Protein 2P9J (pdb70)

Solvent-accessible surface area: 45565 Å² total

Sequence (1228 aa):
ALRDRVKKLKLLIDIDGVLTDGKLYYTEHGETIKVFNVLDGIGIKLLQKGITLAVISGRDSAPLITRLKELGVEEIYTGSKLEIYEKIKEKYSLKDEEIGFIGDDVVDIEVKKVGFPVAVRNAVEEVRKVAVYITQRNGGEGALREVAELIHFLKALRDRVKKLKLLIDIDGVLTDGKLYYTEHGETIKVFNVLDGIGIKLLQKGITLAVISGRDSAPLITRLKELGVEEIYTGSYKKLEIYEKIKEKYSLKDEEIGFIGDDVVDIEVKKVGFPVAVRNAVEEVRKVAVYITQRNGGEGALREVAELIHFLKNDALRDRVKKLKLLIDIDGVLTDGKLYYTEHGETIKVFNVLDGIGIKLLQKGITLAVISGRDSAPLITRLKELGVEEIYTGSYKKLEIYEKIKEKYSLKDEEIGFIGDDVVDIEVKKVGFPVAVRNAVEEVRKVAVYITQRNGGEGALREVAELIHFLKNDALRDRVKKLKLLIDIDGVLTDGKLYYTEHGETIKVFNVLDGIGIKLLQKGITLAVISGRDSAPLITRLKELGVEEIYTGSYKKLEIYEKIKEKYSLKDEEIGFIGDDVVDIEVKKVGFPVAVRNAVEEVRKVAVYITQRNGGEGALREVAELIHFLKNALRDRVKKLKLLIDIDGVLTDGKLYYTIKVFNVLDGIGIKLLQKGITLAVISGSAPLITRLKELGVEEIYTGSKKLEIYEKIKEKYSLKDEEIGFIGDDVVDIEVKKVGFPVAVRNAVEEVRKVAVYITQRNGGEGALREVAELIHFLKNLRDRVKKLKLLIDIDGVLTDGKLYYTIKVFNVLDGIGIKLLQKGITLAVISGAPLITRLKELGVEEIYTGSYKLEIYEKIKEKYSLKDEEIGFIGDDVVDIEVKKVGFPVAVRNAVEEVRKVAVYITQRNGGEGALREVAELIHFLKNALRDRVKKLKLLIDIDGVLTDGKLYYTIKVFNVLDGIGIKLLQKGITLAVISGRDSLITRLKELGVEEIYTGKLEIYEKIKEKYSLKDEEIGFIGDDVVDIEVKKVGFPVAVRNAVEEVRKVAVYITQRNGGEGALREVAELIHFLALRDRVKKLKLLIDIDGVLTDGKLYYTEETIKVFNVLDGIGIKLLQKGITLAVISGRDSAPLITRLKELGVEEIYTGKKLEIYEKIKEKYSLKDEEIGFIGDDVVDIEVKKVGFPVAVRNAVEEVRKVAVYITQRNGGEGALREVAELIHFLK

B-factor: mean 24.98, std 7.03, range [2.91, 56.2]

Nearest PDB structures (foldseek):
  2p9j-assembly1_F  TM=1.007E+00  e=1.506E-29  Aquifex aeolicus VF5
  2p9j-assembly1_E  TM=9.944E-01  e=5.833E-27  Aquifex aeolicus VF5
  2p9j-assembly1_H  TM=9.828E-01  e=9.490E-26  Aquifex aeolicus VF5
  2p9j-assembly1_A  TM=9.684E-01  e=4.079E-25  Aquifex aeolicus VF5
  2p9j-assembly1_G  TM=9.731E-01  e=1.277E-24  Aquifex aeolicus VF5

Secondary structure (DSSP, 8-state):
-HHHHHHH--EE---TTTTS-SEEEEETTEEEEEEEEHHHHHHHHHHH---EEEEEES---HHHHHHHHHTT--EEEE---HHHHHHHHHHTT--GGGEEEEE-SGGGS----SSEEEE-TTS-HHHHHH-SEE-SS-SSSSHHHHHHHHHHHH-/-HHHHHHT--EE---TTTTS-SEEEEETTEEEEEEEEHHHHHHHHHHH---EEEEEESS--HHHHHHHHHTT--EEEES---HHHHHHHHHHHHT--STTEEEEE-SGGGTT----SEEEE-TTS-HHHHHS-SEE-SSPTTTTHHHHHHHHHHHHHH-/--HHHHHT--EE---TTTTS-SEEEEETTEEEEEEEEHHHHHHHHHHH---EEEEEES---HHHHHHHHHTT--EEEESS--HHHHHHHHHHHHT--GGGEEEEE-SGGGTT---SSEEEE-TTS-HHHHTT-SEE-SSPTTTTHHHHHHHHHHHHHT-/-HHHHHHT--EE---BTTTB-SEEEEETTEEEEEEEEHHHHHHHHHHH---EEEEEES---HHHHHHHHHTT-SEEEES---HHHHHHHHHHHTT--GGGEEEEE-SGGGTT---SSEEEE-TTS-HHHHTT-SEE-SS-TTTTHHHHHHHHHHHHH-/-HHHHHHH--EE---TTTTS-SEEEE---EEEHHHHHHHHHHH---EEEEE---HHHHHHHHHHT--EEE-----HHHHHHHHHHHT--GGGEEEEE-SGGGS----SSEEEE-TTS-HHHHTT-SEE-SS-SSSSHHHHHHHHHHHTT-/-HHHHHT--EE---TTTTS-SEEE--B-EEEHHHHHHHHHHH---EEEEEE--TTHHHHHHTT--EEEES---HHHHHHHHHHHT--GGGEEEEE-SGGGS----SSEEEE-TTS-HHHHTT-SEE-SS-SSSSHHHHHHHHHHHHH-/-HHHHHHH--EE---TTTT--SEEE------BHHHHHHHHHHH---EEEEEESS---HHHHHHHT--EEEE--HHHHHHHHHHTT--GGGEEEEE-SGGGTT---SSEEEE-TTS-HHHHTT-SEE-SS-SSSSHHHHHHHHHHH-/-HHHHHHH--EE---TTTT--SB-B-----BEEEEHHHHHHHHHHH---EEEEEESS--SHHHHHHHHTT--EEEE--TTTHHHHHHHHTT--GGGEEEEE-SGGGTT---SSEEEE-TTS-HHHHTT-SEE-SSPTTTTHHHHHHHHHHHT-

Structure (mmCIF, N/CA/C/O backbone):
data_2P9J
#
_entry.id   2P9J
#
_cell.length_a   121.325
_cell.length_b   121.325
_cell.length_c   86.897
_cell.angle_alpha   90.00
_cell.angle_beta   90.00
_cell.angle_gamma   90.00
#
_symmetry.space_group_name_H-M   'P 42'
#
loop_
_entity.id
_entity.type
_entity.pdbx_description
1 polymer 'Hypothetical protein AQ2171'
2 water water
#
loop_
_atom_site.group_PDB
_atom_site.id
_atom_site.type_symbol
_atom_site.label_atom_id
_atom_site.label_alt_id
_atom_site.label_comp_id
_atom_site.label_asym_id
_atom_site.label_entity_id
_atom_site.label_seq_id
_atom_site.pdbx_PDB_ins_code
_atom_site.Cartn_x
_atom_site.Cartn_y
_atom_site.Cartn_z
_atom_site.occupancy
_atom_site.B_iso_or_equiv
_atom_site.auth_seq_id
_atom_site.auth_comp_id
_atom_site.auth_asym_id
_atom_site.auth_atom_id
_atom_site.pdbx_PDB_model_num
ATOM 1 N N . ALA A 1 1 ? 5.884 48.013 29.664 1.00 34.49 1 ALA A N 1
ATOM 2 C CA . ALA A 1 1 ? 6.361 49.396 29.971 1.00 34.54 1 ALA A CA 1
ATOM 3 C C . ALA A 1 1 ? 7.859 49.610 29.710 1.00 34.19 1 ALA A C 1
ATOM 4 O O . ALA A 1 1 ? 8.293 50.736 29.501 1.00 34.55 1 ALA A O 1
ATOM 6 N N . LEU A 1 2 ? 8.645 48.541 29.714 1.00 33.82 2 LEU A N 1
ATOM 7 C CA . LEU A 1 2 ? 10.090 48.664 29.480 1.00 33.40 2 LEU A CA 1
ATOM 8 C C . LEU A 1 2 ? 10.387 49.010 28.023 1.00 33.11 2 LEU A C 1
ATOM 9 O O . LEU A 1 2 ? 11.304 49.795 27.737 1.00 32.89 2 LEU A O 1
ATOM 14 N N . ARG A 1 3 ? 9.603 48.417 27.119 1.00 32.63 3 ARG A N 1
ATOM 15 C CA . ARG A 1 3 ? 9.643 48.734 25.695 1.00 32.23 3 ARG A CA 1
ATOM 16 C C . ARG A 1 3 ? 9.316 50.197 25.456 1.00 31.94 3 ARG A C 1
ATOM 17 O O . ARG A 1 3 ? 9.950 50.841 24.623 1.00 32.11 3 ARG A O 1
ATOM 25 N N . ASP A 1 4 ? 8.336 50.710 26.200 1.00 31.58 4 ASP A N 1
ATOM 26 C CA . ASP A 1 4 ? 7.950 52.121 26.156 1.00 31.35 4 ASP A CA 1
ATOM 27 C C . ASP A 1 4 ? 9.038 53.059 26.684 1.00 31.37 4 ASP A C 1
ATOM 28 O O . ASP A 1 4 ? 9.271 54.119 26.098 1.00 31.53 4 ASP A O 1
ATOM 33 N N . ARG A 1 5 ? 9.683 52.676 27.790 1.00 30.99 5 ARG A N 1
ATOM 34 C CA . ARG A 1 5 ? 10.784 53.456 28.367 1.00 30.64 5 ARG A CA 1
ATOM 35 C C . ARG A 1 5 ? 11.976 53.492 27.419 1.00 30.59 5 ARG A C 1
ATOM 36 O O . ARG A 1 5 ? 12.606 54.540 27.241 1.00 30.90 5 ARG A O 1
ATOM 44 N N . VAL A 1 6 ? 12.292 52.339 26.827 1.00 30.22 6 VAL A N 1
ATOM 45 C CA . VAL A 1 6 ? 13.411 52.225 25.885 1.00 29.89 6 VAL A CA 1
ATOM 46 C C . VAL A 1 6 ? 13.189 53.105 24.656 1.00 29.69 6 VAL A C 1
ATOM 47 O O . VAL A 1 6 ? 14.121 53.770 24.188 1.00 29.82 6 VAL A O 1
ATOM 51 N N . LYS A 1 7 ? 11.950 53.119 24.159 1.00 29.48 7 LYS A N 1
ATOM 52 C CA . LYS A 1 7 ? 11.564 53.915 22.980 1.00 28.86 7 LYS A CA 1
ATOM 53 C C . LYS A 1 7 ? 11.723 55.433 23.152 1.00 28.25 7 LYS A C 1
ATOM 54 O O . LYS A 1 7 ? 11.928 56.149 22.178 1.00 28.34 7 LYS A O 1
ATOM 60 N N . LYS A 1 8 ? 11.647 55.917 24.387 1.00 27.85 8 LYS A N 1
ATOM 61 C CA . LYS A 1 8 ? 11.863 57.333 24.675 1.00 27.04 8 LYS A CA 1
ATOM 62 C C . LYS A 1 8 ? 13.346 57.724 24.721 1.00 26.71 8 LYS A C 1
ATOM 63 O O . LYS A 1 8 ? 13.688 58.904 24.585 1.00 26.43 8 LYS A O 1
ATOM 69 N N . LEU A 1 9 ? 14.221 56.734 24.902 1.00 26.35 9 LEU A N 1
ATOM 70 C CA . LEU A 1 9 ? 15.629 56.988 25.223 1.00 25.81 9 LEU A CA 1
ATOM 71 C C . LEU A 1 9 ? 16.383 57.680 24.094 1.00 25.40 9 LEU A C 1
ATOM 72 O O . LEU A 1 9 ? 16.255 57.307 22.931 1.00 25.85 9 LEU A O 1
ATOM 77 N N . LYS A 1 10 ? 17.153 58.701 24.464 1.00 24.78 10 LYS A N 1
ATOM 78 C CA . LYS A 1 10 ? 17.969 59.470 23.534 1.00 24.00 10 LYS A CA 1
ATOM 79 C C . LYS A 1 10 ? 19.361 59.704 24.107 1.00 23.32 10 LYS A C 1
ATOM 80 O O . LYS A 1 10 ? 20.291 59.990 23.363 1.00 23.00 10 LYS A O 1
ATOM 86 N N . LEU A 1 11 ? 19.500 59.577 25.425 1.00 22.77 11 LEU A N 1
ATOM 87 C CA . LEU A 1 11 ? 20.785 59.788 26.088 1.00 22.62 11 LEU A CA 1
ATOM 88 C C . LEU A 1 11 ? 21.002 58.855 27.277 1.00 22.48 11 LEU A C 1
ATOM 89 O O . LEU A 1 11 ? 20.195 58.822 28.214 1.00 22.47 11 LEU A O 1
ATOM 94 N N . LEU A 1 12 ? 22.107 58.117 27.227 1.00 21.78 12 LEU A N 1
ATOM 95 C CA . LEU A 1 12 ? 22.498 57.233 28.306 1.00 21.59 12 LEU A CA 1
ATOM 96 C C . LEU A 1 12 ? 23.716 57.751 29.078 1.00 21.35 12 LEU A C 1
ATOM 97 O O . LEU A 1 12 ? 24.771 57.982 28.500 1.00 20.96 12 LEU A O 1
ATOM 102 N N . ILE A 1 13 ? 23.538 57.928 30.387 1.00 21.38 13 ILE A N 1
ATOM 103 C CA . ILE A 1 13 ? 24.619 58.301 31.305 1.00 21.66 13 ILE A CA 1
ATOM 104 C C . ILE A 1 13 ? 25.188 57.051 31.981 1.00 22.19 13 ILE A C 1
ATOM 105 O O . ILE A 1 13 ? 24.459 56.101 32.287 1.00 21.32 13 ILE A O 1
ATOM 118 N N . ASP A 1 15 ? 28.091 55.444 34.948 1.00 23.32 15 ASP A N 1
ATOM 119 C CA . ASP A 1 15 ? 29.167 55.484 35.926 1.00 22.93 15 ASP A CA 1
ATOM 120 C C . ASP A 1 15 ? 30.302 54.608 35.373 1.00 22.12 15 ASP A C 1
ATOM 121 O O . ASP A 1 15 ? 30.106 53.885 34.401 1.00 22.34 15 ASP A O 1
ATOM 126 N N . ILE A 1 16 ? 31.486 54.680 35.967 1.00 21.39 16 ILE A N 1
ATOM 127 C CA . ILE A 1 16 ? 32.642 53.961 35.423 1.00 20.63 16 ILE A CA 1
ATOM 128 C C . ILE A 1 16 ? 33.054 52.769 36.291 1.00 20.53 16 ILE A C 1
ATOM 129 O O . ILE A 1 16 ? 32.909 51.619 35.870 1.00 20.90 16 ILE A O 1
ATOM 134 N N . ASP A 1 17 ? 33.553 53.046 37.494 1.00 20.18 17 ASP A N 1
ATOM 135 C CA . ASP A 1 17 ? 34.030 52.006 38.413 1.00 19.43 17 ASP A CA 1
ATOM 136 C C . ASP A 1 17 ? 32.885 51.151 38.948 1.00 19.13 17 ASP A C 1
ATOM 137 O O . ASP A 1 17 ? 31.979 51.653 39.619 1.00 19.03 17 ASP A O 1
ATOM 142 N N . GLY A 1 18 ? 32.943 49.860 38.630 1.00 18.75 18 GLY A N 1
ATOM 143 C CA . GLY A 1 18 ? 31.887 48.907 38.953 1.00 17.98 18 GLY A CA 1
ATOM 144 C C . GLY A 1 18 ? 30.883 48.732 37.830 1.00 17.61 18 GLY A C 1
ATOM 145 O O . GLY A 1 18 ? 29.964 47.925 37.945 1.00 17.39 18 GLY A O 1
ATOM 146 N N . VAL A 1 19 ? 31.051 49.499 36.752 1.00 17.25 19 VAL A N 1
ATOM 147 C CA . VAL A 1 19 ? 30.141 49.459 35.601 1.00 17.08 19 VAL A CA 1
ATOM 148 C C . VAL A 1 19 ? 30.884 49.064 34.313 1.00 17.55 19 VAL A C 1
ATOM 149 O O . VAL A 1 19 ? 30.514 48.092 33.670 1.00 17.23 19 VAL A O 1
ATOM 153 N N . LEU A 1 20 ? 31.912 49.842 33.950 1.00 18.25 20 LEU A N 1
ATOM 154 C CA . LEU A 1 20 ? 32.831 49.530 32.849 1.00 18.99 20 LEU A CA 1
ATOM 155 C C . LEU A 1 20 ? 34.104 48.839 33.375 1.00 19.52 20 LEU A C 1
ATOM 156 O O . LEU A 1 20 ? 34.983 48.427 32.600 1.00 19.40 20 LEU A O 1
ATOM 161 N N . THR A 1 21 ? 34.180 48.736 34.702 1.00 19.74 21 THR A N 1
ATOM 162 C CA . THR A 1 21 ? 35.290 48.111 35.423 1.00 20.20 21 THR A CA 1
ATOM 163 C C . THR A 1 21 ? 34.694 47.158 36.457 1.00 19.88 21 THR A C 1
ATOM 164 O O . THR A 1 21 ? 33.505 47.261 36.777 1.00 20.29 21 THR A O 1
ATOM 168 N N . ASP A 1 22 ? 35.511 46.238 36.969 1.00 19.43 22 ASP A N 1
ATOM 169 C CA . ASP A 1 22 ? 35.103 45.309 38.026 1.00 18.82 22 ASP A CA 1
ATOM 170 C C . ASP A 1 22 ? 35.394 45.873 39.431 1.00 18.64 22 ASP A C 1
ATOM 171 O O . ASP A 1 22 ? 35.409 45.122 40.410 1.00 18.77 22 ASP A O 1
ATOM 176 N N . GLY A 1 23 ? 35.626 47.185 39.516 1.00 18.40 23 GLY A N 1
ATOM 177 C CA . GLY A 1 23 ? 35.864 47.877 40.790 1.00 17.63 23 GLY A CA 1
ATOM 178 C C . GLY A 1 23 ? 37.319 48.101 41.174 1.00 17.16 23 GLY A C 1
ATOM 179 O O . GLY A 1 23 ? 37.625 48.924 42.045 1.00 17.08 23 GLY A O 1
ATOM 180 N N . LYS A 1 24 ? 38.215 47.368 40.524 1.00 17.05 24 LYS A N 1
ATOM 181 C CA . LYS A 1 24 ? 39.654 47.432 40.802 1.00 17.33 24 LYS A CA 1
ATOM 182 C C . LYS A 1 24 ? 40.281 48.770 40.397 1.00 17.43 24 LYS A C 1
ATOM 183 O O . LYS A 1 24 ? 39.940 49.340 39.359 1.00 16.74 24 LYS A O 1
ATOM 189 N N . LEU A 1 25 ? 41.184 49.263 41.245 1.00 17.54 25 LEU A N 1
ATOM 190 C CA . LEU A 1 25 ? 41.900 50.495 40.992 1.00 17.62 25 LEU A CA 1
ATOM 191 C C . LEU A 1 25 ? 43.391 50.228 40.975 1.00 17.85 25 LEU A C 1
ATOM 192 O O . LEU A 1 25 ? 43.970 49.880 41.998 1.00 18.14 25 LEU A O 1
ATOM 197 N N . TYR A 1 26 ? 44.001 50.381 39.802 1.00 18.12 26 TYR A N 1
ATOM 198 C CA . TYR A 1 26 ? 45.426 50.084 39.606 1.00 17.92 26 TYR A CA 1
ATOM 199 C C . TYR A 1 26 ? 46.275 51.327 39.847 1.00 17.62 26 TYR A C 1
ATOM 200 O O . TYR A 1 26 ? 46.154 52.316 39.129 1.00 17.10 26 TYR A O 1
ATOM 209 N N . TYR A 1 27 ? 47.142 51.253 40.852 1.00 17.27 27 TYR A N 1
ATOM 210 C CA . TYR A 1 27 ? 47.897 52.401 41.323 1.00 17.41 27 TYR A CA 1
ATOM 211 C C . TYR A 1 27 ? 49.403 52.260 41.138 1.00 18.06 27 TYR A C 1
ATOM 212 O O . TYR A 1 27 ? 49.962 51.195 41.385 1.00 18.22 27 TYR A O 1
ATOM 221 N N . THR A 1 28 ? 50.042 53.349 40.698 1.00 18.57 28 THR A N 1
ATOM 222 C CA . THR A 1 28 ? 51.492 53.498 40.741 1.00 19.17 28 THR A CA 1
ATOM 223 C C . THR A 1 28 ? 51.810 54.645 41.705 1.00 20.01 28 THR A C 1
ATOM 224 O O . THR A 1 28 ? 50.898 55.156 42.362 1.00 20.35 28 THR A O 1
ATOM 228 N N . GLU A 1 29 ? 53.084 55.043 41.805 1.00 20.45 29 GLU A N 1
ATOM 229 C CA . GLU A 1 29 ? 53.489 56.124 42.705 1.00 21.63 29 GLU A CA 1
ATOM 230 C C . GLU A 1 29 ? 52.705 57.413 42.488 1.00 21.57 29 GLU A C 1
ATOM 231 O O . GLU A 1 29 ? 52.440 58.146 43.442 1.00 21.58 29 GLU A O 1
ATOM 237 N N . HIS A 1 30 ? 52.339 57.680 41.238 1.00 21.64 30 HIS A N 1
ATOM 238 C CA . HIS A 1 30 ? 51.625 58.906 40.887 1.00 22.08 30 HIS A CA 1
ATOM 239 C C . HIS A 1 30 ? 50.107 58.748 40.747 1.00 21.68 30 HIS A C 1
ATOM 240 O O . HIS A 1 30 ? 49.432 59.620 40.192 1.00 21.96 30 HIS A O 1
ATOM 247 N N . GLY A 1 31 ? 49.581 57.645 41.283 1.00 21.15 31 GLY A N 1
ATOM 248 C CA . GLY A 1 31 ? 48.134 57.431 41.376 1.00 20.24 31 GLY A CA 1
ATOM 249 C C . GLY A 1 31 ? 47.598 56.383 40.427 1.00 19.49 31 GLY A C 1
ATOM 250 O O . GLY A 1 31 ? 48.320 55.493 40.016 1.00 19.54 31 GLY A O 1
ATOM 251 N N . GLU A 1 32 ? 46.321 56.494 40.081 1.00 19.30 32 GLU A N 1
ATOM 252 C CA . GLU A 1 32 ? 45.667 55.551 39.166 1.00 19.00 32 GLU A CA 1
ATOM 253 C C . GLU A 1 32 ? 46.067 55.802 37.708 1.00 18.48 32 GLU A C 1
ATOM 254 O O . GLU A 1 32 ? 45.429 56.589 37.002 1.00 18.96 32 GLU A O 1
ATOM 260 N N . THR A 1 33 ? 47.135 55.140 37.271 1.00 18.33 33 THR A N 1
ATOM 261 C CA . THR A 1 33 ? 47.740 55.401 35.952 1.00 17.87 33 THR A CA 1
ATOM 262 C C . THR A 1 33 ? 47.442 54.288 34.964 1.00 17.76 33 THR A C 1
ATOM 263 O O . THR A 1 33 ? 47.678 54.419 33.760 1.00 17.99 33 THR A O 1
ATOM 267 N N . ILE A 1 34 ? 46.911 53.190 35.489 1.00 17.40 34 ILE A N 1
ATOM 268 C CA . ILE A 1 34 ? 46.510 52.055 34.683 1.00 17.12 34 ILE A CA 1
ATOM 269 C C . ILE A 1 34 ? 45.029 51.814 34.945 1.00 16.98 34 ILE A C 1
ATOM 270 O O . ILE A 1 34 ? 44.597 51.789 36.091 1.00 16.71 34 ILE A O 1
ATOM 275 N N . LYS A 1 35 ? 44.259 51.649 33.875 1.00 16.83 35 LYS A N 1
ATOM 276 C CA . LYS A 1 35 ? 42.838 51.360 33.985 1.00 16.47 35 LYS A CA 1
ATOM 277 C C . LYS A 1 35 ? 42.440 50.270 33.005 1.00 16.04 35 LYS A C 1
ATOM 278 O O . LYS A 1 35 ? 42.794 50.321 31.842 1.00 16.41 35 LYS A O 1
ATOM 284 N N . VAL A 1 36 ? 41.707 49.282 33.493 1.00 15.53 36 VAL A N 1
ATOM 285 C CA . VAL A 1 36 ? 41.415 48.101 32.710 1.00 15.44 36 VAL A CA 1
ATOM 286 C C . VAL A 1 36 ? 39.950 48.104 32.260 1.00 15.39 36 VAL A C 1
ATOM 287 O O . VAL A 1 36 ? 39.036 48.274 33.084 1.00 15.60 36 VAL A O 1
ATOM 291 N N . PHE A 1 37 ? 39.740 47.926 30.959 1.00 14.67 37 PHE A N 1
ATOM 292 C CA . PHE A 1 37 ? 38.388 47.900 30.378 1.00 14.73 37 PHE A CA 1
ATOM 293 C C . PHE A 1 37 ? 38.054 46.556 29.694 1.00 14.82 37 PHE A C 1
ATOM 294 O O . PHE A 1 37 ? 38.864 45.629 29.712 1.00 15.18 37 PHE A O 1
ATOM 302 N N . ASN A 1 38 ? 36.859 46.460 29.117 1.00 15.03 38 ASN A N 1
ATOM 303 C CA . ASN A 1 38 ? 36.400 45.251 28.429 1.00 15.65 38 ASN A CA 1
ATOM 304 C C . ASN A 1 38 ? 36.084 45.569 26.966 1.00 15.49 38 ASN A C 1
ATOM 305 O O . ASN A 1 38 ? 35.419 46.560 26.688 1.00 15.14 38 ASN A O 1
ATOM 310 N N . VAL A 1 39 ? 36.583 44.738 26.049 1.00 15.55 39 VAL A N 1
ATOM 311 C CA . VAL A 1 39 ? 36.358 44.917 24.607 1.00 16.14 39 VAL A CA 1
ATOM 312 C C . VAL A 1 39 ? 34.867 44.885 24.234 1.00 16.51 39 VAL A C 1
ATOM 313 O O . VAL A 1 39 ? 34.451 45.541 23.283 1.00 16.93 39 VAL A O 1
ATOM 317 N N . LEU A 1 40 ? 34.076 44.145 25.012 1.00 16.80 40 LEU A N 1
ATOM 318 C CA . LEU A 1 40 ? 32.653 43.977 24.751 1.00 16.92 40 LEU A CA 1
ATOM 319 C C . LEU A 1 40 ? 31.911 45.297 24.921 1.00 17.06 40 LEU A C 1
ATOM 320 O O . LEU A 1 40 ? 31.062 45.648 24.105 1.00 16.86 40 LEU A O 1
ATOM 325 N N . ASP A 1 41 ? 32.256 46.016 25.987 1.00 17.25 41 ASP A N 1
ATOM 326 C CA . ASP A 1 41 ? 31.729 47.342 26.266 1.00 17.50 41 ASP A CA 1
ATOM 327 C C . ASP A 1 41 ? 32.034 48.357 25.161 1.00 18.05 41 ASP A C 1
ATOM 328 O O . ASP A 1 41 ? 31.219 49.238 24.897 1.00 17.84 41 ASP A O 1
ATOM 333 N N . GLY A 1 42 ? 33.196 48.222 24.514 1.00 18.60 42 GLY A N 1
ATOM 334 C CA . GLY A 1 42 ? 33.573 49.095 23.402 1.00 18.63 42 GLY A CA 1
ATOM 335 C C . GLY A 1 42 ? 32.606 48.920 22.246 1.00 18.93 42 GLY A C 1
ATOM 336 O O . GLY A 1 42 ? 32.167 49.902 21.645 1.00 18.32 42 GLY A O 1
ATOM 337 N N . ILE A 1 43 ? 32.269 47.654 21.968 1.00 19.23 43 ILE A N 1
ATOM 338 C CA . ILE A 1 43 ? 31.276 47.279 20.958 1.00 19.33 43 ILE A CA 1
ATOM 339 C C . ILE A 1 43 ? 29.922 47.819 21.351 1.00 19.19 43 ILE A C 1
ATOM 340 O O . ILE A 1 43 ? 29.202 48.335 20.506 1.00 19.67 43 ILE A O 1
ATOM 345 N N . GLY A 1 44 ? 29.587 47.699 22.634 1.00 19.11 44 GLY A N 1
ATOM 346 C CA . GLY A 1 44 ? 28.323 48.205 23.178 1.00 18.74 44 GLY A CA 1
ATOM 347 C C . GLY A 1 44 ? 28.168 49.709 23.045 1.00 18.70 44 GLY A C 1
ATOM 348 O O . GLY A 1 44 ? 27.107 50.194 22.637 1.00 18.69 44 GLY A O 1
ATOM 349 N N . ILE A 1 45 ? 29.226 50.437 23.402 1.00 18.65 45 ILE A N 1
ATOM 350 C CA . ILE A 1 45 ? 29.315 51.891 23.210 1.00 18.89 45 ILE A CA 1
ATOM 351 C C . ILE A 1 45 ? 28.982 52.293 21.756 1.00 19.28 45 ILE A C 1
ATOM 352 O O . ILE A 1 45 ? 28.131 53.152 21.534 1.00 18.92 45 ILE A O 1
ATOM 357 N N . LYS A 1 46 ? 29.645 51.656 20.787 1.00 20.09 46 LYS A N 1
ATOM 358 C CA . LYS A 1 46 ? 29.465 51.970 19.360 1.00 20.87 46 LYS A CA 1
ATOM 359 C C . LYS A 1 46 ? 28.055 51.630 18.890 1.00 20.96 46 LYS A C 1
ATOM 360 O O . LYS A 1 46 ? 27.434 52.406 18.157 1.00 20.79 46 LYS A O 1
ATOM 366 N N . LEU A 1 47 ? 27.568 50.476 19.345 1.00 21.06 47 LEU A N 1
ATOM 367 C CA . LEU A 1 47 ? 26.243 49.947 19.012 1.00 21.59 47 LEU A CA 1
ATOM 368 C C . LEU A 1 47 ? 25.115 50.859 19.505 1.00 21.39 47 LEU A C 1
ATOM 369 O O . LEU A 1 47 ? 24.087 51.008 18.847 1.00 21.26 47 LEU A O 1
ATOM 374 N N . LEU A 1 48 ? 25.321 51.463 20.668 1.00 21.20 48 LEU A N 1
ATOM 375 C CA . LEU A 1 48 ? 24.354 52.377 21.230 1.00 21.36 48 LEU A CA 1
ATOM 376 C C . LEU A 1 48 ? 24.323 53.692 20.462 1.00 21.20 48 LEU A C 1
ATOM 377 O O . LEU A 1 48 ? 23.255 54.255 20.228 1.00 21.06 48 LEU A O 1
ATOM 382 N N . GLN A 1 49 ? 25.498 54.145 20.042 1.00 21.40 49 GLN A N 1
ATOM 383 C CA . GLN A 1 49 ? 25.638 55.363 19.252 1.00 21.46 49 GLN A CA 1
ATOM 384 C C . GLN A 1 49 ? 25.008 55.222 17.870 1.00 21.61 49 GLN A C 1
ATOM 385 O O . GLN A 1 49 ? 24.417 56.168 17.367 1.00 21.54 49 GLN A O 1
ATOM 391 N N . LYS A 1 50 ? 25.129 54.032 17.282 1.00 22.22 50 LYS A N 1
ATOM 392 C CA . LYS A 1 50 ? 24.509 53.693 15.988 1.00 22.64 50 LYS A CA 1
ATOM 393 C C . LYS A 1 50 ? 22.984 53.640 16.057 1.00 22.83 50 LYS A C 1
ATOM 394 O O . LYS A 1 50 ? 22.314 53.533 15.030 1.00 23.01 50 LYS A O 1
ATOM 408 N N . GLY A 1 52 ? 21.493 55.975 17.866 1.00 22.86 52 GLY A N 1
ATOM 409 C CA . GLY A 1 52 ? 21.188 57.385 18.083 1.00 22.61 52 GLY A CA 1
ATOM 410 C C . GLY A 1 52 ? 21.078 57.773 19.547 1.00 22.27 52 GLY A C 1
ATOM 411 O O . GLY A 1 52 ? 20.372 58.729 19.881 1.00 22.46 52 GLY A O 1
ATOM 412 N N . ILE A 1 53 ? 21.768 57.027 20.410 1.00 21.06 53 ILE A N 1
ATOM 413 C CA . ILE A 1 53 ? 21.827 57.339 21.833 1.00 20.30 53 ILE A CA 1
ATOM 414 C C . ILE A 1 53 ? 23.127 58.087 22.128 1.00 19.57 53 ILE A C 1
ATOM 415 O O . ILE A 1 53 ? 24.215 57.543 21.953 1.00 18.84 53 ILE A O 1
ATOM 420 N N . THR A 1 54 ? 23.001 59.350 22.534 1.00 18.91 54 THR A N 1
ATOM 421 C CA . THR A 1 54 ? 24.121 60.114 23.072 1.00 18.23 54 THR A CA 1
ATOM 422 C C . THR A 1 54 ? 24.568 59.423 24.367 1.00 17.83 54 THR A C 1
ATOM 423 O O . THR A 1 54 ? 23.743 59.048 25.191 1.00 17.30 54 THR A O 1
ATOM 427 N N . LEU A 1 55 ? 25.874 59.263 24.532 1.00 17.62 55 LEU A N 1
ATOM 428 C CA . LEU A 1 55 ? 26.416 58.701 25.752 1.00 17.77 55 LEU A CA 1
ATOM 429 C C . LEU A 1 55 ? 27.055 59.774 26.608 1.00 17.66 55 LEU A C 1
ATOM 430 O O . LEU A 1 55 ? 27.682 60.709 26.104 1.00 18.07 55 LEU A O 1
ATOM 435 N N . ALA A 1 56 ? 26.853 59.657 27.911 1.00 17.19 56 ALA A N 1
ATOM 436 C CA . ALA A 1 56 ? 27.435 60.603 28.855 1.00 16.58 56 ALA A CA 1
ATOM 437 C C . ALA A 1 56 ? 28.089 59.849 30.010 1.00 16.16 56 ALA A C 1
ATOM 438 O O . ALA A 1 56 ? 27.738 58.707 30.310 1.00 15.87 56 ALA A O 1
ATOM 440 N N . VAL A 1 57 ? 29.064 60.482 30.639 1.00 16.49 57 VAL A N 1
ATOM 441 C CA . VAL A 1 57 ? 29.788 59.860 31.749 1.00 16.80 57 VAL A CA 1
ATOM 442 C C . VAL A 1 57 ? 29.753 60.794 32.952 1.00 16.84 57 VAL A C 1
ATOM 443 O O . VAL A 1 57 ? 30.155 61.942 32.846 1.00 16.49 57 VAL A O 1
ATOM 447 N N . ILE A 1 58 ? 29.238 60.298 34.075 1.00 17.64 58 ILE A N 1
ATOM 448 C CA . ILE A 1 58 ? 29.374 60.988 35.358 1.00 18.45 58 ILE A CA 1
ATOM 449 C C . ILE A 1 58 ? 30.056 60.070 36.364 1.00 18.90 58 ILE A C 1
ATOM 450 O O . ILE A 1 58 ? 29.424 59.195 36.954 1.00 20.09 58 ILE A O 1
ATOM 455 N N . SER A 1 59 ? 31.354 60.279 36.539 1.00 19.09 59 SER A N 1
ATOM 456 C CA . SER A 1 59 ? 32.167 59.500 37.453 1.00 19.29 59 SER A CA 1
ATOM 457 C C . SER A 1 59 ? 32.718 60.373 38.578 1.00 19.50 59 SER A C 1
ATOM 458 O O . SER A 1 59 ? 33.033 61.544 38.376 1.00 19.52 59 SER A O 1
ATOM 461 N N . GLY A 1 60 ? 32.836 59.796 39.766 1.00 20.00 60 GLY A N 1
ATOM 462 C CA . GLY A 1 60 ? 33.437 60.486 40.904 1.00 20.44 60 GLY A CA 1
ATOM 463 C C . GLY A 1 60 ? 34.940 60.573 40.767 1.00 20.85 60 GLY A C 1
ATOM 464 O O . GLY A 1 60 ? 35.562 61.464 41.329 1.00 20.96 60 GLY A O 1
ATOM 465 N N . ARG A 1 61 ? 35.515 59.645 40.004 1.00 21.37 61 ARG A N 1
ATOM 466 C CA . ARG A 1 61 ? 36.964 59.540 39.837 1.00 21.81 61 ARG A CA 1
ATOM 467 C C . ARG A 1 61 ? 37.451 60.075 38.512 1.00 22.04 61 ARG A C 1
ATOM 468 O O . ARG A 1 61 ? 36.767 59.973 37.500 1.00 22.21 61 ARG A O 1
ATOM 476 N N . ASP A 1 62 ? 38.662 60.612 38.536 1.00 22.12 62 ASP A N 1
ATOM 477 C CA . ASP A 1 62 ? 39.307 61.135 37.352 1.00 22.56 62 ASP A CA 1
ATOM 478 C C . ASP A 1 62 ? 40.558 60.323 37.057 1.00 22.30 62 ASP A C 1
ATOM 479 O O . ASP A 1 62 ? 41.252 59.867 37.982 1.00 22.75 62 ASP A O 1
ATOM 484 N N . SER A 1 63 ? 40.841 60.143 35.771 1.00 21.51 63 SER A N 1
ATOM 485 C CA . SER A 1 63 ? 41.967 59.326 35.336 1.00 21.03 63 SER A CA 1
ATOM 486 C C . SER A 1 63 ? 42.335 59.651 33.897 1.00 20.65 63 SER A C 1
ATOM 487 O O . SER A 1 63 ? 41.460 59.818 33.047 1.00 20.46 63 SER A O 1
ATOM 490 N N . ALA A 1 64 ? 43.635 59.728 33.640 1.00 19.90 64 ALA A N 1
ATOM 491 C CA . ALA A 1 64 ? 44.138 59.867 32.283 1.00 19.58 64 ALA A CA 1
ATOM 492 C C . ALA A 1 64 ? 43.722 58.702 31.361 1.00 19.32 64 ALA A C 1
ATOM 493 O O . ALA A 1 64 ? 43.195 58.955 30.274 1.00 18.93 64 ALA A O 1
ATOM 495 N N . PRO A 1 65 ? 43.965 57.434 31.781 1.00 19.02 65 PRO A N 1
ATOM 496 C CA . PRO A 1 65 ? 43.580 56.273 30.965 1.00 19.02 65 PRO A CA 1
ATOM 497 C C . PRO A 1 65 ? 42.099 56.213 30.680 1.00 19.16 65 PRO A C 1
ATOM 498 O O . PRO A 1 65 ? 41.708 55.670 29.652 1.00 19.88 65 PRO A O 1
ATOM 502 N N . LEU A 1 66 ? 41.289 56.755 31.591 1.00 19.15 66 LEU A N 1
ATOM 503 C CA . LEU A 1 66 ? 39.838 56.767 31.438 1.00 19.13 66 LEU A CA 1
ATOM 504 C C . LEU A 1 66 ? 39.403 57.690 30.312 1.00 19.23 66 LEU A C 1
ATOM 505 O O . LEU A 1 66 ? 38.583 57.310 29.468 1.00 19.13 66 LEU A O 1
ATOM 510 N N . ILE A 1 67 ? 39.945 58.903 30.316 1.00 19.20 67 ILE A N 1
ATOM 511 C CA . ILE A 1 67 ? 39.618 59.886 29.290 1.00 19.40 67 ILE A CA 1
ATOM 512 C C . ILE A 1 67 ? 40.153 59.446 27.928 1.00 19.42 67 ILE A C 1
ATOM 513 O O . ILE A 1 67 ? 39.442 59.576 26.942 1.00 19.45 67 ILE A O 1
ATOM 518 N N . THR A 1 68 ? 41.369 58.889 27.887 1.00 19.34 68 THR A N 1
ATOM 519 C CA . THR A 1 68 ? 41.900 58.266 26.664 1.00 19.59 68 THR A CA 1
ATOM 520 C C . THR A 1 68 ? 40.910 57.242 26.092 1.00 19.93 68 THR A C 1
ATOM 521 O O . THR A 1 68 ? 40.541 57.324 24.914 1.00 20.31 68 THR A O 1
ATOM 525 N N . ARG A 1 69 ? 40.478 56.298 26.929 1.00 19.78 69 ARG A N 1
ATOM 526 C CA . ARG A 1 69 ? 39.521 55.278 26.512 1.00 19.68 69 ARG A CA 1
ATOM 527 C C . ARG A 1 69 ? 38.181 55.879 26.079 1.00 19.68 69 ARG A C 1
ATOM 528 O O . ARG A 1 69 ? 37.659 55.521 25.028 1.00 19.76 69 ARG A O 1
ATOM 536 N N . LEU A 1 70 ? 37.645 56.795 26.889 1.00 19.62 70 LEU A N 1
ATOM 537 C CA . LEU A 1 70 ? 36.381 57.472 26.600 1.00 19.32 70 LEU A CA 1
ATOM 538 C C . LEU A 1 70 ? 36.417 58.301 25.310 1.00 19.40 70 LEU A C 1
ATOM 539 O O . LEU A 1 70 ? 35.496 58.202 24.505 1.00 19.63 70 LEU A O 1
ATOM 544 N N . LYS A 1 71 ? 37.464 59.112 25.124 1.00 19.59 71 LYS A N 1
ATOM 545 C CA . LYS A 1 71 ? 37.654 59.896 23.887 1.00 19.65 71 LYS A CA 1
ATOM 546 C C . LYS A 1 71 ? 37.766 58.990 22.664 1.00 19.51 71 LYS A C 1
ATOM 547 O O . LYS A 1 71 ? 37.157 59.274 21.630 1.00 19.29 71 LYS A O 1
ATOM 553 N N . GLU A 1 72 ? 38.526 57.897 22.808 1.00 19.50 72 GLU A N 1
ATOM 554 C CA . GLU A 1 72 ? 38.735 56.902 21.741 1.00 19.51 72 GLU A CA 1
ATOM 555 C C . GLU A 1 72 ? 37.428 56.298 21.217 1.00 19.60 72 GLU A C 1
ATOM 556 O O . GLU A 1 72 ? 37.291 56.044 20.012 1.00 19.25 72 GLU A O 1
ATOM 562 N N . LEU A 1 73 ? 36.486 56.068 22.137 1.00 19.84 73 LEU A N 1
ATOM 563 C CA . LEU A 1 73 ? 35.158 55.519 21.819 1.00 20.04 73 LEU A CA 1
ATOM 564 C C . LEU A 1 73 ? 34.162 56.590 21.364 1.00 20.27 73 LEU A C 1
ATOM 565 O O . LEU A 1 73 ? 33.034 56.274 20.985 1.00 20.37 73 LEU A O 1
ATOM 570 N N . GLY A 1 74 ? 34.587 57.849 21.395 1.00 20.39 74 GLY A N 1
ATOM 571 C CA . GLY A 1 74 ? 33.746 58.954 20.958 1.00 21.02 74 GLY A CA 1
ATOM 572 C C . GLY A 1 74 ? 32.742 59.432 21.990 1.00 21.45 74 GLY A C 1
ATOM 573 O O . GLY A 1 74 ? 31.729 60.042 21.637 1.00 21.10 74 GLY A O 1
ATOM 574 N N . VAL A 1 75 ? 33.014 59.146 23.262 1.00 21.97 75 VAL A N 1
ATOM 575 C CA . VAL A 1 75 ? 32.197 59.673 24.357 1.00 22.71 75 VAL A CA 1
ATOM 576 C C . VAL A 1 75 ? 32.552 61.150 24.594 1.00 23.47 75 VAL A C 1
ATOM 577 O O . VAL A 1 75 ? 33.698 61.481 24.918 1.00 23.10 75 VAL A O 1
ATOM 581 N N . GLU A 1 76 ? 31.556 62.026 24.422 1.00 24.02 76 GLU A N 1
ATOM 582 C CA . GLU A 1 76 ? 31.789 63.469 24.465 1.00 24.03 76 GLU A CA 1
ATOM 583 C C . GLU A 1 76 ? 31.521 64.055 25.844 1.00 23.66 76 GLU A C 1
ATOM 584 O O . GLU A 1 76 ? 32.421 64.652 26.448 1.00 24.00 76 GLU A O 1
ATOM 586 N N . GLU A 1 77 ? 30.292 63.891 26.334 1.00 23.09 77 GLU A N 1
ATOM 587 C CA . GLU A 1 77 ? 29.929 64.338 27.684 1.00 22.42 77 GLU A CA 1
ATOM 588 C C . GLU A 1 77 ? 30.692 63.551 28.736 1.00 21.87 77 GLU A C 1
ATOM 589 O O . GLU A 1 77 ? 30.286 62.465 29.118 1.00 21.58 77 GLU A O 1
ATOM 595 N N . ILE A 1 78 ? 31.811 64.103 29.183 1.00 21.90 78 ILE A N 1
ATOM 596 C CA . ILE A 1 78 ? 32.602 63.488 30.244 1.00 21.78 78 ILE A CA 1
ATOM 597 C C . ILE A 1 78 ? 32.640 64.387 31.487 1.00 22.13 78 ILE A C 1
ATOM 598 O O . ILE A 1 78 ? 33.076 65.535 31.419 1.00 21.81 78 ILE A O 1
ATOM 603 N N . TYR A 1 79 ? 32.161 63.851 32.608 1.00 22.77 79 TYR A N 1
ATOM 604 C CA . TYR A 1 79 ? 32.195 64.537 33.898 1.00 23.54 79 TYR A CA 1
ATOM 605 C C . TYR A 1 79 ? 32.861 63.702 34.993 1.00 23.57 79 TYR A C 1
ATOM 606 O O . TYR A 1 79 ? 32.297 62.730 35.482 1.00 23.17 79 TYR A O 1
ATOM 615 N N . THR A 1 80 ? 34.067 64.108 35.368 1.00 24.36 80 THR A N 1
ATOM 616 C CA . THR A 1 80 ? 34.867 63.436 36.397 1.00 24.79 80 THR A CA 1
ATOM 617 C C . THR A 1 80 ? 35.066 64.373 37.594 1.00 25.54 80 THR A C 1
ATOM 618 O O . THR A 1 80 ? 35.054 65.600 37.452 1.00 25.59 80 THR A O 1
ATOM 622 N N . GLY A 1 81 ? 35.261 63.792 38.771 1.00 26.40 81 GLY A N 1
ATOM 623 C CA . GLY A 1 81 ? 35.439 64.576 39.989 1.00 27.46 81 GLY A CA 1
ATOM 624 C C . GLY A 1 81 ? 34.121 64.816 40.702 1.00 28.21 81 GLY A C 1
ATOM 625 O O . GLY A 1 81 ? 34.078 65.465 41.751 1.00 28.51 81 GLY A O 1
ATOM 626 N N . SER A 1 82 ? 33.048 64.276 40.132 1.00 28.73 82 SER A N 1
ATOM 627 C CA . SER A 1 82 ? 31.702 64.438 40.672 1.00 29.22 82 SER A CA 1
ATOM 628 C C . SER A 1 82 ? 31.151 63.128 41.222 1.00 28.86 82 SER A C 1
ATOM 629 O O . SER A 1 82 ? 31.074 62.938 42.437 1.00 28.70 82 SER A O 1
ATOM 632 N N . LYS A 1 85 ? 25.963 64.707 42.025 1.00 27.65 85 LYS A N 1
ATOM 633 C CA . LYS A 1 85 ? 25.594 64.153 40.716 1.00 28.20 85 LYS A CA 1
ATOM 634 C C . LYS A 1 85 ? 24.309 64.725 40.089 1.00 28.34 85 LYS A C 1
ATOM 635 O O . LYS A 1 85 ? 24.171 64.729 38.865 1.00 28.14 85 LYS A O 1
ATOM 641 N N . LEU A 1 86 ? 23.379 65.182 40.930 1.00 28.67 86 LEU A N 1
ATOM 642 C CA . LEU A 1 86 ? 22.120 65.757 40.473 1.00 29.05 86 LEU A CA 1
ATOM 643 C C . LEU A 1 86 ? 22.370 67.092 39.784 1.00 28.91 86 LEU A C 1
ATOM 644 O O . LEU A 1 86 ? 21.686 67.440 38.824 1.00 28.68 86 LEU A O 1
ATOM 649 N N . GLU A 1 87 ? 23.360 67.822 40.295 1.00 28.99 87 GLU A N 1
ATOM 650 C CA . GLU A 1 87 ? 23.826 69.076 39.711 1.00 29.07 87 GLU A CA 1
ATOM 651 C C . GLU A 1 87 ? 24.233 68.894 38.247 1.00 28.85 87 GLU A C 1
ATOM 652 O O . GLU A 1 87 ? 23.764 69.626 37.378 1.00 28.83 87 GLU A O 1
ATOM 658 N N . ILE A 1 88 ? 25.098 67.911 37.995 1.00 28.44 88 ILE A N 1
ATOM 659 C CA . ILE A 1 88 ? 25.590 67.596 36.652 1.00 28.20 88 ILE A CA 1
ATOM 660 C C . ILE A 1 88 ? 24.473 67.036 35.774 1.00 27.52 88 ILE A C 1
ATOM 661 O O . ILE A 1 88 ? 24.373 67.372 34.604 1.00 27.14 88 ILE A O 1
ATOM 666 N N . TYR A 1 89 ? 23.627 66.200 36.357 1.00 27.27 89 TYR A N 1
ATOM 667 C CA . TYR A 1 89 ? 22.452 65.683 35.656 1.00 27.38 89 TYR A CA 1
ATOM 668 C C . TYR A 1 89 ? 21.548 66.775 35.033 1.00 27.81 89 TYR A C 1
ATOM 669 O O . TYR A 1 89 ? 21.088 66.614 33.901 1.00 27.66 89 TYR A O 1
ATOM 678 N N . GLU A 1 90 ? 21.296 67.863 35.762 1.00 28.36 90 GLU A N 1
ATOM 679 C CA . GLU A 1 90 ? 20.459 68.952 35.230 1.00 29.41 90 GLU A CA 1
ATOM 680 C C . GLU A 1 90 ? 21.145 69.739 34.124 1.00 29.79 90 GLU A C 1
ATOM 681 O O . GLU A 1 90 ? 20.487 70.182 33.175 1.00 29.91 90 GLU A O 1
ATOM 687 N N . LYS A 1 91 ? 22.457 69.914 34.264 1.00 29.89 91 LYS A N 1
ATOM 688 C CA . LYS A 1 91 ? 23.265 70.587 33.255 1.00 30.42 91 LYS A CA 1
ATOM 689 C C . LYS A 1 91 ? 23.230 69.853 31.904 1.00 30.50 91 LYS A C 1
ATOM 690 O O . LYS A 1 91 ? 23.287 70.491 30.853 1.00 30.75 91 LYS A O 1
ATOM 696 N N . ILE A 1 92 ? 23.136 68.521 31.948 1.00 30.30 92 ILE A N 1
ATOM 697 C CA . ILE A 1 92 ? 23.062 67.691 30.742 1.00 29.99 92 ILE A CA 1
ATOM 698 C C . ILE A 1 92 ? 21.660 67.729 30.144 1.00 30.19 92 ILE A C 1
ATOM 699 O O . ILE A 1 92 ? 21.497 67.849 28.931 1.00 29.67 92 ILE A O 1
ATOM 704 N N . LYS A 1 93 ? 20.660 67.606 31.018 1.00 30.50 93 LYS A N 1
ATOM 705 C CA . LYS A 1 93 ? 19.253 67.706 30.656 1.00 30.82 93 LYS A CA 1
ATOM 706 C C . LYS A 1 93 ? 18.967 69.046 29.970 1.00 31.05 93 LYS A C 1
ATOM 707 O O . LYS A 1 93 ? 18.204 69.107 29.004 1.00 31.33 93 LYS A O 1
ATOM 713 N N . GLU A 1 94 ? 19.599 70.104 30.473 1.00 31.00 94 GLU A N 1
ATOM 714 C CA . GLU A 1 94 ? 19.402 71.452 29.969 1.00 31.09 94 GLU A CA 1
ATOM 715 C C . GLU A 1 94 ? 20.100 71.640 28.628 1.00 30.60 94 GLU A C 1
ATOM 716 O O . GLU A 1 94 ? 19.520 72.197 27.687 1.00 30.68 94 GLU A O 1
ATOM 722 N N . LYS A 1 95 ? 21.338 71.152 28.548 1.00 30.01 95 LYS A N 1
ATOM 723 C CA . LYS A 1 95 ? 22.162 71.265 27.341 1.00 29.09 95 LYS A CA 1
ATOM 724 C C . LYS A 1 95 ? 21.510 70.584 26.143 1.00 28.98 95 LYS A C 1
ATOM 725 O O . LYS A 1 95 ? 21.559 71.102 25.029 1.00 28.96 95 LYS A O 1
ATOM 731 N N . TYR A 1 96 ? 20.891 69.431 26.380 1.00 28.77 96 TYR A N 1
ATOM 732 C CA . TYR A 1 96 ? 20.311 68.634 25.297 1.00 28.61 96 TYR A CA 1
ATOM 733 C C . TYR A 1 96 ? 18.799 68.777 25.222 1.00 28.57 96 TYR A C 1
ATOM 734 O O . TYR A 1 96 ? 18.147 68.043 24.470 1.00 28.81 96 TYR A O 1
ATOM 743 N N . SER A 1 97 ? 18.262 69.727 25.998 1.00 28.31 97 SER A N 1
ATOM 744 C CA . SER A 1 97 ? 16.817 70.043 26.067 1.00 27.98 97 SER A CA 1
ATOM 745 C C . SER A 1 97 ? 15.916 68.815 26.228 1.00 27.67 97 SER A C 1
ATOM 746 O O . SER A 1 97 ? 14.897 68.681 25.550 1.00 27.90 97 SER A O 1
ATOM 749 N N . LEU A 1 98 ? 16.301 67.928 27.140 1.00 27.55 98 LEU A N 1
ATOM 750 C CA . LEU A 1 98 ? 15.615 66.648 27.330 1.00 27.08 98 LEU A CA 1
ATOM 751 C C . LEU A 1 98 ? 14.735 66.624 28.574 1.00 27.17 98 LEU A C 1
ATOM 752 O O . LEU A 1 98 ? 14.837 67.487 29.440 1.00 27.24 98 LEU A O 1
ATOM 757 N N . LYS A 1 99 ? 13.842 65.642 28.633 1.00 27.25 99 LYS A N 1
ATOM 758 C CA . LYS A 1 99 ? 13.056 65.383 29.824 1.00 27.16 99 LYS A CA 1
ATOM 759 C C . LYS A 1 99 ? 13.710 64.239 30.594 1.00 26.81 99 LYS A C 1
ATOM 760 O O . LYS A 1 99 ? 14.626 63.577 30.080 1.00 26.65 99 LYS A O 1
ATOM 766 N N . ASP A 1 100 ? 13.257 64.023 31.826 1.00 26.22 100 ASP A N 1
ATOM 767 C CA . ASP A 1 100 ? 13.731 62.913 32.642 1.00 26.03 100 ASP A CA 1
ATOM 768 C C . ASP A 1 100 ? 13.505 61.569 31.937 1.00 25.75 100 ASP A C 1
ATOM 769 O O . ASP A 1 100 ? 14.378 60.706 31.930 1.00 25.24 100 ASP A O 1
ATOM 774 N N . GLU A 1 101 ? 12.340 61.428 31.314 1.00 26.05 101 GLU A N 1
ATOM 775 C CA . GLU A 1 101 ? 11.909 60.179 30.669 1.00 26.28 101 GLU A CA 1
ATOM 776 C C . GLU A 1 101 ? 12.735 59.810 29.444 1.00 26.18 101 GLU A C 1
ATOM 777 O O . GLU A 1 101 ? 12.697 58.664 28.986 1.00 26.90 101 GLU A O 1
ATOM 783 N N . GLU A 1 102 ? 13.469 60.780 28.914 1.00 25.61 102 GLU A N 1
ATOM 784 C CA . GLU A 1 102 ? 14.261 60.574 27.699 1.00 25.34 102 GLU A CA 1
ATOM 785 C C . GLU A 1 102 ? 15.718 60.221 28.007 1.00 24.36 102 GLU A C 1
ATOM 786 O O . GLU A 1 102 ? 16.503 59.998 27.099 1.00 24.16 102 GLU A O 1
ATOM 792 N N . ILE A 1 103 ? 16.064 60.179 29.288 1.00 23.67 103 ILE A N 1
ATOM 793 C CA . ILE A 1 103 ? 17.426 59.890 29.728 1.00 23.33 103 ILE A CA 1
ATOM 794 C C . ILE A 1 103 ? 17.516 58.526 30.439 1.00 23.49 103 ILE A C 1
ATOM 795 O O . ILE A 1 103 ? 16.546 58.054 31.028 1.00 23.36 103 ILE A O 1
ATOM 800 N N . GLY A 1 104 ? 18.689 57.900 30.346 1.00 23.42 104 GLY A N 1
ATOM 801 C CA . GLY A 1 104 ? 18.973 56.636 31.002 1.00 22.99 104 GLY A CA 1
ATOM 802 C C . GLY A 1 104 ? 20.173 56.807 31.903 1.00 23.08 104 GLY A C 1
ATOM 803 O O . GLY A 1 104 ? 20.939 57.753 31.729 1.00 23.01 104 GLY A O 1
ATOM 804 N N . PHE A 1 105 ? 20.323 55.900 32.871 1.00 22.85 105 PHE A N 1
ATOM 805 C CA . PHE A 1 105 ? 21.476 55.891 33.779 1.00 23.14 105 PHE A CA 1
ATOM 806 C C . PHE A 1 105 ? 21.861 54.472 34.213 1.00 22.77 105 PHE A C 1
ATOM 807 O O . PHE A 1 105 ? 21.054 53.763 34.798 1.00 22.61 105 PHE A O 1
ATOM 815 N N . ILE A 1 106 ? 23.097 54.073 33.931 1.00 22.75 106 ILE A N 1
ATOM 816 C CA . ILE A 1 106 ? 23.635 52.803 34.451 1.00 22.45 106 ILE A CA 1
ATOM 817 C C . ILE A 1 106 ? 24.610 53.015 35.623 1.00 22.34 106 ILE A C 1
ATOM 818 O O . ILE A 1 106 ? 25.696 53.587 35.466 1.00 21.73 106 ILE A O 1
ATOM 823 N N . GLY A 1 107 ? 24.189 52.565 36.805 1.00 22.52 107 GLY A N 1
ATOM 824 C CA . GLY A 1 107 ? 24.928 52.813 38.038 1.00 22.67 107 GLY A CA 1
ATOM 825 C C . GLY A 1 107 ? 25.298 51.576 38.828 1.00 23.17 107 GLY A C 1
ATOM 826 O O . GLY A 1 107 ? 24.935 50.466 38.468 1.00 22.85 107 GLY A O 1
ATOM 827 N N . ASP A 1 108 ? 26.019 51.793 39.923 1.00 24.13 108 ASP A N 1
ATOM 828 C CA . ASP A 1 108 ? 26.533 50.731 40.787 1.00 25.14 108 ASP A CA 1
ATOM 829 C C . ASP A 1 108 ? 26.473 51.161 42.258 1.00 25.80 108 ASP A C 1
ATOM 830 O O . ASP A 1 108 ? 26.119 50.382 43.135 1.00 25.92 108 ASP A O 1
ATOM 835 N N . ASP A 1 109 ? 26.813 52.419 42.505 1.00 26.83 109 ASP A N 1
ATOM 836 C CA . ASP A 1 109 ? 26.982 52.947 43.850 1.00 27.71 109 ASP A CA 1
ATOM 837 C C . ASP A 1 109 ? 25.746 53.718 44.333 1.00 27.80 109 ASP A C 1
ATOM 838 O O . ASP A 1 109 ? 24.917 54.151 43.525 1.00 27.72 109 ASP A O 1
ATOM 843 N N . VAL A 1 110 ? 25.662 53.885 45.659 1.00 28.03 110 VAL A N 1
ATOM 844 C CA . VAL A 1 110 ? 24.566 54.560 46.365 1.00 27.97 110 VAL A CA 1
ATOM 845 C C . VAL A 1 110 ? 24.381 56.024 45.918 1.00 28.25 110 VAL A C 1
ATOM 846 O O . VAL A 1 110 ? 23.260 56.532 45.875 1.00 28.06 110 VAL A O 1
ATOM 850 N N . VAL A 1 111 ? 25.483 56.686 45.576 1.00 28.75 111 VAL A N 1
ATOM 851 C CA . VAL A 1 111 ? 25.446 58.084 45.145 1.00 29.29 111 VAL A CA 1
ATOM 852 C C . VAL A 1 111 ? 24.894 58.243 43.716 1.00 29.37 111 VAL A C 1
ATOM 853 O O . VAL A 1 111 ? 24.895 59.353 43.164 1.00 29.84 111 VAL A O 1
ATOM 857 N N . ASP A 1 112 ? 24.408 57.139 43.137 1.00 29.06 112 ASP A N 1
ATOM 858 C CA . ASP A 1 112 ? 23.722 57.146 41.836 1.00 28.43 112 ASP A CA 1
ATOM 859 C C . ASP A 1 112 ? 22.208 57.146 41.975 1.00 28.29 112 ASP A C 1
ATOM 860 O O . ASP A 1 112 ? 21.504 57.539 41.037 1.00 28.73 112 ASP A O 1
ATOM 865 N N . ILE A 1 113 ? 21.721 56.705 43.142 1.00 27.79 113 ILE A N 1
ATOM 866 C CA . ILE A 1 113 ? 20.286 56.538 43.425 1.00 26.97 113 ILE A CA 1
ATOM 867 C C . ILE A 1 113 ? 19.449 57.774 43.084 1.00 26.48 113 ILE A C 1
ATOM 868 O O . ILE A 1 113 ? 18.415 57.657 42.422 1.00 25.87 113 ILE A O 1
ATOM 873 N N . GLU A 1 114 ? 19.912 58.910 43.529 1.00 25.97 114 GLU A N 1
ATOM 874 C CA . GLU A 1 114 ? 19.241 60.172 43.368 1.00 25.68 114 GLU A CA 1
ATOM 875 C C . GLU A 1 114 ? 18.850 60.473 41.918 1.00 25.31 114 GLU A C 1
ATOM 876 O O . GLU A 1 114 ? 17.721 60.683 41.623 1.00 25.20 114 GLU A O 1
ATOM 882 N N . VAL A 1 115 ? 19.795 60.344 41.017 1.00 24.98 115 VAL A N 1
ATOM 883 C CA . VAL A 1 115 ? 19.582 60.447 39.576 1.00 24.70 115 VAL A CA 1
ATOM 884 C C . VAL A 1 115 ? 18.725 59.316 39.011 1.00 24.16 115 VAL A C 1
ATOM 885 O O . VAL A 1 115 ? 17.835 59.556 38.196 1.00 24.45 115 VAL A O 1
ATOM 897 N N . LYS A 1 117 ? 16.367 57.670 40.279 1.00 24.48 117 LYS A N 1
ATOM 898 C CA . LYS A 1 117 ? 14.945 57.822 40.646 1.00 25.05 117 LYS A CA 1
ATOM 899 C C . LYS A 1 117 ? 14.230 58.847 39.770 1.00 25.21 117 LYS A C 1
ATOM 900 O O . LYS A 1 117 ? 13.013 58.798 39.614 1.00 25.25 117 LYS A O 1
ATOM 906 N N . LYS A 1 118 ? 15.000 59.780 39.212 1.00 25.41 118 LYS A N 1
ATOM 907 C CA . LYS A 1 118 ? 14.471 60.808 38.328 1.00 25.32 118 LYS A CA 1
ATOM 908 C C . LYS A 1 118 ? 14.350 60.242 36.925 1.00 25.14 118 LYS A C 1
ATOM 909 O O . LYS A 1 118 ? 13.340 60.440 36.238 1.00 25.11 118 LYS A O 1
ATOM 915 N N . VAL A 1 119 ? 15.394 59.516 36.531 1.00 24.75 119 VAL A N 1
ATOM 916 C CA . VAL A 1 119 ? 15.620 59.055 35.161 1.00 24.35 119 VAL A CA 1
ATOM 917 C C . VAL A 1 119 ? 14.568 58.049 34.664 1.00 24.19 119 VAL A C 1
ATOM 918 O O . VAL A 1 119 ? 13.955 57.322 35.460 1.00 24.33 119 VAL A O 1
ATOM 922 N N . GLY A 1 120 ? 14.367 58.014 33.349 1.00 23.58 120 GLY A N 1
ATOM 923 C CA . GLY A 1 120 ? 13.381 57.121 32.723 1.00 23.12 120 GLY A CA 1
ATOM 924 C C . GLY A 1 120 ? 13.823 55.695 32.442 1.00 22.78 120 GLY A C 1
ATOM 925 O O . GLY A 1 120 ? 13.004 54.778 32.405 1.00 23.06 120 GLY A O 1
ATOM 926 N N . PHE A 1 121 ? 15.118 55.499 32.238 1.00 22.25 121 PHE A N 1
ATOM 927 C CA . PHE A 1 121 ? 15.677 54.171 32.029 1.00 21.36 121 PHE A CA 1
ATOM 928 C C . PHE A 1 121 ? 16.844 53.959 33.005 1.00 21.16 121 PHE A C 1
ATOM 929 O O . PHE A 1 121 ? 18.013 54.045 32.610 1.00 20.85 121 PHE A O 1
ATOM 937 N N . PRO A 1 122 ? 16.528 53.723 34.302 1.00 20.88 122 PRO A N 1
ATOM 938 C CA . PRO A 1 122 ? 17.583 53.396 35.262 1.00 21.02 122 PRO A CA 1
ATOM 939 C C . PRO A 1 122 ? 18.028 51.928 35.170 1.00 21.02 122 PRO A C 1
ATOM 940 O O . PRO A 1 122 ? 17.206 51.011 35.248 1.00 21.22 122 PRO A O 1
ATOM 944 N N . VAL A 1 123 ? 19.328 51.729 34.977 1.00 20.98 123 VAL A N 1
ATOM 945 C CA . VAL A 1 123 ? 19.916 50.395 34.875 1.00 20.81 123 VAL A CA 1
ATOM 946 C C . VAL A 1 123 ? 20.920 50.170 36.015 1.00 20.91 123 VAL A C 1
ATOM 947 O O . VAL A 1 123 ? 21.736 51.036 36.331 1.00 20.70 123 VAL A O 1
ATOM 951 N N . ALA A 1 124 ? 20.814 49.007 36.650 1.00 21.16 124 ALA A N 1
ATOM 952 C CA . ALA A 1 124 ? 21.803 48.561 37.620 1.00 20.97 124 ALA A CA 1
ATOM 953 C C . ALA A 1 124 ? 22.596 47.430 37.000 1.00 21.13 124 ALA A C 1
ATOM 954 O O . ALA A 1 124 ? 22.066 46.611 36.260 1.00 21.26 124 ALA A O 1
ATOM 956 N N . VAL A 1 125 ? 23.882 47.418 37.285 1.00 21.37 125 VAL A N 1
ATOM 957 C CA . VAL A 1 125 ? 24.741 46.340 36.878 1.00 21.86 125 VAL A CA 1
ATOM 958 C C . VAL A 1 125 ? 24.574 45.205 37.920 1.00 21.91 125 VAL A C 1
ATOM 959 O O . VAL A 1 125 ? 24.091 45.455 39.025 1.00 21.86 125 VAL A O 1
ATOM 963 N N . ARG A 1 126 ? 24.931 43.969 37.565 1.00 21.93 126 ARG A N 1
ATOM 964 C CA . ARG A 1 126 ? 24.629 42.804 38.411 1.00 22.09 126 ARG A CA 1
ATOM 965 C C . ARG A 1 126 ? 25.101 42.915 39.861 1.00 21.98 126 ARG A C 1
ATOM 966 O O . ARG A 1 126 ? 24.347 42.627 40.779 1.00 21.77 126 ARG A O 1
ATOM 974 N N . ASN A 1 127 ? 26.344 43.352 40.033 1.00 22.46 127 ASN A N 1
ATOM 975 C CA . ASN A 1 127 ? 27.000 43.517 41.331 1.00 22.98 127 ASN A CA 1
ATOM 976 C C . ASN A 1 127 ? 26.503 44.716 42.129 1.00 23.00 127 ASN A C 1
ATOM 977 O O . ASN A 1 127 ? 26.830 44.841 43.305 1.00 23.43 127 ASN A O 1
ATOM 982 N N . ALA A 1 128 ? 25.728 45.597 41.499 1.00 22.85 128 ALA A N 1
ATOM 983 C CA . ALA A 1 128 ? 25.239 46.804 42.161 1.00 23.09 128 ALA A CA 1
ATOM 984 C C . ALA A 1 128 ? 24.597 46.539 43.523 1.00 23.35 128 ALA A C 1
ATOM 985 O O . ALA A 1 128 ? 23.957 45.503 43.734 1.00 23.11 128 ALA A O 1
ATOM 987 N N . VAL A 1 129 ? 24.793 47.490 44.433 1.00 23.68 129 VAL A N 1
ATOM 988 C CA . VAL A 1 129 ? 24.210 47.485 45.775 1.00 24.33 129 VAL A CA 1
ATOM 989 C C . VAL A 1 129 ? 22.688 47.337 45.648 1.00 24.23 129 VAL A C 1
ATOM 990 O O . VAL A 1 129 ? 22.099 47.830 44.680 1.00 24.33 129 VAL A O 1
ATOM 994 N N . GLU A 1 130 ? 22.058 46.673 46.619 1.00 23.73 130 GLU A N 1
ATOM 995 C CA . GLU A 1 130 ? 20.618 46.383 46.574 1.00 23.05 130 GLU A CA 1
ATOM 996 C C . GLU A 1 130 ? 19.727 47.612 46.413 1.00 22.54 130 GLU A C 1
ATOM 997 O O . GLU A 1 130 ? 18.728 47.569 45.695 1.00 21.67 130 GLU A O 1
ATOM 1003 N N . GLU A 1 131 ? 20.084 48.693 47.104 1.00 22.61 131 GLU A N 1
ATOM 1004 C CA . GLU A 1 131 ? 19.307 49.934 47.066 1.00 22.83 131 GLU A CA 1
ATOM 1005 C C . GLU A 1 131 ? 19.249 50.489 45.652 1.00 22.22 131 GLU A C 1
ATOM 1006 O O . GLU A 1 131 ? 18.218 51.006 45.228 1.00 22.03 131 GLU A O 1
ATOM 1012 N N . VAL A 1 132 ? 20.362 50.340 44.937 1.00 21.80 132 VAL A N 1
ATOM 1013 C CA . VAL A 1 132 ? 20.499 50.730 43.534 1.00 21.80 132 VAL A CA 1
ATOM 1014 C C . VAL A 1 132 ? 19.716 49.767 42.637 1.00 21.95 132 VAL A C 1
ATOM 1015 O O . VAL A 1 132 ? 18.928 50.197 41.782 1.00 21.64 132 VAL A O 1
ATOM 1019 N N . ARG A 1 133 ? 19.935 48.471 42.846 1.00 21.95 133 ARG A N 1
ATOM 1020 C CA . ARG A 1 133 ? 19.223 47.429 42.123 1.00 22.38 133 ARG A CA 1
ATOM 1021 C C . ARG A 1 133 ? 17.700 47.535 42.259 1.00 23.06 133 ARG A C 1
ATOM 1022 O O . ARG A 1 133 ? 16.973 47.203 41.313 1.00 23.01 133 ARG A O 1
ATOM 1030 N N . LYS A 1 134 ? 17.215 48.012 43.410 1.00 23.61 134 LYS A N 1
ATOM 1031 C CA . LYS A 1 134 ? 15.759 48.132 43.625 1.00 24.37 134 LYS A CA 1
ATOM 1032 C C . LYS A 1 134 ? 15.111 49.279 42.835 1.00 24.56 134 LYS A C 1
ATOM 1033 O O . LYS A 1 134 ? 13.976 49.145 42.368 1.00 24.67 134 LYS A O 1
ATOM 1039 N N . VAL A 1 135 ? 15.843 50.382 42.679 1.00 24.53 135 VAL A N 1
ATOM 1040 C CA . VAL A 1 135 ? 15.379 51.535 41.888 1.00 24.50 135 VAL A CA 1
ATOM 1041 C C . VAL A 1 135 ? 15.390 51.246 40.380 1.00 24.17 135 VAL A C 1
ATOM 1042 O O . VAL A 1 135 ? 14.580 51.802 39.618 1.00 24.25 135 VAL A O 1
ATOM 1046 N N . ALA A 1 136 ? 16.300 50.363 39.965 1.00 23.73 136 ALA A N 1
ATOM 1047 C CA . ALA A 1 136 ? 16.474 49.990 38.549 1.00 23.02 136 ALA A CA 1
ATOM 1048 C C . ALA A 1 136 ? 15.272 49.264 37.938 1.00 22.68 136 ALA A C 1
ATOM 1049 O O . ALA A 1 136 ? 14.650 48.412 38.577 1.00 22.49 136 ALA A O 1
ATOM 1051 N N . VAL A 1 137 ? 14.963 49.607 36.693 1.00 22.22 137 VAL A N 1
ATOM 1052 C CA . VAL A 1 137 ? 13.942 48.908 35.918 1.00 21.92 137 VAL A CA 1
ATOM 1053 C C . VAL A 1 137 ? 14.560 47.759 35.090 1.00 21.58 137 VAL A C 1
ATOM 1054 O O . VAL A 1 137 ? 13.840 46.893 34.558 1.00 21.81 137 VAL A O 1
ATOM 1058 N N . TYR A 1 138 ? 15.889 47.763 34.974 1.00 21.00 138 TYR A N 1
ATOM 1059 C CA . TYR A 1 138 ? 16.616 46.653 34.355 1.00 20.37 138 TYR A CA 1
ATOM 1060 C C . TYR A 1 138 ? 17.948 46.379 35.027 1.00 20.04 138 TYR A C 1
ATOM 1061 O O . TYR A 1 138 ? 18.722 47.293 35.295 1.00 20.55 138 TYR A O 1
ATOM 1070 N N . ILE A 1 139 ? 18.211 45.104 35.287 1.00 19.75 139 ILE A N 1
ATOM 1071 C CA . ILE A 1 139 ? 19.466 44.688 35.906 1.00 19.24 139 ILE A CA 1
ATOM 1072 C C . ILE A 1 139 ? 20.176 43.761 34.946 1.00 19.21 139 ILE A C 1
ATOM 1073 O O . ILE A 1 139 ? 19.592 42.794 34.470 1.00 19.71 139 ILE A O 1
ATOM 1078 N N . THR A 1 140 ? 21.422 44.077 34.629 1.00 19.29 140 THR A N 1
ATOM 1079 C CA . THR A 1 140 ? 22.212 43.239 33.727 1.00 19.71 140 THR A CA 1
ATOM 1080 C C . THR A 1 140 ? 22.630 41.933 34.392 1.00 20.13 140 THR A C 1
ATOM 1081 O O . THR A 1 140 ? 22.781 41.876 35.618 1.00 20.20 140 THR A O 1
ATOM 1085 N N . GLN A 1 141 ? 22.814 40.899 33.573 1.00 20.61 141 GLN A N 1
ATOM 1086 C CA . GLN A 1 141 ? 23.432 39.644 34.006 1.00 21.83 141 GLN A CA 1
ATOM 1087 C C . GLN A 1 141 ? 24.910 39.834 34.304 1.00 21.48 141 GLN A C 1
ATOM 1088 O O . GLN A 1 141 ? 25.436 39.250 35.244 1.00 21.91 141 GLN A O 1
ATOM 1094 N N . ARG A 1 142 ? 25.567 40.631 33.470 1.00 21.72 142 ARG A N 1
ATOM 1095 C CA . ARG A 1 142 ? 26.983 40.916 33.584 1.00 22.01 142 ARG A CA 1
ATOM 1096 C C . ARG A 1 142 ? 27.252 41.839 34.751 1.00 21.97 142 ARG A C 1
ATOM 1097 O O . ARG A 1 142 ? 26.540 42.825 34.949 1.00 21.78 142 ARG A O 1
ATOM 1105 N N . ASN A 1 143 ? 28.308 41.521 35.491 1.00 22.32 143 ASN A N 1
ATOM 1106 C CA . ASN A 1 143 ? 28.730 42.285 36.672 1.00 22.79 143 ASN A CA 1
ATOM 1107 C C . ASN A 1 143 ? 29.445 43.614 36.412 1.00 22.76 143 ASN A C 1
ATOM 1108 O O . ASN A 1 143 ? 29.737 44.358 37.348 1.00 23.51 143 ASN A O 1
ATOM 1113 N N . GLY A 1 144 ? 29.734 43.958 35.175 1.00 22.32 144 GLY A N 1
ATOM 1114 C CA . GLY A 1 144 ? 30.428 45.231 34.995 1.00 22.47 144 GLY A CA 1
ATOM 1115 C C . GLY A 1 144 ? 31.915 44.990 35.008 1.00 21.99 144 GLY A C 1
ATOM 1116 O O . GLY A 1 144 ? 32.458 44.441 35.968 1.00 21.81 144 GLY A O 1
ATOM 1117 N N . GLY A 1 145 ? 32.558 45.383 33.914 1.00 21.91 145 GLY A N 1
ATOM 1118 C CA . GLY A 1 145 ? 33.844 44.821 33.538 1.00 22.13 145 GLY A CA 1
ATOM 1119 C C . GLY A 1 145 ? 33.656 43.488 32.826 1.00 22.16 145 GLY A C 1
ATOM 1120 O O . GLY A 1 145 ? 34.601 42.952 32.251 1.00 22.37 145 GLY A O 1
ATOM 1121 N N . GLU A 1 146 ? 32.439 42.945 32.876 1.00 22.13 146 GLU A N 1
ATOM 1122 C CA . G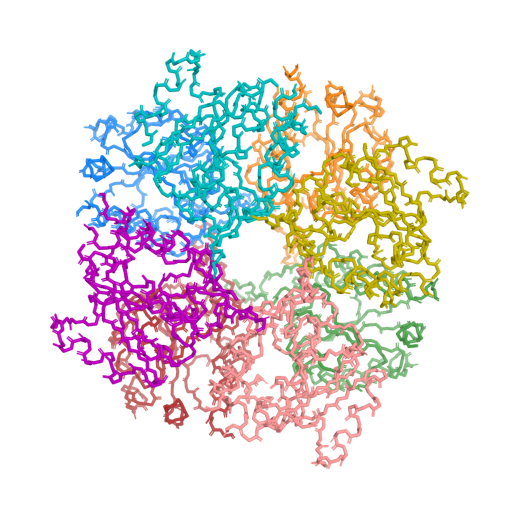LU A 1 146 ? 32.104 41.694 32.181 1.00 22.42 146 GLU A CA 1
ATOM 1123 C C . GLU A 1 146 ? 31.380 41.930 30.842 1.00 21.78 146 GLU A C 1
ATOM 1124 O O . GLU A 1 146 ? 30.941 40.983 30.189 1.00 22.34 146 GLU A O 1
ATOM 1130 N N . GLY A 1 147 ? 31.271 43.187 30.438 1.00 20.98 147 GLY A N 1
ATOM 1131 C CA . GLY A 1 147 ? 30.602 43.542 29.200 1.00 20.56 147 GLY A CA 1
ATOM 1132 C C . GLY A 1 147 ? 29.144 43.904 29.409 1.00 20.63 147 GLY A C 1
ATOM 1133 O O . GLY A 1 147 ? 28.299 43.537 28.603 1.00 20.99 147 GLY A O 1
ATOM 1134 N N . ALA A 1 148 ? 28.859 44.626 30.490 1.00 20.38 148 ALA A N 1
ATOM 1135 C CA . ALA A 1 148 ? 27.518 45.085 30.815 1.00 20.46 148 ALA A CA 1
ATOM 1136 C C . ALA A 1 148 ? 26.893 46.003 29.765 1.00 20.83 148 ALA A C 1
ATOM 1137 O O . ALA A 1 148 ? 25.683 45.935 29.530 1.00 20.86 148 ALA A O 1
ATOM 1139 N N . LEU A 1 149 ? 27.715 46.841 29.143 1.00 20.00 149 LEU A N 1
ATOM 1140 C CA . LEU A 1 149 ? 27.231 47.823 28.180 1.00 20.00 149 LEU A CA 1
ATOM 1141 C C . LEU A 1 149 ? 26.791 47.158 26.880 1.00 20.00 149 LEU A C 1
ATOM 1142 O O . LEU A 1 149 ? 25.819 47.584 26.255 1.00 21.78 149 LEU A O 1
ATOM 1147 N N . ARG A 1 150 ? 27.508 46.114 26.477 1.00 22.00 150 ARG A N 1
ATOM 1148 C CA . ARG A 1 150 ? 27.107 45.319 25.315 1.00 22.53 150 ARG A CA 1
ATOM 1149 C C . ARG A 1 150 ? 25.702 44.744 25.548 1.00 22.53 150 ARG A C 1
ATOM 1150 O O . ARG A 1 150 ? 24.844 44.796 24.666 1.00 22.46 150 ARG A O 1
ATOM 1158 N N . GLU A 1 151 ? 25.477 44.227 26.756 1.00 22.34 151 GLU A N 1
ATOM 1159 C CA . GLU A 1 151 ? 24.185 43.671 27.153 1.00 22.24 151 GLU A CA 1
ATOM 1160 C C . GLU A 1 151 ? 23.057 44.721 27.186 1.00 21.58 151 GLU A C 1
ATOM 1161 O O . GLU A 1 151 ? 21.911 44.405 26.894 1.00 21.35 151 GLU A O 1
ATOM 1167 N N . VAL A 1 152 ? 23.385 45.959 27.543 1.00 21.50 152 VAL A N 1
ATOM 1168 C CA . VAL A 1 152 ? 22.395 47.057 27.519 1.00 21.15 152 VAL A CA 1
ATOM 1169 C C . VAL A 1 152 ? 22.045 47.429 26.067 1.00 21.07 152 VAL A C 1
ATOM 1170 O O . VAL A 1 152 ? 20.895 47.716 25.754 1.00 20.67 152 VAL A O 1
ATOM 1174 N N . ALA A 1 153 ? 23.049 47.398 25.195 1.00 21.28 153 ALA A N 1
ATOM 1175 C CA . ALA A 1 153 ? 22.876 47.639 23.771 1.00 21.51 153 ALA A CA 1
ATOM 1176 C C . ALA A 1 153 ? 21.977 46.595 23.113 1.00 22.07 153 ALA A C 1
ATOM 1177 O O . ALA A 1 153 ? 21.062 46.960 22.371 1.00 21.72 153 ALA A O 1
ATOM 1179 N N . GLU A 1 154 ? 22.225 45.309 23.401 1.00 22.53 154 GLU A N 1
ATOM 1180 C CA . GLU A 1 154 ? 21.386 44.216 22.880 1.00 23.06 154 GLU A CA 1
ATOM 1181 C C . GLU A 1 154 ? 19.919 44.398 23.292 1.00 22.78 154 GLU A C 1
ATOM 1182 O O . GLU A 1 154 ? 19.021 44.220 22.478 1.00 22.72 154 GLU A O 1
ATOM 1188 N N . LEU A 1 155 ? 19.693 44.747 24.558 1.00 22.74 155 LEU A N 1
ATOM 1189 C CA . LEU A 1 155 ? 18.345 44.931 25.102 1.00 23.06 155 LEU A CA 1
ATOM 1190 C C . LEU A 1 155 ? 17.589 46.054 24.399 1.00 23.24 155 LEU A C 1
ATOM 1191 O O . LEU A 1 155 ? 16.441 45.878 23.987 1.00 23.34 155 LEU A O 1
ATOM 1196 N N . ILE A 1 156 ? 18.249 47.200 24.267 1.00 23.74 156 ILE A N 1
ATOM 1197 C CA . ILE A 1 156 ? 17.679 48.379 23.618 1.00 24.34 156 ILE A CA 1
ATOM 1198 C C . ILE A 1 156 ? 17.389 48.091 22.134 1.00 25.10 156 ILE A C 1
ATOM 1199 O O . ILE A 1 156 ? 16.337 48.468 21.625 1.00 25.32 156 ILE A O 1
ATOM 1204 N N . HIS A 1 157 ? 18.310 47.387 21.474 1.00 25.92 157 HIS A N 1
ATOM 1205 C CA . HIS A 1 157 ? 18.185 47.004 20.068 1.00 26.90 157 HIS A CA 1
ATOM 1206 C C . HIS A 1 157 ? 16.933 46.163 19.838 1.00 27.20 157 HIS A C 1
ATOM 1207 O O . HIS A 1 157 ? 16.193 46.403 18.876 1.00 27.30 157 HIS A O 1
ATOM 1214 N N . PHE A 1 158 ? 16.693 45.198 20.731 1.00 27.31 158 PHE A N 1
ATOM 1215 C CA . PHE A 1 158 ? 15.536 44.305 20.628 1.00 27.50 158 PHE A CA 1
ATOM 1216 C C . PHE A 1 158 ? 14.207 45.034 20.861 1.00 27.72 158 PHE A C 1
ATOM 1217 O O . PHE A 1 158 ? 13.241 44.844 20.117 1.00 27.77 158 PHE A O 1
ATOM 1225 N N . LEU A 1 159 ? 14.163 45.864 21.896 1.00 28.22 159 LEU A N 1
ATOM 1226 C CA . LEU A 1 159 ? 12.930 46.553 22.273 1.00 28.78 159 LEU A CA 1
ATOM 1227 C C . LEU A 1 159 ? 12.544 47.695 21.302 1.00 29.38 159 LEU A C 1
ATOM 1228 O O . LEU A 1 159 ? 11.381 48.108 21.266 1.00 29.17 159 LEU A O 1
ATOM 1233 N N . LYS A 1 160 ? 13.514 48.170 20.510 1.00 29.79 160 LYS A N 1
ATOM 1234 C CA . LYS A 1 160 ? 13.272 49.175 19.471 1.00 30.31 160 LYS A CA 1
ATOM 1235 C C . LYS A 1 160 ? 12.953 48.556 18.108 1.00 30.69 160 LYS A C 1
ATOM 1236 O O . LYS A 1 160 ? 12.558 47.392 18.006 1.00 31.11 160 LYS A O 1
ATOM 1242 N N . ALA B 1 1 ? 26.829 40.425 71.741 1.00 25.69 1 ALA B N 1
ATOM 1243 C CA . ALA B 1 1 ? 28.225 40.800 72.110 1.00 25.70 1 ALA B CA 1
ATOM 1244 C C . ALA B 1 1 ? 28.972 41.431 70.937 1.00 25.53 1 ALA B C 1
ATOM 1245 O O . ALA B 1 1 ? 29.940 42.162 71.154 1.00 25.63 1 ALA B O 1
ATOM 1247 N N . LEU B 1 2 ? 28.533 41.137 69.707 1.00 24.87 2 LEU B N 1
ATOM 1248 C CA . LEU B 1 2 ? 29.108 41.756 68.507 1.00 24.40 2 LEU B CA 1
ATOM 1249 C C . LEU B 1 2 ? 28.811 43.246 68.467 1.00 23.99 2 LEU B C 1
ATOM 1250 O O . LEU B 1 2 ? 29.713 44.045 68.244 1.00 23.82 2 LEU B O 1
ATOM 1255 N N . ARG B 1 3 ? 27.545 43.606 68.689 1.00 23.77 3 ARG B N 1
ATOM 1256 C CA . ARG B 1 3 ? 27.126 45.010 68.705 1.00 23.51 3 ARG B CA 1
ATOM 1257 C C . ARG B 1 3 ? 27.902 45.844 69.727 1.00 23.25 3 ARG B C 1
ATOM 1258 O O . ARG B 1 3 ? 28.265 46.978 69.440 1.00 23.32 3 ARG B O 1
ATOM 1266 N N . ASP B 1 4 ? 28.180 45.260 70.894 1.00 23.14 4 ASP B N 1
ATOM 1267 C CA . ASP B 1 4 ? 28.917 45.927 71.975 1.00 22.78 4 ASP B CA 1
ATOM 1268 C C . ASP B 1 4 ? 30.364 46.202 71.580 1.00 22.01 4 ASP B C 1
ATOM 1269 O O . ASP B 1 4 ? 30.843 47.322 71.723 1.00 22.19 4 ASP B O 1
ATOM 1274 N N . ARG B 1 5 ? 31.029 45.182 71.046 1.00 21.46 5 ARG B N 1
ATOM 1275 C CA . ARG B 1 5 ? 32.373 45.286 70.474 1.00 21.09 5 ARG B CA 1
ATOM 1276 C C . ARG B 1 5 ? 32.472 46.360 69.398 1.00 20.96 5 ARG B C 1
ATOM 1277 O O . ARG B 1 5 ? 33.491 47.046 69.288 1.00 20.53 5 ARG B O 1
ATOM 1285 N N . VAL B 1 6 ? 31.407 46.488 68.607 1.00 20.75 6 VAL B N 1
ATOM 1286 C CA . VAL B 1 6 ? 31.361 47.444 67.510 1.00 20.26 6 VAL B CA 1
ATOM 1287 C C . VAL B 1 6 ? 31.061 48.836 68.037 1.00 19.92 6 VAL B C 1
ATOM 1288 O O . VAL B 1 6 ? 31.700 49.795 67.633 1.00 20.01 6 VAL B O 1
ATOM 1292 N N . LYS B 1 7 ? 30.099 48.951 68.948 1.00 19.88 7 LYS B N 1
ATOM 1293 C CA . LYS B 1 7 ? 29.725 50.271 69.493 1.00 19.34 7 LYS B CA 1
ATOM 1294 C C . LYS B 1 7 ? 30.879 50.956 70.217 1.00 19.01 7 LYS B C 1
ATOM 1295 O O . LYS B 1 7 ? 30.920 52.172 70.297 1.00 19.30 7 LYS B O 1
ATOM 1301 N N . LYS B 1 8 ? 31.827 50.168 70.709 1.00 19.02 8 LYS B N 1
ATOM 1302 C CA . LYS B 1 8 ? 32.971 50.691 71.450 1.00 18.95 8 LYS B CA 1
ATOM 1303 C C . LYS B 1 8 ? 34.176 51.001 70.564 1.00 18.42 8 LYS B C 1
ATOM 1304 O O . LYS B 1 8 ? 35.153 51.564 71.041 1.00 18.37 8 LYS B O 1
ATOM 1310 N N . LEU B 1 9 ? 34.093 50.645 69.279 1.00 18.14 9 LEU B N 1
ATOM 1311 C CA . LEU B 1 9 ? 35.191 50.817 68.318 1.00 17.44 9 LEU B CA 1
ATOM 1312 C C . LEU B 1 9 ? 35.540 52.278 68.044 1.00 17.05 9 LEU B C 1
ATOM 1313 O O . LEU B 1 9 ? 34.686 53.063 67.625 1.00 16.77 9 LEU B O 1
ATOM 1318 N N . LYS B 1 10 ? 36.808 52.618 68.264 1.00 16.64 10 LYS B N 1
ATOM 1319 C CA . LYS B 1 10 ? 37.313 53.980 68.042 1.00 16.75 10 LYS B CA 1
ATOM 1320 C C . LYS B 1 10 ? 38.407 54.029 66.988 1.00 16.24 10 LYS B C 1
ATOM 1321 O O . LYS B 1 10 ? 38.558 55.025 66.293 1.00 16.36 10 LYS B O 1
ATOM 1327 N N . LEU B 1 11 ? 39.165 52.943 66.889 1.00 16.36 11 LEU B N 1
ATOM 1328 C CA . LEU B 1 11 ? 40.265 52.818 65.943 1.00 16.40 11 LEU B CA 1
ATOM 1329 C C . LEU B 1 11 ? 40.285 51.455 65.204 1.00 16.38 11 LEU B C 1
ATOM 1330 O O . LEU B 1 11 ? 40.376 50.380 65.823 1.00 16.06 11 LEU B O 1
ATOM 1335 N N . LEU B 1 12 ? 40.211 51.510 63.880 1.00 16.33 12 LEU B N 1
ATOM 1336 C CA . LEU B 1 12 ? 40.308 50.296 63.064 1.00 16.92 12 LEU B CA 1
ATOM 1337 C C . LEU B 1 12 ? 41.655 50.173 62.355 1.00 17.13 12 LEU B C 1
ATOM 1338 O O . LEU B 1 12 ? 41.992 50.995 61.505 1.00 17.24 12 LEU B O 1
ATOM 1343 N N . ILE B 1 13 ? 42.408 49.138 62.711 1.00 17.70 13 ILE B N 1
ATOM 1344 C CA . ILE B 1 13 ? 43.692 48.858 62.086 1.00 18.63 13 ILE B CA 1
ATOM 1345 C C . ILE B 1 13 ? 43.466 47.881 60.952 1.00 19.60 13 ILE B C 1
ATOM 1346 O O . ILE B 1 13 ? 42.651 46.972 61.059 1.00 19.83 13 ILE B O 1
ATOM 1359 N N . ASP B 1 15 ? 45.297 45.427 57.832 1.00 21.66 15 ASP B N 1
ATOM 1360 C CA . ASP B 1 15 ? 46.332 44.852 57.029 1.00 21.20 15 ASP B CA 1
ATOM 1361 C C . ASP B 1 15 ? 46.055 45.301 55.598 1.00 20.56 15 ASP B C 1
ATOM 1362 O O . ASP B 1 15 ? 44.965 45.799 55.287 1.00 20.09 15 ASP B O 1
ATOM 1367 N N . ILE B 1 16 ? 47.049 45.141 54.736 1.00 20.06 16 ILE B N 1
ATOM 1368 C CA . ILE B 1 16 ? 46.922 45.520 53.337 1.00 19.18 16 ILE B CA 1
ATOM 1369 C C . ILE B 1 16 ? 46.806 44.315 52.404 1.00 19.07 16 ILE B C 1
ATOM 1370 O O . ILE B 1 16 ? 45.793 44.157 51.726 1.00 18.89 16 ILE B O 1
ATOM 1375 N N . ASP B 1 17 ? 47.845 43.482 52.368 1.00 19.09 17 ASP B N 1
ATOM 1376 C CA . ASP B 1 17 ? 47.925 42.373 51.411 1.00 19.15 17 ASP B CA 1
ATOM 1377 C C . ASP B 1 17 ? 47.027 41.216 51.826 1.00 18.88 17 ASP B C 1
ATOM 1378 O O . ASP B 1 17 ? 47.238 40.593 52.857 1.00 18.76 17 ASP B O 1
ATOM 1383 N N . GLY B 1 18 ? 46.005 40.970 51.014 1.00 18.89 18 GLY B N 1
ATOM 1384 C CA . GLY B 1 18 ? 44.972 39.985 51.303 1.00 18.64 18 GLY B CA 1
ATOM 1385 C C . GLY B 1 18 ? 43.742 40.581 51.967 1.00 18.70 18 GLY B C 1
ATOM 1386 O O . GLY B 1 18 ? 42.753 39.882 52.165 1.00 18.99 18 GLY B O 1
ATOM 1387 N N . VAL B 1 19 ? 43.800 41.868 52.312 1.00 18.43 19 VAL B N 1
ATOM 1388 C CA . VAL B 1 19 ? 42.693 42.559 52.986 1.00 18.17 19 VAL B CA 1
ATOM 1389 C C . VAL B 1 19 ? 42.100 43.667 52.107 1.00 18.14 19 VAL B C 1
ATOM 1390 O O . VAL B 1 19 ? 40.907 43.647 51.792 1.00 18.48 19 VAL B O 1
ATOM 1394 N N . LEU B 1 20 ? 42.939 44.631 51.730 1.00 17.69 20 LEU B N 1
ATOM 1395 C CA . LEU B 1 20 ? 42.589 45.641 50.745 1.00 17.34 20 LEU B CA 1
ATOM 1396 C C . LEU B 1 20 ? 43.018 45.209 49.328 1.00 17.29 20 LEU B C 1
ATOM 1397 O O . LEU B 1 20 ? 42.734 45.895 48.329 1.00 17.12 20 LEU B O 1
ATOM 1402 N N . THR B 1 21 ? 43.687 44.058 49.267 1.00 17.04 21 THR B N 1
ATOM 1403 C CA . THR B 1 21 ? 44.214 43.469 48.040 1.00 17.25 21 THR B CA 1
ATOM 1404 C C . THR B 1 21 ? 43.806 41.988 47.959 1.00 17.33 21 THR B C 1
ATOM 1405 O O . THR B 1 21 ? 43.484 41.380 48.975 1.00 17.87 21 THR B O 1
ATOM 1409 N N . ASP B 1 22 ? 43.819 41.416 46.755 1.00 17.11 22 ASP B N 1
ATOM 1410 C CA . ASP B 1 22 ? 43.560 39.992 46.571 1.00 16.79 22 ASP B CA 1
ATOM 1411 C C . ASP B 1 22 ? 44.806 39.106 46.751 1.00 16.69 22 ASP B C 1
ATOM 1412 O O . ASP B 1 22 ? 44.782 37.921 46.407 1.00 16.40 22 ASP B O 1
ATOM 1417 N N . GLY B 1 23 ? 45.876 39.686 47.296 1.00 16.45 23 GLY B N 1
ATOM 1418 C CA . GLY B 1 23 ? 47.110 38.951 47.575 1.00 16.01 23 GLY B CA 1
ATOM 1419 C C . GLY B 1 23 ? 48.141 38.943 46.460 1.00 16.05 23 GLY B C 1
ATOM 1420 O O . GLY B 1 23 ? 49.280 38.500 46.666 1.00 16.34 23 GLY B O 1
ATOM 1421 N N . LYS B 1 24 ? 47.756 39.437 45.282 1.00 15.77 24 LYS B N 1
ATOM 1422 C CA . LYS B 1 24 ? 48.672 39.538 44.136 1.00 15.77 24 LYS B CA 1
ATOM 1423 C C . LYS B 1 24 ? 49.689 40.667 44.289 1.00 15.59 24 LYS B C 1
ATOM 1424 O O . LYS B 1 24 ? 49.348 41.749 44.754 1.00 15.94 24 LYS B O 1
ATOM 1430 N N . LEU B 1 25 ? 50.933 40.415 43.888 1.00 15.47 25 LEU B N 1
ATOM 1431 C CA . LEU B 1 25 ? 51.974 41.442 43.929 1.00 14.88 25 LEU B CA 1
ATOM 1432 C C . LEU B 1 25 ? 52.450 41.750 42.519 1.00 14.87 25 LEU B C 1
ATOM 1433 O O . LEU B 1 25 ? 52.887 40.853 41.785 1.00 15.57 25 LEU B O 1
ATOM 1438 N N . TYR B 1 26 ? 52.337 43.014 42.133 1.00 14.47 26 TYR B N 1
ATOM 1439 C CA . TYR B 1 26 ? 52.689 43.432 40.786 1.00 14.79 26 TYR B CA 1
ATOM 1440 C C . TYR B 1 26 ? 54.097 44.008 40.767 1.00 15.11 26 TYR B C 1
ATOM 1441 O O . TYR B 1 26 ? 54.382 45.021 41.413 1.00 14.88 26 TYR B O 1
ATOM 1450 N N . TYR B 1 27 ? 54.972 43.330 40.032 1.00 15.41 27 TYR B N 1
ATOM 1451 C CA . TYR B 1 27 ? 56.388 43.650 40.008 1.00 15.82 27 TYR B CA 1
ATOM 1452 C C . TYR B 1 27 ? 56.836 44.138 38.639 1.00 16.52 27 TYR B C 1
ATOM 1453 O O . TYR B 1 27 ? 56.389 43.634 37.609 1.00 16.40 27 TYR B O 1
ATOM 1462 N N . THR B 1 28 ? 57.710 45.141 38.645 1.00 17.01 28 THR B N 1
ATOM 1463 C CA . THR B 1 28 ? 58.536 45.444 37.481 1.00 16.97 28 THR B CA 1
ATOM 1464 C C . THR B 1 28 ? 59.990 45.316 37.944 1.00 17.26 28 THR B C 1
ATOM 1465 O O . THR B 1 28 ? 60.249 44.742 39.000 1.00 16.76 28 THR B O 1
ATOM 1469 N N . GLU B 1 29 ? 60.924 45.832 37.145 1.00 18.28 29 GLU B N 1
ATOM 1470 C CA . GLU B 1 29 ? 62.362 45.785 37.424 1.00 18.62 29 GLU B CA 1
ATOM 1471 C C . GLU B 1 29 ? 62.726 46.291 38.824 1.00 18.60 29 GLU B C 1
ATOM 1472 O O . GLU B 1 29 ? 63.561 45.690 39.512 1.00 18.01 29 GLU B O 1
ATOM 1478 N N . HIS B 1 30 ? 62.094 47.390 39.241 1.00 18.53 30 HIS B N 1
ATOM 1479 C CA . HIS B 1 30 ? 62.431 48.024 40.521 1.00 18.91 30 HIS B CA 1
ATOM 1480 C C . HIS B 1 30 ? 61.487 47.707 41.688 1.00 18.57 30 HIS B C 1
ATOM 1481 O O . HIS B 1 30 ? 61.271 48.551 42.559 1.00 19.13 30 HIS B O 1
ATOM 1488 N N . GLY B 1 31 ? 60.935 46.496 41.696 1.00 17.92 31 GLY B N 1
ATOM 1489 C CA . GLY B 1 31 ? 60.105 46.030 42.795 1.00 17.44 31 GLY B CA 1
ATOM 1490 C C . GLY B 1 31 ? 58.616 46.149 42.587 1.00 17.32 31 GLY B C 1
ATOM 1491 O O . GLY B 1 31 ? 58.137 46.277 41.451 1.00 17.23 31 GLY B O 1
ATOM 1492 N N . GLU B 1 32 ? 57.876 46.088 43.695 1.00 17.29 32 GLU B N 1
ATOM 1493 C CA . GLU B 1 32 ? 56.421 46.235 43.658 1.00 17.02 32 GLU B CA 1
ATOM 1494 C C . GLU B 1 32 ? 56.051 47.667 43.274 1.00 17.02 32 GLU B C 1
ATOM 1495 O O . GLU B 1 32 ? 56.038 48.565 44.110 1.00 17.32 32 GLU B O 1
ATOM 1501 N N . THR B 1 33 ? 55.734 47.848 41.999 1.00 16.74 33 THR B N 1
ATOM 1502 C CA . THR B 1 33 ? 55.616 49.165 41.382 1.00 16.64 33 THR B CA 1
ATOM 1503 C C . THR B 1 33 ? 54.144 49.522 41.139 1.00 16.39 33 THR B C 1
ATOM 1504 O O . THR B 1 33 ? 53.779 50.690 40.945 1.00 16.56 33 THR B O 1
ATOM 1508 N N . ILE B 1 34 ? 53.311 48.489 41.158 1.00 16.17 34 ILE B N 1
ATOM 1509 C CA . ILE B 1 34 ? 51.876 48.602 40.971 1.00 15.96 34 ILE B CA 1
ATOM 1510 C C . ILE B 1 34 ? 51.188 47.891 42.149 1.00 16.07 34 ILE B C 1
ATOM 1511 O O . ILE B 1 34 ? 51.638 46.832 42.601 1.00 15.93 34 ILE B O 1
ATOM 1516 N N . LYS B 1 35 ? 50.115 48.494 42.649 1.00 15.85 35 LYS B N 1
ATOM 1517 C CA . LYS B 1 35 ? 49.236 47.854 43.633 1.00 15.78 35 LYS B CA 1
ATOM 1518 C C . LYS B 1 35 ? 47.791 48.072 43.229 1.00 15.74 35 LYS B C 1
ATOM 1519 O O . LYS B 1 35 ? 47.395 49.180 42.903 1.00 15.15 35 LYS B O 1
ATOM 1525 N N . VAL B 1 36 ? 47.009 47.003 43.263 1.00 16.10 36 VAL B N 1
ATOM 1526 C CA . VAL B 1 36 ? 45.622 47.069 42.866 1.00 16.13 36 VAL B CA 1
ATOM 1527 C C . VAL B 1 36 ? 44.715 47.054 44.088 1.00 16.00 36 VAL B C 1
ATOM 1528 O O . VAL B 1 36 ? 44.818 46.176 44.948 1.00 16.61 36 VAL B O 1
ATOM 1532 N N . PHE B 1 37 ? 43.843 48.056 44.151 1.00 15.49 37 PHE B N 1
ATOM 1533 C CA . PHE B 1 37 ? 42.913 48.258 45.248 1.00 14.82 37 PHE B CA 1
ATOM 1534 C C . PHE B 1 37 ? 41.468 48.095 44.749 1.00 15.05 37 PHE B C 1
ATOM 1535 O O . PHE B 1 37 ? 41.244 47.855 43.561 1.00 16.14 37 PHE B O 1
ATOM 1543 N N . ASN B 1 38 ? 40.494 48.200 45.650 1.00 14.50 38 ASN B N 1
ATOM 1544 C CA . ASN B 1 38 ? 39.087 48.117 45.291 1.00 13.97 38 ASN B CA 1
ATOM 1545 C C . ASN B 1 38 ? 38.383 49.432 45.603 1.00 13.58 38 ASN B C 1
ATOM 1546 O O . ASN B 1 38 ? 38.574 49.997 46.678 1.00 13.13 38 ASN B O 1
ATOM 1551 N N . VAL B 1 39 ? 37.572 49.904 44.652 1.00 13.44 39 VAL B N 1
ATOM 1552 C CA . VAL B 1 39 ? 36.846 51.188 44.760 1.00 13.27 39 VAL B CA 1
ATOM 1553 C C . VAL B 1 39 ? 35.883 51.272 45.965 1.00 13.53 39 VAL B C 1
ATOM 1554 O O . VAL B 1 39 ? 35.799 52.316 46.624 1.00 14.05 39 VAL B O 1
ATOM 1558 N N . LEU B 1 40 ? 35.201 50.166 46.265 1.00 13.13 40 LEU B N 1
ATOM 1559 C CA . LEU B 1 40 ? 34.240 50.100 47.371 1.00 12.97 40 LEU B CA 1
ATOM 1560 C C . LEU B 1 40 ? 34.908 50.236 48.736 1.00 12.89 40 LEU B C 1
ATOM 1561 O O . LEU B 1 40 ? 34.323 50.785 49.666 1.00 13.07 40 LEU B O 1
ATOM 1566 N N . ASP B 1 41 ? 36.137 49.749 48.840 1.00 13.11 41 ASP B N 1
ATOM 1567 C CA . ASP B 1 41 ? 36.939 49.885 50.056 1.00 13.15 41 ASP B CA 1
ATOM 1568 C C . ASP B 1 41 ? 37.289 51.346 50.339 1.00 13.60 41 ASP B C 1
ATOM 1569 O O . ASP B 1 41 ? 37.361 51.750 51.496 1.00 14.04 41 ASP B O 1
ATOM 1574 N N . GLY B 1 42 ? 37.483 52.123 49.273 1.00 14.15 42 GLY B N 1
ATOM 1575 C CA . GLY B 1 42 ? 37.736 53.562 49.361 1.00 14.71 42 GLY B CA 1
ATOM 1576 C C . GLY B 1 42 ? 36.538 54.344 49.878 1.00 14.91 42 GLY B C 1
ATOM 1577 O O . GLY B 1 42 ? 36.695 55.298 50.629 1.00 14.77 42 GLY B O 1
ATOM 1578 N N . ILE B 1 43 ? 35.336 53.950 49.468 1.00 15.37 43 ILE B N 1
ATOM 1579 C CA . ILE B 1 43 ? 34.122 54.565 50.013 1.00 16.05 43 ILE B CA 1
ATOM 1580 C C . ILE B 1 43 ? 33.921 54.146 51.486 1.00 15.65 43 ILE B C 1
ATOM 1581 O O . ILE B 1 43 ? 33.526 54.962 52.314 1.00 15.24 43 ILE B O 1
ATOM 1586 N N . GLY B 1 44 ? 34.235 52.887 51.797 1.00 15.84 44 GLY B N 1
ATOM 1587 C CA . GLY B 1 44 ? 34.190 52.363 53.164 1.00 16.26 44 GLY B CA 1
ATOM 1588 C C . GLY B 1 44 ? 35.125 53.096 54.118 1.00 16.90 44 GLY B C 1
ATOM 1589 O O . GLY B 1 44 ? 34.729 53.446 55.222 1.00 16.97 44 GLY B O 1
ATOM 1590 N N . ILE B 1 45 ? 36.358 53.343 53.670 1.00 17.44 45 ILE B N 1
ATOM 1591 C CA . ILE B 1 45 ? 37.361 54.121 54.409 1.00 17.93 45 ILE B CA 1
ATOM 1592 C C . ILE B 1 45 ? 36.850 55.533 54.771 1.00 18.19 45 ILE B C 1
ATOM 1593 O O . ILE B 1 45 ? 36.899 55.938 55.934 1.00 17.95 45 ILE B O 1
ATOM 1598 N N . LYS B 1 46 ? 36.340 56.257 53.776 1.00 18.89 46 LYS B N 1
ATOM 1599 C CA . LYS B 1 46 ? 35.748 57.579 53.993 1.00 19.59 46 LYS B CA 1
ATOM 1600 C C . LYS B 1 46 ? 34.498 57.535 54.887 1.00 19.58 46 LYS B C 1
ATOM 1601 O O . LYS B 1 46 ? 34.260 58.445 55.670 1.00 19.52 46 LYS B O 1
ATOM 1607 N N . LEU B 1 47 ? 33.705 56.475 54.768 1.00 19.81 47 LEU B N 1
ATOM 1608 C CA . LEU B 1 47 ? 32.543 56.296 55.639 1.00 20.12 47 LEU B CA 1
ATOM 1609 C C . LEU B 1 47 ? 32.961 56.092 57.104 1.00 19.59 47 LEU B C 1
ATOM 1610 O O . LEU B 1 47 ? 32.301 56.578 58.024 1.00 19.35 47 LEU B O 1
ATOM 1615 N N . LEU B 1 48 ? 34.065 55.381 57.302 1.00 19.78 48 LEU B N 1
ATOM 1616 C CA . LEU B 1 48 ? 34.582 55.087 58.646 1.00 19.77 48 LEU B CA 1
ATOM 1617 C C . LEU B 1 48 ? 35.173 56.329 59.326 1.00 20.03 48 LEU B C 1
ATOM 1618 O O . LEU B 1 48 ? 34.924 56.568 60.514 1.00 19.98 48 LEU B O 1
ATOM 1623 N N . GLN B 1 49 ? 35.944 57.104 58.559 1.00 20.18 49 GLN B N 1
ATOM 1624 C CA . GLN B 1 49 ? 36.444 58.410 58.985 1.00 20.99 49 GLN B CA 1
ATOM 1625 C C . GLN B 1 49 ? 35.325 59.429 59.280 1.00 21.43 49 GLN B C 1
ATOM 1626 O O . GLN B 1 49 ? 35.407 60.184 60.246 1.00 21.26 49 GLN B O 1
ATOM 1632 N N . LYS B 1 50 ? 34.275 59.432 58.464 1.00 22.08 50 LYS B N 1
ATOM 1633 C CA . LYS B 1 50 ? 33.110 60.297 58.714 1.00 22.89 50 LYS B CA 1
ATOM 1634 C C . LYS B 1 50 ? 32.407 59.990 60.049 1.00 22.78 50 LYS B C 1
ATOM 1635 O O . LYS B 1 50 ? 31.870 60.890 60.693 1.00 22.64 50 LYS B O 1
ATOM 1649 N N . GLY B 1 52 ? 33.836 58.965 62.756 1.00 21.98 52 GLY B N 1
ATOM 1650 C CA . GLY B 1 52 ? 34.718 59.249 63.885 1.00 21.44 52 GLY B CA 1
ATOM 1651 C C . GLY B 1 52 ? 35.710 58.164 64.258 1.00 21.07 52 GLY B C 1
ATOM 1652 O O . GLY B 1 52 ? 36.322 58.222 65.315 1.00 20.53 52 GLY B O 1
ATOM 1653 N N . ILE B 1 53 ? 35.874 57.179 63.384 1.00 20.98 53 ILE B N 1
ATOM 1654 C CA . ILE B 1 53 ? 36.856 56.125 63.604 1.00 20.84 53 ILE B CA 1
ATOM 1655 C C . ILE B 1 53 ? 38.181 56.439 62.897 1.00 20.74 53 ILE B C 1
ATOM 1656 O O . ILE B 1 53 ? 38.231 56.637 61.688 1.00 20.67 53 ILE B O 1
ATOM 1661 N N . THR B 1 54 ? 39.247 56.498 63.683 1.00 20.87 54 THR B N 1
ATOM 1662 C CA . THR B 1 54 ? 40.605 56.573 63.163 1.00 20.98 54 THR B CA 1
ATOM 1663 C C . THR B 1 54 ? 41.025 55.258 62.517 1.00 20.77 54 THR B C 1
ATOM 1664 O O . THR B 1 54 ? 40.832 54.182 63.080 1.00 20.91 54 THR B O 1
ATOM 1668 N N . LEU B 1 55 ? 41.594 55.370 61.323 1.00 20.62 55 LEU B N 1
ATOM 1669 C CA . LEU B 1 55 ? 42.082 54.233 60.556 1.00 20.36 55 LEU B CA 1
ATOM 1670 C C . LEU B 1 55 ? 43.606 54.144 60.605 1.00 19.74 55 LEU B C 1
ATOM 1671 O O . LEU B 1 55 ? 44.314 55.114 60.339 1.00 19.67 55 LEU B O 1
ATOM 1676 N N . ALA B 1 56 ? 44.104 52.970 60.962 1.00 19.29 56 ALA B N 1
ATOM 1677 C CA . ALA B 1 56 ? 45.532 52.725 60.953 1.00 18.49 56 ALA B CA 1
ATOM 1678 C C . ALA B 1 56 ? 45.891 51.586 60.011 1.00 18.29 56 ALA B C 1
ATOM 1679 O O . ALA B 1 56 ? 45.068 50.729 59.694 1.00 18.04 56 ALA B O 1
ATOM 1681 N N . VAL B 1 57 ? 47.134 51.598 59.550 1.00 18.53 57 VAL B N 1
ATOM 1682 C CA . VAL B 1 57 ? 47.649 50.552 58.685 1.00 18.23 57 VAL B CA 1
ATOM 1683 C C . VAL B 1 57 ? 48.934 49.957 59.270 1.00 18.62 57 VAL B C 1
ATOM 1684 O O . VAL B 1 57 ? 49.871 50.684 59.614 1.00 18.31 57 VAL B O 1
ATOM 1688 N N . ILE B 1 58 ? 48.951 48.633 59.413 1.00 19.03 58 ILE B N 1
ATOM 1689 C CA . ILE B 1 58 ? 50.186 47.895 59.683 1.00 19.40 58 ILE B CA 1
ATOM 1690 C C . ILE B 1 58 ? 50.396 46.864 58.569 1.00 19.43 58 ILE B C 1
ATOM 1691 O O . ILE B 1 58 ? 49.696 45.850 58.490 1.00 19.14 58 ILE B O 1
ATOM 1696 N N . SER B 1 59 ? 51.374 47.144 57.719 1.00 19.86 59 SER B N 1
ATOM 1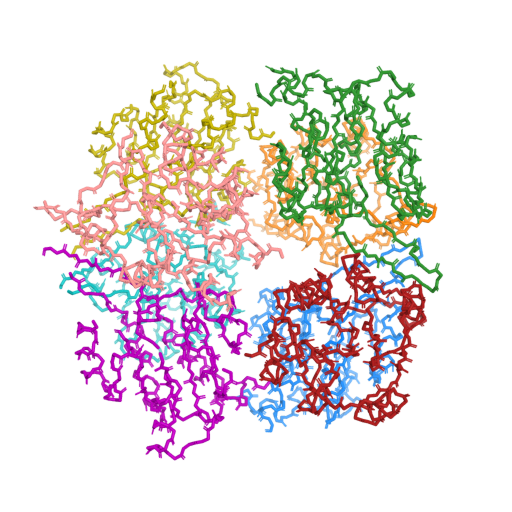697 C CA . SER B 1 59 ? 51.717 46.292 56.600 1.00 20.26 59 SER B CA 1
ATOM 1698 C C . SER B 1 59 ? 53.199 45.962 56.659 1.00 20.71 59 SER B C 1
ATOM 1699 O O . SER B 1 59 ? 54.034 46.863 56.772 1.00 20.83 59 SER B O 1
ATOM 1702 N N . GLY B 1 60 ? 53.512 44.667 56.571 1.00 21.41 60 GLY B N 1
ATOM 1703 C CA . GLY B 1 60 ? 54.889 44.175 56.489 1.00 21.85 60 GLY B CA 1
ATOM 1704 C C . GLY B 1 60 ? 55.635 44.670 55.262 1.00 22.54 60 GLY B C 1
ATOM 1705 O O . GLY B 1 60 ? 56.864 44.814 55.284 1.00 22.97 60 GLY B O 1
ATOM 1706 N N . ARG B 1 61 ? 54.896 44.945 54.194 1.00 22.76 61 ARG B N 1
ATOM 1707 C CA . ARG B 1 61 ? 55.479 45.455 52.952 1.00 23.24 61 ARG B CA 1
ATOM 1708 C C . ARG B 1 61 ? 55.417 46.970 52.871 1.00 23.33 61 ARG B C 1
ATOM 1709 O O . ARG B 1 61 ? 54.483 47.588 53.381 1.00 24.00 61 ARG B O 1
ATOM 1717 N N . ASP B 1 62 ? 56.395 47.568 52.201 1.00 23.74 62 ASP B N 1
ATOM 1718 C CA . ASP B 1 62 ? 56.295 48.983 51.817 1.00 24.10 62 ASP B CA 1
ATOM 1719 C C . ASP B 1 62 ? 56.167 49.143 50.299 1.00 23.85 62 ASP B C 1
ATOM 1720 O O . ASP B 1 62 ? 56.687 48.317 49.531 1.00 23.82 62 ASP B O 1
ATOM 1725 N N . SER B 1 63 ? 55.480 50.211 49.881 1.00 23.74 63 SER B N 1
ATOM 1726 C CA . SER B 1 63 ? 55.192 50.472 48.464 1.00 23.26 63 SER B CA 1
ATOM 1727 C C . SER B 1 63 ? 54.832 51.931 48.238 1.00 23.16 63 SER B C 1
ATOM 1728 O O . SER B 1 63 ? 54.039 52.513 49.005 1.00 23.29 63 SER B O 1
ATOM 1731 N N . ALA B 1 64 ? 55.391 52.517 47.179 1.00 22.58 64 ALA B N 1
ATOM 1732 C CA . ALA B 1 64 ? 55.061 53.896 46.812 1.00 22.07 64 ALA B CA 1
ATOM 1733 C C . ALA B 1 64 ? 53.574 54.082 46.416 1.00 21.64 64 ALA B C 1
ATOM 1734 O O . ALA B 1 64 ? 52.933 55.039 46.873 1.00 21.75 64 ALA B O 1
ATOM 1736 N N . PRO B 1 65 ? 53.016 53.166 45.585 1.00 21.09 65 PRO B N 1
ATOM 1737 C CA . PRO B 1 65 ? 51.571 53.191 45.270 1.00 20.65 65 PRO B CA 1
ATOM 1738 C C . PRO B 1 65 ? 50.652 53.058 46.506 1.00 20.18 65 PRO B C 1
ATOM 1739 O O . PRO B 1 65 ? 49.600 53.701 46.567 1.00 19.75 65 PRO B O 1
ATOM 1743 N N . LEU B 1 66 ? 51.047 52.221 47.464 1.00 20.22 66 LEU B N 1
ATOM 1744 C CA . LEU B 1 66 ? 50.339 52.104 48.745 1.00 20.21 66 LEU B CA 1
ATOM 1745 C C . LEU B 1 66 ? 50.308 53.424 49.507 1.00 20.08 66 LEU B C 1
ATOM 1746 O O . LEU B 1 66 ? 49.247 53.872 49.914 1.00 19.97 66 LEU B O 1
ATOM 1751 N N . ILE B 1 67 ? 51.480 54.029 49.706 1.00 20.45 67 ILE B N 1
ATOM 1752 C CA . ILE B 1 67 ? 51.584 55.300 50.421 1.00 20.50 67 ILE B CA 1
ATOM 1753 C C . ILE B 1 67 ? 50.736 56.361 49.738 1.00 20.33 67 ILE B C 1
ATOM 1754 O O . ILE B 1 67 ? 49.939 57.023 50.393 1.00 20.61 67 ILE B O 1
ATOM 1759 N N . THR B 1 68 ? 50.887 56.481 48.421 1.00 20.09 68 THR B N 1
ATOM 1760 C CA . THR B 1 68 ? 50.063 57.364 47.588 1.00 20.06 68 THR B CA 1
ATOM 1761 C C . THR B 1 68 ? 48.559 57.131 47.782 1.00 20.41 68 THR B C 1
ATOM 1762 O O . THR B 1 68 ? 47.794 58.088 47.942 1.00 20.54 68 THR B O 1
ATOM 1766 N N . ARG B 1 69 ? 48.150 55.860 47.754 1.00 20.55 69 ARG B N 1
ATOM 1767 C CA . ARG B 1 69 ? 46.752 55.480 47.923 1.00 20.78 69 ARG B CA 1
ATOM 1768 C C . ARG B 1 69 ? 46.242 55.840 49.323 1.00 20.85 69 ARG B C 1
ATOM 1769 O O . ARG B 1 69 ? 45.167 56.412 49.476 1.00 20.91 69 ARG B O 1
ATOM 1777 N N . LEU B 1 70 ? 47.029 55.499 50.334 1.00 21.18 70 LEU B N 1
ATOM 1778 C CA . LEU B 1 70 ? 46.720 55.817 51.725 1.00 21.81 70 LEU B CA 1
ATOM 1779 C C . LEU B 1 70 ? 46.605 57.321 51.996 1.00 22.03 70 LEU B C 1
ATOM 1780 O O . LEU B 1 70 ? 45.670 57.755 52.649 1.00 22.13 70 LEU B O 1
ATOM 1785 N N . LYS B 1 71 ? 47.557 58.101 51.492 1.00 22.96 71 LYS B N 1
ATOM 1786 C CA . LYS B 1 71 ? 47.544 59.564 51.618 1.00 23.91 71 LYS B CA 1
ATOM 1787 C C . LYS B 1 71 ? 46.333 60.202 50.928 1.00 23.80 71 LYS B C 1
ATOM 1788 O O . LYS B 1 71 ? 45.741 61.157 51.446 1.00 23.74 71 LYS B O 1
ATOM 1794 N N . GLU B 1 72 ? 45.975 59.668 49.763 1.00 23.77 72 GLU B N 1
ATOM 1795 C CA . GLU B 1 72 ? 44.809 60.141 49.011 1.00 23.92 72 GLU B CA 1
ATOM 1796 C C . GLU B 1 72 ? 43.508 59.963 49.790 1.00 23.86 72 GLU B C 1
ATOM 1797 O O . GLU B 1 72 ? 42.603 60.795 49.701 1.00 23.82 72 GLU B O 1
ATOM 1803 N N . LEU B 1 73 ? 43.429 58.862 50.535 1.00 23.88 73 LEU B N 1
ATOM 1804 C CA . LEU B 1 73 ? 42.272 58.525 51.351 1.00 23.86 73 LEU B CA 1
ATOM 1805 C C . LEU B 1 73 ? 42.324 59.210 52.724 1.00 24.20 73 LEU B C 1
ATOM 1806 O O . LEU B 1 73 ? 41.420 59.054 53.550 1.00 24.02 73 LEU B O 1
ATOM 1811 N N . GLY B 1 74 ? 43.389 59.973 52.948 1.00 24.66 74 GLY B N 1
ATOM 1812 C CA . GLY B 1 74 ? 43.596 60.676 54.199 1.00 25.56 74 GLY B CA 1
ATOM 1813 C C . GLY B 1 74 ? 43.875 59.705 55.311 1.00 26.49 74 GLY B C 1
ATOM 1814 O O . GLY B 1 74 ? 43.400 59.876 56.426 1.00 26.67 74 GLY B O 1
ATOM 1815 N N . VAL B 1 75 ? 44.628 58.682 55.051 1.00 27.59 75 VAL B N 1
ATOM 1816 C CA . VAL B 1 75 ? 44.974 57.751 56.097 1.00 28.19 75 VAL B CA 1
ATOM 1817 C C . VAL B 1 75 ? 46.347 58.087 56.633 1.00 28.67 75 VAL B C 1
ATOM 1818 O O . VAL B 1 75 ? 47.307 57.590 56.181 1.00 28.85 75 VAL B O 1
ATOM 1822 N N . GLU B 1 76 ? 46.497 58.972 57.485 1.00 20.00 76 GLU B N 1
ATOM 1823 C CA . GLU B 1 76 ? 46.811 58.840 58.902 1.00 20.00 76 GLU B CA 1
ATOM 1824 C C . GLU B 1 76 ? 48.054 57.984 59.115 1.00 20.00 76 GLU B C 1
ATOM 1825 O O . GLU B 1 76 ? 49.155 58.313 58.883 1.00 28.02 76 GLU B O 1
ATOM 1831 N N . GLU B 1 77 ? 47.732 56.921 59.899 1.00 27.93 77 GLU B N 1
ATOM 1832 C CA . GLU B 1 77 ? 48.611 56.234 60.761 1.00 27.12 77 GLU B CA 1
ATOM 1833 C C . GLU B 1 77 ? 49.157 54.973 60.088 1.00 26.89 77 GLU B C 1
ATOM 1834 O O . GLU B 1 77 ? 48.577 53.949 60.072 1.00 26.81 77 GLU B O 1
ATOM 1840 N N . ILE B 1 78 ? 50.287 55.141 59.454 1.00 26.57 78 ILE B N 1
ATOM 1841 C CA . ILE B 1 78 ? 50.840 54.147 58.526 1.00 26.11 78 ILE B CA 1
ATOM 1842 C C . ILE B 1 78 ? 52.151 53.534 59.004 1.00 26.27 78 ILE B C 1
ATOM 1843 O O . ILE B 1 78 ? 53.165 54.229 59.197 1.00 26.07 78 ILE B O 1
ATOM 1848 N N . TYR B 1 79 ? 52.118 52.220 59.182 1.00 26.05 79 TYR B N 1
ATOM 1849 C CA . TYR B 1 79 ? 53.313 51.465 59.478 1.00 26.01 79 TYR B CA 1
ATOM 1850 C C . TYR B 1 79 ? 53.545 50.455 58.368 1.00 25.97 79 TYR B C 1
ATOM 1851 O O . TYR B 1 79 ? 52.769 49.517 58.199 1.00 25.98 79 TYR B O 1
ATOM 1860 N N . THR B 1 80 ? 54.618 50.670 57.614 1.00 26.03 80 THR B N 1
ATOM 1861 C CA . THR B 1 80 ? 55.042 49.761 56.560 1.00 26.21 80 THR B CA 1
ATOM 1862 C C . THR B 1 80 ? 56.472 49.296 56.809 1.00 26.49 80 THR B C 1
ATOM 1863 O O . THR B 1 80 ? 57.243 49.996 57.446 1.00 26.53 80 THR B O 1
ATOM 1867 N N . GLY B 1 81 ? 56.820 48.110 56.315 1.00 27.02 81 GLY B N 1
ATOM 1868 C CA . GLY B 1 81 ? 58.200 47.622 56.390 1.00 27.31 81 GLY B CA 1
ATOM 1869 C C . GLY B 1 81 ? 58.428 46.527 57.414 1.00 27.67 81 GLY B C 1
ATOM 1870 O O . GLY B 1 81 ? 59.171 45.579 57.161 1.00 27.80 81 GLY B O 1
ATOM 1871 N N . SER B 1 82 ? 57.776 46.653 58.568 1.00 27.74 82 SER B N 1
ATOM 1872 C CA . SER B 1 82 ? 57.978 45.742 59.690 1.00 27.67 82 SER B CA 1
ATOM 1873 C C . SER B 1 82 ? 56.822 44.748 59.874 1.00 27.77 82 SER B C 1
ATOM 1874 O O . SER B 1 82 ? 55.661 45.124 59.762 1.00 27.65 82 SER B O 1
ATOM 1877 N N . TYR B 1 83 ? 57.166 43.484 60.140 1.00 27.93 83 TYR B N 1
ATOM 1878 C CA . TYR B 1 83 ? 56.194 42.430 60.446 1.00 28.12 83 TYR B CA 1
ATOM 1879 C C . TYR B 1 83 ? 55.981 42.283 61.958 1.00 28.11 83 TYR B C 1
ATOM 1880 O O . TYR B 1 83 ? 55.264 41.387 62.412 1.00 27.92 83 TYR B O 1
ATOM 1889 N N . LYS B 1 84 ? 56.610 43.173 62.725 1.00 28.12 84 LYS B N 1
ATOM 1890 C CA . LYS B 1 84 ? 56.451 43.231 64.178 1.00 28.13 84 LYS B CA 1
ATOM 1891 C C . LYS B 1 84 ? 55.140 43.926 64.556 1.00 28.04 84 LYS B C 1
ATOM 1892 O O . LYS B 1 84 ? 55.133 45.061 65.039 1.00 28.13 84 LYS B O 1
ATOM 1898 N N . LYS B 1 85 ? 54.032 43.220 64.351 1.00 27.75 85 LYS B N 1
ATOM 1899 C CA . LYS B 1 85 ? 52.714 43.834 64.422 1.00 27.40 85 LYS B CA 1
ATOM 1900 C C . LYS B 1 85 ? 52.273 44.176 65.838 1.00 27.41 85 LYS B C 1
ATOM 1901 O O . LYS B 1 85 ? 51.703 45.257 66.068 1.00 26.82 85 LYS B O 1
ATOM 1907 N N . LEU B 1 86 ? 52.547 43.258 66.772 1.00 27.23 86 LEU B N 1
ATOM 1908 C CA . LEU B 1 86 ? 52.199 43.436 68.185 1.00 26.76 86 LEU B CA 1
ATOM 1909 C C . LEU B 1 86 ? 52.921 44.621 68.819 1.00 26.19 86 LEU B C 1
ATOM 1910 O O . LEU B 1 86 ? 52.326 45.363 69.595 1.00 26.02 86 LEU B O 1
ATOM 1915 N N . GLU B 1 87 ? 54.196 44.800 68.477 1.00 25.56 87 GLU B N 1
ATOM 1916 C CA . GLU B 1 87 ? 54.982 45.915 69.018 1.00 24.93 87 GLU B CA 1
ATOM 1917 C C . GLU B 1 87 ? 54.533 47.255 68.431 1.00 24.60 87 GLU B C 1
ATOM 1918 O O . GLU B 1 87 ? 54.544 48.280 69.119 1.00 24.70 87 GLU B O 1
ATOM 1924 N N . ILE B 1 88 ? 54.124 47.232 67.165 1.00 23.88 88 ILE B N 1
ATOM 1925 C CA . ILE B 1 88 ? 53.567 48.401 66.509 1.00 23.58 88 ILE B CA 1
ATOM 1926 C C . ILE B 1 88 ? 52.175 48.757 67.080 1.00 23.99 88 ILE B C 1
ATOM 1927 O O . ILE B 1 88 ? 51.892 49.925 67.404 1.00 23.63 88 ILE B O 1
ATOM 1932 N N . TYR B 1 89 ? 51.325 47.739 67.202 1.00 24.22 89 TYR B N 1
ATOM 1933 C CA . TYR B 1 89 ? 50.016 47.858 67.843 1.00 24.68 89 TYR B CA 1
ATOM 1934 C C . TYR B 1 89 ? 50.093 48.601 69.192 1.00 24.88 89 TYR B C 1
ATOM 1935 O O . TYR B 1 89 ? 49.321 49.521 69.442 1.00 25.02 89 TYR B O 1
ATOM 1944 N N . GLU B 1 90 ? 51.043 48.201 70.034 1.00 25.28 90 GLU B N 1
ATOM 1945 C CA . GLU B 1 90 ? 51.259 48.809 71.344 1.00 25.56 90 GLU B CA 1
ATOM 1946 C C . GLU B 1 90 ? 51.729 50.258 71.267 1.00 25.87 90 GLU B C 1
ATOM 1947 O O . GLU B 1 90 ? 51.439 51.032 72.177 1.00 26.03 90 GLU B O 1
ATOM 1953 N N . LYS B 1 91 ? 52.453 50.621 70.200 1.00 26.20 91 LYS B N 1
ATOM 1954 C CA . LYS B 1 91 ? 52.775 52.032 69.922 1.00 26.60 91 LYS B CA 1
ATOM 1955 C C . LYS B 1 91 ? 51.514 52.839 69.592 1.00 26.23 91 LYS B C 1
ATOM 1956 O O . LYS B 1 91 ? 51.380 53.986 70.016 1.00 25.84 91 LYS B O 1
ATOM 1962 N N . ILE B 1 92 ? 50.604 52.231 68.825 1.00 26.29 92 ILE B N 1
ATOM 1963 C CA . ILE B 1 92 ? 49.339 52.870 68.450 1.00 26.16 92 ILE B CA 1
ATOM 1964 C C . ILE B 1 92 ? 48.475 53.107 69.698 1.00 26.25 92 ILE B C 1
ATOM 1965 O O . ILE B 1 92 ? 48.011 54.227 69.927 1.00 26.51 92 ILE B O 1
ATOM 1970 N N . LYS B 1 93 ? 48.301 52.063 70.508 1.00 26.31 93 LYS B N 1
ATOM 1971 C CA . LYS B 1 93 ? 47.607 52.150 71.803 1.00 26.71 93 LYS B CA 1
ATOM 1972 C C . LYS B 1 93 ? 48.118 53.297 72.685 1.00 27.04 93 LYS B C 1
ATOM 1973 O O . LYS B 1 93 ? 47.326 54.065 73.241 1.00 26.93 93 LYS B O 1
ATOM 1979 N N . GLU B 1 94 ? 49.445 53.389 72.790 1.00 27.08 94 GLU B N 1
ATOM 1980 C CA . GLU B 1 94 ? 50.132 54.326 73.673 1.00 27.49 94 GLU B CA 1
ATOM 1981 C C . GLU B 1 94 ? 49.931 55.772 73.250 1.00 26.98 94 GLU B C 1
ATOM 1982 O O . GLU B 1 94 ? 49.697 56.635 74.088 1.00 26.98 94 GLU B O 1
ATOM 1988 N N . LYS B 1 95 ? 50.004 56.031 71.948 1.00 26.74 95 LYS B N 1
ATOM 1989 C CA . LYS B 1 95 ? 49.935 57.399 71.437 1.00 26.19 95 LYS B CA 1
ATOM 1990 C C . LYS B 1 95 ? 48.492 57.912 71.294 1.00 25.74 95 LYS B C 1
ATOM 1991 O O . LYS B 1 95 ? 48.247 59.118 71.372 1.00 25.50 95 LYS B O 1
ATOM 1997 N N . TYR B 1 96 ? 47.549 56.994 71.091 1.00 25.18 96 TYR B N 1
ATOM 1998 C CA . TYR B 1 96 ? 46.127 57.347 71.047 1.00 24.77 96 TYR B CA 1
ATOM 1999 C C . TYR B 1 96 ? 45.444 57.164 72.418 1.00 24.82 96 TYR B C 1
ATOM 2000 O O . TYR B 1 96 ? 44.247 57.450 72.577 1.00 24.68 96 TYR B O 1
ATOM 2009 N N . SER B 1 97 ? 46.220 56.693 73.396 1.00 24.83 97 SER B N 1
ATOM 2010 C CA . SER B 1 97 ? 45.740 56.466 74.760 1.00 24.71 97 SER B CA 1
ATOM 2011 C C . SER B 1 97 ? 44.501 55.578 74.760 1.00 24.57 97 SER B C 1
ATOM 2012 O O . SER B 1 97 ? 43.513 55.888 75.416 1.00 24.92 97 SER B O 1
ATOM 2015 N N . LEU B 1 98 ? 44.559 54.473 74.014 1.00 24.23 98 LEU B N 1
ATOM 2016 C CA . LEU B 1 98 ? 43.397 53.590 73.840 1.00 24.12 98 LEU B CA 1
ATOM 2017 C C . LEU B 1 98 ? 43.531 52.223 74.521 1.00 24.30 98 LEU B C 1
ATOM 2018 O O . LEU B 1 98 ? 44.628 51.674 74.633 1.00 24.13 98 LEU B O 1
ATOM 2023 N N . LYS B 1 99 ? 42.396 51.691 74.970 1.00 24.68 99 LYS B N 1
ATOM 2024 C CA . LYS B 1 99 ? 42.307 50.305 75.443 1.00 25.12 99 LYS B CA 1
ATOM 2025 C C . LYS B 1 99 ? 42.239 49.334 74.270 1.00 24.83 99 LYS B C 1
ATOM 2026 O O . LYS B 1 99 ? 41.963 49.727 73.142 1.00 24.76 99 LYS B O 1
ATOM 2032 N N . ASP B 1 100 ? 42.488 48.063 74.564 1.00 25.14 100 ASP B N 1
ATOM 2033 C CA . ASP B 1 100 ? 42.340 46.969 73.605 1.00 25.17 100 ASP B CA 1
ATOM 2034 C C . ASP B 1 100 ? 40.914 46.873 73.048 1.00 25.05 100 ASP B C 1
ATOM 2035 O O . ASP B 1 100 ? 40.732 46.743 71.834 1.00 24.87 100 ASP B O 1
ATOM 2040 N N . GLU B 1 101 ? 39.921 46.948 73.941 1.00 24.59 101 GLU B N 1
ATOM 2041 C CA . GLU B 1 101 ? 38.504 46.798 73.584 1.00 24.62 101 GLU B CA 1
ATOM 2042 C C . GLU B 1 101 ? 37.955 47.868 72.614 1.00 24.11 101 GLU B C 1
ATOM 2043 O O . GLU B 1 101 ? 36.982 47.625 71.909 1.00 24.20 101 GLU B O 1
ATOM 2049 N N . GLU B 1 102 ? 38.571 49.045 72.580 1.00 23.87 102 GLU B N 1
ATOM 2050 C CA . GLU B 1 102 ? 38.138 50.107 71.649 1.00 23.49 102 GLU B CA 1
ATOM 2051 C C . GLU B 1 102 ? 38.924 50.118 70.339 1.00 22.54 102 GLU B C 1
ATOM 2052 O O . GLU B 1 102 ? 38.874 51.085 69.581 1.00 22.42 102 GLU B O 1
ATOM 2058 N N . ILE B 1 103 ? 39.657 49.042 70.088 1.00 21.77 103 ILE B N 1
ATOM 2059 C CA . ILE B 1 103 ? 40.451 48.922 68.866 1.00 21.44 103 ILE B CA 1
ATOM 2060 C C . ILE B 1 103 ? 39.976 47.727 68.050 1.00 20.86 103 ILE B C 1
ATOM 2061 O O . ILE B 1 103 ? 39.564 46.714 68.601 1.00 20.31 103 ILE B O 1
ATOM 2066 N N . GLY B 1 104 ? 39.998 47.886 66.730 1.00 21.14 104 GLY B N 1
ATOM 2067 C CA . GLY B 1 104 ? 39.712 46.800 65.793 1.00 20.66 104 GLY B CA 1
ATOM 2068 C C . GLY B 1 104 ? 40.929 46.434 64.974 1.00 20.33 104 GLY B C 1
ATOM 2069 O O . GLY B 1 104 ? 41.876 47.197 64.895 1.00 20.29 104 GLY B O 1
ATOM 2070 N N . PHE B 1 105 ? 40.903 45.255 64.370 1.00 20.46 105 PHE B N 1
ATOM 2071 C CA . PHE B 1 105 ? 41.950 44.836 63.454 1.00 20.70 105 PHE B CA 1
ATOM 2072 C C . PHE B 1 105 ? 41.367 43.927 62.382 1.00 20.86 105 PHE B C 1
ATOM 2073 O O . PHE B 1 105 ? 40.701 42.948 62.701 1.00 20.48 105 PHE B O 1
ATOM 2081 N N . ILE B 1 106 ? 41.630 44.253 61.118 1.00 21.33 106 ILE B N 1
ATOM 2082 C CA . ILE B 1 106 ? 41.255 43.372 60.011 1.00 21.85 106 ILE B CA 1
ATOM 2083 C C . ILE B 1 106 ? 42.476 42.676 59.368 1.00 22.43 106 ILE B C 1
ATOM 2084 O O . ILE B 1 106 ? 43.335 43.311 58.742 1.00 22.47 106 ILE B O 1
ATOM 2089 N N . GLY B 1 107 ? 42.542 41.362 59.551 1.00 22.88 107 GLY B N 1
ATOM 2090 C CA . GLY B 1 107 ? 43.729 40.608 59.193 1.00 23.67 107 GLY B CA 1
ATOM 2091 C C . GLY B 1 107 ? 43.502 39.567 58.128 1.00 24.09 107 GLY B C 1
ATOM 2092 O O . GLY B 1 107 ? 42.369 39.319 57.726 1.00 24.07 107 GLY B O 1
ATOM 2093 N N . ASP B 1 108 ? 44.601 38.967 57.682 1.00 24.81 108 ASP B N 1
ATOM 2094 C CA . ASP B 1 108 ? 44.581 37.945 56.645 1.00 25.82 108 ASP B CA 1
ATOM 2095 C C . ASP B 1 108 ? 45.465 36.747 56.985 1.00 26.58 108 ASP B C 1
ATOM 2096 O O . ASP B 1 108 ? 45.042 35.599 56.848 1.00 26.93 108 ASP B O 1
ATOM 2101 N N . ASP B 1 109 ? 46.684 37.014 57.442 1.00 27.23 109 ASP B N 1
ATOM 2102 C CA . ASP B 1 109 ? 47.673 35.954 57.623 1.00 27.83 109 ASP B CA 1
ATOM 2103 C C . ASP B 1 109 ? 48.081 35.735 59.076 1.00 28.06 109 ASP B C 1
ATOM 2104 O O . ASP B 1 109 ? 47.752 36.536 59.950 1.00 28.39 109 ASP B O 1
ATOM 2109 N N . VAL B 1 110 ? 48.784 34.625 59.312 1.00 28.82 110 VAL B N 1
ATOM 2110 C CA . VAL B 1 110 ? 49.290 34.209 60.638 1.00 29.15 110 VAL B CA 1
ATOM 2111 C C . VAL B 1 110 ? 49.952 35.351 61.429 1.00 29.69 110 VAL B C 1
ATOM 2112 O O . VAL B 1 110 ? 49.861 35.400 62.663 1.00 29.67 110 VAL B O 1
ATOM 2116 N N . VAL B 1 111 ? 50.596 36.266 60.706 1.00 30.18 111 VAL B N 1
ATOM 2117 C CA . VAL B 1 111 ? 51.285 37.422 61.290 1.00 31.25 111 VAL B CA 1
ATOM 2118 C C . VAL B 1 111 ? 50.411 38.233 62.271 1.00 31.79 111 VAL B C 1
ATOM 2119 O O . VAL B 1 111 ? 50.921 38.777 63.264 1.00 31.86 111 VAL B O 1
ATOM 2123 N N . ASP B 1 112 ? 49.102 38.280 61.998 1.00 32.43 112 ASP B N 1
ATOM 2124 C CA . ASP B 1 112 ? 48.160 39.143 62.722 1.00 32.97 112 ASP B CA 1
ATOM 2125 C C . ASP B 1 112 ? 47.498 38.489 63.946 1.00 33.26 112 ASP B C 1
ATOM 2126 O O . ASP B 1 112 ? 46.825 39.178 64.718 1.00 33.58 112 ASP B O 1
ATOM 2131 N N . ILE B 1 113 ? 47.677 37.175 64.125 1.00 33.49 113 ILE B N 1
ATOM 2132 C CA . ILE B 1 113 ? 46.973 36.408 65.181 1.00 33.52 113 ILE B CA 1
ATOM 2133 C C . ILE B 1 113 ? 47.096 36.991 66.597 1.00 33.59 113 ILE B C 1
ATOM 2134 O O . ILE B 1 113 ? 46.129 36.979 67.357 1.00 33.70 113 ILE B O 1
ATOM 2139 N N . GLU B 1 114 ? 48.273 37.497 66.952 1.00 33.69 114 GLU B N 1
ATOM 2140 C CA . GLU B 1 114 ? 48.505 37.945 68.329 1.00 33.94 114 GLU B CA 1
ATOM 2141 C C . GLU B 1 114 ? 47.947 39.341 68.611 1.00 33.50 114 GLU B C 1
ATOM 2142 O O . GLU B 1 114 ? 47.623 39.666 69.761 1.00 33.37 114 GLU B O 1
ATOM 2148 N N . VAL B 1 115 ? 47.841 40.160 67.567 1.00 33.22 115 VAL B N 1
ATOM 2149 C CA . VAL B 1 115 ? 47.166 41.461 67.670 1.00 33.07 115 VAL B CA 1
ATOM 2150 C C . VAL B 1 115 ? 45.654 41.259 67.817 1.00 32.94 115 VAL B C 1
ATOM 2151 O O . VAL B 1 115 ? 44.994 41.943 68.609 1.00 32.70 115 VAL B O 1
ATOM 2163 N N . LYS B 1 117 ? 44.144 38.751 69.079 1.00 30.73 117 LYS B N 1
ATOM 2164 C CA . LYS B 1 117 ? 43.884 38.094 70.362 1.00 29.11 117 LYS B CA 1
ATOM 2165 C C . LYS B 1 117 ? 43.701 39.074 71.510 1.00 27.72 117 LYS B C 1
ATOM 2166 O O . LYS B 1 117 ? 43.126 38.737 72.533 1.00 27.09 117 LYS B O 1
ATOM 2172 N N . LYS B 1 118 ? 44.199 40.289 71.337 1.00 26.81 118 LYS B N 1
ATOM 2173 C CA . LYS B 1 118 ? 44.032 41.340 72.352 1.00 26.05 118 LYS B CA 1
ATOM 2174 C C . LYS B 1 118 ? 42.890 42.294 71.998 1.00 25.10 118 LYS B C 1
ATOM 2175 O O . LYS B 1 118 ? 42.133 42.730 72.863 1.00 24.90 118 LYS B O 1
ATOM 2181 N N . VAL B 1 119 ? 42.779 42.572 70.704 1.00 24.20 119 VAL B N 1
ATOM 2182 C CA . VAL B 1 119 ? 41.849 43.537 70.135 1.00 23.34 119 VAL B CA 1
ATOM 2183 C C . VAL B 1 119 ? 40.372 43.216 70.380 1.00 22.92 119 VAL B C 1
ATOM 2184 O O . VAL B 1 119 ? 39.953 42.046 70.341 1.00 22.60 119 VAL B O 1
ATOM 2188 N N . GLY B 1 120 ? 39.601 44.274 70.654 1.00 22.08 120 GLY B N 1
ATOM 2189 C CA . GLY B 1 120 ? 38.158 44.168 70.895 1.00 21.12 120 GLY B CA 1
ATOM 2190 C C . GLY B 1 120 ? 37.339 43.825 69.658 1.00 20.32 120 GLY B C 1
ATOM 2191 O O . GLY B 1 120 ? 36.344 43.105 69.749 1.00 20.12 120 GLY B O 1
ATOM 2192 N N . PHE B 1 121 ? 37.765 44.334 68.502 1.00 19.58 121 PHE B N 1
ATOM 2193 C CA . PHE B 1 121 ? 37.107 44.039 67.230 1.00 18.78 121 PHE B CA 1
ATOM 2194 C C . PHE B 1 121 ? 38.034 43.349 66.214 1.00 18.66 121 PHE B C 1
ATOM 2195 O O . PHE B 1 121 ? 38.500 43.980 65.262 1.00 18.32 121 PHE B O 1
ATOM 2203 N N . PRO B 1 122 ? 38.298 42.040 66.408 1.00 18.52 122 PRO B N 1
ATOM 2204 C CA . PRO B 1 122 ? 39.151 41.340 65.460 1.00 18.50 122 PRO B CA 1
ATOM 2205 C C . PRO B 1 122 ? 38.347 40.826 64.262 1.00 18.55 122 PRO B C 1
ATOM 2206 O O . PRO B 1 122 ? 37.360 40.116 64.436 1.00 19.00 122 PRO B O 1
ATOM 2210 N N . VAL B 1 123 ? 38.766 41.198 63.059 1.00 18.42 123 VAL B N 1
ATOM 2211 C CA . VAL B 1 123 ? 38.058 40.829 61.849 1.00 18.34 123 VAL B CA 1
ATOM 2212 C C . VAL B 1 123 ? 38.957 40.050 60.900 1.00 19.32 123 VAL B C 1
ATOM 2213 O O . VAL B 1 123 ? 40.078 40.475 60.580 1.00 19.67 123 VAL B O 1
ATOM 2217 N N . ALA B 1 124 ? 38.453 38.902 60.461 1.00 19.53 124 ALA B N 1
ATOM 2218 C CA . ALA B 1 124 ? 39.124 38.093 59.467 1.00 20.18 124 ALA B CA 1
ATOM 2219 C C . ALA B 1 124 ? 38.416 38.258 58.135 1.00 20.57 124 ALA B C 1
ATOM 2220 O O . ALA B 1 124 ? 37.193 38.290 58.062 1.00 20.68 124 ALA B O 1
ATOM 2222 N N . VAL B 1 125 ? 39.206 38.383 57.080 1.00 21.19 125 VAL B N 1
ATOM 2223 C CA . VAL B 1 125 ? 38.696 38.404 55.728 1.00 21.48 125 VAL B CA 1
ATOM 2224 C C . VAL B 1 125 ? 38.289 36.943 55.355 1.00 21.91 125 VAL B C 1
ATOM 2225 O O . VAL B 1 125 ? 38.693 36.002 56.043 1.00 21.75 125 VAL B O 1
ATOM 2229 N N . ARG B 1 126 ? 37.452 36.761 54.324 1.00 22.51 126 ARG B N 1
ATOM 2230 C CA . ARG B 1 126 ? 36.927 35.429 53.959 1.00 22.68 126 ARG B CA 1
ATOM 2231 C C . ARG B 1 126 ? 38.025 34.420 53.607 1.00 23.53 126 ARG B C 1
ATOM 2232 O O . ARG B 1 126 ? 37.945 33.242 53.988 1.00 23.05 126 ARG B O 1
ATOM 2240 N N . ASN B 1 127 ? 39.045 34.908 52.895 1.00 24.33 127 ASN B N 1
ATOM 2241 C CA . ASN B 1 127 ? 40.142 34.092 52.368 1.00 25.19 127 ASN B CA 1
ATOM 2242 C C . ASN B 1 127 ? 41.285 33.939 53.366 1.00 25.71 127 ASN B C 1
ATOM 2243 O O . ASN B 1 127 ? 42.376 33.446 53.025 1.00 25.53 127 ASN B O 1
ATOM 2248 N N . ALA B 1 128 ? 41.042 34.396 54.591 1.00 26.13 128 ALA B N 1
ATOM 2249 C CA . ALA B 1 128 ? 42.022 34.289 55.651 1.00 26.48 128 ALA B CA 1
ATOM 2250 C C . ALA B 1 128 ? 42.141 32.836 56.097 1.00 26.92 128 ALA B C 1
ATOM 2251 O O . ALA B 1 128 ? 41.193 32.053 55.951 1.00 26.68 128 ALA B O 1
ATOM 2253 N N . VAL B 1 129 ? 43.316 32.486 56.626 1.00 27.55 129 VAL B N 1
ATOM 2254 C CA . VAL B 1 129 ? 43.576 31.143 57.160 1.00 28.14 129 VAL B CA 1
ATOM 2255 C C . VAL B 1 129 ? 42.661 30.819 58.337 1.00 28.65 129 VAL B C 1
ATOM 2256 O O . VAL B 1 129 ? 42.171 31.725 59.021 1.00 28.95 129 VAL B O 1
ATOM 2260 N N . GLU B 1 130 ? 42.435 29.522 58.553 1.00 29.06 130 GLU B N 1
ATOM 2261 C CA . GLU B 1 130 ? 41.613 29.015 59.657 1.00 29.47 130 GLU B CA 1
ATOM 2262 C C . GLU B 1 130 ? 42.038 29.604 61.008 1.00 28.96 130 GLU B C 1
ATOM 2263 O O . GLU B 1 130 ? 41.211 29.821 61.891 1.00 28.48 130 GLU B O 1
ATOM 2269 N N . GLU B 1 131 ? 43.337 29.880 61.123 1.00 29.02 131 GLU B N 1
ATOM 2270 C CA . GLU B 1 131 ? 43.970 30.342 62.356 1.00 28.85 131 GLU B CA 1
ATOM 2271 C C . GLU B 1 131 ? 43.569 31.746 62.759 1.00 28.36 131 GLU B C 1
ATOM 2272 O O . GLU B 1 131 ? 43.460 32.029 63.950 1.00 28.48 131 GLU B O 1
ATOM 2278 N N . VAL B 1 132 ? 43.373 32.633 61.782 1.00 27.89 132 VAL B N 1
ATOM 2279 C CA . VAL B 1 132 ? 42.877 33.981 62.092 1.00 27.29 132 VAL B CA 1
ATOM 2280 C C . VAL B 1 132 ? 41.341 34.063 62.088 1.00 26.84 132 VAL B C 1
ATOM 2281 O O . VAL B 1 132 ? 40.769 34.918 62.762 1.00 26.77 132 VAL B O 1
ATOM 2285 N N . ARG B 1 133 ? 40.678 33.177 61.343 1.00 26.45 133 ARG B N 1
ATOM 2286 C CA . ARG B 1 133 ? 39.211 33.137 61.346 1.00 26.06 133 ARG B CA 1
ATOM 2287 C C . ARG B 1 133 ? 38.666 32.642 62.687 1.00 26.65 133 ARG B C 1
ATOM 2288 O O . ARG B 1 133 ? 37.590 33.077 63.109 1.00 27.02 133 ARG B O 1
ATOM 2296 N N . LYS B 1 134 ? 39.399 31.747 63.359 1.00 26.49 134 LYS B N 1
ATOM 2297 C CA . LYS B 1 134 ? 38.974 31.276 64.682 1.00 26.79 134 LYS B CA 1
ATOM 2298 C C . LYS B 1 134 ? 39.103 32.374 65.730 1.00 25.97 134 LYS B C 1
ATOM 2299 O O . LYS B 1 134 ? 38.283 32.484 66.641 1.00 25.98 134 LYS B O 1
ATOM 2305 N N . VAL B 1 135 ? 40.108 33.215 65.545 1.00 25.58 135 VAL B N 1
ATOM 2306 C CA . VAL B 1 135 ? 40.386 34.338 66.442 1.00 25.24 135 VAL B CA 1
ATOM 2307 C C . VAL B 1 135 ? 39.510 35.574 66.149 1.00 25.04 135 VAL B C 1
ATOM 2308 O O . VAL B 1 135 ? 39.505 36.544 66.919 1.00 25.55 135 VAL B O 1
ATOM 2312 N N . ALA B 1 136 ? 38.746 35.515 65.062 1.00 24.34 136 ALA B N 1
ATOM 2313 C CA . ALA B 1 136 ? 37.924 36.632 64.637 1.00 23.83 136 ALA B CA 1
ATOM 2314 C C . ALA B 1 136 ? 36.535 36.596 65.250 1.00 23.35 136 ALA B C 1
ATOM 2315 O O . ALA B 1 136 ? 35.967 35.533 65.475 1.00 23.48 136 ALA B O 1
ATOM 2317 N N . VAL B 1 137 ? 35.997 37.783 65.500 1.00 22.40 137 VAL B N 1
ATOM 2318 C CA . VAL B 1 137 ? 34.652 37.935 66.022 1.00 21.50 137 VAL B CA 1
ATOM 2319 C C . VAL B 1 137 ? 33.676 38.157 64.852 1.00 20.63 137 VAL B C 1
ATOM 2320 O O . VAL B 1 137 ? 32.491 37.849 64.947 1.00 20.26 137 VAL B O 1
ATOM 2324 N N . TYR B 1 138 ? 34.205 38.672 63.745 1.00 19.59 138 TYR B N 1
ATOM 2325 C CA . TYR B 1 138 ? 33.463 38.789 62.500 1.00 18.40 138 TYR B CA 1
ATOM 2326 C C . TYR B 1 138 ? 34.338 38.356 61.333 1.00 18.32 138 TYR B C 1
ATOM 2327 O O . TYR B 1 138 ? 35.514 38.691 61.260 1.00 17.68 138 TYR B O 1
ATOM 2336 N N . ILE B 1 139 ? 33.743 37.585 60.435 1.00 18.14 139 ILE B N 1
ATOM 2337 C CA . ILE B 1 139 ? 34.405 37.165 59.233 1.00 18.23 139 ILE B CA 1
ATOM 2338 C C . ILE B 1 139 ? 33.614 37.715 58.058 1.00 18.37 139 ILE B C 1
ATOM 2339 O O . ILE B 1 139 ? 32.406 37.530 57.975 1.00 18.54 139 ILE B O 1
ATOM 2344 N N . THR B 1 140 ? 34.298 38.400 57.152 1.00 18.50 140 THR B N 1
ATOM 2345 C CA . THR B 1 140 ? 33.625 38.980 56.009 1.00 18.68 140 THR B CA 1
ATOM 2346 C C . THR B 1 140 ? 33.266 37.896 55.016 1.00 18.70 140 THR B C 1
ATOM 2347 O O . THR B 1 140 ? 33.968 36.891 54.923 1.00 18.92 140 THR B O 1
ATOM 2351 N N . GLN B 1 141 ? 32.181 38.096 54.272 1.00 18.36 141 GLN B N 1
ATOM 2352 C CA . GLN B 1 141 ? 31.848 37.158 53.219 1.00 18.67 141 GLN B CA 1
ATOM 2353 C C . GLN B 1 141 ? 32.619 37.441 51.930 1.00 18.40 141 GLN B C 1
ATOM 2354 O O . GLN B 1 141 ? 32.821 36.551 51.114 1.00 18.58 141 GLN B O 1
ATOM 2360 N N . ARG B 1 142 ? 33.070 38.681 51.778 1.00 18.40 142 ARG B N 1
ATOM 2361 C CA . ARG B 1 142 ? 33.886 39.077 50.634 1.00 18.36 142 ARG B CA 1
ATOM 2362 C C . ARG B 1 142 ? 35.374 38.871 50.903 1.00 18.11 142 ARG B C 1
ATOM 2363 O O . ARG B 1 142 ? 35.856 39.073 52.024 1.00 18.24 142 ARG B O 1
ATOM 2371 N N . ASN B 1 143 ? 36.092 38.411 49.884 1.00 17.84 143 ASN B N 1
ATOM 2372 C CA . ASN B 1 143 ? 37.530 38.197 50.008 1.00 17.46 143 ASN B CA 1
ATOM 2373 C C . ASN B 1 143 ? 38.251 39.545 49.969 1.00 17.26 143 ASN B C 1
ATOM 2374 O O . ASN B 1 143 ? 37.681 40.552 49.553 1.00 16.67 143 ASN B O 1
ATOM 2379 N N . GLY B 1 144 ? 39.513 39.553 50.383 1.00 17.22 144 GLY B N 1
ATOM 2380 C CA . GLY B 1 144 ? 40.358 40.736 50.251 1.00 17.16 144 GLY B CA 1
ATOM 2381 C C . GLY B 1 144 ? 40.482 41.188 48.813 1.00 16.98 144 GLY B C 1
ATOM 2382 O O . GLY B 1 144 ? 40.691 40.372 47.914 1.00 16.73 144 GLY B O 1
ATOM 2383 N N . GLY B 1 145 ? 40.342 42.495 48.606 1.00 17.10 145 GLY B N 1
ATOM 2384 C CA . GLY B 1 145 ? 40.325 43.080 47.267 1.00 17.40 145 GLY B CA 1
ATOM 2385 C C . GLY B 1 145 ? 38.977 43.048 46.551 1.00 18.00 145 GLY B C 1
ATOM 2386 O O . GLY B 1 145 ? 38.873 43.481 45.389 1.00 17.48 145 GLY B O 1
ATOM 2387 N N . GLU B 1 146 ? 37.947 42.534 47.224 1.00 18.25 146 GLU B N 1
ATOM 2388 C CA . GLU B 1 146 ? 36.602 42.476 46.640 1.00 19.47 146 GLU B CA 1
ATOM 2389 C C . GLU B 1 146 ? 35.614 43.451 47.293 1.00 19.03 146 GLU B C 1
ATOM 2390 O O . GLU B 1 146 ? 34.411 43.422 47.002 1.00 19.49 146 GLU B O 1
ATOM 2396 N N . GLY B 1 147 ? 36.123 44.314 48.164 1.00 18.60 147 GLY B N 1
ATOM 2397 C CA . GLY B 1 147 ? 35.272 45.198 48.944 1.00 18.00 147 GLY B CA 1
ATOM 2398 C C . GLY B 1 147 ? 35.008 44.684 50.346 1.00 17.91 147 GLY B C 1
ATOM 2399 O O . GLY B 1 147 ? 33.986 45.020 50.944 1.00 17.76 147 GLY B O 1
ATOM 2400 N N . ALA B 1 148 ? 35.942 43.889 50.875 1.00 17.63 148 ALA B N 1
ATOM 2401 C CA . ALA B 1 148 ? 35.887 43.400 52.258 1.00 17.52 148 ALA B CA 1
ATOM 2402 C C . ALA B 1 148 ? 35.782 44.499 53.324 1.00 17.60 148 ALA B C 1
ATOM 2403 O O . ALA B 1 148 ? 35.059 44.334 54.317 1.00 17.79 148 ALA B O 1
ATOM 2405 N N . LEU B 1 149 ? 36.489 45.613 53.108 1.00 17.45 149 LEU B N 1
ATOM 2406 C CA . LEU B 1 149 ? 36.462 46.766 54.009 1.00 16.98 149 LEU B CA 1
ATOM 2407 C C . LEU B 1 149 ? 35.148 47.551 53.956 1.00 17.01 149 LEU B C 1
ATOM 2408 O O . LEU B 1 149 ? 34.660 48.024 54.987 1.00 17.18 149 LEU B O 1
ATOM 2413 N N . ARG B 1 150 ? 34.593 47.714 52.758 1.00 17.18 150 ARG B N 1
ATOM 2414 C CA . ARG B 1 150 ? 33.267 48.314 52.588 1.00 17.64 150 ARG B CA 1
ATOM 2415 C C . ARG B 1 150 ? 32.226 47.556 53.423 1.00 17.38 150 ARG B C 1
ATOM 2416 O O . ARG B 1 150 ? 31.403 48.158 54.096 1.00 17.40 150 ARG B O 1
ATOM 2424 N N . GLU B 1 151 ? 32.302 46.230 53.380 1.00 17.21 151 GLU B N 1
ATOM 2425 C CA . GLU B 1 151 ? 31.463 45.355 54.177 1.00 16.75 151 GLU B CA 1
ATOM 2426 C C . GLU B 1 151 ? 31.573 45.636 55.679 1.00 16.86 151 GLU B C 1
ATOM 2427 O O . GLU B 1 151 ? 30.555 45.734 56.353 1.00 16.74 151 GLU B O 1
ATOM 2433 N N . VAL B 1 152 ? 32.800 45.763 56.193 1.00 17.16 152 VAL B N 1
ATOM 2434 C CA . VAL B 1 152 ? 33.034 46.029 57.627 1.00 17.29 152 VAL B CA 1
ATOM 2435 C C . VAL B 1 152 ? 32.511 47.417 58.036 1.00 17.50 152 VAL B C 1
ATOM 2436 O O . VAL B 1 152 ? 31.887 47.559 59.082 1.00 16.80 152 VAL B O 1
ATOM 2440 N N . ALA B 1 153 ? 32.752 48.418 57.188 1.00 17.89 153 ALA B N 1
ATOM 2441 C CA . ALA B 1 153 ? 32.194 49.767 57.371 1.00 18.60 153 ALA B CA 1
ATOM 2442 C C . ALA B 1 153 ? 30.668 49.781 57.522 1.00 19.05 153 ALA B C 1
ATOM 2443 O O . ALA B 1 153 ? 30.139 50.492 58.376 1.00 19.17 153 ALA B O 1
ATOM 2445 N N . GLU B 1 154 ? 29.976 48.981 56.703 1.00 19.57 154 GLU B N 1
ATOM 2446 C CA . GLU B 1 154 ? 28.504 48.945 56.686 1.00 19.62 154 GLU B CA 1
ATOM 2447 C C . GLU B 1 154 ? 27.934 48.212 57.894 1.00 19.15 154 GLU B C 1
ATOM 2448 O O . GLU B 1 154 ? 26.845 48.546 58.373 1.00 18.96 154 GLU B O 1
ATOM 2454 N N . LEU B 1 155 ? 28.668 47.205 58.363 1.00 18.58 155 LEU B N 1
ATOM 2455 C CA . LEU B 1 155 ? 28.369 46.526 59.625 1.00 18.48 155 LEU B CA 1
ATOM 2456 C C . LEU B 1 155 ? 28.522 47.513 60.783 1.00 18.25 155 LEU B C 1
ATOM 2457 O O . LEU B 1 155 ? 27.704 47.540 61.703 1.00 18.52 155 LEU B O 1
ATOM 2462 N N . ILE B 1 156 ? 29.577 48.326 60.717 1.00 18.38 156 ILE B N 1
ATOM 2463 C CA . ILE B 1 156 ? 29.873 49.311 61.752 1.00 18.41 156 ILE B CA 1
ATOM 2464 C C . ILE B 1 156 ? 28.814 50.403 61.755 1.00 18.16 156 ILE B C 1
ATOM 2465 O O . ILE B 1 156 ? 28.314 50.749 62.810 1.00 18.40 156 ILE B O 1
ATOM 2470 N N . HIS B 1 157 ? 28.448 50.897 60.573 1.00 17.93 157 HIS B N 1
ATOM 2471 C CA . HIS B 1 157 ? 27.364 51.869 60.428 1.00 17.66 157 HIS B CA 1
ATOM 2472 C C . HIS B 1 157 ? 26.063 51.409 61.067 1.00 17.37 157 HIS B C 1
ATOM 2473 O O . HIS B 1 157 ? 25.484 52.123 61.870 1.00 18.19 157 HIS B O 1
ATOM 2480 N N . PHE B 1 158 ? 25.600 50.222 60.706 1.00 17.02 158 PHE B N 1
ATOM 2481 C CA . PHE B 1 158 ? 24.387 49.673 61.294 1.00 16.49 158 PHE B CA 1
ATOM 2482 C C . PHE B 1 158 ? 24.464 49.536 62.832 1.00 16.67 158 PHE B C 1
ATOM 2483 O O . PHE B 1 158 ? 23.650 50.102 63.537 1.00 16.35 158 PHE B O 1
ATOM 2491 N N . LEU B 1 159 ? 25.457 48.850 63.353 1.00 20.00 159 LEU B N 1
ATOM 2492 C CA . LEU B 1 159 ? 25.521 48.487 64.764 1.00 20.00 159 LEU B CA 1
ATOM 2493 C C . LEU B 1 159 ? 25.783 49.708 65.638 1.00 20.00 159 LEU B C 1
ATOM 2494 O O . LEU B 1 159 ? 25.269 49.720 66.814 1.00 17.25 159 LEU B O 1
ATOM 2499 N N . LYS B 1 160 ? 26.544 50.673 65.226 1.00 18.10 160 LYS B N 1
ATOM 2500 C CA . LYS B 1 160 ? 26.736 51.937 65.949 1.00 18.41 160 LYS B CA 1
ATOM 2501 C C . LYS B 1 160 ? 25.424 52.721 66.119 1.00 18.57 160 LYS B C 1
ATOM 2502 O O . LYS B 1 160 ? 25.188 53.344 67.157 1.00 18.75 160 LYS B O 1
ATOM 2508 N N . ASN B 1 161 ? 24.586 52.693 65.088 1.00 18.65 161 ASN B N 1
ATOM 2509 C CA . ASN B 1 161 ? 23.340 53.453 65.068 1.00 18.57 161 ASN B CA 1
ATOM 2510 C C . ASN B 1 161 ? 22.142 52.639 65.534 1.00 18.54 161 ASN B C 1
ATOM 2511 O O . ASN B 1 161 ? 21.072 53.188 65.797 1.00 18.49 161 ASN B O 1
ATOM 2516 N N . ASP B 1 162 ? 22.328 51.326 65.638 1.00 18.58 162 ASP B N 1
ATOM 2517 C CA . ASP B 1 162 ? 21.316 50.441 66.216 1.00 18.95 162 ASP B CA 1
ATOM 2518 C C . ASP B 1 162 ? 21.248 50.643 67.731 1.00 18.62 162 ASP B C 1
ATOM 2519 O O . ASP B 1 162 ? 20.202 50.431 68.330 1.00 18.71 162 ASP B O 1
ATOM 2524 N N . ALA C 1 1 ? 55.678 6.529 54.269 1.00 39.69 1 ALA C N 1
ATOM 2525 C CA . ALA C 1 1 ? 55.220 7.115 52.972 1.00 39.60 1 ALA C CA 1
ATOM 2526 C C . ALA C 1 1 ? 54.745 8.552 53.150 1.00 39.29 1 ALA C C 1
ATOM 2527 O O . ALA C 1 1 ? 53.990 8.856 54.078 1.00 39.68 1 ALA C O 1
ATOM 2529 N N . LEU C 1 2 ? 55.185 9.421 52.242 1.00 38.85 2 LEU C N 1
ATOM 2530 C CA . LEU C 1 2 ? 54.966 10.879 52.309 1.00 38.41 2 LEU C CA 1
ATOM 2531 C C . LEU C 1 2 ? 55.663 11.572 53.490 1.00 38.03 2 LEU C C 1
ATOM 2532 O O . LEU C 1 2 ? 56.358 12.568 53.288 1.00 38.04 2 LEU C O 1
ATOM 2537 N N . ARG C 1 3 ? 55.485 11.052 54.707 1.00 37.42 3 ARG C N 1
ATOM 2538 C CA . ARG C 1 3 ? 56.211 11.557 55.877 1.00 36.82 3 ARG C CA 1
ATOM 2539 C C . ARG C 1 3 ? 57.726 11.390 55.692 1.00 35.98 3 ARG C C 1
ATOM 2540 O O . ARG C 1 3 ? 58.499 12.313 55.943 1.00 36.08 3 ARG C O 1
ATOM 2548 N N . ASP C 1 4 ? 58.130 10.216 55.219 1.00 34.94 4 ASP C N 1
ATOM 2549 C CA . ASP C 1 4 ? 59.540 9.865 55.064 1.00 33.90 4 ASP C CA 1
ATOM 2550 C C . ASP C 1 4 ? 60.177 10.483 53.820 1.00 33.03 4 ASP C C 1
ATOM 2551 O O . ASP C 1 4 ? 61.369 10.826 53.834 1.00 32.94 4 ASP C O 1
ATOM 2556 N N . ARG C 1 5 ? 59.382 10.611 52.752 1.00 31.76 5 ARG C N 1
ATOM 2557 C CA . ARG C 1 5 ? 59.807 11.286 51.526 1.00 30.32 5 ARG C CA 1
ATOM 2558 C C . ARG C 1 5 ? 60.235 12.722 51.802 1.00 29.69 5 ARG C C 1
ATOM 2559 O O . ARG C 1 5 ? 61.198 13.210 51.219 1.00 29.57 5 ARG C O 1
ATOM 2567 N N . VAL C 1 6 ? 59.505 13.378 52.701 1.00 28.88 6 VAL C N 1
ATOM 2568 C CA . VAL C 1 6 ? 59.666 14.796 53.011 1.00 28.18 6 VAL C CA 1
ATOM 2569 C C . VAL C 1 6 ? 60.724 15.025 54.097 1.00 28.05 6 VAL C C 1
ATOM 2570 O O . VAL C 1 6 ? 61.348 16.083 54.145 1.00 27.89 6 VAL C O 1
ATOM 2574 N N . LYS C 1 7 ? 60.925 14.032 54.961 1.00 28.02 7 LYS C N 1
ATOM 2575 C CA . LYS C 1 7 ? 62.013 14.088 55.953 1.00 27.91 7 LYS C CA 1
ATOM 2576 C C . LYS C 1 7 ? 63.390 14.049 55.288 1.00 27.27 7 LYS C C 1
ATOM 2577 O O . LYS C 1 7 ? 64.339 14.629 55.809 1.00 27.26 7 LYS C O 1
ATOM 2583 N N . LYS C 1 8 ? 63.479 13.402 54.125 1.00 26.42 8 LYS C N 1
ATOM 2584 C CA . LYS C 1 8 ? 64.730 13.335 53.358 1.00 25.87 8 LYS C CA 1
ATOM 2585 C C . LYS C 1 8 ? 65.068 14.626 52.594 1.00 25.37 8 LYS C C 1
ATOM 2586 O O . LYS C 1 8 ? 66.173 14.773 52.081 1.00 25.80 8 LYS C O 1
ATOM 2592 N N . LEU C 1 9 ? 64.133 15.568 52.565 1.00 24.44 9 LEU C N 1
ATOM 2593 C CA . LEU C 1 9 ? 64.216 16.768 51.730 1.00 23.27 9 LEU C CA 1
ATOM 2594 C C . LEU C 1 9 ? 65.152 17.859 52.259 1.00 22.62 9 LEU C C 1
ATOM 2595 O O . LEU C 1 9 ? 65.017 18.302 53.396 1.00 22.36 9 LEU C O 1
ATOM 2600 N N . LYS C 1 10 ? 66.092 18.289 51.411 1.00 21.93 10 LYS C N 1
ATOM 2601 C CA . LYS C 1 10 ? 67.037 19.370 51.718 1.00 21.12 10 LYS C CA 1
ATOM 2602 C C . LYS C 1 10 ? 66.973 20.518 50.710 1.00 20.28 10 LYS C C 1
ATOM 2603 O O . LYS C 1 10 ? 67.454 21.618 50.983 1.00 20.54 10 LYS C O 1
ATOM 2609 N N . LEU C 1 11 ? 66.377 20.258 49.548 1.00 19.36 11 LEU C N 1
ATOM 2610 C CA . LEU C 1 11 ? 66.271 21.242 48.464 1.00 18.54 11 LEU C CA 1
ATOM 2611 C C . LEU C 1 11 ? 64.982 21.068 47.646 1.00 18.01 11 LEU C C 1
ATOM 2612 O O . LEU C 1 11 ? 64.614 19.958 47.266 1.00 17.87 11 LEU C O 1
ATOM 2617 N N . LEU C 1 12 ? 64.316 22.182 47.375 1.00 17.45 12 LEU C N 1
ATOM 2618 C CA . LEU C 1 12 ? 63.155 22.203 46.518 1.00 16.97 12 LEU C CA 1
ATOM 2619 C C . LEU C 1 12 ? 63.395 23.034 45.256 1.00 16.90 12 LEU C C 1
ATOM 2620 O O . LEU C 1 12 ? 63.780 24.198 45.330 1.00 17.36 12 LEU C O 1
ATOM 2625 N N . ILE C 1 13 ? 63.161 22.432 44.098 1.00 16.84 13 ILE C N 1
ATOM 2626 C CA . ILE C 1 13 ? 63.244 23.147 42.827 1.00 16.74 13 ILE C CA 1
ATOM 2627 C C . ILE C 1 13 ? 61.836 23.522 42.380 1.00 16.88 13 ILE C C 1
ATOM 2628 O O . ILE C 1 13 ? 60.894 22.733 42.559 1.00 16.76 13 ILE C O 1
ATOM 2641 N N . ASP C 1 15 ? 59.464 25.708 39.133 1.00 17.61 15 ASP C N 1
ATOM 2642 C CA . ASP C 1 15 ? 59.260 26.528 37.945 1.00 17.96 15 ASP C CA 1
ATOM 2643 C C . ASP C 1 15 ? 58.604 27.815 38.406 1.00 17.65 15 ASP C C 1
ATOM 2644 O O . ASP C 1 15 ? 58.170 27.920 39.563 1.00 17.42 15 ASP C O 1
ATOM 2649 N N . ILE C 1 16 ? 58.542 28.789 37.502 1.00 16.95 16 ILE C N 1
ATOM 2650 C CA . ILE C 1 16 ? 57.926 30.072 37.787 1.00 16.30 16 ILE C CA 1
ATOM 2651 C C . ILE C 1 16 ? 56.534 30.131 37.186 1.00 16.10 16 ILE C C 1
ATOM 2652 O O . ILE C 1 16 ? 55.544 30.180 37.908 1.00 16.44 16 ILE C O 1
ATOM 2657 N N . ASP C 1 17 ? 56.472 30.134 35.861 1.00 15.87 17 ASP C N 1
ATOM 2658 C CA . ASP C 1 17 ? 55.223 30.291 35.133 1.00 15.51 17 ASP C CA 1
ATOM 2659 C C . ASP C 1 17 ? 54.317 29.094 35.338 1.00 14.86 17 ASP C C 1
ATOM 2660 O O . ASP C 1 17 ? 54.661 27.971 34.957 1.00 14.90 17 ASP C O 1
ATOM 2665 N N . GLY C 1 18 ? 53.169 29.340 35.957 1.00 14.15 18 GLY C N 1
ATOM 2666 C CA . GLY C 1 18 ? 52.227 28.272 36.255 1.00 14.14 18 GLY C CA 1
ATOM 2667 C C . GLY C 1 18 ? 52.373 27.698 37.657 1.00 14.24 18 GLY C C 1
ATOM 2668 O O . GLY C 1 18 ? 51.505 26.946 38.106 1.00 14.26 18 GLY C O 1
ATOM 2669 N N . VAL C 1 19 ? 53.457 28.071 38.353 1.00 13.98 19 VAL C N 1
ATOM 2670 C CA . VAL C 1 19 ? 53.735 27.613 39.714 1.00 13.14 19 VAL C CA 1
ATOM 2671 C C . VAL C 1 19 ? 53.744 28.799 40.701 1.00 13.62 19 VAL C C 1
ATOM 2672 O O . VAL C 1 19 ? 52.993 28.805 41.681 1.00 13.62 19 VAL C O 1
ATOM 2676 N N . LEU C 1 20 ? 54.589 29.795 40.442 1.00 14.08 20 LEU C N 1
ATOM 2677 C CA . LEU C 1 20 ? 54.598 31.050 41.212 1.00 14.30 20 LEU C CA 1
ATOM 2678 C C . LEU C 1 20 ? 53.682 32.105 40.612 1.00 15.07 20 LEU C C 1
ATOM 2679 O O . LEU C 1 20 ? 53.402 33.138 41.240 1.00 15.72 20 LEU C O 1
ATOM 2684 N N . THR C 1 21 ? 53.217 31.836 39.394 1.00 15.10 21 THR C N 1
ATOM 2685 C CA . THR C 1 21 ? 52.302 32.720 38.679 1.00 15.33 21 THR C CA 1
ATOM 2686 C C . THR C 1 21 ? 51.109 31.895 38.200 1.00 15.11 21 THR C C 1
ATOM 2687 O O . THR C 1 21 ? 51.169 30.671 38.167 1.00 14.75 21 THR C O 1
ATOM 2691 N N . ASP C 1 22 ? 50.031 32.575 37.829 1.00 15.40 22 ASP C N 1
ATOM 2692 C CA . ASP C 1 22 ? 48.885 31.919 37.228 1.00 15.89 22 ASP C CA 1
ATOM 2693 C C . ASP C 1 22 ? 49.091 31.526 35.749 1.00 15.96 22 ASP C C 1
ATOM 2694 O O . ASP C 1 22 ? 48.206 30.941 35.139 1.00 16.39 22 ASP C O 1
ATOM 2699 N N . GLY C 1 23 ? 50.258 31.825 35.182 1.00 15.83 23 GLY C N 1
ATOM 2700 C CA . GLY C 1 23 ? 50.541 31.472 33.790 1.00 16.02 23 GLY C CA 1
ATOM 2701 C C . GLY C 1 23 ? 50.318 32.598 32.790 1.00 16.23 23 GLY C C 1
ATOM 2702 O O . GLY C 1 23 ? 50.593 32.452 31.600 1.00 16.28 23 GLY C O 1
ATOM 2703 N N . LYS C 1 24 ? 49.831 33.732 33.279 1.00 16.45 24 LYS C N 1
ATOM 2704 C CA . LYS C 1 24 ? 49.682 34.925 32.458 1.00 16.40 24 LYS C CA 1
ATOM 2705 C C . LYS C 1 24 ? 51.020 35.638 32.212 1.00 16.04 24 LYS C C 1
ATOM 2706 O O . LYS C 1 24 ? 51.922 35.597 33.042 1.00 16.00 24 LYS C O 1
ATOM 2712 N N . LEU C 1 25 ? 51.138 36.266 31.048 1.00 15.83 25 LEU C N 1
ATOM 2713 C CA . LEU C 1 25 ? 52.316 37.048 30.699 1.00 15.40 25 LEU C CA 1
ATOM 2714 C C . LEU C 1 25 ? 51.913 38.471 30.363 1.00 15.20 25 LEU C C 1
ATOM 2715 O O . LEU C 1 25 ? 51.234 38.707 29.360 1.00 15.77 25 LEU C O 1
ATOM 2720 N N . TYR C 1 26 ? 52.333 39.413 31.207 1.00 15.06 26 TYR C N 1
ATOM 2721 C CA . TYR C 1 26 ? 51.997 40.829 31.058 1.00 15.03 26 TYR C CA 1
ATOM 2722 C C . TYR C 1 26 ? 53.015 41.543 30.173 1.00 15.69 26 TYR C C 1
ATOM 2723 O O . TYR C 1 26 ? 54.162 41.780 30.588 1.00 15.61 26 TYR C O 1
ATOM 2732 N N . TYR C 1 27 ? 52.583 41.879 28.953 1.00 16.25 27 TYR C N 1
ATOM 2733 C CA . TYR C 1 27 ? 53.466 42.477 27.949 1.00 16.66 27 TYR C CA 1
ATOM 2734 C C . TYR C 1 27 ? 53.323 43.973 27.831 1.00 17.16 27 TYR C C 1
ATOM 2735 O O . TYR C 1 27 ? 52.215 44.512 27.785 1.00 17.21 27 TYR C O 1
ATOM 2744 N N . THR C 1 28 ? 54.484 44.615 27.768 1.00 17.48 28 THR C N 1
ATOM 2745 C CA . THR C 1 28 ? 54.636 46.026 27.445 1.00 17.62 28 THR C CA 1
ATOM 2746 C C . THR C 1 28 ? 55.192 46.138 26.010 1.00 17.46 28 THR C C 1
ATOM 2747 O O . THR C 1 28 ? 55.339 45.126 25.309 1.00 17.71 28 THR C O 1
ATOM 2751 N N . GLU C 1 29 ? 55.490 47.348 25.555 1.00 17.46 29 GLU C N 1
ATOM 2752 C CA . GLU C 1 29 ? 56.097 47.520 24.230 1.00 17.39 29 GLU C CA 1
ATOM 2753 C C . GLU C 1 29 ? 57.409 46.732 24.085 1.00 17.04 29 GLU C C 1
ATOM 2754 O O . GLU C 1 29 ? 57.714 46.213 23.000 1.00 16.45 29 GLU C O 1
ATOM 2760 N N . HIS C 1 30 ? 58.158 46.623 25.185 1.00 16.74 30 HIS C N 1
ATOM 2761 C CA . HIS C 1 30 ? 59.469 45.967 25.173 1.00 16.96 30 HIS C CA 1
ATOM 2762 C C . HIS C 1 30 ? 59.473 44.590 25.849 1.00 17.41 30 HIS C C 1
ATOM 2763 O O . HIS C 1 30 ? 60.459 44.196 26.471 1.00 17.67 30 HIS C O 1
ATOM 2770 N N . GLY C 1 31 ? 58.367 43.862 25.702 1.00 18.20 31 GLY C N 1
ATOM 2771 C CA . GLY C 1 31 ? 58.272 42.472 26.168 1.00 18.80 31 GLY C CA 1
ATOM 2772 C C . GLY C 1 31 ? 57.679 42.332 27.554 1.00 19.26 31 GLY C C 1
ATOM 2773 O O . GLY C 1 31 ? 56.969 43.226 28.026 1.00 19.54 31 GLY C O 1
ATOM 2774 N N . GLU C 1 32 ? 57.991 41.213 28.212 1.00 19.61 32 GLU C N 1
ATOM 2775 C CA . GLU C 1 32 ? 57.421 40.883 29.510 1.00 19.40 32 GLU C CA 1
ATOM 2776 C C . GLU C 1 32 ? 58.052 41.693 30.632 1.00 19.64 32 GLU C C 1
ATOM 2777 O O . GLU C 1 32 ? 59.034 41.293 31.266 1.00 19.71 32 GLU C O 1
ATOM 2783 N N . THR C 1 33 ? 57.425 42.830 30.885 1.00 19.67 33 THR C N 1
ATOM 2784 C CA . THR C 1 33 ? 57.950 43.859 31.757 1.00 19.95 33 THR C CA 1
ATOM 2785 C C . THR C 1 33 ? 57.314 43.798 33.152 1.00 19.63 33 THR C C 1
ATOM 2786 O O . THR C 1 33 ? 57.903 44.271 34.131 1.00 19.99 33 THR C O 1
ATOM 2790 N N . ILE C 1 34 ? 56.122 43.204 33.234 1.00 18.71 34 ILE C N 1
ATOM 2791 C CA . ILE C 1 34 ? 55.390 43.071 34.494 1.00 17.46 34 ILE C CA 1
ATOM 2792 C C . ILE C 1 34 ? 55.217 41.592 34.841 1.00 17.30 34 ILE C C 1
ATOM 2793 O O . ILE C 1 34 ? 54.879 40.761 33.981 1.00 17.45 34 ILE C O 1
ATOM 2798 N N . LYS C 1 35 ? 55.463 41.270 36.103 1.00 16.63 35 LYS C N 1
ATOM 2799 C CA . LYS C 1 35 ? 55.287 39.916 36.588 1.00 16.31 35 LYS C CA 1
ATOM 2800 C C . LYS C 1 35 ? 54.565 39.896 37.930 1.00 15.91 35 LYS C C 1
ATOM 2801 O O . LYS C 1 35 ? 54.992 40.545 38.875 1.00 16.16 35 LYS C O 1
ATOM 2807 N N . VAL C 1 36 ? 53.469 39.142 37.993 1.00 15.29 36 VAL C N 1
ATOM 2808 C CA . VAL C 1 36 ? 52.569 39.153 39.142 1.00 14.47 36 VAL C CA 1
ATOM 2809 C C . VAL C 1 36 ? 52.756 37.899 40.005 1.00 14.73 36 VAL C C 1
ATOM 2810 O O . VAL C 1 36 ? 52.667 36.768 39.507 1.00 14.64 36 VAL C O 1
ATOM 2814 N N . PHE C 1 37 ? 53.022 38.116 41.297 1.00 14.48 37 PHE C N 1
ATOM 2815 C CA . PHE C 1 37 ? 53.241 37.028 42.263 1.00 13.70 37 PHE C CA 1
ATOM 2816 C C . PHE C 1 37 ? 52.148 36.995 43.336 1.00 13.93 37 PHE C C 1
ATOM 2817 O O . PHE C 1 37 ? 51.201 37.788 43.301 1.00 13.68 37 PHE C O 1
ATOM 2825 N N . ASN C 1 38 ? 52.279 36.055 44.268 1.00 13.81 38 ASN C N 1
ATOM 2826 C CA . ASN C 1 38 ? 51.349 35.915 45.371 1.00 14.05 38 ASN C CA 1
ATOM 2827 C C . ASN C 1 38 ? 52.044 36.090 46.722 1.00 14.25 38 ASN C C 1
ATOM 2828 O O . ASN C 1 38 ? 53.065 35.449 47.001 1.00 14.16 38 ASN C O 1
ATOM 2833 N N . VAL C 1 39 ? 51.473 36.960 47.553 1.00 14.48 39 VAL C N 1
ATOM 2834 C CA . VAL C 1 39 ? 52.030 37.283 48.882 1.00 14.56 39 VAL C CA 1
ATOM 2835 C C . VAL C 1 39 ? 52.175 36.060 49.812 1.00 15.02 39 VAL C C 1
ATOM 2836 O O . VAL C 1 39 ? 53.061 36.023 50.658 1.00 15.17 39 VAL C O 1
ATOM 2840 N N . LEU C 1 40 ? 51.310 35.067 49.633 1.00 15.60 40 LEU C N 1
ATOM 2841 C CA . LEU C 1 40 ? 51.381 33.811 50.389 1.00 16.27 40 LEU C CA 1
ATOM 2842 C C . LEU C 1 40 ? 52.617 32.976 50.035 1.00 16.30 40 LEU C C 1
ATOM 2843 O O . LEU C 1 40 ? 53.164 32.280 50.888 1.00 16.55 40 LEU C O 1
ATOM 2848 N N . ASP C 1 41 ? 53.034 33.045 48.775 1.00 16.25 41 ASP C N 1
ATOM 2849 C CA . ASP C 1 41 ? 54.210 32.326 48.295 1.00 16.76 41 ASP C CA 1
ATOM 2850 C C . ASP C 1 41 ? 55.521 32.879 48.858 1.00 16.78 41 ASP C C 1
ATOM 2851 O O . ASP C 1 41 ? 56.449 32.120 49.116 1.00 17.16 41 ASP C O 1
ATOM 2856 N N . GLY C 1 42 ? 55.596 34.199 49.021 1.00 17.00 42 GLY C N 1
ATOM 2857 C CA . GLY C 1 42 ? 56.732 34.843 49.685 1.00 17.19 42 GLY C CA 1
ATOM 2858 C C . GLY C 1 42 ? 56.935 34.422 51.136 1.00 17.38 42 GLY C C 1
ATOM 2859 O O . GLY C 1 42 ? 58.071 34.302 51.585 1.00 17.43 42 GLY C O 1
ATOM 2860 N N . ILE C 1 43 ? 55.838 34.205 51.866 1.00 17.61 43 ILE C N 1
ATOM 2861 C CA . ILE C 1 43 ? 55.892 33.746 53.260 1.00 18.11 43 ILE C CA 1
ATOM 2862 C C . ILE C 1 43 ? 56.309 32.271 53.322 1.00 18.18 43 ILE C C 1
ATOM 2863 O O . ILE C 1 43 ? 57.161 31.902 54.135 1.00 18.27 43 ILE C O 1
ATOM 2868 N N . GLY C 1 44 ? 55.725 31.450 52.443 1.00 18.10 44 GLY C N 1
ATOM 2869 C CA . GLY C 1 44 ? 56.081 30.035 52.301 1.00 17.66 44 GLY C CA 1
ATOM 2870 C C . GLY C 1 44 ? 57.525 29.794 51.894 1.00 17.62 44 GLY C C 1
ATOM 2871 O O . GLY C 1 44 ? 58.134 28.846 52.356 1.00 17.09 44 GLY C O 1
ATOM 2872 N N . ILE C 1 45 ? 58.058 30.662 51.028 1.00 18.06 45 ILE C N 1
ATOM 2873 C CA . ILE C 1 45 ? 59.464 30.627 50.585 1.00 18.32 45 ILE C CA 1
ATOM 2874 C C . ILE C 1 45 ? 60.440 30.838 51.751 1.00 18.49 45 ILE C C 1
ATOM 2875 O O . ILE C 1 45 ? 61.423 30.104 51.874 1.00 18.41 45 ILE C O 1
ATOM 2880 N N . LYS C 1 46 ? 60.150 31.826 52.599 1.00 18.61 46 LYS C N 1
ATOM 2881 C CA . LYS C 1 46 ? 60.995 32.149 53.746 1.00 19.17 46 LYS C CA 1
ATOM 2882 C C . LYS C 1 46 ? 60.869 31.097 54.845 1.00 19.22 46 LYS C C 1
ATOM 2883 O O . LYS C 1 46 ? 61.823 30.854 55.585 1.00 19.59 46 LYS C O 1
ATOM 2889 N N . LEU C 1 47 ? 59.688 30.485 54.940 1.00 19.37 47 LEU C N 1
ATOM 2890 C CA . LEU C 1 47 ? 59.432 29.375 55.860 1.00 19.36 47 LEU C CA 1
ATOM 2891 C C . LEU C 1 47 ? 60.274 28.148 55.497 1.00 19.09 47 LEU C C 1
ATOM 2892 O O . LEU C 1 47 ? 60.860 27.521 56.383 1.00 19.70 47 LEU C O 1
ATOM 2897 N N . LEU C 1 48 ? 60.347 27.832 54.203 1.00 18.52 48 LEU C N 1
ATOM 2898 C CA . LEU C 1 48 ? 61.162 26.720 53.685 1.00 18.07 48 LEU C CA 1
ATOM 2899 C C . LEU C 1 48 ? 62.667 26.933 53.873 1.00 17.97 48 LEU C C 1
ATOM 2900 O O . LEU C 1 48 ? 63.386 25.988 54.182 1.00 17.89 48 LEU C O 1
ATOM 2905 N N . GLN C 1 49 ? 63.123 28.173 53.667 1.00 17.83 49 GLN C N 1
ATOM 2906 C CA . GLN C 1 49 ? 64.504 28.594 53.956 1.00 17.92 49 GLN C CA 1
ATOM 2907 C C . GLN C 1 49 ? 64.858 28.483 55.441 1.00 17.63 49 GLN C C 1
ATOM 2908 O O . GLN C 1 49 ? 65.965 28.077 55.791 1.00 17.50 49 GLN C O 1
ATOM 2914 N N . LYS C 1 50 ? 63.911 28.855 56.298 1.00 17.66 50 LYS C N 1
ATOM 2915 C CA . LYS C 1 50 ? 64.076 28.761 57.749 1.00 18.19 50 LYS C CA 1
ATOM 2916 C C . LYS C 1 50 ? 64.173 27.308 58.232 1.00 17.97 50 LYS C C 1
ATOM 2917 O O . LYS C 1 50 ? 64.855 27.013 59.205 1.00 17.35 50 LYS C O 1
ATOM 2931 N N . GLY C 1 52 ? 65.527 24.891 56.608 1.00 17.24 52 GLY C N 1
ATOM 2932 C CA . GLY C 1 52 ? 66.722 24.235 56.051 1.00 16.70 52 GLY C CA 1
ATOM 2933 C C . GLY C 1 52 ? 66.568 23.640 54.653 1.00 16.69 52 GLY C C 1
ATOM 2934 O O . GLY C 1 52 ? 67.318 22.738 54.260 1.00 16.26 52 GLY C O 1
ATOM 2935 N N . ILE C 1 53 ? 65.582 24.141 53.916 1.00 16.30 53 ILE C N 1
ATOM 2936 C CA . ILE C 1 53 ? 65.291 23.660 52.579 1.00 16.51 53 ILE C CA 1
ATOM 2937 C C . ILE C 1 53 ? 65.686 24.729 51.578 1.00 16.22 53 ILE C C 1
ATOM 2938 O O . ILE C 1 53 ? 65.061 25.782 51.494 1.00 15.55 53 ILE C O 1
ATOM 2943 N N . THR C 1 54 ? 66.754 24.436 50.848 1.00 16.51 54 THR C N 1
ATOM 2944 C CA . THR C 1 54 ? 67.264 25.311 49.818 1.00 16.87 54 THR C CA 1
ATOM 2945 C C . THR C 1 54 ? 66.263 25.364 48.669 1.00 16.87 54 THR C C 1
ATOM 2946 O O . THR C 1 54 ? 65.651 24.355 48.315 1.00 16.38 54 THR C O 1
ATOM 2950 N N . LEU C 1 55 ? 66.093 26.561 48.115 1.00 16.97 55 LEU C N 1
ATOM 2951 C CA . LEU C 1 55 ? 65.211 26.773 46.995 1.00 17.22 55 LEU C CA 1
ATOM 2952 C C . LEU C 1 55 ? 66.001 26.989 45.713 1.00 17.29 55 LEU C C 1
ATOM 2953 O O . LEU C 1 55 ? 67.014 27.700 45.703 1.00 17.33 55 LEU C O 1
ATOM 2958 N N . ALA C 1 56 ? 65.549 26.341 44.645 1.00 16.74 56 ALA C N 1
ATOM 2959 C CA . ALA C 1 56 ? 66.134 26.536 43.333 1.00 17.21 56 ALA C CA 1
ATOM 2960 C C . ALA C 1 56 ? 65.049 26.849 42.304 1.00 17.60 56 ALA C C 1
ATOM 2961 O O . ALA C 1 56 ? 63.890 26.449 42.452 1.00 17.78 56 ALA C O 1
ATOM 2963 N N . VAL C 1 57 ? 65.434 27.585 41.273 1.00 17.97 57 VAL C N 1
ATOM 2964 C CA . VAL C 1 57 ? 64.534 27.935 40.185 1.00 18.26 57 VAL C CA 1
ATOM 2965 C C . VAL C 1 57 ? 65.148 27.483 38.869 1.00 18.57 57 VAL C C 1
ATOM 2966 O O . VAL C 1 57 ? 66.319 27.757 38.600 1.00 18.75 57 VAL C O 1
ATOM 2970 N N . ILE C 1 58 ? 64.363 26.749 38.081 1.00 19.18 58 ILE C N 1
ATOM 2971 C CA . ILE C 1 58 ? 64.679 26.461 36.686 1.00 19.61 58 ILE C CA 1
ATOM 2972 C C . ILE C 1 58 ? 63.503 26.873 35.820 1.00 19.99 58 ILE C C 1
ATOM 2973 O O . ILE C 1 58 ? 62.413 26.325 35.933 1.00 20.08 58 ILE C O 1
ATOM 2978 N N . SER C 1 59 ? 63.751 27.837 34.944 1.00 20.54 59 SER C N 1
ATOM 2979 C CA . SER C 1 59 ? 62.713 28.433 34.120 1.00 20.83 59 SER C CA 1
ATOM 2980 C C . SER C 1 59 ? 63.330 29.046 32.852 1.00 20.80 59 SER C C 1
ATOM 2981 O O . SER C 1 59 ? 64.322 29.779 32.925 1.00 20.70 59 SER C O 1
ATOM 2984 N N . GLY C 1 60 ? 62.740 28.731 31.700 1.00 20.93 60 GLY C N 1
ATOM 2985 C CA . GLY C 1 60 ? 63.190 29.265 30.415 1.00 21.39 60 GLY C CA 1
ATOM 2986 C C . GLY C 1 60 ? 62.995 30.762 30.236 1.00 21.56 60 GLY C C 1
ATOM 2987 O O . GLY C 1 60 ? 63.734 31.421 29.508 1.00 21.87 60 GLY C O 1
ATOM 2988 N N . ARG C 1 61 ? 61.981 31.296 30.900 1.00 22.10 61 ARG C N 1
ATOM 2989 C CA . ARG C 1 61 ? 61.695 32.721 30.866 1.00 21.79 61 ARG C CA 1
ATOM 2990 C C . ARG C 1 61 ? 62.434 33.390 31.991 1.00 21.49 61 ARG C C 1
ATOM 2991 O O . ARG C 1 61 ? 62.310 32.990 33.139 1.00 22.05 61 ARG C O 1
ATOM 2999 N N . ASP C 1 62 ? 63.217 34.396 31.643 1.00 21.16 62 ASP C N 1
ATOM 3000 C CA . ASP C 1 62 ? 63.797 35.292 32.611 1.00 21.17 62 ASP C CA 1
ATOM 3001 C C . ASP C 1 62 ? 63.107 36.650 32.466 1.00 20.99 62 ASP C C 1
ATOM 3002 O O . ASP C 1 62 ? 62.656 37.019 31.381 1.00 20.67 62 ASP C O 1
ATOM 3007 N N . SER C 1 63 ? 63.006 37.371 33.578 1.00 20.70 63 SER C N 1
ATOM 3008 C CA . SER C 1 63 ? 62.342 38.668 33.614 1.00 20.03 63 SER C CA 1
ATOM 3009 C C . SER C 1 63 ? 63.046 39.514 34.667 1.00 19.22 63 SER C C 1
ATOM 3010 O O . SER C 1 63 ? 63.482 38.984 35.680 1.00 19.74 63 SER C O 1
ATOM 3013 N N . ALA C 1 64 ? 63.183 40.811 34.420 1.00 18.28 64 ALA C N 1
ATOM 3014 C CA . ALA C 1 64 ? 63.721 41.740 35.418 1.00 17.63 64 ALA C CA 1
ATOM 3015 C C . ALA C 1 64 ? 62.902 41.743 36.713 1.00 17.04 64 ALA C C 1
ATOM 3016 O O . ALA C 1 64 ? 63.479 41.621 37.797 1.00 17.23 64 ALA C O 1
ATOM 3018 N N . PRO C 1 65 ? 61.559 41.890 36.613 1.00 16.70 65 PRO C N 1
ATOM 3019 C CA . PRO C 1 65 ? 60.685 41.679 37.778 1.00 16.31 65 PRO C CA 1
ATOM 3020 C C . PRO C 1 65 ? 60.862 40.332 38.501 1.00 16.29 65 PRO C C 1
ATOM 3021 O O . PRO C 1 65 ? 60.753 40.283 39.726 1.00 16.20 65 PRO C O 1
ATOM 3025 N N . LEU C 1 66 ? 61.126 39.257 37.758 1.00 16.40 66 LEU C N 1
ATOM 3026 C CA . LEU C 1 66 ? 61.392 37.950 38.371 1.00 16.58 66 LEU C CA 1
ATOM 3027 C C . LEU C 1 66 ? 62.677 37.984 39.195 1.00 17.01 66 LEU C C 1
ATOM 3028 O O . LEU C 1 66 ? 62.688 37.553 40.344 1.00 17.10 66 LEU C O 1
ATOM 3033 N N . ILE C 1 67 ? 63.746 38.514 38.598 1.00 17.31 67 ILE C N 1
ATOM 3034 C CA . ILE C 1 67 ? 65.033 38.678 39.272 1.00 17.95 67 ILE C CA 1
ATOM 3035 C C . ILE C 1 67 ? 64.902 39.469 40.587 1.00 17.95 67 ILE C C 1
ATOM 3036 O O . ILE C 1 67 ? 65.449 39.058 41.605 1.00 18.24 67 ILE C O 1
ATOM 3041 N N . THR C 1 68 ? 64.139 40.563 40.565 1.00 17.95 68 THR C N 1
ATOM 3042 C CA . THR C 1 68 ? 63.950 41.433 41.735 1.00 17.53 68 THR C CA 1
ATOM 3043 C C . THR C 1 68 ? 63.172 40.724 42.855 1.00 17.73 68 THR C C 1
ATOM 3044 O O . THR C 1 68 ? 63.514 40.847 44.026 1.00 17.91 68 THR C O 1
ATOM 3048 N N . ARG C 1 69 ? 62.131 39.987 42.480 1.00 17.84 69 ARG C N 1
ATOM 3049 C CA . ARG C 1 69 ? 61.323 39.223 43.425 1.00 17.62 69 ARG C CA 1
ATOM 3050 C C . ARG C 1 69 ? 62.143 38.121 44.093 1.00 17.90 69 ARG C C 1
ATOM 3051 O O . ARG C 1 69 ? 62.171 38.022 45.317 1.00 18.14 69 ARG C O 1
ATOM 3059 N N . LEU C 1 70 ? 62.814 37.300 43.285 1.00 18.28 70 LEU C N 1
ATOM 3060 C CA . LEU C 1 70 ? 63.656 36.215 43.808 1.00 18.61 70 LEU C CA 1
ATOM 3061 C C . LEU C 1 70 ? 64.797 36.692 44.717 1.00 18.71 70 LEU C C 1
ATOM 3062 O O . LEU C 1 70 ? 64.996 36.123 45.788 1.00 18.70 70 LEU C O 1
ATOM 3067 N N . LYS C 1 71 ? 65.535 37.723 44.290 1.00 18.89 71 LYS C N 1
ATOM 3068 C CA . LYS C 1 71 ? 66.576 38.343 45.131 1.00 19.23 71 LYS C CA 1
ATOM 3069 C C . LYS C 1 71 ? 66.046 38.836 46.481 1.00 19.17 71 LYS C C 1
ATOM 3070 O O . LYS C 1 71 ? 66.658 38.606 47.524 1.00 19.01 71 LYS C O 1
ATOM 3076 N N . GLU C 1 72 ? 64.901 39.506 46.440 1.00 19.18 72 GLU C N 1
ATOM 3077 C CA . GLU C 1 72 ? 64.224 40.010 47.628 1.00 19.17 72 GLU C CA 1
ATOM 3078 C C . GLU C 1 72 ? 63.827 38.888 48.584 1.00 18.93 72 GLU C C 1
ATOM 3079 O O . GLU C 1 72 ? 63.777 39.089 49.790 1.00 19.16 72 GLU C O 1
ATOM 3085 N N . LEU C 1 73 ? 63.545 37.711 48.039 1.00 18.70 73 LEU C N 1
ATOM 3086 C CA . LEU C 1 73 ? 63.187 36.562 48.866 1.00 18.57 73 LEU C CA 1
ATOM 3087 C C . LEU C 1 73 ? 64.391 35.679 49.248 1.00 18.13 73 LEU C C 1
ATOM 3088 O O . LEU C 1 73 ? 64.238 34.681 49.960 1.00 18.14 73 LEU C O 1
ATOM 3093 N N . GLY C 1 74 ? 65.577 36.073 48.795 1.00 17.95 74 GLY C N 1
ATOM 3094 C CA . GLY C 1 74 ? 66.823 35.364 49.089 1.00 17.98 74 GLY C CA 1
ATOM 3095 C C . GLY C 1 74 ? 66.991 34.063 48.319 1.00 18.16 74 GLY C C 1
ATOM 3096 O O . GLY C 1 74 ? 67.776 33.199 48.713 1.00 17.92 74 GLY C O 1
ATOM 3097 N N . VAL C 1 75 ? 66.234 33.910 47.237 1.00 18.37 75 VAL C N 1
ATOM 3098 C CA . VAL C 1 75 ? 66.403 32.759 46.350 1.00 18.84 75 VAL C CA 1
ATOM 3099 C C . VAL C 1 75 ? 67.579 33.085 45.439 1.00 19.37 75 VAL C C 1
ATOM 3100 O O . VAL C 1 75 ? 67.471 33.923 44.548 1.00 19.72 75 VAL C O 1
ATOM 3104 N N . GLU C 1 76 ? 68.701 32.426 45.691 1.00 19.88 76 GLU C N 1
ATOM 3105 C CA . GLU C 1 76 ? 69.958 32.723 45.017 1.00 20.38 76 GLU C CA 1
ATOM 3106 C C . GLU C 1 76 ? 70.275 31.702 43.927 1.00 20.03 76 GLU C C 1
ATOM 3107 O O . GLU C 1 76 ? 71.056 31.976 43.021 1.00 19.94 76 GLU C O 1
ATOM 3113 N N . GLU C 1 77 ? 69.649 30.534 44.017 1.00 19.90 77 GLU C N 1
ATOM 3114 C CA . GLU C 1 77 ? 69.895 29.459 43.083 1.00 20.07 77 GLU C CA 1
ATOM 3115 C C . GLU C 1 77 ? 68.898 29.531 41.925 1.00 20.47 77 GLU C C 1
ATOM 3116 O O . GLU C 1 77 ? 67.780 29.014 42.011 1.00 20.81 77 GLU C O 1
ATOM 3122 N N . ILE C 1 78 ? 69.317 30.189 40.846 1.00 20.38 78 ILE C N 1
ATOM 3123 C CA . ILE C 1 78 ? 68.437 30.544 39.740 1.00 20.24 78 ILE C CA 1
ATOM 3124 C C . ILE C 1 78 ? 69.051 30.168 38.383 1.00 20.39 78 ILE C C 1
ATOM 3125 O O . ILE C 1 78 ? 70.127 30.664 38.004 1.00 20.47 78 ILE C O 1
ATOM 3130 N N . TYR C 1 79 ? 68.354 29.307 37.648 1.00 20.00 79 TYR C N 1
ATOM 3131 C CA . TYR C 1 79 ? 68.823 28.872 36.345 1.00 19.95 79 TYR C CA 1
ATOM 3132 C C . TYR C 1 79 ? 67.802 29.233 35.290 1.00 19.92 79 TYR C C 1
ATOM 3133 O O . TYR C 1 79 ? 66.815 28.545 35.114 1.00 20.52 79 TYR C O 1
ATOM 3142 N N . THR C 1 80 ? 68.046 30.338 34.608 1.00 19.80 80 THR C N 1
ATOM 3143 C CA . THR C 1 80 ? 67.207 30.771 33.515 1.00 20.11 80 THR C CA 1
ATOM 3144 C C . THR C 1 80 ? 67.916 30.553 32.169 1.00 20.33 80 THR C C 1
ATOM 3145 O O . THR C 1 80 ? 69.142 30.423 32.110 1.00 20.04 80 THR C O 1
ATOM 3149 N N . GLY C 1 81 ? 67.125 30.510 31.100 1.00 20.76 81 GLY C N 1
ATOM 3150 C CA . GLY C 1 81 ? 67.637 30.266 29.753 1.00 21.22 81 GLY C CA 1
ATOM 3151 C C . GLY C 1 81 ? 67.043 29.007 29.158 1.00 21.33 81 GLY C C 1
ATOM 3152 O O . GLY C 1 81 ? 66.304 28.274 29.825 1.00 21.51 81 GLY C O 1
ATOM 3153 N N . SER C 1 82 ? 67.360 28.753 27.896 1.00 21.19 82 SER C N 1
ATOM 3154 C CA . SER C 1 82 ? 66.855 27.568 27.225 1.00 21.67 82 SER C CA 1
ATOM 3155 C C . SER C 1 82 ? 67.689 26.320 27.561 1.00 21.52 82 SER C C 1
ATOM 3156 O O . SER C 1 82 ? 68.558 25.920 26.800 1.00 21.30 82 SER C O 1
ATOM 3159 N N . TYR C 1 83 ? 67.425 25.736 28.729 1.00 21.92 83 TYR C N 1
ATOM 3160 C CA . TYR C 1 83 ? 68.061 24.481 29.152 1.00 22.36 83 TYR C CA 1
ATOM 3161 C C . TYR C 1 83 ? 67.054 23.349 29.239 1.00 22.56 83 TYR C C 1
ATOM 3162 O O . TYR C 1 83 ? 65.889 23.562 29.584 1.00 22.55 83 TYR C O 1
ATOM 3171 N N . LYS C 1 84 ? 67.527 22.141 28.953 1.00 22.88 84 LYS C N 1
ATOM 3172 C CA . LYS C 1 84 ? 66.822 20.929 29.343 1.00 23.17 84 LYS C CA 1
ATOM 3173 C C . LYS C 1 84 ? 66.876 20.840 30.860 1.00 23.39 84 LYS C C 1
ATOM 3174 O O . LYS C 1 84 ? 67.942 21.005 31.460 1.00 23.49 84 LYS C O 1
ATOM 3180 N N . LYS C 1 85 ? 65.720 20.608 31.475 1.00 23.55 85 LYS C N 1
ATOM 3181 C CA . LYS C 1 85 ? 65.608 20.548 32.932 1.00 23.68 85 LYS C CA 1
ATOM 3182 C C . LYS C 1 85 ? 66.586 19.588 33.611 1.00 24.08 85 LYS C C 1
ATOM 3183 O O . LYS C 1 85 ? 67.103 19.904 34.689 1.00 24.51 85 LYS C O 1
ATOM 3189 N N . LEU C 1 86 ? 66.845 18.435 32.983 1.00 23.96 86 LEU C N 1
ATOM 3190 C CA . LEU C 1 86 ? 67.708 17.408 33.558 1.00 23.98 86 LEU C CA 1
ATOM 3191 C C . LEU C 1 86 ? 69.172 17.830 33.623 1.00 24.16 86 LEU C C 1
ATOM 3192 O O . LEU C 1 86 ? 69.892 17.443 34.550 1.00 23.95 86 LEU C O 1
ATOM 3197 N N . GLU C 1 87 ? 69.610 18.601 32.626 1.00 24.00 87 GLU C N 1
ATOM 3198 C CA . GLU C 1 87 ? 70.955 19.146 32.595 1.00 24.24 87 GLU C CA 1
ATOM 3199 C C . GLU C 1 87 ? 71.234 19.991 33.849 1.00 24.04 87 GLU C C 1
ATOM 3200 O O . GLU C 1 87 ? 72.269 19.832 34.502 1.00 24.26 87 GLU C O 1
ATOM 3206 N N . ILE C 1 88 ? 70.296 20.880 34.174 1.00 23.49 88 ILE C N 1
ATOM 3207 C CA . ILE C 1 88 ? 70.405 21.751 35.331 1.00 23.01 88 ILE C CA 1
ATOM 3208 C C . ILE C 1 88 ? 70.267 20.946 36.622 1.00 23.30 88 ILE C C 1
ATOM 3209 O O . ILE C 1 88 ? 71.033 21.142 37.569 1.00 23.27 88 ILE C O 1
ATOM 3214 N N . TYR C 1 89 ? 69.302 20.030 36.644 1.00 23.25 89 TYR C N 1
ATOM 3215 C CA . TYR C 1 89 ? 69.100 19.153 37.787 1.00 23.64 89 TYR C CA 1
ATOM 3216 C C . TYR C 1 89 ? 70.412 18.523 38.282 1.00 24.17 89 TYR C C 1
ATOM 3217 O O . TYR C 1 89 ? 70.681 18.482 39.492 1.00 24.36 89 TYR C O 1
ATOM 3226 N N . GLU C 1 90 ? 71.231 18.060 37.344 1.00 25.07 90 GLU C N 1
ATOM 3227 C CA . GLU C 1 90 ? 72.515 17.435 37.659 1.00 25.98 90 GLU C CA 1
ATOM 3228 C C . GLU C 1 90 ? 73.595 18.431 38.073 1.00 26.36 90 GLU C C 1
ATOM 3229 O O . GLU C 1 90 ? 74.499 18.077 38.818 1.00 26.76 90 GLU C O 1
ATOM 3235 N N . LYS C 1 91 ? 73.514 19.668 37.589 1.00 26.78 91 LYS C N 1
ATOM 3236 C CA . LYS C 1 91 ? 74.401 20.715 38.091 1.00 27.52 91 LYS C CA 1
ATOM 3237 C C . LYS C 1 91 ? 74.114 21.011 39.563 1.00 26.91 91 LYS C C 1
ATOM 3238 O O . LYS C 1 91 ? 75.037 21.155 40.360 1.00 26.75 91 LYS C O 1
ATOM 3244 N N . ILE C 1 92 ? 72.829 21.082 39.901 1.00 26.57 92 ILE C N 1
ATOM 3245 C CA . ILE C 1 92 ? 72.354 21.280 41.278 1.00 26.56 92 ILE C CA 1
ATOM 3246 C C . ILE C 1 92 ? 72.757 20.114 42.198 1.00 26.67 92 ILE C C 1
ATOM 3247 O O . ILE C 1 92 ? 73.279 20.340 43.289 1.00 26.84 92 ILE C O 1
ATOM 3252 N N . LYS C 1 93 ? 72.513 18.882 41.753 1.00 26.82 93 LYS C N 1
ATOM 3253 C CA . LYS C 1 93 ? 72.947 17.664 42.470 1.00 27.34 93 LYS C CA 1
ATOM 3254 C C . LYS C 1 93 ? 74.435 17.651 42.848 1.00 27.53 93 LYS C C 1
ATOM 3255 O O . LYS C 1 93 ? 74.784 17.464 44.021 1.00 27.80 93 LYS C O 1
ATOM 3261 N N . GLU C 1 94 ? 75.287 17.835 41.838 1.00 27.63 94 GLU C N 1
ATOM 3262 C CA . GLU C 1 94 ? 76.741 17.945 41.977 1.00 27.71 94 GLU C CA 1
ATOM 3263 C C . GLU C 1 94 ? 77.172 19.047 42.948 1.00 27.09 94 GLU C C 1
ATOM 3264 O O . GLU C 1 94 ? 77.996 18.812 43.838 1.00 27.02 94 GLU C O 1
ATOM 3270 N N . LYS C 1 95 ? 76.612 20.244 42.758 1.00 26.50 95 LYS C N 1
ATOM 3271 C CA . LYS C 1 95 ? 76.932 21.436 43.558 1.00 25.76 95 LYS C CA 1
ATOM 3272 C C . LYS C 1 95 ? 76.682 21.265 45.055 1.00 25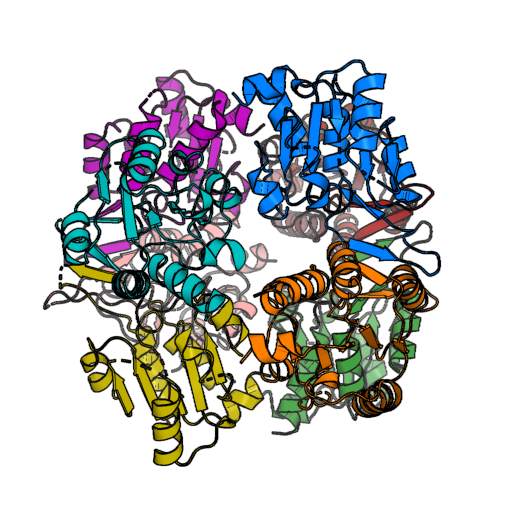.59 95 LYS C C 1
ATOM 3273 O O . LYS C 1 95 ? 77.500 21.679 45.883 1.00 25.51 95 LYS C O 1
ATOM 3279 N N . TYR C 1 96 ? 75.552 20.648 45.388 1.00 25.33 96 TYR C N 1
ATOM 3280 C CA . TYR C 1 96 ? 75.143 20.475 46.772 1.00 25.36 96 TYR C CA 1
ATOM 3281 C C . TYR C 1 96 ? 75.381 19.059 47.297 1.00 25.05 96 TYR C C 1
ATOM 3282 O O . TYR C 1 96 ? 74.985 18.748 48.412 1.00 25.14 96 TYR C O 1
ATOM 3291 N N . SER C 1 97 ? 76.042 18.220 46.497 1.00 24.88 97 SER C N 1
ATOM 3292 C CA . SER C 1 97 ? 76.300 16.808 46.845 1.00 24.93 97 SER C CA 1
ATOM 3293 C C . SER C 1 97 ? 75.018 16.129 47.336 1.00 24.80 97 SER C C 1
ATOM 3294 O O . SER C 1 97 ? 74.967 15.587 48.446 1.00 24.76 97 SER C O 1
ATOM 3297 N N . LEU C 1 98 ? 73.981 16.182 46.501 1.00 24.65 98 LEU C N 1
ATOM 3298 C CA . LEU C 1 98 ? 72.665 15.655 46.872 1.00 24.31 98 LEU C CA 1
ATOM 3299 C C . LEU C 1 98 ? 72.227 14.482 46.008 1.00 24.01 98 LEU C C 1
ATOM 3300 O O . LEU C 1 98 ? 72.602 14.368 44.835 1.00 23.82 98 LEU C O 1
ATOM 3305 N N . LYS C 1 99 ? 71.448 13.598 46.617 1.00 23.93 99 LYS C N 1
ATOM 3306 C CA . LYS C 1 99 ? 70.851 12.466 45.922 1.00 23.89 99 LYS C CA 1
ATOM 3307 C C . LYS C 1 99 ? 69.494 12.873 45.379 1.00 23.14 99 LYS C C 1
ATOM 3308 O O . LYS C 1 99 ? 68.983 13.940 45.710 1.00 23.14 99 LYS C O 1
ATOM 3314 N N . ASP C 1 100 ? 68.924 12.026 44.533 1.00 22.74 100 ASP C N 1
ATOM 3315 C CA . ASP C 1 100 ? 67.575 12.210 44.019 1.00 22.64 100 ASP C CA 1
ATOM 3316 C C . ASP C 1 100 ? 66.526 12.345 45.142 1.00 22.52 100 ASP C C 1
ATOM 3317 O O . ASP C 1 100 ? 65.602 13.158 45.039 1.00 22.04 100 ASP C O 1
ATOM 3322 N N . GLU C 1 101 ? 66.698 11.553 46.205 1.00 22.30 101 GLU C N 1
ATOM 3323 C CA . GLU C 1 101 ? 65.737 11.441 47.308 1.00 22.12 101 GLU C CA 1
ATOM 3324 C C . GLU C 1 101 ? 65.783 12.648 48.238 1.00 21.52 101 GLU C C 1
ATOM 3325 O O . GLU C 1 101 ? 64.871 12.858 49.035 1.00 21.51 101 GLU C O 1
ATOM 3331 N N . GLU C 1 102 ? 66.849 13.437 48.142 1.00 21.21 102 GLU C N 1
ATOM 3332 C CA . GLU C 1 102 ? 66.993 14.644 48.958 1.00 20.82 102 GLU C CA 1
ATOM 3333 C C . GLU C 1 102 ? 66.474 15.905 48.258 1.00 20.36 102 GLU C C 1
ATOM 3334 O O . GLU C 1 102 ? 66.652 17.025 48.758 1.00 20.46 102 GLU C O 1
ATOM 3340 N N . ILE C 1 103 ? 65.836 15.715 47.101 1.00 19.54 103 ILE C N 1
ATOM 3341 C CA . ILE C 1 103 ? 65.388 16.828 46.256 1.00 18.92 103 ILE C CA 1
ATOM 3342 C C . ILE C 1 103 ? 63.899 16.733 45.907 1.00 18.88 103 ILE C C 1
ATOM 3343 O O . ILE C 1 103 ? 63.343 15.637 45.739 1.00 18.62 103 ILE C O 1
ATOM 3348 N N . GLY C 1 104 ? 63.263 17.901 45.827 1.00 18.84 104 GLY C N 1
ATOM 3349 C CA . GLY C 1 104 ? 61.858 18.025 45.437 1.00 18.39 104 GLY C CA 1
ATOM 3350 C C . GLY C 1 104 ? 61.707 18.899 44.207 1.00 18.54 104 GLY C C 1
ATOM 3351 O O . GLY C 1 104 ? 62.519 19.784 43.967 1.00 18.27 104 GLY C O 1
ATOM 3352 N N . PHE C 1 105 ? 60.670 18.634 43.416 1.00 18.80 105 PHE C N 1
ATOM 3353 C CA . PHE C 1 105 ? 60.377 19.427 42.232 1.00 18.98 105 PHE C CA 1
ATOM 3354 C C . PHE C 1 105 ? 58.897 19.727 42.148 1.00 19.03 105 PHE C C 1
ATOM 3355 O O . PHE C 1 105 ? 58.086 18.810 42.060 1.00 18.85 105 PHE C O 1
ATOM 3363 N N . ILE C 1 106 ? 58.551 21.010 42.171 1.00 19.26 106 ILE C N 1
ATOM 3364 C CA . ILE C 1 106 ? 57.177 21.411 41.871 1.00 19.41 106 ILE C CA 1
ATOM 3365 C C . ILE C 1 106 ? 57.052 21.877 40.412 1.00 19.47 106 ILE C C 1
ATOM 3366 O O . ILE C 1 106 ? 57.536 22.940 40.021 1.00 19.14 106 ILE C O 1
ATOM 3371 N N . GLY C 1 107 ? 56.412 21.031 39.615 1.00 20.09 107 GLY C N 1
ATOM 3372 C CA . GLY C 1 107 ? 56.327 21.230 38.178 1.00 21.09 107 GLY C CA 1
ATOM 3373 C C . GLY C 1 107 ? 54.957 21.628 37.674 1.00 21.35 107 GLY C C 1
ATOM 3374 O O . GLY C 1 107 ? 54.005 21.689 38.436 1.00 21.60 107 GLY C O 1
ATOM 3375 N N . ASP C 1 108 ? 54.882 21.861 36.368 1.00 22.23 108 ASP C N 1
ATOM 3376 C CA . ASP C 1 108 ? 53.711 22.403 35.695 1.00 22.90 108 ASP C CA 1
ATOM 3377 C C . ASP C 1 108 ? 53.561 21.745 34.308 1.00 22.96 108 ASP C C 1
ATOM 3378 O O . ASP C 1 108 ? 52.495 21.253 33.978 1.00 23.21 108 ASP C O 1
ATOM 3383 N N . ASP C 1 109 ? 54.613 21.761 33.493 1.00 23.31 109 ASP C N 1
ATOM 3384 C CA . ASP C 1 109 ? 54.504 21.340 32.093 1.00 23.19 109 ASP C CA 1
ATOM 3385 C C . ASP C 1 109 ? 55.371 20.122 31.772 1.00 22.85 109 ASP C C 1
ATOM 3386 O O . ASP C 1 109 ? 56.237 19.750 32.566 1.00 22.31 109 ASP C O 1
ATOM 3391 N N . VAL C 1 110 ? 55.110 19.518 30.605 1.00 22.58 110 VAL C N 1
ATOM 3392 C CA . VAL C 1 110 ? 55.780 18.299 30.127 1.00 22.61 110 VAL C CA 1
ATOM 3393 C C . VAL C 1 110 ? 57.302 18.371 30.176 1.00 22.85 110 VAL C C 1
ATOM 3394 O O . VAL C 1 110 ? 57.966 17.354 30.345 1.00 23.30 110 VAL C O 1
ATOM 3398 N N . VAL C 1 111 ? 57.842 19.580 30.053 1.00 22.64 111 VAL C N 1
ATOM 3399 C CA . VAL C 1 111 ? 59.277 19.795 30.105 1.00 22.71 111 VAL C CA 1
ATOM 3400 C C . VAL C 1 111 ? 59.867 19.422 31.472 1.00 22.57 111 VAL C C 1
ATOM 3401 O O . VAL C 1 111 ? 61.068 19.241 31.596 1.00 22.87 111 VAL C O 1
ATOM 3405 N N . ASP C 1 112 ? 59.006 19.269 32.479 1.00 22.50 112 ASP C N 1
ATOM 3406 C CA . ASP C 1 112 ? 59.418 18.948 33.860 1.00 22.04 112 ASP C CA 1
ATOM 3407 C C . ASP C 1 112 ? 59.421 17.452 34.189 1.00 21.70 112 ASP C C 1
ATOM 3408 O O . ASP C 1 112 ? 59.962 17.053 35.222 1.00 21.67 112 ASP C O 1
ATOM 3413 N N . ILE C 1 113 ? 58.831 16.643 33.305 1.00 21.21 113 ILE C N 1
ATOM 3414 C CA . ILE C 1 113 ? 58.454 15.252 33.589 1.00 21.03 113 ILE C CA 1
ATOM 3415 C C . ILE C 1 113 ? 59.611 14.326 33.986 1.00 21.01 113 ILE C C 1
ATOM 3416 O O . ILE C 1 113 ? 59.494 13.578 34.964 1.00 21.08 113 ILE C O 1
ATOM 3421 N N . GLU C 1 114 ? 60.716 14.380 33.239 1.00 21.04 114 GLU C N 1
ATOM 3422 C CA . GLU C 1 114 ? 61.861 13.481 33.469 1.00 20.73 114 GLU C CA 1
ATOM 3423 C C . GLU C 1 114 ? 62.602 13.753 34.774 1.00 20.26 114 GLU C C 1
ATOM 3424 O O . GLU C 1 114 ? 63.140 12.826 35.388 1.00 20.14 114 GLU C O 1
ATOM 3430 N N . VAL C 1 115 ? 62.631 15.019 35.182 1.00 19.93 115 VAL C N 1
ATOM 3431 C CA . VAL C 1 115 ? 63.215 15.408 36.467 1.00 19.73 115 VAL C CA 1
ATOM 3432 C C . VAL C 1 115 ? 62.315 14.960 37.617 1.00 19.46 115 VAL C C 1
ATOM 3433 O O . VAL C 1 115 ? 62.799 14.428 38.608 1.00 19.52 115 VAL C O 1
ATOM 3445 N N . LYS C 1 117 ? 60.314 12.483 37.582 1.00 19.76 117 LYS C N 1
ATOM 3446 C CA . LYS C 1 117 ? 60.409 11.023 37.620 1.00 20.20 117 LYS C CA 1
ATOM 3447 C C . LYS C 1 117 ? 61.604 10.536 38.430 1.00 20.26 117 LYS C C 1
ATOM 3448 O O . LYS C 1 117 ? 61.638 9.383 38.835 1.00 20.38 117 LYS C O 1
ATOM 3454 N N . LYS C 1 118 ? 62.572 11.425 38.661 1.00 20.66 118 LYS C N 1
ATOM 3455 C CA . LYS C 1 118 ? 63.796 11.117 39.407 1.00 20.53 118 LYS C CA 1
ATOM 3456 C C . LYS C 1 118 ? 63.778 11.519 40.891 1.00 20.13 118 LYS C C 1
ATOM 3457 O O . LYS C 1 118 ? 64.295 10.777 41.736 1.00 19.79 118 LYS C O 1
ATOM 3463 N N . VAL C 1 119 ? 63.187 12.680 41.194 1.00 19.58 119 VAL C N 1
ATOM 3464 C CA . VAL C 1 119 ? 63.218 13.270 42.548 1.00 18.94 119 VAL C CA 1
ATOM 3465 C C . VAL C 1 119 ? 62.414 12.520 43.623 1.00 19.11 119 VAL C C 1
ATOM 3466 O O . VAL C 1 119 ? 61.409 11.870 43.332 1.00 18.50 119 VAL C O 1
ATOM 3470 N N . GLY C 1 120 ? 62.883 12.642 44.869 1.00 19.28 120 GLY C N 1
ATOM 3471 C CA . GLY C 1 120 ? 62.226 12.075 46.045 1.00 18.83 120 GLY C CA 1
ATOM 3472 C C . GLY C 1 120 ? 60.846 12.650 46.319 1.00 18.67 120 GLY C C 1
ATOM 3473 O O . GLY C 1 120 ? 59.937 11.919 46.704 1.00 18.57 120 GLY C O 1
ATOM 3474 N N . PHE C 1 121 ? 60.687 13.956 46.098 1.00 18.52 121 PHE C N 1
ATOM 3475 C CA . PHE C 1 121 ? 59.419 14.630 46.344 1.00 17.98 121 PHE C CA 1
ATOM 3476 C C . PHE C 1 121 ? 58.900 15.436 45.128 1.00 17.60 121 PHE C C 1
ATOM 3477 O O . PHE C 1 121 ? 58.990 16.670 45.113 1.00 17.51 121 PHE C O 1
ATOM 3485 N N . PRO C 1 122 ? 58.322 14.737 44.116 1.00 17.32 122 PRO C N 1
ATOM 3486 C CA . PRO C 1 122 ? 57.750 15.441 42.957 1.00 17.23 122 PRO C CA 1
ATOM 3487 C C . PRO C 1 122 ? 56.333 15.969 43.239 1.00 17.12 122 PRO C C 1
ATOM 3488 O O . PRO C 1 122 ? 55.441 15.204 43.564 1.00 17.13 122 PRO C O 1
ATOM 3492 N N . VAL C 1 123 ? 56.159 17.280 43.117 1.00 17.34 123 VAL C N 1
ATOM 3493 C CA . VAL C 1 123 ? 54.887 17.957 43.381 1.00 17.34 123 VAL C CA 1
ATOM 3494 C C . VAL C 1 123 ? 54.371 18.598 42.099 1.00 17.40 123 VAL C C 1
ATOM 3495 O O . VAL C 1 123 ? 55.142 19.113 41.299 1.00 17.56 123 VAL C O 1
ATOM 3499 N N . ALA C 1 124 ? 53.061 18.558 41.904 1.00 17.62 124 ALA C N 1
ATOM 3500 C CA . ALA C 1 124 ? 52.433 19.262 40.797 1.00 17.50 124 ALA C CA 1
ATOM 3501 C C . ALA C 1 124 ? 51.378 20.230 41.320 1.00 17.57 124 ALA C C 1
ATOM 3502 O O . ALA C 1 124 ? 50.680 19.934 42.285 1.00 17.63 124 ALA C O 1
ATOM 3504 N N . VAL C 1 125 ? 51.295 21.412 40.694 1.00 20.00 125 VAL C N 1
ATOM 3505 C CA . VAL C 1 125 ? 50.181 22.329 40.906 1.00 20.00 125 VAL C CA 1
ATOM 3506 C C . VAL C 1 125 ? 48.882 21.757 40.348 1.00 20.00 125 VAL C C 1
ATOM 3507 O O . VAL C 1 125 ? 48.931 20.874 39.473 1.00 18.03 125 VAL C O 1
ATOM 3511 N N . ARG C 1 126 ? 47.758 22.187 40.871 1.00 19.10 126 ARG C N 1
ATOM 3512 C CA . ARG C 1 126 ? 46.427 21.720 40.491 1.00 20.01 126 ARG C CA 1
ATOM 3513 C C . ARG C 1 126 ? 46.158 21.904 38.999 1.00 20.65 126 ARG C C 1
ATOM 3514 O O . ARG C 1 126 ? 45.478 21.084 38.382 1.00 20.96 126 ARG C O 1
ATOM 3522 N N . ASN C 1 127 ? 46.709 22.977 38.434 1.00 21.22 127 ASN C N 1
ATOM 3523 C CA . ASN C 1 127 ? 46.533 23.321 37.035 1.00 21.72 127 ASN C CA 1
ATOM 3524 C C . ASN C 1 127 ? 47.502 22.597 36.099 1.00 22.24 127 ASN C C 1
ATOM 3525 O O . ASN C 1 127 ? 47.337 22.648 34.880 1.00 22.32 127 ASN C O 1
ATOM 3530 N N . ALA C 1 128 ? 48.510 21.937 36.663 1.00 22.55 128 ALA C N 1
ATOM 3531 C CA . ALA C 1 128 ? 49.469 21.190 35.869 1.00 22.81 128 ALA C CA 1
ATOM 3532 C C . ALA C 1 128 ? 48.738 20.180 35.008 1.00 23.78 128 ALA C C 1
ATOM 3533 O O . ALA C 1 128 ? 47.723 19.603 35.429 1.00 23.95 128 ALA C O 1
ATOM 3535 N N . VAL C 1 129 ? 49.255 19.991 33.793 1.00 24.48 129 VAL C N 1
ATOM 3536 C CA . VAL C 1 129 ? 48.749 18.993 32.859 1.00 24.89 129 VAL C CA 1
ATOM 3537 C C . VAL C 1 129 ? 48.819 17.613 33.508 1.00 24.83 129 VAL C C 1
ATOM 3538 O O . VAL C 1 129 ? 49.691 17.351 34.328 1.00 24.61 129 VAL C O 1
ATOM 3542 N N . GLU C 1 130 ? 47.880 16.748 33.149 1.00 25.17 130 GLU C N 1
ATOM 3543 C CA . GLU C 1 130 ? 47.737 15.418 33.750 1.00 25.82 130 GLU C CA 1
ATOM 3544 C C . GLU C 1 130 ? 49.004 14.541 33.650 1.00 24.90 130 GLU C C 1
ATOM 3545 O O . GLU C 1 130 ? 49.237 13.688 34.506 1.00 24.28 130 GLU C O 1
ATOM 3551 N N . GLU C 1 131 ? 49.814 14.774 32.615 1.00 24.36 131 GLU C N 1
ATOM 3552 C CA . GLU C 1 131 ? 51.098 14.080 32.430 1.00 24.32 131 GLU C CA 1
ATOM 3553 C C . GLU C 1 131 ? 52.097 14.409 33.547 1.00 23.62 131 GLU C C 1
ATOM 3554 O O . GLU C 1 131 ? 52.903 13.564 33.948 1.00 23.50 131 GLU C O 1
ATOM 3560 N N . VAL C 1 132 ? 52.040 15.650 34.024 1.00 22.93 132 VAL C N 1
ATOM 3561 C CA . VAL C 1 132 ? 52.809 16.113 35.186 1.00 22.25 132 VAL C CA 1
ATOM 3562 C C . VAL C 1 132 ? 52.148 15.665 36.496 1.00 21.78 132 VAL C C 1
ATOM 3563 O O . VAL C 1 132 ? 52.829 15.257 37.430 1.00 21.42 132 VAL C O 1
ATOM 3567 N N . ARG C 1 133 ? 50.822 15.760 36.553 1.00 21.59 133 ARG C N 1
ATOM 3568 C CA . ARG C 1 133 ? 50.046 15.300 37.706 1.00 21.94 133 ARG C CA 1
ATOM 3569 C C . ARG C 1 133 ? 50.205 13.804 38.038 1.00 22.04 133 ARG C C 1
ATOM 3570 O O . ARG C 1 133 ? 50.277 13.451 39.203 1.00 22.18 133 ARG C O 1
ATOM 3578 N N . LYS C 1 134 ? 50.277 12.937 37.027 1.00 22.42 134 LYS C N 1
ATOM 3579 C CA . LYS C 1 134 ? 50.416 11.487 37.260 1.00 22.98 134 LYS C CA 1
ATOM 3580 C C . LYS C 1 134 ? 51.788 11.116 37.846 1.00 22.69 134 LYS C C 1
ATOM 3581 O O . LYS C 1 134 ? 51.916 10.125 38.571 1.00 22.34 134 LYS C O 1
ATOM 3587 N N . VAL C 1 135 ? 52.791 11.944 37.556 1.00 22.58 135 VAL C N 1
ATOM 3588 C CA . VAL C 1 135 ? 54.171 11.703 37.981 1.00 22.44 135 VAL C CA 1
ATOM 3589 C C . VAL C 1 135 ? 54.402 12.279 39.381 1.00 21.96 135 VAL C C 1
ATOM 3590 O O . VAL C 1 135 ? 55.413 11.987 40.014 1.00 22.68 135 VAL C O 1
ATOM 3594 N N . ALA C 1 136 ? 53.445 13.066 39.866 1.00 21.17 136 ALA C N 1
ATOM 3595 C CA . ALA C 1 136 ? 53.537 13.736 41.170 1.00 20.58 136 ALA C CA 1
ATOM 3596 C C . ALA C 1 136 ? 53.045 12.892 42.337 1.00 20.26 136 ALA C C 1
ATOM 3597 O O . ALA C 1 136 ? 52.009 12.230 42.250 1.00 20.17 136 ALA C O 1
ATOM 3599 N N . VAL C 1 137 ? 53.790 12.948 43.435 1.00 19.73 137 VAL C N 1
ATOM 3600 C CA . VAL C 1 137 ? 53.430 12.259 44.676 1.00 19.42 137 VAL C CA 1
ATOM 3601 C C . VAL C 1 137 ? 52.422 13.098 45.458 1.00 19.20 137 VAL C C 1
ATOM 3602 O O . VAL C 1 137 ? 51.566 12.558 46.161 1.00 19.90 137 VAL C O 1
ATOM 3606 N N . TYR C 1 138 ? 52.540 14.419 45.343 1.00 18.13 138 TYR C N 1
ATOM 3607 C CA . TYR C 1 138 ? 51.562 15.338 45.898 1.00 17.28 138 TYR C CA 1
ATOM 3608 C C . TYR C 1 138 ? 51.095 16.327 44.823 1.00 17.47 138 TYR C C 1
ATOM 3609 O O . TYR C 1 138 ? 51.902 16.930 44.111 1.00 17.42 138 TYR C O 1
ATOM 3618 N N . ILE C 1 139 ? 49.780 16.462 44.696 1.00 17.19 139 ILE C N 1
ATOM 3619 C CA . ILE C 1 139 ? 49.190 17.466 43.844 1.00 17.09 139 ILE C CA 1
ATOM 3620 C C . ILE C 1 139 ? 48.568 18.514 44.773 1.00 17.72 139 ILE C C 1
ATOM 3621 O O . ILE C 1 139 ? 47.822 18.159 45.687 1.00 17.86 139 ILE C O 1
ATOM 3626 N N . THR C 1 140 ? 48.881 19.790 44.533 1.00 17.96 140 THR C N 1
ATOM 3627 C CA . THR C 1 140 ? 48.388 20.883 45.370 1.00 18.64 140 THR C CA 1
ATOM 3628 C C . THR C 1 140 ? 46.888 21.151 45.142 1.00 19.09 140 THR C C 1
ATOM 3629 O O . THR C 1 140 ? 46.359 20.928 44.057 1.00 19.28 140 THR C O 1
ATOM 3633 N N . GLN C 1 141 ? 46.216 21.599 46.197 1.00 19.39 141 GLN C N 1
ATOM 3634 C CA . GLN C 1 141 ? 44.841 22.073 46.137 1.00 19.98 141 GLN C CA 1
ATOM 3635 C C . GLN C 1 141 ? 44.755 23.396 45.341 1.00 19.61 141 GLN C C 1
ATOM 3636 O O . GLN C 1 141 ? 43.776 23.665 44.649 1.00 19.22 141 GLN C O 1
ATOM 3642 N N . ARG C 1 142 ? 45.801 24.206 45.442 1.00 19.40 142 ARG C N 1
ATOM 3643 C CA . ARG C 1 142 ? 45.825 25.504 44.808 1.00 19.43 142 ARG C CA 1
ATOM 3644 C C . ARG C 1 142 ? 46.515 25.517 43.435 1.00 19.12 142 ARG C C 1
ATOM 3645 O O . ARG C 1 142 ? 47.507 24.813 43.208 1.00 18.84 142 ARG C O 1
ATOM 3653 N N . ASN C 1 143 ? 45.976 26.334 42.528 1.00 18.82 143 ASN C N 1
ATOM 3654 C CA . ASN C 1 143 ? 46.604 26.573 41.238 1.00 18.53 143 ASN C CA 1
ATOM 3655 C C . ASN C 1 143 ? 47.846 27.440 41.418 1.00 18.20 143 ASN C C 1
ATOM 3656 O O . ASN C 1 143 ? 48.076 27.999 42.494 1.00 17.65 143 ASN C O 1
ATOM 3661 N N . GLY C 1 144 ? 48.641 27.562 40.359 1.00 18.16 144 GLY C N 1
ATOM 3662 C CA . GLY C 1 144 ? 49.826 28.426 40.401 1.00 18.63 144 GLY C CA 1
ATOM 3663 C C . GLY C 1 144 ? 49.420 29.875 40.553 1.00 18.43 144 GLY C C 1
ATOM 3664 O O . GLY C 1 144 ? 48.452 30.309 39.923 1.00 18.75 144 GLY C O 1
ATOM 3665 N N . GLY C 1 145 ? 50.138 30.610 41.399 1.00 18.60 145 GLY C N 1
ATOM 3666 C CA . GLY C 1 145 ? 49.821 32.017 41.697 1.00 19.26 145 GLY C CA 1
ATOM 3667 C C . GLY C 1 145 ? 48.678 32.246 42.683 1.00 20.06 145 GLY C C 1
ATOM 3668 O O . GLY C 1 145 ? 48.355 33.389 43.029 1.00 20.09 145 GLY C O 1
ATOM 3669 N N . GLU C 1 146 ? 48.051 31.160 43.127 1.00 20.70 146 GLU C N 1
ATOM 3670 C CA . GLU C 1 146 ? 46.969 31.235 44.096 1.00 21.86 146 GLU C CA 1
ATOM 3671 C C . GLU C 1 146 ? 47.509 30.993 45.494 1.00 21.45 146 GLU C C 1
ATOM 3672 O O . GLU C 1 146 ? 46.826 31.256 46.486 1.00 22.19 146 GLU C O 1
ATOM 3678 N N . GLY C 1 147 ? 48.736 30.491 45.559 1.00 20.96 147 GLY C N 1
ATOM 3679 C CA . GLY C 1 147 ? 49.410 30.232 46.810 1.00 20.45 147 GLY C CA 1
ATOM 3680 C C . GLY C 1 147 ? 49.833 28.785 46.952 1.00 20.22 147 GLY C C 1
ATOM 3681 O O . GLY C 1 147 ? 49.966 28.290 48.072 1.00 20.21 147 GLY C O 1
ATOM 3682 N N . ALA C 1 148 ? 50.057 28.110 45.824 1.00 19.83 148 ALA C N 1
ATOM 3683 C CA . ALA C 1 148 ? 50.464 26.694 45.827 1.00 19.71 148 ALA C CA 1
ATOM 3684 C C . ALA C 1 148 ? 51.755 26.435 46.611 1.00 19.72 148 ALA C C 1
ATOM 3685 O O . ALA C 1 148 ? 51.878 25.415 47.299 1.00 19.76 148 ALA C O 1
ATOM 3687 N N . LEU C 1 149 ? 52.704 27.361 46.514 1.00 19.81 149 LEU C N 1
ATOM 3688 C CA . LEU C 1 149 ? 53.984 27.223 47.198 1.00 20.32 149 LEU C CA 1
ATOM 3689 C C . LEU C 1 149 ? 53.863 27.287 48.733 1.00 20.54 149 LEU C C 1
ATOM 3690 O O . LEU C 1 149 ? 54.536 26.524 49.436 1.00 20.89 149 LEU C O 1
ATOM 3695 N N . ARG C 1 150 ? 53.014 28.172 49.260 1.00 20.76 150 ARG C N 1
ATOM 3696 C CA . ARG C 1 150 ? 52.743 28.167 50.710 1.00 20.88 150 ARG C CA 1
ATOM 3697 C C . ARG C 1 150 ? 52.118 26.857 51.164 1.00 20.66 150 ARG C C 1
ATOM 3698 O O . ARG C 1 150 ? 52.458 26.339 52.230 1.00 20.76 150 ARG C O 1
ATOM 3706 N N . GLU C 1 151 ? 51.227 26.314 50.341 1.00 20.25 151 GLU C N 1
ATOM 3707 C CA . GLU C 1 151 ? 50.649 25.004 50.592 1.00 20.06 151 GLU C CA 1
ATOM 3708 C C . GLU C 1 151 ? 51.724 23.898 50.714 1.00 20.34 151 GLU C C 1
ATOM 3709 O O . GLU C 1 151 ? 51.641 23.030 51.593 1.00 20.35 151 GLU C O 1
ATOM 3715 N N . VAL C 1 152 ? 52.729 23.933 49.840 1.00 20.38 152 VAL C N 1
ATOM 3716 C CA . VAL C 1 152 ? 53.787 22.925 49.868 1.00 20.64 152 VAL C CA 1
ATOM 3717 C C . VAL C 1 152 ? 54.696 23.133 51.093 1.00 21.31 152 VAL C C 1
ATOM 3718 O O . VAL C 1 152 ? 55.184 22.168 51.675 1.00 21.58 152 VAL C O 1
ATOM 3722 N N . ALA C 1 153 ? 54.896 24.388 51.489 1.00 22.07 153 ALA C N 1
ATOM 3723 C CA . ALA C 1 153 ? 55.685 24.717 52.674 1.00 22.62 153 ALA C CA 1
ATOM 3724 C C . ALA C 1 153 ? 54.993 24.286 53.958 1.00 23.44 153 ALA C C 1
ATOM 3725 O O . ALA C 1 153 ? 55.645 23.771 54.859 1.00 23.80 153 ALA C O 1
ATOM 3727 N N . GLU C 1 154 ? 53.680 24.514 54.039 1.00 24.27 154 GLU C N 1
ATOM 3728 C CA . GLU C 1 154 ? 52.868 24.101 55.187 1.00 24.72 154 GLU C CA 1
ATOM 3729 C C . GLU C 1 154 ? 52.832 22.574 55.315 1.00 24.94 154 GLU C C 1
ATOM 3730 O O . GLU C 1 154 ? 53.026 22.036 56.410 1.00 25.17 154 GLU C O 1
ATOM 3736 N N . LEU C 1 155 ? 52.580 21.891 54.196 1.00 25.01 155 LEU C N 1
ATOM 3737 C CA . LEU C 1 155 ? 52.632 20.429 54.137 1.00 25.19 155 LEU C CA 1
ATOM 3738 C C . LEU C 1 155 ? 53.984 19.883 54.576 1.00 25.41 155 LEU C C 1
ATOM 3739 O O . LEU C 1 155 ? 54.030 18.974 55.390 1.00 25.68 155 LEU C O 1
ATOM 3744 N N . ILE C 1 156 ? 55.077 20.430 54.040 1.00 25.69 156 ILE C N 1
ATOM 3745 C CA . ILE C 1 156 ? 56.424 20.022 54.469 1.00 26.03 156 ILE C CA 1
ATOM 3746 C C . ILE C 1 156 ? 56.634 20.262 55.971 1.00 26.35 156 ILE C C 1
ATOM 3747 O O . ILE C 1 156 ? 57.179 19.398 56.657 1.00 26.78 156 ILE C O 1
ATOM 3752 N N . HIS C 1 157 ? 56.180 21.414 56.471 1.00 26.57 157 HIS C N 1
ATOM 3753 C CA . HIS C 1 157 ? 56.312 21.768 57.888 1.00 27.06 157 HIS C CA 1
ATOM 3754 C C . HIS C 1 157 ? 55.618 20.766 58.814 1.00 27.27 157 HIS C C 1
ATOM 3755 O O . HIS C 1 157 ? 56.194 20.346 59.826 1.00 27.55 157 HIS C O 1
ATOM 3762 N N . PHE C 1 158 ? 54.397 20.373 58.451 1.00 27.09 158 PHE C N 1
ATOM 3763 C CA . PHE C 1 158 ? 53.641 19.391 59.224 1.00 26.89 158 PHE C CA 1
ATOM 3764 C C . PHE C 1 158 ? 54.282 18.014 59.201 1.00 27.06 158 PHE C C 1
ATOM 3765 O O . PHE C 1 158 ? 54.352 17.347 60.242 1.00 27.00 158 PHE C O 1
ATOM 3773 N N . LEU C 1 159 ? 54.718 17.590 58.011 1.00 26.95 159 LEU C N 1
ATOM 3774 C CA . LEU C 1 159 ? 55.249 16.240 57.796 1.00 27.16 159 LEU C CA 1
ATOM 3775 C C . LEU C 1 159 ? 56.625 15.995 58.423 1.00 27.35 159 LEU C C 1
ATOM 3776 O O . LEU C 1 159 ? 56.898 14.891 58.911 1.00 27.18 159 LEU C O 1
ATOM 3781 N N . LYS C 1 160 ? 57.483 17.018 58.384 1.00 27.81 160 LYS C N 1
ATOM 3782 C CA . LYS C 1 160 ? 58.812 16.974 59.013 1.00 27.98 160 LYS C CA 1
ATOM 3783 C C . LYS C 1 160 ? 58.734 16.884 60.532 1.00 27.93 160 LYS C C 1
ATOM 3784 O O . LYS C 1 160 ? 59.485 16.135 61.154 1.00 27.98 160 LYS C O 1
ATOM 3790 N N . ASN C 1 161 ? 57.814 17.641 61.118 1.00 28.26 161 ASN C N 1
ATOM 3791 C CA . ASN C 1 161 ? 57.684 17.712 62.566 1.00 28.65 161 ASN C CA 1
ATOM 3792 C C . ASN C 1 161 ? 56.763 16.636 63.131 1.00 28.59 161 ASN C C 1
ATOM 3793 O O . ASN C 1 161 ? 56.343 16.709 64.292 1.00 28.93 161 ASN C O 1
ATOM 3798 N N . ASP C 1 162 ? 56.453 15.634 62.313 1.00 28.20 162 ASP C N 1
ATOM 3799 C CA . ASP C 1 162 ? 55.665 14.512 62.769 1.00 28.22 162 ASP C CA 1
ATOM 3800 C C . ASP C 1 162 ? 56.059 13.231 62.046 1.00 28.16 162 ASP C C 1
ATOM 3801 O O . ASP C 1 162 ? 55.687 12.135 62.453 1.00 27.83 162 ASP C O 1
ATOM 3803 N N . ALA D 1 1 ? 33.965 14.031 11.014 1.00 35.13 1 ALA D N 1
ATOM 3804 C CA . ALA D 1 1 ? 35.090 13.994 10.041 1.00 35.10 1 ALA D CA 1
ATOM 3805 C C . ALA D 1 1 ? 36.149 15.012 10.429 1.00 35.12 1 ALA D C 1
ATOM 3806 O O . ALA D 1 1 ? 36.742 15.677 9.570 1.00 35.27 1 ALA D O 1
ATOM 3808 N N . LEU D 1 2 ? 36.396 15.114 11.733 1.00 35.05 2 LEU D N 1
ATOM 3809 C CA . LEU D 1 2 ? 37.308 16.118 12.289 1.00 34.97 2 LEU D CA 1
ATOM 3810 C C . LEU D 1 2 ? 38.765 15.836 11.936 1.00 34.68 2 LEU D C 1
ATOM 3811 O O . LEU D 1 2 ? 39.556 16.762 11.767 1.00 34.56 2 LEU D O 1
ATOM 3816 N N . ARG D 1 3 ? 39.095 14.548 11.826 1.00 34.63 3 ARG D N 1
ATOM 3817 C CA . ARG D 1 3 ? 40.401 14.071 11.372 1.00 34.10 3 ARG D CA 1
ATOM 3818 C C . ARG D 1 3 ? 40.664 14.501 9.941 1.00 33.51 3 ARG D C 1
ATOM 3819 O O . ARG D 1 3 ? 41.779 14.898 9.595 1.00 34.04 3 ARG D O 1
ATOM 3827 N N . ASP D 1 4 ? 39.635 14.390 9.107 1.00 32.52 4 ASP D N 1
ATOM 3828 C CA . ASP D 1 4 ? 39.736 14.703 7.688 1.00 31.58 4 ASP D CA 1
ATOM 3829 C C . ASP D 1 4 ? 40.053 16.183 7.450 1.00 30.60 4 ASP D C 1
ATOM 3830 O O . ASP D 1 4 ? 40.922 16.515 6.643 1.00 30.29 4 ASP D O 1
ATOM 3835 N N . ARG D 1 5 ? 39.355 17.051 8.181 1.00 29.63 5 ARG D N 1
ATOM 3836 C CA . ARG D 1 5 ? 39.539 18.500 8.102 1.00 28.79 5 ARG D CA 1
ATOM 3837 C C . ARG D 1 5 ? 40.949 18.929 8.512 1.00 28.20 5 ARG D C 1
ATOM 3838 O O . ARG D 1 5 ? 41.592 19.711 7.810 1.00 27.87 5 ARG D O 1
ATOM 3846 N N . VAL D 1 6 ? 41.415 18.391 9.638 1.00 27.65 6 VAL D N 1
ATOM 3847 C CA . VAL D 1 6 ? 42.729 18.702 10.207 1.00 27.15 6 VAL D CA 1
ATOM 3848 C C . VAL D 1 6 ? 43.865 18.170 9.333 1.00 26.84 6 VAL D C 1
ATOM 3849 O O . VAL D 1 6 ? 44.919 18.794 9.230 1.00 26.89 6 VAL D O 1
ATOM 3853 N N . LYS D 1 7 ? 43.662 17.019 8.704 1.00 26.57 7 LYS D N 1
ATOM 3854 C CA . LYS D 1 7 ? 44.712 16.457 7.845 1.00 26.45 7 LYS D CA 1
ATOM 3855 C C . LYS D 1 7 ? 45.027 17.342 6.636 1.00 25.98 7 LYS D C 1
ATOM 3856 O O . LYS D 1 7 ? 46.121 17.272 6.096 1.00 26.20 7 LYS D O 1
ATOM 3862 N N . LYS D 1 8 ? 44.068 18.178 6.239 1.00 25.79 8 LYS D N 1
ATOM 3863 C CA . LYS D 1 8 ? 44.213 19.099 5.113 1.00 25.54 8 LYS D CA 1
ATOM 3864 C C . LYS D 1 8 ? 44.857 20.438 5.543 1.00 25.48 8 LYS D C 1
ATOM 3865 O O . LYS D 1 8 ? 45.287 21.235 4.702 1.00 25.35 8 LYS D O 1
ATOM 3871 N N . LEU D 1 9 ? 44.915 20.667 6.852 1.00 24.97 9 LEU D N 1
ATOM 3872 C CA . LEU D 1 9 ? 45.340 21.942 7.430 1.00 24.86 9 LEU D CA 1
ATOM 3873 C C . LEU D 1 9 ? 46.812 22.299 7.160 1.00 24.47 9 LEU D C 1
ATOM 3874 O O . LEU D 1 9 ? 47.734 21.573 7.545 1.00 24.31 9 LEU D O 1
ATOM 3879 N N . LYS D 1 10 ? 47.001 23.433 6.491 1.00 24.12 10 LYS D N 1
ATOM 3880 C CA . LYS D 1 10 ? 48.322 23.954 6.156 1.00 23.70 10 LYS D CA 1
ATOM 3881 C C . LYS D 1 10 ? 48.578 25.313 6.818 1.00 23.21 10 LYS D C 1
ATOM 3882 O O . LYS D 1 10 ? 49.724 25.677 7.063 1.00 23.17 10 LYS D O 1
ATOM 3888 N N . LEU D 1 11 ? 47.502 26.051 7.098 1.00 22.56 11 LEU D N 1
ATOM 3889 C CA . LEU D 1 11 ? 47.582 27.395 7.676 1.00 22.20 11 LEU D CA 1
ATOM 3890 C C . LEU D 1 11 ? 46.466 27.600 8.701 1.00 21.81 11 LEU D C 1
ATOM 3891 O O . LEU D 1 11 ? 45.328 27.201 8.462 1.00 21.40 11 LEU D O 1
ATOM 3896 N N . LEU D 1 12 ? 46.798 28.226 9.831 1.00 21.43 12 LEU D N 1
ATOM 3897 C CA . LEU D 1 12 ? 45.811 28.511 10.881 1.00 21.32 12 LEU D CA 1
ATOM 3898 C C . LEU D 1 12 ? 45.737 29.995 11.221 1.00 21.38 12 LEU D C 1
ATOM 3899 O O . LEU D 1 12 ? 46.718 30.581 11.675 1.00 21.74 12 LEU D O 1
ATOM 3904 N N . ILE D 1 13 ? 44.568 30.593 10.999 1.00 21.45 13 ILE D N 1
ATOM 3905 C CA . ILE D 1 13 ? 44.332 32.005 11.326 1.00 21.54 13 ILE D CA 1
ATOM 3906 C C . ILE D 1 13 ? 43.677 32.161 12.703 1.00 21.35 13 ILE D C 1
ATOM 3907 O O . ILE D 1 13 ? 42.926 31.293 13.126 1.00 21.09 13 ILE D O 1
ATOM 3920 N N . ASP D 1 15 ? 42.057 35.203 15.783 1.00 20.76 15 ASP D N 1
ATOM 3921 C CA . ASP D 1 15 ? 41.777 36.471 16.447 1.00 20.36 15 ASP D CA 1
ATOM 3922 C C . ASP D 1 15 ? 42.716 36.630 17.637 1.00 19.71 15 ASP D C 1
ATOM 3923 O O . ASP D 1 15 ? 43.427 35.693 18.012 1.00 19.57 15 ASP D O 1
ATOM 3928 N N . ILE D 1 16 ? 42.715 37.815 18.233 1.00 19.07 16 ILE D N 1
ATOM 3929 C CA . ILE D 1 16 ? 43.546 38.080 19.406 1.00 18.27 16 ILE D CA 1
ATOM 3930 C C . ILE D 1 16 ? 42.671 38.235 20.639 1.00 18.24 16 ILE D C 1
ATOM 3931 O O . ILE D 1 16 ? 42.716 37.410 21.556 1.00 18.67 16 ILE D O 1
ATOM 3936 N N . ASP D 1 17 ? 41.844 39.274 20.626 1.00 18.05 17 ASP D N 1
ATOM 3937 C CA . ASP D 1 17 ? 40.958 39.609 21.731 1.00 17.54 17 ASP D CA 1
ATOM 3938 C C . ASP D 1 17 ? 39.845 38.585 21.923 1.00 17.43 17 ASP D C 1
ATOM 3939 O O . ASP D 1 17 ? 38.972 38.428 21.064 1.00 17.78 17 ASP D O 1
ATOM 3944 N N . GLY D 1 18 ? 39.900 37.883 23.054 1.00 16.88 18 GLY D N 1
ATOM 3945 C CA . GLY D 1 18 ? 38.949 36.830 23.361 1.00 16.51 18 GLY D CA 1
ATOM 3946 C C . GLY D 1 18 ? 39.377 35.458 22.849 1.00 16.44 18 GLY D C 1
ATOM 3947 O O . GLY D 1 18 ? 38.616 34.497 22.948 1.00 16.39 18 GLY D O 1
ATOM 3948 N N . VAL D 1 19 ? 40.586 35.372 22.301 1.00 16.09 19 VAL D N 1
ATOM 3949 C CA . VAL D 1 19 ? 41.153 34.114 21.819 1.00 16.11 19 VAL D CA 1
ATOM 3950 C C . VAL D 1 19 ? 42.533 33.880 22.459 1.00 16.52 19 VAL D C 1
ATOM 3951 O O . VAL D 1 19 ? 42.795 32.805 23.032 1.00 16.81 19 VAL D O 1
ATOM 3955 N N . LEU D 1 20 ? 43.407 34.884 22.353 1.00 16.48 20 LEU D N 1
ATOM 3956 C CA . LEU D 1 20 ? 44.713 34.864 23.017 1.00 16.66 20 LEU D CA 1
ATOM 3957 C C . LEU D 1 20 ? 44.688 35.704 24.289 1.00 16.48 20 LEU D C 1
ATOM 3958 O O . LEU D 1 20 ? 45.610 35.651 25.108 1.00 16.23 20 LEU D O 1
ATOM 3963 N N . THR D 1 21 ? 43.598 36.451 24.440 1.00 16.79 21 THR D N 1
ATOM 3964 C CA . THR D 1 21 ? 43.375 37.415 25.524 1.00 17.06 21 THR D CA 1
ATOM 3965 C C . THR D 1 21 ? 41.974 37.173 26.073 1.00 17.16 21 THR D C 1
ATOM 3966 O O . THR D 1 21 ? 41.144 36.590 25.376 1.00 17.31 21 THR D O 1
ATOM 3970 N N . ASP D 1 22 ? 41.710 37.598 27.312 1.00 17.33 22 ASP D N 1
ATOM 3971 C CA . ASP D 1 22 ? 40.367 37.455 27.910 1.00 17.34 22 ASP D CA 1
ATOM 3972 C C . ASP D 1 22 ? 39.393 38.607 27.603 1.00 17.13 22 ASP D C 1
ATOM 3973 O O . ASP D 1 22 ? 38.333 38.706 28.220 1.00 16.97 22 ASP D O 1
ATOM 3978 N N . GLY D 1 23 ? 39.769 39.471 26.664 1.00 16.92 23 GLY D N 1
ATOM 3979 C CA . GLY D 1 23 ? 38.917 40.565 26.213 1.00 17.17 23 GLY D CA 1
ATOM 3980 C C . GLY D 1 23 ? 39.107 41.841 27.001 1.00 17.19 23 GLY D C 1
ATOM 3981 O O . GLY D 1 23 ? 38.617 42.890 26.609 1.00 17.58 23 GLY D O 1
ATOM 3982 N N . LYS D 1 24 ? 39.811 41.737 28.122 1.00 17.06 24 LYS D N 1
ATOM 3983 C CA . LYS D 1 24 ? 40.195 42.886 28.924 1.00 17.01 24 LYS D CA 1
ATOM 3984 C C . LYS D 1 24 ? 41.232 43.739 28.183 1.00 16.75 24 LYS D C 1
ATOM 3985 O O . LYS D 1 24 ? 42.042 43.214 27.427 1.00 16.85 24 LYS D O 1
ATOM 3991 N N . LEU D 1 25 ? 41.194 45.050 28.406 1.00 16.52 25 LEU D N 1
ATOM 3992 C CA . LEU D 1 25 ? 42.102 45.993 27.741 1.00 16.24 25 LEU D CA 1
ATOM 3993 C C . LEU D 1 25 ? 42.784 46.932 28.747 1.00 15.88 25 LEU D C 1
ATOM 3994 O O . LEU D 1 25 ? 42.119 47.716 29.415 1.00 15.52 25 LEU D O 1
ATOM 3999 N N . TYR D 1 26 ? 44.107 46.836 28.858 1.00 16.15 26 TYR D N 1
ATOM 4000 C CA . TYR D 1 26 ? 44.851 47.611 29.868 1.00 16.56 26 TYR D CA 1
ATOM 4001 C C . TYR D 1 26 ? 45.328 48.950 29.329 1.00 16.63 26 TYR D C 1
ATOM 4002 O O . TYR D 1 26 ? 46.230 49.020 28.500 1.00 16.46 26 TYR D O 1
ATOM 4011 N N . TYR D 1 27 ? 44.693 50.013 29.816 1.00 17.00 27 TYR D N 1
ATOM 4012 C CA . TYR D 1 27 ? 44.940 51.373 29.345 1.00 17.09 27 TYR D CA 1
ATOM 4013 C C . TYR D 1 27 ? 45.810 52.174 30.282 1.00 17.09 27 TYR D C 1
ATOM 4014 O O . TYR D 1 27 ? 45.718 52.040 31.505 1.00 16.62 27 TYR D O 1
ATOM 4023 N N . THR D 1 28 ? 46.662 52.995 29.677 1.00 17.55 28 THR D N 1
ATOM 4024 C CA . THR D 1 28 ? 47.362 54.068 30.367 1.00 17.90 28 THR D CA 1
ATOM 4025 C C . THR D 1 28 ? 47.015 55.354 29.640 1.00 18.24 28 THR D C 1
ATOM 4026 O O . THR D 1 28 ? 46.150 55.357 28.767 1.00 17.65 28 THR D O 1
ATOM 4030 N N . GLU D 1 29 ? 47.703 56.432 30.017 1.00 19.35 29 GLU D N 1
ATOM 4031 C CA . GLU D 1 29 ? 47.597 57.748 29.398 1.00 20.50 29 GLU D CA 1
ATOM 4032 C C . GLU D 1 29 ? 47.590 57.664 27.862 1.00 20.32 29 GLU D C 1
ATOM 4033 O O . GLU D 1 29 ? 46.816 58.359 27.216 1.00 20.11 29 GLU D O 1
ATOM 4039 N N . HIS D 1 30 ? 48.407 56.777 27.292 1.00 20.73 30 HIS D N 1
ATOM 4040 C CA . HIS D 1 30 ? 48.576 56.692 25.836 1.00 21.21 30 HIS D CA 1
ATOM 4041 C C . HIS D 1 30 ? 47.921 55.513 25.119 1.00 20.58 30 HIS D C 1
ATOM 4042 O O . HIS D 1 30 ? 48.391 55.085 24.049 1.00 20.50 30 HIS D O 1
ATOM 4049 N N . GLY D 1 31 ? 46.837 54.994 25.693 1.00 20.10 31 GLY D N 1
ATOM 4050 C CA . GLY D 1 31 ? 46.086 53.882 25.090 1.00 19.42 31 GLY D CA 1
ATOM 4051 C C . GLY D 1 31 ? 46.478 52.529 25.653 1.00 18.69 31 GLY D C 1
ATOM 4052 O O . GLY D 1 31 ? 46.979 52.453 26.767 1.00 18.44 31 GLY D O 1
ATOM 4053 N N . GLU D 1 32 ? 46.254 51.469 24.872 1.00 18.55 32 GLU D N 1
ATOM 4054 C CA . GLU D 1 32 ? 46.549 50.084 25.286 1.00 18.05 32 GLU D CA 1
ATOM 4055 C C . GLU D 1 32 ? 48.047 49.755 25.265 1.00 18.22 32 GLU D C 1
ATOM 4056 O O . GLU D 1 32 ? 48.625 49.408 24.220 1.00 18.33 32 GLU D O 1
ATOM 4062 N N . THR D 1 33 ? 48.650 49.849 26.449 1.00 17.98 33 THR D N 1
ATOM 4063 C CA . THR D 1 33 ? 50.103 49.818 26.633 1.00 17.81 33 THR D CA 1
ATOM 4064 C C . THR D 1 33 ? 50.519 48.539 27.380 1.00 17.29 33 THR D C 1
ATOM 4065 O O . THR D 1 33 ? 51.705 48.176 27.436 1.00 17.13 33 THR D O 1
ATOM 4069 N N . ILE D 1 34 ? 49.524 47.870 27.958 1.00 16.58 34 ILE D N 1
ATOM 4070 C CA . ILE D 1 34 ? 49.698 46.552 28.547 1.00 15.65 34 ILE D CA 1
ATOM 4071 C C . ILE D 1 34 ? 48.706 45.579 27.913 1.00 15.60 34 ILE D C 1
ATOM 4072 O O . ILE D 1 34 ? 47.525 45.897 27.732 1.00 15.52 34 ILE D O 1
ATOM 4077 N N . LYS D 1 35 ? 49.221 44.408 27.553 1.00 15.01 35 LYS D N 1
ATOM 4078 C CA . LYS D 1 35 ? 48.433 43.314 27.026 1.00 14.57 35 LYS D CA 1
ATOM 4079 C C . LYS D 1 35 ? 48.859 41.995 27.668 1.00 14.38 35 LYS D C 1
ATOM 4080 O O . LYS D 1 35 ? 50.038 41.667 27.708 1.00 14.59 35 LYS D O 1
ATOM 4086 N N . VAL D 1 36 ? 47.879 41.239 28.151 1.00 14.56 36 VAL D N 1
ATOM 4087 C CA . VAL D 1 36 ? 48.121 39.993 28.870 1.00 13.88 36 VAL D CA 1
ATOM 4088 C C . VAL D 1 36 ? 47.820 38.786 27.990 1.00 13.83 36 VAL D C 1
ATOM 4089 O O . VAL D 1 36 ? 46.722 38.648 27.451 1.00 13.57 36 VAL D O 1
ATOM 4093 N N . PHE D 1 37 ? 48.821 37.925 27.859 1.00 14.23 37 PHE D N 1
ATOM 4094 C CA . PHE D 1 37 ? 48.715 36.663 27.142 1.00 14.43 37 PHE D CA 1
ATOM 4095 C C . PHE D 1 37 ? 48.812 35.482 28.112 1.00 14.93 37 PHE D C 1
ATOM 4096 O O . PHE D 1 37 ? 48.923 35.674 29.338 1.00 14.73 37 PHE D O 1
ATOM 4104 N N . ASN D 1 38 ? 48.713 34.274 27.562 1.00 15.19 38 ASN D N 1
ATOM 4105 C CA . ASN D 1 38 ? 48.872 33.045 28.331 1.00 15.61 38 ASN D CA 1
ATOM 4106 C C . ASN D 1 38 ? 50.075 32.256 27.837 1.00 15.60 38 ASN D C 1
ATOM 4107 O O . ASN D 1 38 ? 50.258 32.106 26.624 1.00 15.37 38 ASN D O 1
ATOM 4112 N N . VAL D 1 39 ? 50.889 31.771 28.783 1.00 15.93 39 VAL D N 1
ATOM 4113 C CA . VAL D 1 39 ? 52.140 31.047 28.486 1.00 16.24 39 VAL D CA 1
ATOM 4114 C C . VAL D 1 39 ? 51.876 29.717 27.760 1.00 16.34 39 VAL D C 1
ATOM 4115 O O . VAL D 1 39 ? 52.683 29.274 26.940 1.00 16.29 39 VAL D O 1
ATOM 4119 N N . LEU D 1 40 ? 50.731 29.107 28.047 1.00 16.63 40 LEU D N 1
ATOM 4120 C CA . LEU D 1 40 ? 50.347 27.855 27.411 1.00 17.00 40 LEU D CA 1
ATOM 4121 C C . LEU D 1 40 ? 50.183 28.034 25.902 1.00 17.72 40 LEU D C 1
ATOM 4122 O O . LEU D 1 40 ? 50.527 27.138 25.116 1.00 17.28 40 LEU D O 1
ATOM 4127 N N . ASP D 1 41 ? 49.680 29.204 25.508 1.00 18.50 41 ASP D N 1
ATOM 4128 C CA . ASP D 1 41 ? 49.525 29.561 24.095 1.00 19.56 41 ASP D CA 1
ATOM 4129 C C . ASP D 1 41 ? 50.851 29.650 23.347 1.00 20.00 41 ASP D C 1
ATOM 4130 O O . ASP D 1 41 ? 50.896 29.391 22.160 1.00 20.37 41 ASP D O 1
ATOM 4135 N N . GLY D 1 42 ? 51.920 30.020 24.048 1.00 20.67 42 GLY D N 1
ATOM 4136 C CA . GLY D 1 42 ? 53.265 30.058 23.463 1.00 21.22 42 GLY D CA 1
ATOM 4137 C C . GLY D 1 42 ? 53.737 28.692 22.991 1.00 21.53 42 GLY D C 1
ATOM 4138 O O . GLY D 1 42 ? 54.193 28.538 21.860 1.00 21.89 42 GLY D O 1
ATOM 4139 N N . ILE D 1 43 ? 53.596 27.695 23.859 1.00 21.59 43 ILE D N 1
ATOM 4140 C CA . ILE D 1 43 ? 53.940 26.316 23.538 1.00 21.50 43 ILE D CA 1
ATOM 4141 C C . ILE D 1 43 ? 53.036 25.767 22.421 1.00 21.19 43 ILE D C 1
ATOM 4142 O O . ILE D 1 43 ? 53.469 24.934 21.625 1.00 20.74 43 ILE D O 1
ATOM 4147 N N . GLY D 1 44 ? 51.797 26.259 22.373 1.00 20.82 44 GLY D N 1
ATOM 4148 C CA . GLY D 1 44 ? 50.849 25.927 21.330 1.00 20.57 44 GLY D CA 1
ATOM 4149 C C . GLY D 1 44 ? 51.350 26.365 19.967 1.00 20.95 44 GLY D C 1
ATOM 4150 O O . GLY D 1 44 ? 51.322 25.594 19.009 1.00 20.46 44 GLY D O 1
ATOM 4151 N N . ILE D 1 45 ? 51.828 27.604 19.885 1.00 21.18 45 ILE D N 1
ATOM 4152 C CA . ILE D 1 45 ? 52.338 28.146 18.632 1.00 21.37 45 ILE D CA 1
ATOM 4153 C C . ILE D 1 45 ? 53.575 27.395 18.130 1.00 21.39 45 ILE D C 1
ATOM 4154 O O . ILE D 1 45 ? 53.608 26.997 16.970 1.00 21.41 45 ILE D O 1
ATOM 4159 N N . LYS D 1 46 ? 54.561 27.191 19.008 1.00 21.68 46 LYS D N 1
ATOM 4160 C CA . LYS D 1 46 ? 55.789 26.452 18.681 1.00 22.26 46 LYS D CA 1
ATOM 4161 C C . LYS D 1 46 ? 55.471 25.048 18.183 1.00 22.65 46 LYS D C 1
ATOM 4162 O O . LYS D 1 46 ? 56.192 24.497 17.346 1.00 23.38 46 LYS D O 1
ATOM 4168 N N . LEU D 1 47 ? 54.379 24.488 18.688 1.00 22.59 47 LEU D N 1
ATOM 4169 C CA . LEU D 1 47 ? 53.918 23.161 18.314 1.00 23.08 47 LEU D CA 1
ATOM 4170 C C . LEU D 1 47 ? 53.321 23.130 16.902 1.00 23.09 47 LEU D C 1
ATOM 4171 O O . LEU D 1 47 ? 53.483 22.153 16.171 1.00 22.96 47 LEU D O 1
ATOM 4176 N N . LEU D 1 48 ? 52.632 24.202 16.535 1.00 23.27 48 LEU D N 1
ATOM 4177 C CA . LEU D 1 48 ? 52.042 24.335 15.210 1.00 23.56 48 LEU D CA 1
ATOM 4178 C C . LEU D 1 48 ? 53.107 24.692 14.172 1.00 23.90 48 LEU D C 1
ATOM 4179 O O . LEU D 1 48 ? 53.030 24.261 13.025 1.00 24.29 48 LEU D O 1
ATOM 4184 N N . GLN D 1 49 ? 54.089 25.488 14.584 1.00 24.15 49 GLN D N 1
ATOM 4185 C CA . GLN D 1 49 ? 55.265 25.775 13.756 1.00 24.63 49 GLN D CA 1
ATOM 4186 C C . GLN D 1 49 ? 56.040 24.485 13.434 1.00 25.10 49 GLN D C 1
ATOM 4187 O O . GLN D 1 49 ? 56.382 24.242 12.271 1.00 25.23 49 GLN D O 1
ATOM 4193 N N . LYS D 1 50 ? 56.282 23.657 14.455 1.00 25.36 50 LYS D N 1
ATOM 4194 C CA . LYS D 1 50 ? 56.950 22.357 14.273 1.00 26.03 50 LYS D CA 1
ATOM 4195 C C . LYS D 1 50 ? 56.193 21.444 13.311 1.00 25.79 50 LYS D C 1
ATOM 4196 O O . LYS D 1 50 ? 56.791 20.737 12.510 1.00 25.94 50 LYS D O 1
ATOM 4210 N N . GLY D 1 52 ? 54.534 22.435 10.865 1.00 25.62 52 GLY D N 1
ATOM 4211 C CA . GLY D 1 52 ? 54.649 22.997 9.521 1.00 24.84 52 GLY D CA 1
ATOM 4212 C C . GLY D 1 52 ? 53.444 23.809 9.102 1.00 24.18 52 GLY D C 1
ATOM 4213 O O . GLY D 1 52 ? 53.312 24.149 7.937 1.00 23.80 52 GLY D O 1
ATOM 4214 N N . ILE D 1 53 ? 52.575 24.121 10.064 1.00 24.00 53 ILE D N 1
ATOM 4215 C CA . ILE D 1 53 ? 51.378 24.933 9.829 1.00 23.88 53 ILE D CA 1
ATOM 4216 C C . ILE D 1 53 ? 51.676 26.440 9.972 1.00 23.81 53 ILE D C 1
ATOM 4217 O O . ILE D 1 53 ? 52.141 26.897 11.027 1.00 23.92 53 ILE D O 1
ATOM 4222 N N . THR D 1 54 ? 51.423 27.195 8.900 1.00 23.45 54 THR D N 1
ATOM 4223 C CA . THR D 1 54 ? 51.613 28.647 8.906 1.00 23.31 54 THR D CA 1
ATOM 4224 C C . THR D 1 54 ? 50.572 29.302 9.809 1.00 23.09 54 THR D C 1
ATOM 4225 O O . THR D 1 54 ? 49.412 28.912 9.808 1.00 23.08 54 THR D O 1
ATOM 4229 N N . LEU D 1 55 ? 51.002 30.294 10.581 1.00 23.07 55 LEU D N 1
ATOM 4230 C CA . LEU D 1 55 ? 50.116 30.981 11.505 1.00 22.87 55 LEU D CA 1
ATOM 4231 C C . LEU D 1 55 ? 49.831 32.411 11.064 1.00 22.82 55 LEU D C 1
ATOM 4232 O O . LEU D 1 55 ? 50.740 33.207 10.833 1.00 22.93 55 LEU D O 1
ATOM 4237 N N . ALA D 1 56 ? 48.552 32.728 10.949 1.00 22.71 56 ALA D N 1
ATOM 4238 C CA . ALA D 1 56 ? 48.137 34.084 10.645 1.00 22.18 56 ALA D CA 1
ATOM 4239 C C . ALA D 1 56 ? 47.372 34.667 11.829 1.00 22.18 56 ALA D C 1
ATOM 4240 O O . ALA D 1 56 ? 46.725 33.941 12.594 1.00 21.77 56 ALA D O 1
ATOM 4242 N N . VAL D 1 57 ? 47.471 35.982 11.984 1.00 22.22 57 VAL D N 1
ATOM 4243 C CA . VAL D 1 57 ? 46.588 36.713 12.880 1.00 22.44 57 VAL D CA 1
ATOM 4244 C C . VAL D 1 57 ? 45.864 37.836 12.123 1.00 22.24 57 VAL D C 1
ATOM 4245 O O . VAL D 1 57 ? 46.454 38.540 11.313 1.00 22.37 57 VAL D O 1
ATOM 4249 N N . ILE D 1 58 ? 44.566 37.949 12.364 1.00 22.39 58 ILE D N 1
ATOM 4250 C CA . ILE D 1 58 ? 43.777 39.084 11.903 1.00 22.44 58 ILE D CA 1
ATOM 4251 C C . ILE D 1 58 ? 43.045 39.670 13.111 1.00 22.32 58 ILE D C 1
ATOM 4252 O O . ILE D 1 58 ? 42.135 39.047 13.651 1.00 22.48 58 ILE D O 1
ATOM 4257 N N . SER D 1 59 ? 43.463 40.857 13.532 1.00 22.16 59 SER D N 1
ATOM 4258 C CA . SER D 1 59 ? 42.870 41.540 14.677 1.00 22.03 59 SER D CA 1
ATOM 4259 C C . SER D 1 59 ? 42.325 42.896 14.274 1.00 22.00 59 SER D C 1
ATOM 4260 O O . SER D 1 59 ? 42.954 43.624 13.501 1.00 22.12 59 SER D O 1
ATOM 4263 N N . GLY D 1 60 ? 41.158 43.234 14.811 1.00 22.03 60 GLY D N 1
ATOM 4264 C CA . GLY D 1 60 ? 40.607 44.572 14.670 1.00 22.30 60 GLY D CA 1
ATOM 4265 C C . GLY D 1 60 ? 41.450 45.625 15.373 1.00 22.72 60 GLY D C 1
ATOM 4266 O O . GLY D 1 60 ? 41.756 46.673 14.794 1.00 22.92 60 GLY D O 1
ATOM 4267 N N . ARG D 1 61 ? 41.835 45.337 16.617 1.00 22.96 61 ARG D N 1
ATOM 4268 C CA . ARG D 1 61 ? 42.637 46.253 17.428 1.00 23.01 61 ARG D CA 1
ATOM 4269 C C . ARG D 1 61 ? 44.119 46.149 17.143 1.00 22.89 61 ARG D C 1
ATOM 4270 O O . ARG D 1 61 ? 44.615 45.101 16.732 1.00 22.56 61 ARG D O 1
ATOM 4278 N N . ASP D 1 62 ? 44.814 47.256 17.393 1.00 23.13 62 ASP D N 1
ATOM 4279 C CA . ASP D 1 62 ? 46.264 47.334 17.297 1.00 23.21 62 ASP D CA 1
ATOM 4280 C C . ASP D 1 62 ? 46.862 47.921 18.567 1.00 22.51 62 ASP D C 1
ATOM 4281 O O . ASP D 1 62 ? 46.347 48.904 19.121 1.00 22.56 62 ASP D O 1
ATOM 4286 N N . SER D 1 63 ? 47.954 47.313 19.019 1.00 21.92 63 SER D N 1
ATOM 4287 C CA . SER D 1 63 ? 48.736 47.833 20.143 1.00 21.14 63 SER D CA 1
ATOM 4288 C C . SER D 1 63 ? 50.219 47.470 20.012 1.00 20.43 63 SER D C 1
ATOM 4289 O O . SER D 1 63 ? 50.562 46.473 19.409 1.00 19.69 63 SER D O 1
ATOM 4292 N N . ALA D 1 64 ? 51.087 48.303 20.578 1.00 20.37 64 ALA D N 1
ATOM 4293 C CA . ALA D 1 64 ? 52.517 48.017 20.611 1.00 20.30 64 ALA D CA 1
ATOM 4294 C C . ALA D 1 64 ? 52.863 46.672 21.293 1.00 20.38 64 ALA D C 1
ATOM 4295 O O . ALA D 1 64 ? 53.634 45.891 20.719 1.00 20.43 64 ALA D O 1
ATOM 4297 N N . PRO D 1 65 ? 52.322 46.405 22.513 1.00 19.87 65 PRO D N 1
ATOM 4298 C CA . PRO D 1 65 ? 52.552 45.099 23.150 1.00 19.93 65 PRO D CA 1
ATOM 4299 C C . PRO D 1 65 ? 52.040 43.879 22.379 1.00 19.68 65 PRO D C 1
ATOM 4300 O O . PRO D 1 65 ? 52.577 42.794 22.564 1.00 19.59 65 PRO D O 1
ATOM 4304 N N . LEU D 1 66 ? 51.017 44.047 21.538 1.00 19.80 66 LEU D N 1
ATOM 4305 C CA . LEU D 1 66 ? 50.506 42.944 20.700 1.00 19.72 66 LEU D CA 1
ATOM 4306 C C . LEU D 1 66 ? 51.531 42.489 19.654 1.00 19.96 66 LEU D C 1
ATOM 4307 O O . LEU D 1 66 ? 51.860 41.297 19.566 1.00 19.71 66 LEU D O 1
ATOM 4312 N N . ILE D 1 67 ? 52.030 43.454 18.879 1.00 20.31 67 ILE D N 1
ATOM 4313 C CA . ILE D 1 67 ? 53.056 43.217 17.860 1.00 20.70 67 ILE D CA 1
ATOM 4314 C C . ILE D 1 67 ? 54.299 42.549 18.438 1.00 20.62 67 ILE D C 1
ATOM 4315 O O . ILE D 1 67 ? 54.779 41.551 17.894 1.00 20.70 67 ILE D O 1
ATOM 4320 N N . THR D 1 68 ? 54.779 43.088 19.555 1.00 20.45 68 THR D N 1
ATOM 4321 C CA . THR D 1 68 ? 55.977 42.600 20.227 1.00 20.37 68 THR D CA 1
ATOM 4322 C C . THR D 1 68 ? 55.881 41.108 20.564 1.00 20.68 68 THR D C 1
ATOM 4323 O O . THR D 1 68 ? 56.827 40.351 20.331 1.00 21.26 68 THR D O 1
ATOM 4327 N N . ARG D 1 69 ? 54.734 40.700 21.100 1.00 20.44 69 ARG D N 1
ATOM 4328 C CA . ARG D 1 69 ? 54.470 39.307 21.434 1.00 20.15 69 ARG D CA 1
ATOM 4329 C C . ARG D 1 69 ? 54.391 38.408 20.191 1.00 20.33 69 ARG D C 1
ATOM 4330 O O . ARG D 1 69 ? 54.993 37.345 20.162 1.00 20.51 69 ARG D O 1
ATOM 4338 N N . LEU D 1 70 ? 53.663 38.844 19.168 1.00 20.49 70 LEU D N 1
ATOM 4339 C CA . LEU D 1 70 ? 53.491 38.054 17.956 1.00 20.72 70 LEU D CA 1
ATOM 4340 C C . LEU D 1 70 ? 54.783 37.895 17.159 1.00 21.21 70 LEU D C 1
ATOM 4341 O O . LEU D 1 70 ? 55.003 36.851 16.526 1.00 20.71 70 LEU D O 1
ATOM 4346 N N . LYS D 1 71 ? 55.627 38.927 17.203 1.00 21.99 71 LYS D N 1
ATOM 4347 C CA . LYS D 1 71 ? 56.953 38.892 16.566 1.00 23.03 71 LYS D CA 1
ATOM 4348 C C . LYS D 1 71 ? 57.912 37.934 17.280 1.00 23.39 71 LYS D C 1
ATOM 4349 O O . LYS D 1 71 ? 58.646 37.184 16.642 1.00 23.40 71 LYS D O 1
ATOM 4355 N N . GLU D 1 72 ? 57.894 37.976 18.607 1.00 23.99 72 GLU D N 1
ATOM 4356 C CA . GLU D 1 72 ? 58.663 37.059 19.436 1.00 24.55 72 GLU D CA 1
ATOM 4357 C C . GLU D 1 72 ? 58.223 35.603 19.225 1.00 24.62 72 GLU D C 1
ATOM 4358 O O . GLU D 1 72 ? 59.036 34.688 19.276 1.00 24.71 72 GLU D O 1
ATOM 4364 N N . LEU D 1 73 ? 56.929 35.406 18.988 1.00 24.76 73 LEU D N 1
ATOM 4365 C CA . LEU D 1 73 ? 56.366 34.084 18.706 1.00 24.93 73 LEU D CA 1
ATOM 4366 C C . LEU D 1 73 ? 56.691 33.590 17.297 1.00 24.92 73 LEU D C 1
ATOM 4367 O O . LEU D 1 73 ? 56.473 32.426 16.981 1.00 24.92 73 LEU D O 1
ATOM 4372 N N . GLY D 1 74 ? 57.210 34.485 16.462 1.00 25.13 74 GLY D N 1
ATOM 4373 C CA . GLY D 1 74 ? 57.541 34.180 15.074 1.00 25.50 74 GLY D CA 1
ATOM 4374 C C . GLY D 1 74 ? 56.362 34.100 14.126 1.00 25.88 74 GLY D C 1
ATOM 4375 O O . GLY D 1 74 ? 56.470 33.488 13.069 1.00 26.02 74 GLY D O 1
ATOM 4376 N N . VAL D 1 75 ? 55.246 34.732 14.491 1.00 26.59 75 VAL D N 1
ATOM 4377 C CA . VAL D 1 75 ? 54.006 34.654 13.704 1.00 27.02 75 VAL D CA 1
ATOM 4378 C C . VAL D 1 75 ? 54.189 35.320 12.345 1.00 27.70 75 VAL D C 1
ATOM 4379 O O . VAL D 1 75 ? 54.536 36.505 12.263 1.00 27.34 75 VAL D O 1
ATOM 4383 N N . GLU D 1 76 ? 53.956 34.527 11.294 1.00 28.32 76 GLU D N 1
ATOM 4384 C CA . GLU D 1 76 ? 54.253 34.914 9.909 1.00 28.76 76 GLU D CA 1
ATOM 4385 C C . GLU D 1 76 ? 53.402 36.083 9.411 1.00 28.73 76 GLU D C 1
ATOM 4386 O O . GLU D 1 76 ? 53.946 37.126 9.041 1.00 29.23 76 GLU D O 1
ATOM 4392 N N . GLU D 1 77 ? 52.081 35.911 9.425 1.00 28.35 77 GLU D N 1
ATOM 4393 C CA . GLU D 1 77 ? 51.161 36.885 8.838 1.00 28.29 77 GLU D CA 1
ATOM 4394 C C . GLU D 1 77 ? 50.364 37.672 9.892 1.00 28.71 77 GLU D C 1
ATOM 4395 O O . GLU D 1 77 ? 49.395 37.167 10.470 1.00 28.30 77 GLU D O 1
ATOM 4401 N N . ILE D 1 78 ? 50.786 38.914 10.124 1.00 28.93 78 ILE D N 1
ATOM 4402 C CA . ILE D 1 78 ? 50.206 39.748 11.171 1.00 29.18 78 ILE D CA 1
ATOM 4403 C C . ILE D 1 78 ? 49.410 40.883 10.545 1.00 29.93 78 ILE D C 1
ATOM 4404 O O . ILE D 1 78 ? 49.976 41.840 10.022 1.00 30.26 78 ILE D O 1
ATOM 4409 N N . TYR D 1 79 ? 48.094 40.745 10.582 1.00 30.95 79 TYR D N 1
ATOM 4410 C CA . TYR D 1 79 ? 47.187 41.800 10.159 1.00 32.17 79 TYR D CA 1
ATOM 4411 C C . TYR D 1 79 ? 46.542 42.397 11.391 1.00 32.59 79 TYR D C 1
ATOM 4412 O O . TYR D 1 79 ? 45.998 41.679 12.226 1.00 32.58 79 TYR D O 1
ATOM 4421 N N . THR D 1 80 ? 46.630 43.717 11.502 1.00 33.63 80 THR D N 1
ATOM 4422 C CA . THR D 1 80 ? 46.147 44.438 12.679 1.00 34.52 80 THR D CA 1
ATOM 4423 C C . THR D 1 80 ? 45.695 45.851 12.320 1.00 34.97 80 THR D C 1
ATOM 4424 O O . THR D 1 80 ? 46.284 46.499 11.454 1.00 34.97 80 THR D O 1
ATOM 4428 N N . GLY D 1 81 ? 44.640 46.319 12.979 1.00 35.81 81 GLY D N 1
ATOM 4429 C CA . GLY D 1 81 ? 44.064 47.630 12.670 1.00 36.58 81 GLY D CA 1
ATOM 4430 C C . GLY D 1 81 ? 42.895 47.591 11.694 1.00 37.25 81 GLY D C 1
ATOM 4431 O O . GLY D 1 81 ? 42.311 48.632 11.393 1.00 37.13 81 GLY D O 1
ATOM 4432 N N . SER D 1 82 ? 42.540 46.394 11.218 1.00 38.00 82 SER D N 1
ATOM 4433 C CA . SER D 1 82 ? 41.496 46.215 10.200 1.00 38.91 82 SER D CA 1
ATOM 4434 C C . SER D 1 82 ? 40.361 45.267 10.622 1.00 39.40 82 SER D C 1
ATOM 4435 O O . SER D 1 82 ? 40.603 44.215 11.217 1.00 39.61 82 SER D O 1
ATOM 4438 N N . TYR D 1 83 ? 39.130 45.653 10.290 1.00 39.80 83 TYR D N 1
ATOM 4439 C CA . TYR D 1 83 ? 37.945 44.835 10.542 1.00 40.08 83 TYR D CA 1
ATOM 4440 C C . TYR D 1 83 ? 37.384 44.193 9.263 1.00 40.22 83 TYR D C 1
ATOM 4441 O O . TYR D 1 83 ? 36.310 43.571 9.291 1.00 39.73 83 TYR D O 1
ATOM 4450 N N . LYS D 1 84 ? 38.105 44.356 8.152 1.00 40.21 84 LYS D N 1
ATOM 4451 C CA . LYS D 1 84 ? 37.702 43.762 6.874 1.00 40.27 84 LYS D CA 1
ATOM 4452 C C . LYS D 1 84 ? 38.414 42.436 6.661 1.00 40.12 84 LYS D C 1
ATOM 4453 O O . LYS D 1 84 ? 39.427 42.353 5.954 1.00 40.25 84 LYS D O 1
ATOM 4459 N N . LYS D 1 85 ? 37.860 41.398 7.282 1.00 39.79 85 LYS D N 1
ATOM 4460 C CA . LYS D 1 85 ? 38.553 40.122 7.408 1.00 39.31 85 LYS D CA 1
ATOM 4461 C C . LYS D 1 85 ? 38.510 39.272 6.146 1.00 38.98 85 LYS D C 1
ATOM 4462 O O . LYS D 1 85 ? 39.483 38.577 5.851 1.00 39.12 85 LYS D O 1
ATOM 4468 N N . LEU D 1 86 ? 37.403 39.340 5.401 1.00 38.51 86 LEU D N 1
ATOM 4469 C CA . LEU D 1 86 ? 37.282 38.627 4.123 1.00 38.16 86 LEU D CA 1
ATOM 4470 C C . LEU D 1 86 ? 38.337 39.067 3.114 1.00 37.81 86 LEU D C 1
ATOM 4471 O O . LEU D 1 86 ? 38.884 38.242 2.386 1.00 37.58 86 LEU D O 1
ATOM 4476 N N . GLU D 1 87 ? 38.621 40.368 3.109 1.00 37.40 87 GLU D N 1
ATOM 4477 C CA . GLU D 1 87 ? 39.570 41.005 2.195 1.00 37.14 87 GLU D CA 1
ATOM 4478 C C . GLU D 1 87 ? 40.994 40.503 2.416 1.00 36.54 87 GLU D C 1
ATOM 4479 O O . GLU D 1 87 ? 41.701 40.154 1.465 1.00 36.69 87 GLU D O 1
ATOM 4485 N N . ILE D 1 88 ? 41.408 40.467 3.676 1.00 35.78 88 ILE D N 1
ATOM 4486 C CA . ILE D 1 88 ? 42.766 40.055 4.017 1.00 35.14 88 ILE D CA 1
ATOM 4487 C C . ILE D 1 88 ? 42.884 38.532 4.136 1.00 34.32 88 ILE D C 1
ATOM 4488 O O . ILE D 1 88 ? 43.954 37.975 3.904 1.00 34.05 88 ILE D O 1
ATOM 4493 N N . TYR D 1 89 ? 41.778 37.864 4.456 1.00 33.33 89 TYR D N 1
ATOM 4494 C CA . TYR D 1 89 ? 41.708 36.411 4.298 1.00 32.80 89 TYR D CA 1
ATOM 4495 C C . TYR D 1 89 ? 42.027 36.014 2.849 1.00 32.85 89 TYR D C 1
ATOM 4496 O O . TYR D 1 89 ? 42.756 35.049 2.604 1.00 32.48 89 TYR D O 1
ATOM 4505 N N . GLU D 1 90 ? 41.482 36.772 1.897 1.00 33.12 90 GLU D N 1
ATOM 4506 C CA . GLU D 1 90 ? 41.736 36.539 0.481 1.00 33.55 90 GLU D CA 1
ATOM 4507 C C . GLU D 1 90 ? 43.188 36.858 0.109 1.00 33.49 90 GLU D C 1
ATOM 4508 O O . GLU D 1 90 ? 43.730 36.249 -0.811 1.00 33.70 90 GLU D O 1
ATOM 4514 N N . LYS D 1 91 ? 43.804 37.802 0.826 1.00 33.32 91 LYS D N 1
ATOM 4515 C CA . LYS D 1 91 ? 45.220 38.138 0.646 1.00 33.30 91 LYS D CA 1
ATOM 4516 C C . LYS D 1 91 ? 46.132 36.997 1.084 1.00 33.23 91 LYS D C 1
ATOM 4517 O O . LYS D 1 91 ? 47.081 36.657 0.386 1.00 33.22 91 LYS D O 1
ATOM 4523 N N . ILE D 1 92 ? 45.829 36.429 2.251 1.00 33.41 92 ILE D N 1
ATOM 4524 C CA . ILE D 1 92 ? 46.614 35.362 2.883 1.00 33.20 92 ILE D CA 1
ATOM 4525 C C . ILE D 1 92 ? 46.499 34.070 2.083 1.00 33.24 92 ILE D C 1
ATOM 4526 O O . ILE D 1 92 ? 47.487 33.347 1.916 1.00 33.14 92 ILE D O 1
ATOM 4531 N N . LYS D 1 93 ? 45.281 33.795 1.611 1.00 33.29 93 LYS D N 1
ATOM 4532 C CA . LYS D 1 93 ? 44.963 32.609 0.812 1.00 33.67 93 LYS D CA 1
ATOM 4533 C C . LYS D 1 93 ? 45.708 32.622 -0.526 1.00 33.85 93 LYS D C 1
ATOM 4534 O O . LYS D 1 93 ? 46.265 31.603 -0.942 1.00 33.56 93 LYS D O 1
ATOM 4540 N N . GLU D 1 94 ? 45.706 33.790 -1.177 1.00 34.08 94 GLU D N 1
ATOM 4541 C CA . GLU D 1 94 ? 46.444 34.044 -2.414 1.00 34.04 94 GLU D CA 1
ATOM 4542 C C . GLU D 1 94 ? 47.954 33.922 -2.216 1.00 34.01 94 GLU D C 1
ATOM 4543 O O . GLU D 1 94 ? 48.622 33.191 -2.953 1.00 34.15 94 GLU D O 1
ATOM 4549 N N . LYS D 1 95 ? 48.480 34.639 -1.219 1.00 33.69 95 LYS D N 1
ATOM 4550 C CA . LYS D 1 95 ? 49.910 34.638 -0.910 1.00 33.26 95 LYS D CA 1
ATOM 4551 C C . LYS D 1 95 ? 50.474 33.224 -0.728 1.00 33.14 95 LYS D C 1
ATOM 4552 O O . LYS D 1 95 ? 51.586 32.937 -1.185 1.00 32.91 95 LYS D O 1
ATOM 4558 N N . TYR D 1 96 ? 49.703 32.349 -0.082 1.00 32.88 96 TYR D N 1
ATOM 4559 C CA . TYR D 1 96 ? 50.185 30.999 0.235 1.00 32.79 96 TYR D CA 1
ATOM 4560 C C . TYR D 1 96 ? 49.764 29.909 -0.754 1.00 33.02 96 TYR D C 1
ATOM 4561 O O . TYR D 1 96 ? 50.143 28.745 -0.598 1.00 33.14 96 TYR D O 1
ATOM 4570 N N . SER D 1 97 ? 49.006 30.312 -1.778 1.00 33.16 97 SER D N 1
ATOM 4571 C CA . SER D 1 97 ? 48.596 29.440 -2.877 1.00 33.11 97 SER D CA 1
ATOM 4572 C C . SER D 1 97 ? 47.775 28.262 -2.338 1.00 32.79 97 SER D C 1
ATOM 4573 O O . SER D 1 97 ? 48.048 27.093 -2.646 1.00 32.70 97 SER D O 1
ATOM 4576 N N . LEU D 1 98 ? 46.766 28.589 -1.531 1.00 32.36 98 LEU D N 1
ATOM 4577 C CA . LEU D 1 98 ? 45.982 27.571 -0.816 1.00 32.00 98 LEU D CA 1
ATOM 4578 C C . LEU D 1 98 ? 44.489 27.593 -1.103 1.00 31.56 98 LEU D C 1
ATOM 4579 O O . LEU D 1 98 ? 43.945 28.572 -1.609 1.00 31.33 98 LEU D O 1
ATOM 4584 N N . LYS D 1 99 ? 43.844 26.489 -0.751 1.00 31.17 99 LYS D N 1
ATOM 4585 C CA . LYS D 1 99 ? 42.402 26.362 -0.821 1.00 31.08 99 LYS D CA 1
ATOM 4586 C C . LYS D 1 99 ? 41.801 26.683 0.542 1.00 30.80 99 LYS D C 1
ATOM 4587 O O . LYS D 1 99 ? 42.519 26.715 1.546 1.00 30.42 99 LYS D O 1
ATOM 4593 N N . ASP D 1 100 ? 40.487 26.934 0.561 1.00 30.92 100 ASP D N 1
ATOM 4594 C CA . ASP D 1 100 ? 39.716 27.145 1.797 1.00 30.61 100 ASP D CA 1
ATOM 4595 C C . ASP D 1 100 ? 39.855 25.950 2.736 1.00 30.63 100 ASP D C 1
ATOM 4596 O O . ASP D 1 100 ? 39.982 26.118 3.949 1.00 30.92 100 ASP D O 1
ATOM 4601 N N . GLU D 1 101 ? 39.850 24.748 2.159 1.00 30.46 101 GLU D N 1
ATOM 4602 C CA . GLU D 1 101 ? 39.926 23.499 2.922 1.00 30.16 101 GLU D CA 1
ATOM 4603 C C . GLU D 1 101 ? 41.249 23.298 3.649 1.00 29.50 101 GLU D C 1
ATOM 4604 O O . GLU D 1 101 ? 41.337 22.470 4.540 1.00 29.66 101 GLU D O 1
ATOM 4610 N N . GLU D 1 102 ? 42.276 24.043 3.254 1.00 29.01 102 GLU D N 1
ATOM 4611 C CA . GLU D 1 102 ? 43.600 23.918 3.874 1.00 28.64 102 GLU D CA 1
ATOM 4612 C C . GLU D 1 102 ? 43.812 24.945 4.991 1.00 28.10 102 GLU D C 1
ATOM 4613 O O . GLU D 1 102 ? 44.776 24.863 5.738 1.00 28.11 102 GLU D O 1
ATOM 4619 N N . ILE D 1 103 ? 42.884 25.890 5.109 1.00 27.75 103 ILE D N 1
ATOM 4620 C CA . ILE D 1 103 ? 42.967 26.951 6.107 1.00 27.40 103 ILE D CA 1
ATOM 4621 C C . ILE D 1 103 ? 42.047 26.688 7.298 1.00 26.93 103 ILE D C 1
ATOM 4622 O O . ILE D 1 103 ? 40.933 26.186 7.139 1.00 26.79 103 ILE D O 1
ATOM 4627 N N . GLY D 1 104 ? 42.538 27.020 8.488 1.00 26.65 104 GLY D N 1
ATOM 4628 C CA . GLY D 1 104 ? 41.734 27.047 9.706 1.00 26.11 104 GLY D CA 1
ATOM 4629 C C . GLY D 1 104 ? 41.585 28.457 10.251 1.00 26.22 104 GLY D C 1
ATOM 4630 O O . GLY D 1 104 ? 42.427 29.329 10.003 1.00 25.78 104 GLY D O 1
ATOM 4631 N N . PHE D 1 105 ? 40.507 28.682 10.997 1.00 26.30 105 PHE D N 1
ATOM 4632 C CA . PHE D 1 105 ? 40.248 29.980 11.614 1.00 26.28 105 PHE D CA 1
ATOM 4633 C C . PHE D 1 105 ? 39.682 29.813 13.035 1.00 26.32 105 PHE D C 1
ATOM 4634 O O . PHE D 1 105 ? 38.642 29.188 13.224 1.00 25.67 105 PHE D O 1
ATOM 4642 N N . ILE D 1 106 ? 40.381 30.361 14.028 1.00 26.88 106 ILE D N 1
ATOM 4643 C CA . ILE D 1 106 ? 39.813 30.472 15.375 1.00 27.47 106 ILE D CA 1
ATOM 4644 C C . ILE D 1 106 ? 39.301 31.882 15.673 1.00 28.06 106 ILE D C 1
ATOM 4645 O O . ILE D 1 106 ? 40.076 32.836 15.791 1.00 28.11 106 ILE D O 1
ATOM 4650 N N . GLY D 1 107 ? 37.977 31.998 15.764 1.00 28.59 107 GLY D N 1
ATOM 4651 C CA . GLY D 1 107 ? 37.322 33.286 15.934 1.00 29.72 107 GLY D CA 1
ATOM 4652 C C . GLY D 1 107 ? 36.629 33.460 17.268 1.00 30.42 107 GLY D C 1
ATOM 4653 O O . GLY D 1 107 ? 36.480 32.507 18.030 1.00 30.17 107 GLY D O 1
ATOM 4654 N N . ASP D 1 108 ? 36.205 34.693 17.531 1.00 31.58 108 ASP D N 1
ATOM 4655 C CA . ASP D 1 108 ? 35.479 35.074 18.746 1.00 32.82 108 ASP D CA 1
ATOM 4656 C C . ASP D 1 108 ? 34.303 35.976 18.367 1.00 33.41 108 ASP D C 1
ATOM 4657 O O . ASP D 1 108 ? 33.200 35.865 18.922 1.00 33.45 108 ASP D O 1
ATOM 4662 N N . ASP D 1 109 ? 34.563 36.840 17.383 1.00 34.10 109 ASP D N 1
ATOM 4663 C CA . ASP D 1 109 ? 33.696 37.942 16.979 1.00 34.65 109 ASP D CA 1
ATOM 4664 C C . ASP D 1 109 ? 32.720 37.548 15.865 1.00 34.93 109 ASP D C 1
ATOM 4665 O O . ASP D 1 109 ? 32.983 36.624 15.090 1.00 34.73 109 ASP D O 1
ATOM 4670 N N . VAL D 1 110 ? 31.601 38.273 15.799 1.00 35.21 110 VAL D N 1
ATOM 4671 C CA . VAL D 1 110 ? 30.616 38.169 14.710 1.00 35.82 110 VAL D CA 1
ATOM 4672 C C . VAL D 1 110 ? 31.224 38.510 13.327 1.00 35.95 110 VAL D C 1
ATOM 4673 O O . VAL D 1 110 ? 30.813 37.961 12.302 1.00 35.90 110 VAL D O 1
ATOM 4677 N N . VAL D 1 111 ? 32.211 39.405 13.319 1.00 36.50 111 VAL D N 1
ATOM 4678 C CA . VAL D 1 111 ? 32.986 39.752 12.120 1.00 36.85 111 VAL D CA 1
ATOM 4679 C C . VAL D 1 111 ? 33.711 38.538 11.504 1.00 37.07 111 VAL D C 1
ATOM 4680 O O . VAL D 1 111 ? 34.038 38.540 10.314 1.00 37.61 111 VAL D O 1
ATOM 4684 N N . ASP D 1 112 ? 33.952 37.505 12.309 1.00 37.10 112 ASP D N 1
ATOM 4685 C CA . ASP D 1 112 ? 34.640 36.298 11.851 1.00 37.00 112 ASP D CA 1
ATOM 4686 C C . ASP D 1 112 ? 33.738 35.331 11.069 1.00 37.16 112 ASP D C 1
ATOM 4687 O O . ASP D 1 112 ? 34.225 34.578 10.226 1.00 37.48 112 ASP D O 1
ATOM 4692 N N . ILE D 1 113 ? 32.437 35.364 11.358 1.00 37.02 113 ILE D N 1
ATOM 4693 C CA . ILE D 1 113 ? 31.435 34.424 10.831 1.00 37.01 113 ILE D CA 1
ATOM 4694 C C . ILE D 1 113 ? 31.583 34.109 9.343 1.00 36.95 113 ILE D C 1
ATOM 4695 O O . ILE D 1 113 ? 31.548 32.944 8.943 1.00 36.85 113 ILE D O 1
ATOM 4700 N N . GLU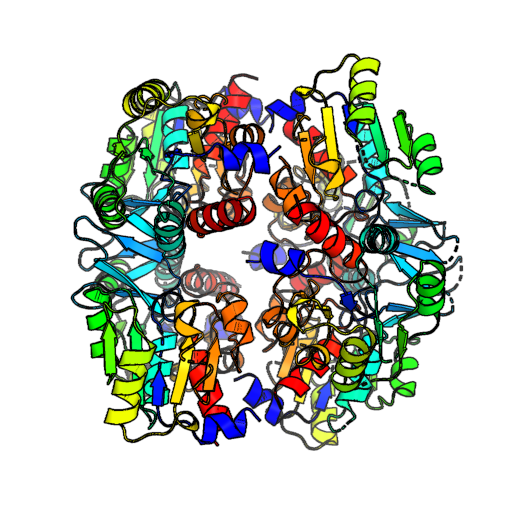 D 1 114 ? 31.738 35.152 8.531 1.00 37.07 114 GLU D N 1
ATOM 4701 C CA . GLU D 1 114 ? 31.780 35.005 7.074 1.00 36.95 114 GLU D CA 1
ATOM 4702 C C . GLU D 1 114 ? 33.067 34.339 6.559 1.00 36.72 114 GLU D C 1
ATOM 4703 O O . GLU D 1 114 ? 33.039 33.635 5.553 1.00 36.34 114 GLU D O 1
ATOM 4709 N N . VAL D 1 115 ? 34.180 34.575 7.254 1.00 36.86 115 VAL D N 1
ATOM 4710 C CA . VAL D 1 115 ? 35.462 33.923 6.956 1.00 37.05 115 VAL D CA 1
ATOM 4711 C C . VAL D 1 115 ? 35.467 32.475 7.465 1.00 37.26 115 VAL D C 1
ATOM 4712 O O . VAL D 1 115 ? 36.029 31.580 6.825 1.00 37.30 115 VAL D O 1
ATOM 4724 N N . LYS D 1 117 ? 32.813 30.565 7.660 1.00 36.18 117 LYS D N 1
ATOM 4725 C CA . LYS D 1 117 ? 31.915 29.793 6.789 1.00 35.56 117 LYS D CA 1
ATOM 4726 C C . LYS D 1 117 ? 32.618 29.236 5.543 1.00 34.86 117 LYS D C 1
ATOM 4727 O O . LYS D 1 117 ? 32.202 28.210 5.003 1.00 34.97 117 LYS D O 1
ATOM 4733 N N . LYS D 1 118 ? 33.683 29.916 5.109 1.00 33.87 118 LYS D N 1
ATOM 4734 C CA . LYS D 1 118 ? 34.542 29.459 4.008 1.00 32.53 118 LYS D CA 1
ATOM 4735 C C . LYS D 1 118 ? 35.557 28.381 4.424 1.00 31.66 118 LYS D C 1
ATOM 4736 O O . LYS D 1 118 ? 35.688 27.355 3.743 1.00 31.48 118 LYS D O 1
ATOM 4742 N N . VAL D 1 119 ? 36.268 28.626 5.531 1.00 30.44 119 VAL D N 1
ATOM 4743 C CA . VAL D 1 119 ? 37.429 27.818 5.942 1.00 28.89 119 VAL D CA 1
ATOM 4744 C C . VAL D 1 119 ? 37.143 26.346 6.249 1.00 28.31 119 VAL D C 1
ATOM 4745 O O . VAL D 1 119 ? 36.036 25.982 6.642 1.00 27.90 119 VAL D O 1
ATOM 4749 N N . GLY D 1 120 ? 38.172 25.517 6.071 1.00 27.51 120 GLY D N 1
ATOM 4750 C CA . GLY D 1 120 ? 38.083 24.081 6.291 1.00 26.89 120 GLY D CA 1
ATOM 4751 C C . GLY D 1 120 ? 38.036 23.655 7.750 1.00 26.51 120 GLY D C 1
ATOM 4752 O O . GLY D 1 120 ? 37.417 22.635 8.079 1.00 26.88 120 GLY D O 1
ATOM 4753 N N . PHE D 1 121 ? 38.683 24.428 8.624 1.00 25.41 121 PHE D N 1
ATOM 4754 C CA . PHE D 1 121 ? 38.788 24.089 10.047 1.00 24.55 121 PHE D CA 1
ATOM 4755 C C . PHE D 1 121 ? 38.352 25.276 10.903 1.00 24.32 121 PHE D C 1
ATOM 4756 O O . PHE D 1 121 ? 39.189 25.942 11.510 1.00 24.04 121 PHE D O 1
ATOM 4764 N N . PRO D 1 122 ? 37.032 25.549 10.955 1.00 24.35 122 PRO D N 1
ATOM 4765 C CA . PRO D 1 122 ? 36.556 26.697 11.737 1.00 24.47 122 PRO D CA 1
ATOM 4766 C C . PRO D 1 122 ? 36.486 26.370 13.216 1.00 24.48 122 PRO D C 1
ATOM 4767 O O . PRO D 1 122 ? 35.904 25.355 13.597 1.00 25.05 122 PRO D O 1
ATOM 4771 N N . VAL D 1 123 ? 37.096 27.218 14.038 1.00 24.38 123 VAL D N 1
ATOM 4772 C CA . VAL D 1 123 ? 37.167 26.982 15.475 1.00 24.02 123 VAL D CA 1
ATOM 4773 C C . VAL D 1 123 ? 36.581 28.170 16.239 1.00 24.33 123 VAL D C 1
ATOM 4774 O O . VAL D 1 123 ? 36.852 29.332 15.920 1.00 23.85 123 VAL D O 1
ATOM 4778 N N . ALA D 1 124 ? 35.762 27.859 17.239 1.00 24.53 124 ALA D N 1
ATOM 4779 C CA . ALA D 1 124 ? 35.319 28.853 18.198 1.00 25.02 124 ALA D CA 1
ATOM 4780 C C . ALA D 1 124 ? 35.915 28.589 19.573 1.00 25.45 124 ALA D C 1
ATOM 4781 O O . ALA D 1 124 ? 36.120 27.441 19.986 1.00 24.98 124 ALA D O 1
ATOM 4783 N N . VAL D 1 125 ? 36.206 29.685 20.260 1.00 26.10 125 VAL D N 1
ATOM 4784 C CA . VAL D 1 125 ? 36.562 29.662 21.666 1.00 26.87 125 VAL D CA 1
ATOM 4785 C C . VAL D 1 125 ? 35.272 29.554 22.510 1.00 26.87 125 VAL D C 1
ATOM 4786 O O . VAL D 1 125 ? 34.185 29.894 22.043 1.00 26.83 125 VAL D O 1
ATOM 4790 N N . ARG D 1 126 ? 35.392 29.036 23.726 1.00 27.21 126 ARG D N 1
ATOM 4791 C CA . ARG D 1 126 ? 34.237 28.815 24.605 1.00 27.43 126 ARG D CA 1
ATOM 4792 C C . ARG D 1 126 ? 33.340 30.056 24.806 1.00 27.50 126 ARG D C 1
ATOM 4793 O O . ARG D 1 126 ? 32.114 29.973 24.715 1.00 27.30 126 ARG D O 1
ATOM 4801 N N . ASN D 1 127 ? 33.967 31.198 25.066 1.00 27.86 127 ASN D N 1
ATOM 4802 C CA . ASN D 1 127 ? 33.266 32.450 25.355 1.00 28.36 127 ASN D CA 1
ATOM 4803 C C . ASN D 1 127 ? 32.616 33.124 24.142 1.00 28.63 127 ASN D C 1
ATOM 4804 O O . ASN D 1 127 ? 31.829 34.066 24.307 1.00 29.06 127 ASN D O 1
ATOM 4809 N N . ALA D 1 128 ? 32.947 32.650 22.938 1.00 28.65 128 ALA D N 1
ATOM 4810 C CA . ALA D 1 128 ? 32.414 33.211 21.691 1.00 28.92 128 ALA D CA 1
ATOM 4811 C C . ALA D 1 128 ? 30.882 33.159 21.621 1.00 29.26 128 ALA D C 1
ATOM 4812 O O . ALA D 1 128 ? 30.246 32.259 22.188 1.00 29.63 128 ALA D O 1
ATOM 4814 N N . VAL D 1 129 ? 30.295 34.134 20.931 1.00 29.68 129 VAL D N 1
ATOM 4815 C CA . VAL D 1 129 ? 28.839 34.220 20.787 1.00 29.98 129 VAL D CA 1
ATOM 4816 C C . VAL D 1 129 ? 28.314 33.036 19.984 1.00 30.32 129 VAL D C 1
ATOM 4817 O O . VAL D 1 129 ? 29.043 32.462 19.166 1.00 30.38 129 VAL D O 1
ATOM 4821 N N . GLU D 1 130 ? 27.055 32.670 20.241 1.00 30.51 130 GLU D N 1
ATOM 4822 C CA . GLU D 1 130 ? 26.424 31.506 19.617 1.00 30.52 130 GLU D CA 1
ATOM 4823 C C . GLU D 1 130 ? 26.500 31.562 18.090 1.00 30.73 130 GLU D C 1
ATOM 4824 O O . GLU D 1 130 ? 26.717 30.541 17.442 1.00 30.68 130 GLU D O 1
ATOM 4830 N N . GLU D 1 131 ? 26.349 32.762 17.538 1.00 30.88 131 GLU D N 1
ATOM 4831 C CA . GLU D 1 131 ? 26.490 33.007 16.107 1.00 31.65 131 GLU D CA 1
ATOM 4832 C C . GLU D 1 131 ? 27.805 32.463 15.542 1.00 31.64 131 GLU D C 1
ATOM 4833 O O . GLU D 1 131 ? 27.860 32.086 14.371 1.00 31.87 131 GLU D O 1
ATOM 4839 N N . VAL D 1 132 ? 28.845 32.438 16.381 1.00 31.53 132 VAL D N 1
ATOM 4840 C CA . VAL D 1 132 ? 30.195 31.985 16.009 1.00 31.41 132 VAL D CA 1
ATOM 4841 C C . VAL D 1 132 ? 30.421 30.517 16.355 1.00 31.65 132 VAL D C 1
ATOM 4842 O O . VAL D 1 132 ? 31.054 29.776 15.594 1.00 31.57 132 VAL D O 1
ATOM 4846 N N . ARG D 1 133 ? 29.909 30.101 17.512 1.00 31.97 133 ARG D N 1
ATOM 4847 C CA . ARG D 1 133 ? 30.044 28.717 17.957 1.00 32.04 133 ARG D CA 1
ATOM 4848 C C . ARG D 1 133 ? 29.268 27.790 17.028 1.00 32.22 133 ARG D C 1
ATOM 4849 O O . ARG D 1 133 ? 29.701 26.669 16.754 1.00 32.60 133 ARG D O 1
ATOM 4857 N N . LYS D 1 134 ? 28.134 28.302 16.551 1.00 32.44 134 LYS D N 1
ATOM 4858 C CA . LYS D 1 134 ? 27.239 27.680 15.575 1.00 32.66 134 LYS D CA 1
ATOM 4859 C C . LYS D 1 134 ? 27.949 27.347 14.252 1.00 32.54 134 LYS D C 1
ATOM 4860 O O . LYS D 1 134 ? 27.749 26.273 13.696 1.00 32.47 134 LYS D O 1
ATOM 4866 N N . VAL D 1 135 ? 28.771 28.274 13.764 1.00 32.50 135 VAL D N 1
ATOM 4867 C CA . VAL D 1 135 ? 29.512 28.106 12.508 1.00 32.34 135 VAL D CA 1
ATOM 4868 C C . VAL D 1 135 ? 30.727 27.170 12.652 1.00 32.22 135 VAL D C 1
ATOM 4869 O O . VAL D 1 135 ? 31.141 26.519 11.677 1.00 32.62 135 VAL D O 1
ATOM 4873 N N . ALA D 1 136 ? 31.268 27.094 13.870 1.00 31.45 136 ALA D N 1
ATOM 4874 C CA . ALA D 1 136 ? 32.474 26.311 14.184 1.00 30.52 136 ALA D CA 1
ATOM 4875 C C . ALA D 1 136 ? 32.316 24.792 14.085 1.00 30.06 136 ALA D C 1
ATOM 4876 O O . ALA D 1 136 ? 31.204 24.255 14.182 1.00 29.91 136 ALA D O 1
ATOM 4878 N N . VAL D 1 137 ? 33.460 24.125 13.910 1.00 29.02 137 VAL D N 1
ATOM 4879 C CA . VAL D 1 137 ? 33.574 22.671 13.883 1.00 28.05 137 VAL D CA 1
ATOM 4880 C C . VAL D 1 137 ? 34.209 22.152 15.198 1.00 27.21 137 VAL D C 1
ATOM 4881 O O . VAL D 1 137 ? 34.070 20.984 15.570 1.00 26.61 137 VAL D O 1
ATOM 4885 N N . TYR D 1 138 ? 34.906 23.040 15.893 1.00 26.35 138 TYR D N 1
ATOM 4886 C CA . TYR D 1 138 ? 35.433 22.735 17.211 1.00 25.37 138 TYR D CA 1
ATOM 4887 C C . TYR D 1 138 ? 35.196 23.933 18.092 1.00 24.79 138 TYR D C 1
ATOM 4888 O O . TYR D 1 138 ? 35.461 25.056 17.696 1.00 24.56 138 TYR D O 1
ATOM 4897 N N . ILE D 1 139 ? 34.643 23.680 19.270 1.00 24.72 139 ILE D N 1
ATOM 4898 C CA . ILE D 1 139 ? 34.524 24.692 20.305 1.00 24.29 139 ILE D CA 1
ATOM 4899 C C . ILE D 1 139 ? 35.455 24.254 21.420 1.00 24.19 139 ILE D C 1
ATOM 4900 O O . ILE D 1 139 ? 35.404 23.101 21.856 1.00 24.24 139 ILE D O 1
ATOM 4905 N N . THR D 1 140 ? 36.326 25.169 21.844 1.00 24.23 140 THR D N 1
ATOM 4906 C CA . THR D 1 140 ? 37.298 24.904 22.907 1.00 23.95 140 THR D CA 1
ATOM 4907 C C . THR D 1 140 ? 36.650 24.834 24.299 1.00 24.26 140 THR D C 1
ATOM 4908 O O . THR D 1 140 ? 35.600 25.427 24.530 1.00 24.28 140 THR D O 1
ATOM 4912 N N . GLN D 1 141 ? 37.294 24.089 25.197 1.00 24.52 141 GLN D N 1
ATOM 4913 C CA . GLN D 1 141 ? 36.954 24.012 26.616 1.00 25.27 141 GLN D CA 1
ATOM 4914 C C . GLN D 1 141 ? 37.370 25.307 27.332 1.00 25.20 141 GLN D C 1
ATOM 4915 O O . GLN D 1 141 ? 36.670 25.808 28.215 1.00 25.27 141 GLN D O 1
ATOM 4921 N N . ARG D 1 142 ? 38.522 25.834 26.929 1.00 25.00 142 ARG D N 1
ATOM 4922 C CA . ARG D 1 142 ? 39.142 26.978 27.583 1.00 24.35 142 ARG D CA 1
ATOM 4923 C C . ARG D 1 142 ? 38.750 28.308 26.973 1.00 23.96 142 ARG D C 1
ATOM 4924 O O . ARG D 1 142 ? 38.605 28.434 25.765 1.00 23.79 142 ARG D O 1
ATOM 4932 N N . ASN D 1 143 ? 38.572 29.305 27.826 1.00 24.02 143 ASN D N 1
ATOM 4933 C CA . ASN D 1 143 ? 38.260 30.658 27.360 1.00 24.06 143 ASN D CA 1
ATOM 4934 C C . ASN D 1 143 ? 39.516 31.367 26.838 1.00 23.83 143 ASN D C 1
ATOM 4935 O O . ASN D 1 143 ? 40.612 30.817 26.898 1.00 23.90 143 ASN D O 1
ATOM 4940 N N . GLY D 1 144 ? 39.333 32.584 26.341 1.00 23.80 144 GLY D N 1
ATOM 4941 C CA . GLY D 1 144 ? 40.368 33.373 25.681 1.00 23.68 144 GLY D CA 1
ATOM 4942 C C . GLY D 1 144 ? 41.755 33.505 26.293 1.00 23.82 144 GLY D C 1
ATOM 4943 O O . GLY D 1 144 ? 42.750 33.314 25.600 1.00 24.19 144 GLY D O 1
ATOM 4944 N N . GLY D 1 145 ? 41.849 33.838 27.572 1.00 23.42 145 GLY D N 1
ATOM 4945 C CA . GLY D 1 145 ? 43.171 33.997 28.181 1.00 22.83 145 GLY D CA 1
ATOM 4946 C C . GLY D 1 145 ? 43.726 32.770 28.890 1.00 22.30 145 GLY D C 1
ATOM 4947 O O . GLY D 1 145 ? 44.674 32.878 29.679 1.00 21.77 145 GLY D O 1
ATOM 4948 N N . GLU D 1 146 ? 43.166 31.607 28.573 1.00 21.94 146 GLU D N 1
ATOM 4949 C CA . GLU D 1 146 ? 43.350 30.400 29.377 1.00 22.46 146 GLU D CA 1
ATOM 4950 C C . GLU D 1 146 ? 44.138 29.279 28.684 1.00 21.96 146 GLU D C 1
ATOM 4951 O O . GLU D 1 146 ? 44.176 28.153 29.169 1.00 22.26 146 GLU D O 1
ATOM 4957 N N . GLY D 1 147 ? 44.763 29.581 27.555 1.00 21.67 147 GLY D N 1
ATOM 4958 C CA . GLY D 1 147 ? 45.435 28.558 26.757 1.00 21.40 147 GLY D CA 1
ATOM 4959 C C . GLY D 1 147 ? 44.554 27.888 25.712 1.00 21.33 147 GLY D C 1
ATOM 4960 O O . GLY D 1 147 ? 44.742 26.711 25.395 1.00 21.98 147 GLY D O 1
ATOM 4961 N N . ALA D 1 148 ? 43.596 28.631 25.171 1.00 20.97 148 ALA D N 1
ATOM 4962 C CA . ALA D 1 148 ? 42.707 28.110 24.135 1.00 21.25 148 ALA D CA 1
ATOM 4963 C C . ALA D 1 148 ? 43.454 27.657 22.862 1.00 21.47 148 ALA D C 1
ATOM 4964 O O . ALA D 1 148 ? 43.008 26.744 22.172 1.00 21.49 148 ALA D O 1
ATOM 4966 N N . LEU D 1 149 ? 44.582 28.298 22.559 1.00 21.69 149 LEU D N 1
ATOM 4967 C CA . LEU D 1 149 ? 45.385 27.925 21.394 1.00 21.53 149 LEU D CA 1
ATOM 4968 C C . LEU D 1 149 ? 46.239 26.679 21.655 1.00 21.54 149 LEU D C 1
ATOM 4969 O O . LEU D 1 149 ? 46.411 25.855 20.760 1.00 22.10 149 LEU D O 1
ATOM 4974 N N . ARG D 1 150 ? 46.774 26.546 22.867 1.00 21.24 150 ARG D N 1
ATOM 4975 C CA . ARG D 1 150 ? 47.376 25.279 23.300 1.00 21.06 150 ARG D CA 1
ATOM 4976 C C . ARG D 1 150 ? 46.425 24.095 23.060 1.00 20.56 150 ARG D C 1
ATOM 4977 O O . ARG D 1 150 ? 46.829 23.079 22.526 1.00 20.12 150 ARG D O 1
ATOM 4985 N N . GLU D 1 151 ? 45.169 24.248 23.478 1.00 20.43 151 GLU D N 1
ATOM 4986 C CA . GLU D 1 151 ? 44.134 23.238 23.296 1.00 20.30 151 GLU D CA 1
ATOM 4987 C C . GLU D 1 151 ? 43.966 22.840 21.834 1.00 20.32 151 GLU D C 1
ATOM 4988 O O . GLU D 1 151 ? 43.942 21.653 21.520 1.00 20.81 151 GLU D O 1
ATOM 4994 N N . VAL D 1 152 ? 43.857 23.831 20.952 1.00 20.32 152 VAL D N 1
ATOM 4995 C CA . VAL D 1 152 ? 43.710 23.603 19.509 1.00 20.31 152 VAL D CA 1
ATOM 4996 C C . VAL D 1 152 ? 44.942 22.918 18.889 1.00 20.41 152 VAL D C 1
ATOM 4997 O O . VAL D 1 152 ? 44.803 22.000 18.073 1.00 20.49 152 VAL D O 1
ATOM 5001 N N . ALA D 1 153 ? 46.134 23.355 19.302 1.00 20.27 153 ALA D N 1
ATOM 5002 C CA . ALA D 1 153 ? 47.391 22.761 18.856 1.00 20.57 153 ALA D CA 1
ATOM 5003 C C . ALA D 1 153 ? 47.540 21.272 19.237 1.00 20.80 153 ALA D C 1
ATOM 5004 O O . ALA D 1 153 ? 47.967 20.453 18.416 1.00 20.67 153 ALA D O 1
ATOM 5006 N N . GLU D 1 154 ? 47.190 20.930 20.475 1.00 21.07 154 GLU D N 1
ATOM 5007 C CA . GLU D 1 154 ? 47.238 19.545 20.938 1.00 21.36 154 GLU D CA 1
ATOM 5008 C C . GLU D 1 154 ? 46.215 18.691 20.202 1.00 21.75 154 GLU D C 1
ATOM 5009 O O . GLU D 1 154 ? 46.487 17.548 19.828 1.00 21.72 154 GLU D O 1
ATOM 5015 N N . LEU D 1 155 ? 45.035 19.263 19.996 1.00 22.69 155 LEU D N 1
ATOM 5016 C CA . LEU D 1 155 ? 43.982 18.642 19.209 1.00 23.61 155 LEU D CA 1
ATOM 5017 C C . LEU D 1 155 ? 44.468 18.281 17.803 1.00 24.52 155 LEU D C 1
ATOM 5018 O O . LEU D 1 155 ? 44.272 17.145 17.351 1.00 24.64 155 LEU D O 1
ATOM 5023 N N . ILE D 1 156 ? 45.107 19.245 17.138 1.00 25.41 156 ILE D N 1
ATOM 5024 C CA . ILE D 1 156 ? 45.586 19.075 15.763 1.00 26.80 156 ILE D CA 1
ATOM 5025 C C . ILE D 1 156 ? 46.625 17.960 15.682 1.00 27.99 156 ILE D C 1
ATOM 5026 O O . ILE D 1 156 ? 46.548 17.091 14.803 1.00 27.88 156 ILE D O 1
ATOM 5031 N N . HIS D 1 157 ? 47.561 17.996 16.631 1.00 29.59 157 HIS D N 1
ATOM 5032 C CA . HIS D 1 157 ? 48.641 17.025 16.802 1.00 31.36 157 HIS D CA 1
ATOM 5033 C C . HIS D 1 157 ? 48.139 15.591 17.027 1.00 32.19 157 HIS D C 1
ATOM 5034 O O . HIS D 1 157 ? 48.720 14.630 16.510 1.00 32.43 157 HIS D O 1
ATOM 5041 N N . PHE D 1 158 ? 47.065 15.455 17.806 1.00 32.94 158 PHE D N 1
ATOM 5042 C CA . PHE D 1 158 ? 46.421 14.162 18.030 1.00 33.55 158 PHE D CA 1
ATOM 5043 C C . PHE D 1 158 ? 45.734 13.613 16.757 1.00 34.08 158 PHE D C 1
ATOM 5044 O O . PHE D 1 158 ? 45.885 12.432 16.428 1.00 33.87 158 PHE D O 1
ATOM 5052 N N . LEU D 1 159 ? 44.995 14.473 16.054 1.00 34.69 159 LEU D N 1
ATOM 5053 C CA . LEU D 1 159 ? 44.255 14.074 14.850 1.00 35.53 159 LEU D CA 1
ATOM 5054 C C . LEU D 1 159 ? 45.135 13.874 13.607 1.00 35.94 159 LEU D C 1
ATOM 5055 O O . LEU D 1 159 ? 44.730 13.203 12.660 1.00 36.40 159 LEU D O 1
ATOM 5060 N N . LYS D 1 160 ? 46.330 14.460 13.623 1.00 36.62 160 LYS D N 1
ATOM 5061 C CA . LYS D 1 160 ? 47.251 14.434 12.487 1.00 36.98 160 LYS D CA 1
ATOM 5062 C C . LYS D 1 160 ? 47.899 13.060 12.291 1.00 37.23 160 LYS D C 1
ATOM 5063 O O . LYS D 1 160 ? 47.822 12.500 11.193 1.00 37.12 160 LYS D O 1
ATOM 5069 N N . ASN D 1 161 ? 48.548 12.544 13.343 1.00 37.54 161 ASN D N 1
ATOM 5070 C CA . ASN D 1 161 ? 49.071 11.161 13.378 1.00 37.98 161 ASN D CA 1
ATOM 5071 C C . ASN D 1 161 ? 49.192 10.609 14.797 1.00 38.12 161 ASN D C 1
ATOM 5072 O O . ASN D 1 161 ? 48.976 9.420 15.035 1.00 37.93 161 ASN D O 1
ATOM 5077 N N . ALA E 1 1 ? 21.787 38.511 20.959 1.00 31.55 1 ALA E N 1
ATOM 5078 C CA . ALA E 1 1 ? 20.691 38.043 20.064 1.00 31.45 1 ALA E CA 1
ATOM 5079 C C . ALA E 1 1 ? 19.956 36.811 20.616 1.00 31.36 1 ALA E C 1
ATOM 5080 O O . ALA E 1 1 ? 19.402 36.026 19.853 1.00 31.40 1 ALA E O 1
ATOM 5082 N N . LEU E 1 2 ? 19.956 36.657 21.941 1.00 31.34 2 LEU E N 1
ATOM 5083 C CA . LEU E 1 2 ? 19.159 35.625 22.622 1.00 31.51 2 LEU E CA 1
ATOM 5084 C C . LEU E 1 2 ? 17.656 35.929 22.541 1.00 31.59 2 LEU E C 1
ATOM 5085 O O . LEU E 1 2 ? 16.830 35.019 22.406 1.00 31.78 2 LEU E O 1
ATOM 5090 N N . ARG E 1 3 ? 17.314 37.212 22.638 1.00 31.43 3 ARG E N 1
ATOM 5091 C CA . ARG E 1 3 ? 15.935 37.672 22.491 1.00 31.02 3 ARG E CA 1
ATOM 5092 C C . ARG E 1 3 ? 15.479 37.558 21.035 1.00 30.65 3 ARG E C 1
ATOM 5093 O O . ARG E 1 3 ? 14.291 37.434 20.758 1.00 30.56 3 ARG E O 1
ATOM 5101 N N . ASP E 1 4 ? 16.441 37.595 20.117 1.00 30.60 4 ASP E N 1
ATOM 5102 C CA . ASP E 1 4 ? 16.187 37.363 18.704 1.00 30.69 4 ASP E CA 1
ATOM 5103 C C . ASP E 1 4 ? 15.842 35.889 18.454 1.00 30.41 4 ASP E C 1
ATOM 5104 O O . ASP E 1 4 ? 14.904 35.588 17.712 1.00 30.57 4 ASP E O 1
ATOM 5109 N N . ARG E 1 5 ? 16.597 34.982 19.077 1.00 29.87 5 ARG E N 1
ATOM 5110 C CA . ARG E 1 5 ? 16.374 33.536 18.921 1.00 29.36 5 ARG E CA 1
ATOM 5111 C C . ARG E 1 5 ? 15.025 33.085 19.480 1.00 29.05 5 ARG E C 1
ATOM 5112 O O . ARG E 1 5 ? 14.349 32.266 18.869 1.00 28.94 5 ARG E O 1
ATOM 5120 N N . VAL E 1 6 ? 14.644 33.644 20.628 1.00 28.49 6 VAL E N 1
ATOM 5121 C CA . VAL E 1 6 ? 13.392 33.323 21.304 1.00 28.12 6 VAL E CA 1
ATOM 5122 C C . VAL E 1 6 ? 12.192 33.798 20.490 1.00 28.21 6 VAL E C 1
ATOM 5123 O O . VAL E 1 6 ? 11.161 33.114 20.426 1.00 28.04 6 VAL E O 1
ATOM 5127 N N . LYS E 1 7 ? 12.337 34.971 19.871 1.00 28.06 7 LYS E N 1
ATOM 5128 C CA . LYS E 1 7 ? 11.256 35.598 19.121 1.00 28.06 7 LYS E CA 1
ATOM 5129 C C . LYS E 1 7 ? 10.793 34.747 17.932 1.00 27.80 7 LYS E C 1
ATOM 5130 O O . LYS E 1 7 ? 9.602 34.678 17.648 1.00 27.76 7 LYS E O 1
ATOM 5136 N N . LYS E 1 8 ? 11.738 34.082 17.271 1.00 27.44 8 LYS E N 1
ATOM 5137 C CA . LYS E 1 8 ? 11.461 33.251 16.096 1.00 27.26 8 LYS E CA 1
ATOM 5138 C C . LYS E 1 8 ? 10.897 31.870 16.440 1.00 26.67 8 LYS E C 1
ATOM 5139 O O . LYS E 1 8 ? 10.359 31.182 15.569 1.00 26.43 8 LYS E O 1
ATOM 5145 N N . LEU E 1 9 ? 11.051 31.472 17.704 1.00 25.99 9 LEU E N 1
ATOM 5146 C CA . LEU E 1 9 ? 10.779 30.105 18.167 1.00 25.38 9 LEU E CA 1
ATOM 5147 C C . LEU E 1 9 ? 9.312 29.694 18.050 1.00 24.94 9 LEU E C 1
ATOM 5148 O O . LEU E 1 9 ? 8.421 30.360 18.587 1.00 24.64 9 LEU E O 1
ATOM 5153 N N . LYS E 1 10 ? 9.086 28.584 17.343 1.00 24.73 10 LYS E N 1
ATOM 5154 C CA . LYS E 1 10 ? 7.743 28.034 17.119 1.00 24.44 10 LYS E CA 1
ATOM 5155 C C . LYS E 1 10 ? 7.603 26.601 17.629 1.00 24.23 10 LYS E C 1
ATOM 5156 O O . LYS E 1 10 ? 6.509 26.141 17.920 1.00 24.24 10 LYS E O 1
ATOM 5162 N N . LEU E 1 11 ? 8.725 25.899 17.740 1.00 24.44 11 LEU E N 1
ATOM 5163 C CA . LEU E 1 11 ? 8.720 24.497 18.125 1.00 24.08 11 LEU E CA 1
ATOM 5164 C C . LEU E 1 11 ? 9.900 24.165 19.028 1.00 24.15 11 LEU E C 1
ATOM 5165 O O . LEU E 1 11 ? 11.059 24.441 18.686 1.00 24.12 11 LEU E O 1
ATOM 5170 N N . LEU E 1 12 ? 9.588 23.567 20.177 1.00 23.76 12 LEU E N 1
ATOM 5171 C CA . LEU E 1 12 ? 10.602 23.130 21.127 1.00 23.74 12 LEU E CA 1
ATOM 5172 C C . LEU E 1 12 ? 10.637 21.597 21.272 1.00 23.65 12 LEU E C 1
ATOM 5173 O O . LEU E 1 12 ? 9.646 20.968 21.639 1.00 22.95 12 LEU E O 1
ATOM 5178 N N . ILE E 1 13 ? 11.796 21.024 20.956 1.00 23.89 13 ILE E N 1
ATOM 5179 C CA . ILE E 1 13 ? 12.047 19.597 21.081 1.00 24.44 13 ILE E CA 1
ATOM 5180 C C . ILE E 1 13 ? 12.889 19.342 22.331 1.00 25.19 13 ILE E C 1
ATOM 5181 O O . ILE E 1 13 ? 13.733 20.153 22.702 1.00 24.90 13 ILE E O 1
ATOM 5194 N N . ASP E 1 15 ? 14.616 16.001 25.080 1.00 26.86 15 ASP E N 1
ATOM 5195 C CA . ASP E 1 15 ? 14.780 14.649 25.600 1.00 26.36 15 ASP E CA 1
ATOM 5196 C C . ASP E 1 15 ? 13.898 14.530 26.830 1.00 25.81 15 ASP E C 1
ATOM 5197 O O . ASP E 1 15 ? 13.519 15.546 27.414 1.00 25.07 15 ASP E O 1
ATOM 5202 N N . ILE E 1 16 ? 13.578 13.292 27.214 1.00 25.70 16 ILE E N 1
ATOM 5203 C CA . ILE E 1 16 ? 12.859 13.002 28.464 1.00 25.47 16 ILE E CA 1
ATOM 5204 C C . ILE E 1 16 ? 13.860 12.781 29.610 1.00 25.55 16 ILE E C 1
ATOM 5205 O O . ILE E 1 16 ? 13.880 13.530 30.595 1.00 25.35 16 ILE E O 1
ATOM 5210 N N . ASP E 1 17 ? 14.685 11.744 29.460 1.00 25.19 17 ASP E N 1
ATOM 5211 C CA . ASP E 1 17 ? 15.612 11.313 30.490 1.00 24.91 17 ASP E CA 1
ATOM 5212 C C . ASP E 1 17 ? 16.795 12.272 30.587 1.00 24.70 17 ASP E C 1
ATOM 5213 O O . ASP E 1 17 ? 17.537 12.458 29.612 1.00 24.54 17 ASP E O 1
ATOM 5218 N N . GLY E 1 18 ? 16.962 12.869 31.768 1.00 24.11 18 GLY E N 1
ATOM 5219 C CA . GLY E 1 18 ? 18.032 13.827 32.010 1.00 24.35 18 GLY E CA 1
ATOM 5220 C C . GLY E 1 18 ? 17.584 15.270 31.882 1.00 24.36 18 GLY E C 1
ATOM 5221 O O . GLY E 1 18 ? 18.292 16.194 32.300 1.00 24.45 18 GLY E O 1
ATOM 5222 N N . VAL E 1 19 ? 16.392 15.453 31.318 1.00 24.34 19 VAL E N 1
ATOM 5223 C CA . VAL E 1 19 ? 15.842 16.767 31.042 1.00 24.30 19 VAL E CA 1
ATOM 5224 C C . VAL E 1 19 ? 14.521 16.955 31.787 1.00 24.58 19 VAL E C 1
ATOM 5225 O O . VAL E 1 19 ? 14.244 18.030 32.317 1.00 24.72 19 VAL E O 1
ATOM 5229 N N . LEU E 1 20 ? 13.712 15.904 31.817 1.00 25.10 20 LEU E N 1
ATOM 5230 C CA . LEU E 1 20 ? 12.464 15.895 32.586 1.00 25.45 20 LEU E CA 1
ATOM 5231 C C . LEU E 1 20 ? 12.613 14.965 33.784 1.00 25.55 20 LEU E C 1
ATOM 5232 O O . LEU E 1 20 ? 11.712 14.869 34.618 1.00 25.55 20 LEU E O 1
ATOM 5237 N N . THR E 1 21 ? 13.766 14.292 33.858 1.00 25.72 21 THR E N 1
ATOM 5238 C CA . THR E 1 21 ? 14.090 13.381 34.957 1.00 25.73 21 THR E CA 1
ATOM 5239 C C . THR E 1 21 ? 15.581 13.469 35.322 1.00 25.59 21 THR E C 1
ATOM 5240 O O . THR E 1 21 ? 16.370 14.044 34.571 1.00 25.07 21 THR E O 1
ATOM 5244 N N . ASP E 1 22 ? 15.952 12.934 36.492 1.00 25.17 22 ASP E N 1
ATOM 5245 C CA . ASP E 1 22 ? 17.360 12.720 36.813 1.00 25.27 22 ASP E CA 1
ATOM 5246 C C . ASP E 1 22 ? 17.848 11.353 36.303 1.00 25.41 22 ASP E C 1
ATOM 5247 O O . ASP E 1 22 ? 19.030 11.025 36.395 1.00 25.28 22 ASP E O 1
ATOM 5252 N N . GLY E 1 23 ? 16.926 10.575 35.746 1.00 25.78 23 GLY E N 1
ATOM 5253 C CA . GLY E 1 23 ? 17.234 9.241 35.246 1.00 26.65 23 GLY E CA 1
ATOM 5254 C C . GLY E 1 23 ? 16.992 8.092 36.215 1.00 27.05 23 GLY E C 1
ATOM 5255 O O . GLY E 1 23 ? 17.054 6.940 35.811 1.00 26.99 23 GLY E O 1
ATOM 5256 N N . LYS E 1 24 ? 16.709 8.400 37.480 1.00 27.63 24 LYS E N 1
ATOM 5257 C CA . LYS E 1 24 ? 16.566 7.380 38.521 1.00 28.45 24 LYS E CA 1
ATOM 5258 C C . LYS E 1 24 ? 15.261 6.604 38.373 1.00 29.18 24 LYS E C 1
ATOM 5259 O O . LYS E 1 24 ? 14.197 7.191 38.149 1.00 29.21 24 LYS E O 1
ATOM 5265 N N . LEU E 1 25 ? 15.353 5.286 38.510 1.00 30.07 25 LEU E N 1
ATOM 5266 C CA . LEU E 1 25 ? 14.189 4.411 38.433 1.00 31.19 25 LEU E CA 1
ATOM 5267 C C . LEU E 1 25 ? 13.931 3.770 39.791 1.00 32.22 25 LEU E C 1
ATOM 5268 O O . LEU E 1 25 ? 14.791 3.075 40.330 1.00 31.70 25 LEU E O 1
ATOM 5273 N N . TYR E 1 26 ? 12.746 4.032 40.341 1.00 33.95 26 TYR E N 1
ATOM 5274 C CA . TYR E 1 26 ? 12.342 3.479 41.633 1.00 35.94 26 TYR E CA 1
ATOM 5275 C C . TYR E 1 26 ? 11.514 2.206 41.428 1.00 38.21 26 TYR E C 1
ATOM 5276 O O . TYR E 1 26 ? 10.497 2.224 40.741 1.00 38.16 26 TYR E O 1
ATOM 5285 N N . TYR E 1 27 ? 11.952 1.111 42.037 1.00 41.53 27 TYR E N 1
ATOM 5286 C CA . TYR E 1 27 ? 11.470 -0.216 41.662 1.00 45.11 27 TYR E CA 1
ATOM 5287 C C . TYR E 1 27 ? 11.021 -0.983 42.885 1.00 46.43 27 TYR E C 1
ATOM 5288 O O . TYR E 1 27 ? 11.685 -0.945 43.915 1.00 47.21 27 TYR E O 1
ATOM 5297 N N . THR E 1 28 ? 9.883 -1.664 42.763 1.00 48.21 28 THR E N 1
ATOM 5298 C CA . THR E 1 28 ? 9.425 -2.653 43.756 1.00 49.40 28 THR E CA 1
ATOM 5299 C C . THR E 1 28 ? 9.199 -4.025 43.110 1.00 49.75 28 THR E C 1
ATOM 5300 O O . THR E 1 28 ? 8.772 -4.123 41.949 1.00 50.28 28 THR E O 1
ATOM 5304 N N . ILE E 1 34 ? 7.951 3.320 41.414 1.00 36.52 34 ILE E N 1
ATOM 5305 C CA . ILE E 1 34 ? 7.170 4.548 41.418 1.00 36.47 34 ILE E CA 1
ATOM 5306 C C . ILE E 1 34 ? 7.769 5.633 40.510 1.00 36.02 34 ILE E C 1
ATOM 5307 O O . ILE E 1 34 ? 8.992 5.841 40.484 1.00 35.76 34 ILE E O 1
ATOM 5312 N N . LYS E 1 35 ? 6.884 6.296 39.761 1.00 35.50 35 LYS E N 1
ATOM 5313 C CA . LYS E 1 35 ? 7.254 7.279 38.733 1.00 35.01 35 LYS E CA 1
ATOM 5314 C C . LYS E 1 35 ? 7.449 8.690 39.289 1.00 34.14 35 LYS E C 1
ATOM 5315 O O . LYS E 1 35 ? 6.712 9.131 40.168 1.00 33.85 35 LYS E O 1
ATOM 5318 N N . VAL E 1 36 ? 8.439 9.395 38.754 1.00 33.59 36 VAL E N 1
ATOM 5319 C CA . VAL E 1 36 ? 8.725 10.765 39.188 1.00 33.15 36 VAL E CA 1
ATOM 5320 C C . VAL E 1 36 ? 8.577 11.789 38.057 1.00 32.44 36 VAL E C 1
ATOM 5321 O O . VAL E 1 36 ? 9.318 11.773 37.077 1.00 32.24 36 VAL E O 1
ATOM 5325 N N . PHE E 1 37 ? 7.586 12.662 38.194 1.00 32.06 37 PHE E N 1
ATOM 5326 C CA . PHE E 1 37 ? 7.405 13.766 37.253 1.00 31.56 37 PHE E CA 1
ATOM 5327 C C . PHE E 1 37 ? 7.624 15.072 37.994 1.00 30.08 37 PHE E C 1
ATOM 5328 O O . PHE E 1 37 ? 7.358 15.157 39.181 1.00 29.37 37 PHE E O 1
ATOM 5336 N N . ASN E 1 38 ? 8.148 16.075 37.304 1.00 28.91 38 ASN E N 1
ATOM 5337 C CA . ASN E 1 38 ? 8.222 17.397 37.896 1.00 28.14 38 ASN E CA 1
ATOM 5338 C C . ASN E 1 38 ? 7.002 18.254 37.541 1.00 27.60 38 ASN E C 1
ATOM 5339 O O . ASN E 1 38 ? 6.725 18.515 36.374 1.00 27.46 38 ASN E O 1
ATOM 5344 N N . VAL E 1 39 ? 6.269 18.662 38.571 1.00 27.09 39 VAL E N 1
ATOM 5345 C CA . VAL E 1 39 ? 5.026 19.419 38.414 1.00 26.61 39 VAL E CA 1
ATOM 5346 C C . VAL E 1 39 ? 5.249 20.819 37.813 1.00 26.04 39 VAL E C 1
ATOM 5347 O O . VAL E 1 39 ? 4.351 21.389 37.190 1.00 26.08 39 VAL E O 1
ATOM 5351 N N . LEU E 1 40 ? 6.456 21.355 37.991 1.00 25.69 40 LEU E N 1
ATOM 5352 C CA . LEU E 1 40 ? 6.834 22.662 37.433 1.00 25.01 40 LEU E CA 1
ATOM 5353 C C . LEU E 1 40 ? 6.982 22.580 35.909 1.00 24.58 40 LEU E C 1
ATOM 5354 O O . LEU E 1 40 ? 6.654 23.521 35.183 1.00 24.13 40 LEU E O 1
ATOM 5359 N N . ASP E 1 41 ? 7.469 21.433 35.446 1.00 24.28 41 ASP E N 1
ATOM 5360 C CA . ASP E 1 41 ? 7.514 21.104 34.029 1.00 24.07 41 ASP E CA 1
ATOM 5361 C C . ASP E 1 41 ? 6.122 21.006 33.420 1.00 23.87 41 ASP E C 1
ATOM 5362 O O . ASP E 1 41 ? 5.948 21.309 32.250 1.00 23.80 41 ASP E O 1
ATOM 5367 N N . GLY E 1 42 ? 5.143 20.593 34.225 1.00 24.33 42 GLY E N 1
ATOM 5368 C CA . GLY E 1 42 ? 3.732 20.530 33.816 1.00 24.72 42 GLY E CA 1
ATOM 5369 C C . GLY E 1 42 ? 3.151 21.904 33.530 1.00 25.22 42 GLY E C 1
ATOM 5370 O O . GLY E 1 42 ? 2.493 22.113 32.493 1.00 25.45 42 GLY E O 1
ATOM 5371 N N . ILE E 1 43 ? 3.410 22.833 34.455 1.00 25.38 43 ILE E N 1
ATOM 5372 C CA . ILE E 1 43 ? 3.086 24.259 34.314 1.00 25.70 43 ILE E CA 1
ATOM 5373 C C . ILE E 1 43 ? 3.898 24.890 33.174 1.00 25.34 43 ILE E C 1
ATOM 5374 O O . ILE E 1 43 ? 3.398 25.732 32.423 1.00 24.97 43 ILE E O 1
ATOM 5379 N N . GLY E 1 44 ? 5.157 24.473 33.067 1.00 25.32 44 GLY E N 1
ATOM 5380 C CA . GLY E 1 44 ? 6.043 24.903 31.990 1.00 24.93 44 GLY E CA 1
ATOM 5381 C C . GLY E 1 44 ? 5.485 24.503 30.646 1.00 24.79 44 GLY E C 1
ATOM 5382 O O . GLY E 1 44 ? 5.460 25.319 29.729 1.00 24.90 44 GLY E O 1
ATOM 5383 N N . ILE E 1 45 ? 5.035 23.248 30.543 1.00 24.69 45 ILE E N 1
ATOM 5384 C CA . ILE E 1 45 ? 4.293 22.741 29.369 1.00 24.88 45 ILE E CA 1
ATOM 5385 C C . ILE E 1 45 ? 3.053 23.583 29.012 1.00 25.03 45 ILE E C 1
ATOM 5386 O O . ILE E 1 45 ? 2.840 23.910 27.849 1.00 24.76 45 ILE E O 1
ATOM 5391 N N . LYS E 1 46 ? 2.248 23.923 30.019 1.00 25.78 46 LYS E N 1
ATOM 5392 C CA . LYS E 1 46 ? 1.030 24.730 29.818 1.00 26.21 46 LYS E CA 1
ATOM 5393 C C . LYS E 1 46 ? 1.315 26.146 29.296 1.00 25.85 46 LYS E C 1
ATOM 5394 O O . LYS E 1 46 ? 0.592 26.653 28.441 1.00 25.92 46 LYS E O 1
ATOM 5400 N N . LEU E 1 47 ? 2.373 26.766 29.811 1.00 25.71 47 LEU E N 1
ATOM 5401 C CA . LEU E 1 47 ? 2.798 28.106 29.376 1.00 25.39 47 LEU E CA 1
ATOM 5402 C C . LEU E 1 47 ? 3.323 28.105 27.936 1.00 24.99 47 LEU E C 1
ATOM 5403 O O . LEU E 1 47 ? 2.992 28.993 27.154 1.00 24.98 47 LEU E O 1
ATOM 5408 N N . LEU E 1 48 ? 4.127 27.104 27.591 1.00 24.71 48 LEU E N 1
ATOM 5409 C CA . LEU E 1 48 ? 4.633 26.972 26.231 1.00 24.89 48 LEU E CA 1
ATOM 5410 C C . LEU E 1 48 ? 3.503 26.874 25.207 1.00 25.09 48 LEU E C 1
ATOM 5411 O O . LEU E 1 48 ? 3.509 27.582 24.202 1.00 25.01 48 LEU E O 1
ATOM 5416 N N . GLN E 1 49 ? 2.534 26.007 25.491 1.00 25.50 49 GLN E N 1
ATOM 5417 C CA . GLN E 1 49 ? 1.321 25.873 24.689 1.00 25.98 49 GLN E CA 1
ATOM 5418 C C . GLN E 1 49 ? 0.556 27.189 24.509 1.00 26.94 49 GLN E C 1
ATOM 5419 O O . GLN E 1 49 ? 0.154 27.522 23.389 1.00 27.02 49 GLN E O 1
ATOM 5425 N N . LYS E 1 50 ? 0.384 27.942 25.599 1.00 28.22 50 LYS E N 1
ATOM 5426 C CA . LYS E 1 50 ? -0.324 29.234 25.574 1.00 29.63 50 LYS E CA 1
ATOM 5427 C C . LYS E 1 50 ? 0.383 30.302 24.718 1.00 30.28 50 LYS E C 1
ATOM 5428 O O . LYS E 1 50 ? -0.215 31.312 24.346 1.00 30.04 50 LYS E O 1
ATOM 5442 N N . GLY E 1 52 ? 1.928 29.469 21.768 1.00 31.51 52 GLY E N 1
ATOM 5443 C CA . GLY E 1 52 ? 1.968 28.969 20.400 1.00 30.58 52 GLY E CA 1
ATOM 5444 C C . GLY E 1 52 ? 3.245 28.227 20.046 1.00 30.30 52 GLY E C 1
ATOM 5445 O O . GLY E 1 52 ? 3.691 28.247 18.895 1.00 30.69 52 GLY E O 1
ATOM 5446 N N . ILE E 1 53 ? 3.831 27.564 21.034 1.00 29.61 53 ILE E N 1
ATOM 5447 C CA . ILE E 1 53 ? 5.041 26.783 20.824 1.00 28.96 53 ILE E CA 1
ATOM 5448 C C . ILE E 1 53 ? 4.698 25.298 20.845 1.00 28.74 53 ILE E C 1
ATOM 5449 O O . ILE E 1 53 ? 4.214 24.780 21.849 1.00 28.53 53 ILE E O 1
ATOM 5454 N N . THR E 1 54 ? 4.943 24.633 19.718 1.00 28.47 54 THR E N 1
ATOM 5455 C CA . THR E 1 54 ? 4.701 23.197 19.580 1.00 28.27 54 THR E CA 1
ATOM 5456 C C . THR E 1 54 ? 5.753 22.405 20.354 1.00 28.01 54 THR E C 1
ATOM 5457 O O . THR E 1 54 ? 6.946 22.689 20.254 1.00 27.79 54 THR E O 1
ATOM 5461 N N . LEU E 1 55 ? 5.296 21.423 21.132 1.00 27.81 55 LEU E N 1
ATOM 5462 C CA . LEU E 1 55 ? 6.186 20.575 21.925 1.00 27.65 55 LEU E CA 1
ATOM 5463 C C . LEU E 1 55 ? 6.372 19.187 21.319 1.00 27.92 55 LEU E C 1
ATOM 5464 O O . LEU E 1 55 ? 5.400 18.488 21.020 1.00 27.82 55 LEU E O 1
ATOM 5469 N N . ALA E 1 56 ? 7.631 18.798 21.159 1.00 28.13 56 ALA E N 1
ATOM 5470 C CA . ALA E 1 56 ? 7.980 17.489 20.633 1.00 28.84 56 ALA E CA 1
ATOM 5471 C C . ALA E 1 56 ? 9.023 16.817 21.522 1.00 29.51 56 ALA E C 1
ATOM 5472 O O . ALA E 1 56 ? 9.787 17.491 22.223 1.00 29.45 56 ALA E O 1
ATOM 5474 N N . VAL E 1 57 ? 9.035 15.487 21.514 1.00 30.28 57 VAL E N 1
ATOM 5475 C CA . VAL E 1 57 ? 10.047 14.739 22.250 1.00 31.35 57 VAL E CA 1
ATOM 5476 C C . VAL E 1 57 ? 10.744 13.725 21.355 1.00 32.03 57 VAL E C 1
ATOM 5477 O O . VAL E 1 57 ? 10.128 13.124 20.473 1.00 32.30 57 VAL E O 1
ATOM 5481 N N . ILE E 1 58 ? 12.042 13.563 21.569 1.00 32.73 58 ILE E N 1
ATOM 5482 C CA . ILE E 1 58 ? 12.778 12.503 20.915 1.00 33.60 58 ILE E CA 1
ATOM 5483 C C . ILE E 1 58 ? 13.446 11.689 22.006 1.00 34.22 58 ILE E C 1
ATOM 5484 O O . ILE E 1 58 ? 14.290 12.202 22.736 1.00 34.71 58 ILE E O 1
ATOM 5489 N N . SER E 1 59 ? 13.047 10.428 22.120 1.00 35.02 59 SER E N 1
ATOM 5490 C CA . SER E 1 59 ? 13.641 9.507 23.088 1.00 35.58 59 SER E CA 1
ATOM 5491 C C . SER E 1 59 ? 14.125 8.182 22.485 1.00 35.79 59 SER E C 1
ATOM 5492 O O . SER E 1 59 ? 14.026 7.962 21.272 1.00 36.02 59 SER E O 1
ATOM 5495 N N . GLY E 1 60 ? 14.674 7.328 23.352 1.00 36.19 60 GLY E N 1
ATOM 5496 C CA . GLY E 1 60 ? 15.137 5.987 23.008 1.00 36.23 60 GLY E CA 1
ATOM 5497 C C . GLY E 1 60 ? 15.118 5.108 24.244 1.00 36.49 60 GLY E C 1
ATOM 5498 O O . GLY E 1 60 ? 14.158 5.133 25.020 1.00 36.71 60 GLY E O 1
ATOM 5499 N N . SER E 1 63 ? 10.690 3.896 28.796 1.00 48.17 63 SER E N 1
ATOM 5500 C CA . SER E 1 63 ? 10.162 5.196 28.368 1.00 48.26 63 SER E CA 1
ATOM 5501 C C . SER E 1 63 ? 8.656 5.366 28.616 1.00 48.07 63 SER E C 1
ATOM 5502 O O . SER E 1 63 ? 8.147 6.483 28.618 1.00 48.18 63 SER E O 1
ATOM 5505 N N . ALA E 1 64 ? 7.961 4.254 28.840 1.00 48.03 64 ALA E N 1
ATOM 5506 C CA . ALA E 1 64 ? 6.493 4.216 28.945 1.00 47.92 64 ALA E CA 1
ATOM 5507 C C . ALA E 1 64 ? 5.825 5.099 30.021 1.00 47.70 64 ALA E C 1
ATOM 5508 O O . ALA E 1 64 ? 4.788 5.713 29.738 1.00 48.06 64 ALA E O 1
ATOM 5510 N N . PRO E 1 65 ? 6.390 5.156 31.250 1.00 47.30 65 PRO E N 1
ATOM 5511 C CA . PRO E 1 65 ? 5.679 5.849 32.335 1.00 46.68 65 PRO E CA 1
ATOM 5512 C C . PRO E 1 65 ? 5.382 7.326 32.084 1.00 45.96 65 PRO E C 1
ATOM 5513 O O . PRO E 1 65 ? 4.294 7.796 32.424 1.00 45.92 65 PRO E O 1
ATOM 5517 N N . LEU E 1 66 ? 6.335 8.043 31.491 1.00 44.99 66 LEU E N 1
ATOM 5518 C CA . LEU E 1 66 ? 6.246 9.498 31.399 1.00 44.22 66 LEU E CA 1
ATOM 5519 C C . LEU E 1 66 ? 5.505 9.978 30.149 1.00 43.60 66 LEU E C 1
ATOM 5520 O O . LEU E 1 66 ? 4.916 11.059 30.147 1.00 42.98 66 LEU E O 1
ATOM 5525 N N . ILE E 1 67 ? 5.536 9.153 29.103 1.00 43.04 67 ILE E N 1
ATOM 5526 C CA . ILE E 1 67 ? 4.813 9.406 27.855 1.00 42.54 67 ILE E CA 1
ATOM 5527 C C . ILE E 1 67 ? 3.313 9.564 28.111 1.00 42.30 67 ILE E C 1
ATOM 5528 O O . ILE E 1 67 ? 2.688 10.469 27.567 1.00 42.32 67 ILE E O 1
ATOM 5533 N N . THR E 1 68 ? 2.753 8.692 28.946 1.00 42.08 68 THR E N 1
ATOM 5534 C CA . THR E 1 68 ? 1.337 8.752 29.317 1.00 42.07 68 THR E CA 1
ATOM 5535 C C . THR E 1 68 ? 0.978 10.131 29.859 1.00 41.98 68 THR E C 1
ATOM 5536 O O . THR E 1 68 ? -0.007 10.730 29.429 1.00 42.16 68 THR E O 1
ATOM 5540 N N . ARG E 1 69 ? 1.790 10.619 30.794 1.00 41.70 69 ARG E N 1
ATOM 5541 C CA . ARG E 1 69 ? 1.621 11.937 31.401 1.00 42.23 69 ARG E CA 1
ATOM 5542 C C . ARG E 1 69 ? 1.713 13.088 30.406 1.00 41.39 69 ARG E C 1
ATOM 5543 O O . ARG E 1 69 ? 0.864 13.977 30.418 1.00 41.10 69 ARG E O 1
ATOM 5551 N N . LEU E 1 70 ? 2.742 13.067 29.560 1.00 40.68 70 LEU E N 1
ATOM 5552 C CA . LEU E 1 70 ? 2.899 14.062 28.503 1.00 40.35 70 LEU E CA 1
ATOM 5553 C C . LEU E 1 70 ? 1.677 14.105 27.578 1.00 40.36 70 LEU E C 1
ATOM 5554 O O . LEU E 1 70 ? 1.185 15.187 27.256 1.00 40.12 70 LEU E O 1
ATOM 5559 N N . LYS E 1 71 ? 1.192 12.927 27.174 1.00 40.37 71 LYS E N 1
ATOM 5560 C CA . LYS E 1 71 ? 0.004 12.788 26.323 1.00 40.54 71 LYS E CA 1
ATOM 5561 C C . LYS E 1 71 ? -1.228 13.430 26.967 1.00 40.76 71 LYS E C 1
ATOM 5562 O O . LYS E 1 71 ? -2.027 14.078 26.291 1.00 40.63 71 LYS E O 1
ATOM 5568 N N . GLU E 1 72 ? -1.359 13.247 28.281 1.00 41.04 72 GLU E N 1
ATOM 5569 C CA . GLU E 1 72 ? -2.439 13.825 29.076 1.00 41.53 72 GLU E CA 1
ATOM 5570 C C . GLU E 1 72 ? -2.352 15.350 29.216 1.00 40.46 72 GLU E C 1
ATOM 5571 O O . GLU E 1 72 ? -3.353 16.008 29.507 1.00 40.37 72 GLU E O 1
ATOM 5577 N N . LEU E 1 73 ? -1.156 15.901 29.023 1.00 39.70 73 LEU E N 1
ATOM 5578 C CA . LEU E 1 73 ? -0.919 17.339 29.175 1.00 38.94 73 LEU E CA 1
ATOM 5579 C C . LEU E 1 73 ? -0.927 18.104 27.845 1.00 38.33 73 LEU E C 1
ATOM 5580 O O . LEU E 1 73 ? -0.944 19.331 27.833 1.00 38.38 73 LEU E O 1
ATOM 5585 N N . GLY E 1 74 ? -0.934 17.369 26.737 1.00 38.02 74 GLY E N 1
ATOM 5586 C CA . GLY E 1 74 ? -1.031 17.954 25.403 1.00 37.69 74 GLY E CA 1
ATOM 5587 C C . GLY E 1 74 ? 0.166 17.749 24.486 1.00 37.62 74 GLY E C 1
ATOM 5588 O O . GLY E 1 74 ? 0.225 18.342 23.409 1.00 37.21 74 GLY E O 1
ATOM 5589 N N . VAL E 1 75 ? 1.123 16.923 24.907 1.00 37.52 75 VAL E N 1
ATOM 5590 C CA . VAL E 1 75 ? 2.283 16.605 24.070 1.00 37.76 75 VAL E CA 1
ATOM 5591 C C . VAL E 1 75 ? 1.963 15.324 23.300 1.00 38.01 75 VAL E C 1
ATOM 5592 O O . VAL E 1 75 ? 1.835 14.261 23.900 1.00 37.95 75 VAL E O 1
ATOM 5596 N N . GLU E 1 76 ? 1.812 15.435 21.980 1.00 38.29 76 GLU E N 1
ATOM 5597 C CA . GLU E 1 76 ? 1.505 14.270 21.142 1.00 38.82 76 GLU E CA 1
ATOM 5598 C C . GLU E 1 76 ? 2.600 13.931 20.120 1.00 38.83 76 GLU E C 1
ATOM 5599 O O . GLU E 1 76 ? 2.705 12.785 19.667 1.00 38.47 76 GLU E O 1
ATOM 5605 N N . GLU E 1 77 ? 3.416 14.923 19.769 1.00 39.10 77 GLU E N 1
ATOM 5606 C CA . GLU E 1 77 ? 4.573 14.681 18.913 1.00 39.56 77 GLU E CA 1
ATOM 5607 C C . GLU E 1 77 ? 5.639 13.956 19.734 1.00 39.82 77 GLU E C 1
ATOM 5608 O O . GLU E 1 77 ? 6.493 14.579 20.356 1.00 39.59 77 GLU E O 1
ATOM 5614 N N . ILE E 1 78 ? 5.558 12.631 19.745 1.00 40.36 78 ILE E N 1
ATOM 5615 C CA . ILE E 1 78 ? 6.421 11.809 20.582 1.00 41.12 78 ILE E CA 1
ATOM 5616 C C . ILE E 1 78 ? 7.164 10.744 19.768 1.00 41.60 78 ILE E C 1
ATOM 5617 O O . ILE E 1 78 ? 6.545 9.941 19.062 1.00 41.57 78 ILE E O 1
ATOM 5622 N N . TYR E 1 79 ? 8.492 10.758 19.875 1.00 42.21 79 TYR E N 1
ATOM 5623 C CA . TYR E 1 79 ? 9.348 9.777 19.213 1.00 42.77 79 TYR E CA 1
ATOM 5624 C C . TYR E 1 79 ? 10.134 8.957 20.231 1.00 43.36 79 TYR E C 1
ATOM 5625 O O . TYR E 1 79 ? 10.707 9.502 21.174 1.00 43.19 79 TYR E O 1
ATOM 5634 N N . THR E 1 80 ? 10.134 7.641 20.032 1.00 44.37 80 THR E N 1
ATOM 5635 C CA . THR E 1 80 ? 10.857 6.692 20.884 1.00 45.11 80 THR E CA 1
ATOM 5636 C C . THR E 1 80 ? 11.680 5.745 20.017 1.00 45.47 80 THR E C 1
ATOM 5637 O O . THR E 1 80 ? 11.363 5.540 18.844 1.00 45.46 80 THR E O 1
ATOM 5641 N N . GLY E 1 81 ? 12.736 5.178 20.602 1.00 46.04 81 GLY E N 1
ATOM 5642 C CA . GLY E 1 81 ? 13.619 4.239 19.906 1.00 46.73 81 GLY E CA 1
ATOM 5643 C C . GLY E 1 81 ? 14.514 4.890 18.864 1.00 47.34 81 GLY E C 1
ATOM 5644 O O . GLY E 1 81 ? 14.326 4.682 17.662 1.00 47.62 81 GLY E O 1
ATOM 5645 N N . SER E 1 82 ? 15.482 5.683 19.328 1.00 47.72 82 SER E N 1
ATOM 5646 C CA . SER E 1 82 ? 16.475 6.322 18.463 1.00 47.98 82 SER E CA 1
ATOM 5647 C C . SER E 1 82 ? 17.840 6.408 19.152 1.00 48.30 82 SER E C 1
ATOM 5648 O O . SER E 1 82 ? 18.011 7.110 20.155 1.00 48.37 82 SER E O 1
ATOM 5651 N N . LYS E 1 84 ? 20.381 8.437 17.429 1.00 37.58 84 LYS E N 1
ATOM 5652 C CA . LYS E 1 84 ? 20.246 8.850 16.026 1.00 37.39 84 LYS E CA 1
ATOM 5653 C C . LYS E 1 84 ? 19.012 9.746 15.822 1.00 37.17 84 LYS E C 1
ATOM 5654 O O . LYS E 1 84 ? 17.897 9.252 15.617 1.00 37.29 84 LYS E O 1
ATOM 5656 N N . LYS E 1 85 ? 19.227 11.062 15.865 1.00 36.61 85 LYS E N 1
ATOM 5657 C CA . LYS E 1 85 ? 18.126 12.019 16.003 1.00 36.03 85 LYS E CA 1
ATOM 5658 C C . LYS E 1 85 ? 17.998 13.015 14.851 1.00 35.98 85 LYS E C 1
ATOM 5659 O O . LYS E 1 85 ? 16.988 13.711 14.740 1.00 35.72 85 LYS E O 1
ATOM 5665 N N . LEU E 1 86 ? 19.019 13.066 13.996 1.00 35.95 86 LEU E N 1
ATOM 5666 C CA . LEU E 1 86 ? 19.036 13.944 12.824 1.00 35.70 86 LEU E CA 1
ATOM 5667 C C . LEU E 1 86 ? 17.866 13.684 11.873 1.00 35.49 86 LEU E C 1
ATOM 5668 O O . LEU E 1 86 ? 17.250 14.629 11.381 1.00 35.10 86 LEU E O 1
ATOM 5673 N N . GLU E 1 87 ? 17.562 12.410 11.623 1.00 35.17 87 GLU E N 1
ATOM 5674 C CA . GLU E 1 87 ? 16.564 12.075 10.612 1.00 35.22 87 GLU E CA 1
ATOM 5675 C C . GLU E 1 87 ? 15.135 12.334 11.081 1.00 34.57 87 GLU E C 1
ATOM 5676 O O . GLU E 1 87 ? 14.301 12.780 10.296 1.00 34.53 87 GLU E O 1
ATOM 5682 N N . ILE E 1 88 ? 14.860 12.065 12.353 1.00 34.03 88 ILE E N 1
ATOM 5683 C CA . ILE E 1 88 ? 13.555 12.415 12.930 1.00 33.63 88 ILE E CA 1
ATOM 5684 C C . ILE E 1 88 ? 13.396 13.930 13.125 1.00 32.98 88 ILE E C 1
ATOM 5685 O O . ILE E 1 88 ? 12.282 14.444 13.116 1.00 32.72 88 ILE E O 1
ATOM 5690 N N . TYR E 1 89 ? 14.519 14.632 13.269 1.00 32.49 89 TYR E N 1
ATOM 5691 C CA . TYR E 1 89 ? 14.527 16.092 13.315 1.00 31.89 89 TYR E CA 1
ATOM 5692 C C . TYR E 1 89 ? 14.078 16.698 11.987 1.00 31.76 89 TYR E C 1
ATOM 5693 O O . TYR E 1 89 ? 13.293 17.650 11.973 1.00 31.65 89 TYR E O 1
ATOM 5702 N N . GLU E 1 90 ? 14.593 16.153 10.884 1.00 31.63 90 GLU E N 1
ATOM 5703 C CA . GLU E 1 90 ? 14.243 16.616 9.544 1.00 31.70 90 GLU E CA 1
ATOM 5704 C C . GLU E 1 90 ? 12.777 16.346 9.255 1.00 31.56 90 GLU E C 1
ATOM 5705 O O . GLU E 1 90 ? 12.139 17.109 8.543 1.00 31.55 90 GLU E O 1
ATOM 5711 N N . LYS E 1 91 ? 12.270 15.247 9.812 1.00 31.68 91 LYS E N 1
ATOM 5712 C CA . LYS E 1 91 ? 10.859 14.874 9.748 1.00 32.06 91 LYS E CA 1
ATOM 5713 C C . LYS E 1 91 ? 9.947 15.905 10.416 1.00 31.78 91 LYS E C 1
ATOM 5714 O O . LYS E 1 91 ? 8.958 16.336 9.821 1.00 31.82 91 LYS E O 1
ATOM 5717 N N . ILE E 1 92 ? 10.284 16.286 11.652 1.00 31.59 92 ILE E N 1
ATOM 5718 C CA . ILE E 1 92 ? 9.518 17.279 12.411 1.00 31.06 92 ILE E CA 1
ATOM 5719 C C . ILE E 1 92 ? 9.576 18.615 11.683 1.00 30.96 92 ILE E C 1
ATOM 5720 O O . ILE E 1 92 ? 8.573 19.309 11.575 1.00 30.86 92 ILE E O 1
ATOM 5725 N N . LYS E 1 93 ? 10.760 18.945 11.175 1.00 31.19 93 LYS E N 1
ATOM 5726 C CA . LYS E 1 93 ? 10.991 20.128 10.340 1.00 31.53 93 LYS E CA 1
ATOM 5727 C C . LYS E 1 93 ? 10.113 20.128 9.081 1.00 31.77 93 LYS E C 1
ATOM 5728 O O . LYS E 1 93 ? 9.503 21.141 8.750 1.00 31.73 93 LYS E O 1
ATOM 5734 N N . GLU E 1 94 ? 10.055 18.989 8.393 1.00 31.97 94 GLU E N 1
ATOM 5735 C CA . GLU E 1 94 ? 9.230 18.834 7.192 1.00 32.25 94 GLU E CA 1
ATOM 5736 C C . GLU E 1 94 ? 7.747 18.976 7.522 1.00 31.74 94 GLU E C 1
ATOM 5737 O O . GLU E 1 94 ? 7.031 19.742 6.865 1.00 32.03 94 GLU E O 1
ATOM 5743 N N . LYS E 1 95 ? 7.317 18.240 8.551 1.00 31.04 95 LYS E N 1
ATOM 5744 C CA . LYS E 1 95 ? 5.920 18.150 8.999 1.00 30.13 95 LYS E CA 1
ATOM 5745 C C . LYS E 1 95 ? 5.340 19.499 9.411 1.00 29.78 95 LYS E C 1
ATOM 5746 O O . LYS E 1 95 ? 4.157 19.773 9.204 1.00 29.70 95 LYS E O 1
ATOM 5752 N N . TYR E 1 96 ? 6.185 20.343 9.988 1.00 29.43 96 TYR E N 1
ATOM 5753 C CA . TYR E 1 96 ? 5.736 21.624 10.515 1.00 29.07 96 TYR E CA 1
ATOM 5754 C C . TYR E 1 96 ? 6.126 22.816 9.624 1.00 28.62 96 TYR E C 1
ATOM 5755 O O . TYR E 1 96 ? 5.722 23.956 9.873 1.00 28.41 96 TYR E O 1
ATOM 5764 N N . SER E 1 97 ? 6.878 22.518 8.567 1.00 28.57 97 SER E N 1
ATOM 5765 C CA . SER E 1 97 ? 7.311 23.503 7.557 1.00 28.45 97 SER E CA 1
ATOM 5766 C C . SER E 1 97 ? 8.049 24.663 8.219 1.00 28.27 97 SER E C 1
ATOM 5767 O O . SER E 1 97 ? 7.657 25.826 8.095 1.00 28.71 97 SER E O 1
ATOM 5770 N N . LEU E 1 98 ? 9.111 24.328 8.942 1.00 27.98 98 LEU E N 1
ATOM 5771 C CA . LEU E 1 98 ? 9.868 25.311 9.704 1.00 27.70 98 LEU E CA 1
ATOM 5772 C C . LEU E 1 98 ? 11.327 25.304 9.263 1.00 27.87 98 LEU E C 1
ATOM 5773 O O . LEU E 1 98 ? 11.805 24.311 8.699 1.00 27.88 98 LEU E O 1
ATOM 5778 N N . LYS E 1 99 ? 12.013 26.429 9.476 1.00 27.96 99 LYS E N 1
ATOM 5779 C CA . LYS E 1 99 ? 13.465 26.504 9.290 1.00 27.79 99 LYS E CA 1
ATOM 5780 C C . LYS E 1 99 ? 14.127 26.124 10.607 1.00 27.67 99 LYS E C 1
ATOM 5781 O O . LYS E 1 99 ? 13.458 26.028 11.643 1.00 27.32 99 LYS E O 1
ATOM 5787 N N . ASP E 1 100 ? 15.443 25.931 10.558 1.00 27.67 100 ASP E N 1
ATOM 5788 C CA . ASP E 1 100 ? 16.252 25.661 11.738 1.00 28.00 100 ASP E CA 1
ATOM 5789 C C . ASP E 1 100 ? 16.051 26.728 12.822 1.00 28.14 100 ASP E C 1
ATOM 5790 O O . ASP E 1 100 ? 15.980 26.402 14.011 1.00 28.18 100 ASP E O 1
ATOM 5795 N N . GLU E 1 101 ? 15.940 27.992 12.402 1.00 28.00 101 GLU E N 1
ATOM 5796 C CA . GLU E 1 101 ? 15.882 29.135 13.320 1.00 28.06 101 GLU E CA 1
ATOM 5797 C C . GLU E 1 101 ? 14.596 29.215 14.140 1.00 27.45 101 GLU E C 1
ATOM 5798 O O . GLU E 1 101 ? 14.538 29.923 15.149 1.00 27.72 101 GLU E O 1
ATOM 5804 N N . GLU E 1 102 ? 13.577 28.475 13.715 1.00 26.80 102 GLU E N 1
ATOM 5805 C CA . GLU E 1 102 ? 12.274 28.493 14.377 1.00 26.02 102 GLU E CA 1
ATOM 5806 C C . GLU E 1 102 ? 12.154 27.368 15.405 1.00 25.34 102 GLU E C 1
ATOM 5807 O O . GLU E 1 102 ? 11.172 27.289 16.144 1.00 25.11 102 GLU E O 1
ATOM 5813 N N . ILE E 1 103 ? 13.169 26.510 15.449 1.00 24.71 103 ILE E N 1
ATOM 5814 C CA . ILE E 1 103 ? 13.168 25.341 16.318 1.00 24.26 103 ILE E CA 1
ATOM 5815 C C . ILE E 1 103 ? 14.121 25.494 17.526 1.00 24.08 103 ILE E C 1
ATOM 5816 O O . ILE E 1 103 ? 15.136 26.191 17.463 1.00 24.01 103 ILE E O 1
ATOM 5821 N N . GLY E 1 104 ? 13.763 24.850 18.631 1.00 23.92 104 GLY E N 1
ATOM 5822 C CA . GLY E 1 104 ? 14.618 24.783 19.806 1.00 23.17 104 GLY E CA 1
ATOM 5823 C C . GLY E 1 104 ? 14.748 23.350 20.259 1.00 23.16 104 GLY E C 1
ATOM 5824 O O . GLY E 1 104 ? 13.851 22.538 20.034 1.00 23.13 104 GLY E O 1
ATOM 5825 N N . PHE E 1 105 ? 15.866 23.039 20.903 1.00 23.03 105 PHE E N 1
ATOM 5826 C CA . PHE E 1 105 ? 16.139 21.688 21.373 1.00 23.14 105 PHE E CA 1
ATOM 5827 C C . PHE E 1 105 ? 16.761 21.766 22.758 1.00 23.21 105 PHE E C 1
ATOM 5828 O O . PHE E 1 105 ? 17.794 22.425 22.939 1.00 22.83 105 PHE E O 1
ATOM 5836 N N . ILE E 1 106 ? 16.129 21.114 23.735 1.00 23.00 106 ILE E N 1
ATOM 5837 C CA . ILE E 1 106 ? 16.740 20.999 25.062 1.00 23.00 106 ILE E CA 1
ATOM 5838 C C . ILE E 1 106 ? 17.400 19.631 25.273 1.00 23.11 106 ILE E C 1
ATOM 5839 O O . ILE E 1 106 ? 16.738 18.607 25.444 1.00 22.69 106 ILE E O 1
ATOM 5844 N N . GLY E 1 107 ? 18.727 19.639 25.226 1.00 23.26 107 GLY E N 1
ATOM 5845 C CA . GLY E 1 107 ? 19.508 18.415 25.207 1.00 23.96 107 GLY E CA 1
ATOM 5846 C C . GLY E 1 107 ? 20.285 18.056 26.461 1.00 24.15 107 GLY E C 1
ATOM 5847 O O . GLY E 1 107 ? 20.540 18.890 27.339 1.00 23.81 107 GLY E O 1
ATOM 5848 N N . ASP E 1 108 ? 20.666 16.787 26.518 1.00 24.75 108 ASP E N 1
ATOM 5849 C CA . ASP E 1 108 ? 21.404 16.238 27.641 1.00 25.37 108 ASP E CA 1
ATOM 5850 C C . ASP E 1 108 ? 22.547 15.342 27.168 1.00 25.71 108 ASP E C 1
ATOM 5851 O O . ASP E 1 108 ? 23.503 15.104 27.910 1.00 26.25 108 ASP E O 1
ATOM 5856 N N . ASP E 1 109 ? 22.452 14.885 25.923 1.00 25.93 109 ASP E N 1
ATOM 5857 C CA . ASP E 1 109 ? 23.313 13.828 25.399 1.00 26.37 109 ASP E CA 1
ATOM 5858 C C . ASP E 1 109 ? 24.150 14.231 24.180 1.00 26.32 109 ASP E C 1
ATOM 5859 O O . ASP E 1 109 ? 23.751 15.098 23.402 1.00 26.69 109 ASP E O 1
ATOM 5864 N N . VAL E 1 110 ? 25.300 13.573 24.011 1.00 26.33 110 VAL E N 1
ATOM 5865 C CA . VAL E 1 110 ? 26.197 13.820 22.873 1.00 26.12 110 VAL E CA 1
ATOM 5866 C C . VAL E 1 110 ? 25.560 13.548 21.505 1.00 26.16 110 VAL E C 1
ATOM 5867 O O . VAL E 1 110 ? 26.007 14.073 20.485 1.00 26.28 110 VAL E O 1
ATOM 5871 N N . VAL E 1 111 ? 24.512 12.734 21.500 1.00 26.10 111 VAL E N 1
ATOM 5872 C CA . VAL E 1 111 ? 23.753 12.431 20.286 1.00 26.34 111 VAL E CA 1
ATOM 5873 C C . VAL E 1 111 ? 22.959 13.659 19.837 1.00 26.10 111 VAL E C 1
ATOM 5874 O O . VAL E 1 111 ? 22.675 13.825 18.646 1.00 26.53 111 VAL E O 1
ATOM 5878 N N . ASP E 1 112 ? 22.615 14.521 20.795 1.00 25.64 112 ASP E N 1
ATOM 5879 C CA . ASP E 1 112 ? 21.786 15.695 20.527 1.00 25.16 112 ASP E CA 1
ATOM 5880 C C . ASP E 1 112 ? 22.542 16.786 19.786 1.00 24.94 112 ASP E C 1
ATOM 5881 O O . ASP E 1 112 ? 21.936 17.663 19.172 1.00 24.84 112 ASP E O 1
ATOM 5886 N N . ILE E 1 113 ? 23.866 16.709 19.862 1.00 25.01 113 ILE E N 1
ATOM 5887 C CA . ILE E 1 113 ? 24.774 17.793 19.485 1.00 24.72 113 ILE E CA 1
ATOM 5888 C C . ILE E 1 113 ? 24.627 18.235 18.032 1.00 25.10 113 ILE E C 1
ATOM 5889 O O . ILE E 1 113 ? 24.560 19.427 17.766 1.00 25.27 113 ILE E O 1
ATOM 5894 N N . GLU E 1 114 ? 24.563 17.279 17.110 1.00 25.55 114 GLU E N 1
ATOM 5895 C CA . GLU E 1 114 ? 24.403 17.576 15.687 1.00 26.35 114 GLU E CA 1
ATOM 5896 C C . GLU E 1 114 ? 23.107 18.355 15.409 1.00 26.29 114 GLU E C 1
ATOM 5897 O O . GLU E 1 114 ? 23.119 19.332 14.653 1.00 26.24 114 GLU E O 1
ATOM 5903 N N . VAL E 1 115 ? 22.004 17.932 16.034 1.00 26.22 115 VAL E N 1
ATOM 5904 C CA . VAL E 1 115 ? 20.731 18.671 15.959 1.00 26.19 115 VAL E CA 1
ATOM 5905 C C . VAL E 1 115 ? 20.819 20.054 16.625 1.00 26.35 115 VAL E C 1
ATOM 5906 O O . VAL E 1 115 ? 20.319 21.038 16.075 1.00 26.24 115 VAL E O 1
ATOM 5918 N N . LYS E 1 117 ? 23.473 21.918 16.980 1.00 26.56 117 LYS E N 1
ATOM 5919 C CA . LYS E 1 117 ? 24.285 22.760 16.094 1.00 26.37 117 LYS E CA 1
ATOM 5920 C C . LYS E 1 117 ? 23.438 23.501 15.059 1.00 26.10 117 LYS E C 1
ATOM 5921 O O . LYS E 1 117 ? 23.700 24.676 14.766 1.00 26.16 117 LYS E O 1
ATOM 5927 N N . LYS E 1 118 ? 22.426 22.808 14.531 1.00 25.52 118 LYS E N 1
ATOM 5928 C CA . LYS E 1 118 ? 21.522 23.328 13.500 1.00 25.28 118 LYS E CA 1
ATOM 5929 C C . LYS E 1 118 ? 20.449 24.282 14.047 1.00 24.92 118 LYS E C 1
ATOM 5930 O O . LYS E 1 118 ? 20.269 25.376 13.500 1.00 24.79 118 LYS E O 1
ATOM 5936 N N . VAL E 1 119 ? 19.759 23.868 15.123 1.00 24.42 119 VAL E N 1
ATOM 5937 C CA . VAL E 1 119 ? 18.584 24.588 15.659 1.00 23.64 119 VAL E CA 1
ATOM 5938 C C . VAL E 1 119 ? 18.857 26.013 16.148 1.00 23.51 119 VAL E C 1
ATOM 5939 O O . VAL E 1 119 ? 19.990 26.365 16.474 1.00 23.49 119 VAL E O 1
ATOM 5943 N N . GLY E 1 120 ? 17.800 26.825 16.184 1.00 23.34 120 GLY E N 1
ATOM 5944 C CA . GLY E 1 120 ? 17.896 28.224 16.573 1.00 22.82 120 GLY E CA 1
ATOM 5945 C C . GLY E 1 120 ? 17.999 28.432 18.074 1.00 22.80 120 GLY E C 1
ATOM 5946 O O . GLY E 1 120 ? 18.670 29.369 18.524 1.00 22.77 120 GLY E O 1
ATOM 5947 N N . PHE E 1 121 ? 17.331 27.571 18.852 1.00 22.14 121 PHE E N 1
ATOM 5948 C CA . PHE E 1 121 ? 17.331 27.684 20.321 1.00 21.28 121 PHE E CA 1
ATOM 5949 C C . PHE E 1 121 ? 17.842 26.416 21.020 1.00 20.69 121 PHE E C 1
ATOM 5950 O O . PHE E 1 121 ? 17.060 25.685 21.624 1.00 20.49 121 PHE E O 1
ATOM 5958 N N . PRO E 1 122 ? 19.167 26.168 20.962 1.00 20.29 122 PRO E N 1
ATOM 5959 C CA . PRO E 1 122 ? 19.716 24.994 21.631 1.00 20.15 122 PRO E CA 1
ATOM 5960 C C . PRO E 1 122 ? 19.911 25.253 23.123 1.00 19.97 122 PRO E C 1
ATOM 5961 O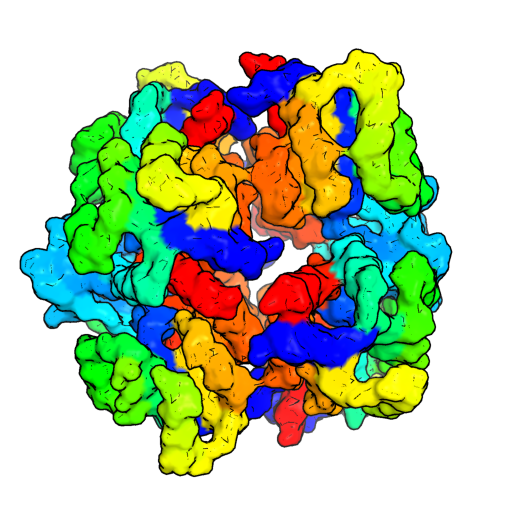 O . PRO E 1 122 ? 20.501 26.264 23.517 1.00 19.95 122 PRO E O 1
ATOM 5965 N N . VAL E 1 123 ? 19.380 24.350 23.937 1.00 19.81 123 VAL E N 1
ATOM 5966 C CA . VAL E 1 123 ? 19.429 24.487 25.384 1.00 19.75 123 VAL E CA 1
ATOM 5967 C C . VAL E 1 123 ? 20.136 23.278 25.975 1.00 19.67 123 VAL E C 1
ATOM 5968 O O . VAL E 1 123 ? 19.916 22.152 25.538 1.00 19.98 123 VAL E O 1
ATOM 5972 N N . ALA E 1 124 ? 20.999 23.515 26.956 1.00 19.65 124 ALA E N 1
ATOM 5973 C CA . ALA E 1 124 ? 21.554 22.426 27.743 1.00 19.60 124 ALA E CA 1
ATOM 5974 C C . ALA E 1 124 ? 21.090 22.535 29.190 1.00 19.68 124 ALA E C 1
ATOM 5975 O O . ALA E 1 124 ? 20.850 23.623 29.704 1.00 19.63 124 ALA E O 1
ATOM 5977 N N . VAL E 1 125 ? 20.972 21.388 29.840 1.00 19.86 125 VAL E N 1
ATOM 5978 C CA . VAL E 1 125 ? 20.601 21.326 31.231 1.00 20.11 125 VAL E CA 1
ATOM 5979 C C . VAL E 1 125 ? 21.893 21.483 32.061 1.00 20.19 125 VAL E C 1
ATOM 5980 O O . VAL E 1 125 ? 22.988 21.234 31.549 1.00 19.88 125 VAL E O 1
ATOM 5984 N N . ARG E 1 126 ? 21.777 21.938 33.311 1.00 20.21 126 ARG E N 1
ATOM 5985 C CA . ARG E 1 126 ? 22.955 22.275 34.135 1.00 20.59 126 ARG E CA 1
ATOM 5986 C C . ARG E 1 126 ? 24.064 21.212 34.173 1.00 20.63 126 ARG E C 1
ATOM 5987 O O . ARG E 1 126 ? 25.243 21.534 34.049 1.00 20.86 126 ARG E O 1
ATOM 5995 N N . ASN E 1 127 ? 23.684 19.952 34.358 1.00 20.81 127 ASN E N 1
ATOM 5996 C CA . ASN E 1 127 ? 24.659 18.889 34.551 1.00 20.54 127 ASN E CA 1
ATOM 5997 C C . ASN E 1 127 ? 24.975 18.051 33.301 1.00 20.34 127 ASN E C 1
ATOM 5998 O O . ASN E 1 127 ? 25.532 16.948 33.408 1.00 20.19 127 ASN E O 1
ATOM 6003 N N . ALA E 1 128 ? 24.633 18.594 32.126 1.00 19.71 128 ALA E N 1
ATOM 6004 C CA . ALA E 1 128 ? 25.005 18.000 30.837 1.00 19.09 128 ALA E CA 1
ATOM 6005 C C . ALA E 1 128 ? 26.519 17.990 30.658 1.00 18.88 128 ALA E C 1
ATOM 6006 O O . ALA E 1 128 ? 27.222 18.855 31.182 1.00 18.79 128 ALA E O 1
ATOM 6008 N N . VAL E 1 129 ? 27.011 16.998 29.921 1.00 18.84 129 VAL E N 1
ATOM 6009 C CA . VAL E 1 129 ? 28.428 16.910 29.565 1.00 18.75 129 VAL E CA 1
ATOM 6010 C C . VAL E 1 129 ? 28.809 18.201 28.842 1.00 18.89 129 VAL E C 1
ATOM 6011 O O . VAL E 1 129 ? 27.986 18.774 28.127 1.00 18.76 129 VAL E O 1
ATOM 6015 N N . GLU E 1 130 ? 30.033 18.676 29.060 1.00 19.22 130 GLU E N 1
ATOM 6016 C CA . GLU E 1 130 ? 30.450 19.993 28.571 1.00 19.68 130 GLU E CA 1
ATOM 6017 C C . GLU E 1 130 ? 30.288 20.131 27.047 1.00 19.49 130 GLU E C 1
ATOM 6018 O O . GLU E 1 130 ? 29.853 21.174 26.557 1.00 19.20 130 GLU E O 1
ATOM 6024 N N . GLU E 1 131 ? 30.594 19.061 26.314 1.00 19.82 131 GLU E N 1
ATOM 6025 C CA . GLU E 1 131 ? 30.364 19.000 24.860 1.00 19.99 131 GLU E CA 1
ATOM 6026 C C . GLU E 1 131 ? 28.964 19.464 24.441 1.00 19.53 131 GLU E C 1
ATOM 6027 O O . GLU E 1 131 ? 28.803 20.161 23.455 1.00 19.61 131 GLU E O 1
ATOM 6033 N N . VAL E 1 132 ? 27.959 19.079 25.211 1.00 19.62 132 VAL E N 1
ATOM 6034 C CA . VAL E 1 132 ? 26.579 19.533 25.010 1.00 19.34 132 VAL E CA 1
ATOM 6035 C C . VAL E 1 132 ? 26.329 20.983 25.502 1.00 19.28 132 VAL E C 1
ATOM 6036 O O . VAL E 1 132 ? 25.610 21.743 24.853 1.00 18.95 132 VAL E O 1
ATOM 6040 N N . ARG E 1 133 ? 26.930 21.368 26.626 1.00 19.17 133 ARG E N 1
ATOM 6041 C CA . ARG E 1 133 ? 26.861 22.768 27.081 1.00 19.70 133 ARG E CA 1
ATOM 6042 C C . ARG E 1 133 ? 27.539 23.758 26.090 1.00 19.90 133 ARG E C 1
ATOM 6043 O O . ARG E 1 133 ? 27.111 24.901 25.953 1.00 19.96 133 ARG E O 1
ATOM 6051 N N . LYS E 1 134 ? 28.577 23.291 25.396 1.00 19.93 134 LYS E N 1
ATOM 6052 C CA . LYS E 1 134 ? 29.280 24.074 24.374 1.00 20.02 134 LYS E CA 1
ATOM 6053 C C . LYS E 1 134 ? 28.377 24.577 23.243 1.00 19.60 134 LYS E C 1
ATOM 6054 O O . LYS E 1 134 ? 28.609 25.660 22.693 1.00 19.70 134 LYS E O 1
ATOM 6060 N N . VAL E 1 135 ? 27.366 23.785 22.898 1.00 19.05 135 VAL E N 1
ATOM 6061 C CA . VAL E 1 135 ? 26.547 24.031 21.708 1.00 18.86 135 VAL E CA 1
ATOM 6062 C C . VAL E 1 135 ? 25.157 24.622 22.053 1.00 18.71 135 VAL E C 1
ATOM 6063 O O . VAL E 1 135 ? 24.244 24.668 21.222 1.00 19.04 135 VAL E O 1
ATOM 6067 N N . ALA E 1 136 ? 25.026 25.099 23.283 1.00 18.48 136 ALA E N 1
ATOM 6068 C CA . ALA E 1 136 ? 23.798 25.695 23.765 1.00 18.15 136 ALA E CA 1
ATOM 6069 C C . ALA E 1 136 ? 23.911 27.203 23.900 1.00 18.07 136 ALA E C 1
ATOM 6070 O O . ALA E 1 136 ? 24.970 27.735 24.230 1.00 17.86 136 ALA E O 1
ATOM 6072 N N . VAL E 1 137 ? 22.797 27.880 23.632 1.00 18.01 137 VAL E N 1
ATOM 6073 C CA . VAL E 1 137 ? 22.699 29.322 23.782 1.00 17.63 137 VAL E CA 1
ATOM 6074 C C . VAL E 1 137 ? 22.273 29.649 25.222 1.00 17.53 137 VAL E C 1
ATOM 6075 O O . VAL E 1 137 ? 22.430 30.773 25.693 1.00 17.22 137 VAL E O 1
ATOM 6079 N N . TYR E 1 138 ? 21.726 28.645 25.902 1.00 17.44 138 TYR E N 1
ATOM 6080 C CA . TYR E 1 138 ? 21.321 28.762 27.288 1.00 17.45 138 TYR E CA 1
ATOM 6081 C C . TYR E 1 138 ? 21.576 27.456 28.011 1.00 17.65 138 TYR E C 1
ATOM 6082 O O . TYR E 1 138 ? 21.272 26.373 27.500 1.00 17.59 138 TYR E O 1
ATOM 6091 N N . ILE E 1 139 ? 22.184 27.583 29.184 1.00 17.82 139 ILE E N 1
ATOM 6092 C CA . ILE E 1 139 ? 22.343 26.490 30.126 1.00 18.19 139 ILE E CA 1
ATOM 6093 C C . ILE E 1 139 ? 21.428 26.784 31.314 1.00 18.36 139 ILE E C 1
ATOM 6094 O O . ILE E 1 139 ? 21.536 27.836 31.949 1.00 18.10 139 ILE E O 1
ATOM 6099 N N . THR E 1 140 ? 20.522 25.851 31.588 1.00 18.77 140 THR E N 1
ATOM 6100 C CA . THR E 1 140 ? 19.594 25.978 32.715 1.00 19.71 140 THR E CA 1
ATOM 6101 C C . THR E 1 140 ? 20.293 25.865 34.080 1.00 19.90 140 THR E C 1
ATOM 6102 O O . THR E 1 140 ? 21.367 25.280 34.208 1.00 19.76 140 THR E O 1
ATOM 6106 N N . GLN E 1 141 ? 19.660 26.464 35.078 1.00 20.50 141 GLN E N 1
ATOM 6107 C CA . GLN E 1 141 ? 20.094 26.417 36.455 1.00 21.07 141 GLN E CA 1
ATOM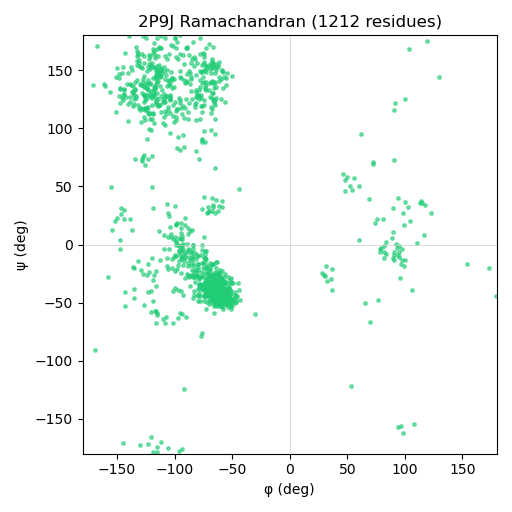 6108 C C . GLN E 1 141 ? 19.624 25.138 37.150 1.00 21.60 141 GLN E C 1
ATOM 6109 O O . GLN E 1 141 ? 20.262 24.667 38.080 1.00 22.19 141 GLN E O 1
ATOM 6115 N N . ARG E 1 142 ? 18.510 24.579 36.693 1.00 22.50 142 ARG E N 1
ATOM 6116 C CA . ARG E 1 142 ? 18.016 23.291 37.187 1.00 23.57 142 ARG E CA 1
ATOM 6117 C C . ARG E 1 142 ? 18.791 22.124 36.573 1.00 23.94 142 ARG E C 1
ATOM 6118 O O . ARG E 1 142 ? 19.081 22.128 35.367 1.00 24.24 142 ARG E O 1
ATOM 6126 N N . ASN E 1 143 ? 19.053 21.107 37.377 1.00 24.33 143 ASN E N 1
ATOM 6127 C CA . ASN E 1 143 ? 19.827 19.939 36.953 1.00 24.85 143 ASN E CA 1
ATOM 6128 C C . ASN E 1 143 ? 19.209 18.994 35.920 1.00 25.06 143 ASN E C 1
ATOM 6129 O O . ASN E 1 143 ? 19.874 18.506 35.060 1.00 25.80 143 ASN E O 1
ATOM 6134 N N . GLY E 1 144 ? 17.944 18.705 36.020 1.00 24.81 144 GLY E N 1
ATOM 6135 C CA . GLY E 1 144 ? 17.606 17.369 35.672 1.00 24.24 144 GLY E CA 1
ATOM 6136 C C . GLY E 1 144 ? 16.161 17.128 35.554 1.00 23.94 144 GLY E C 1
ATOM 6137 O O . GLY E 1 144 ? 15.651 17.248 34.528 1.00 24.48 144 GLY E O 1
ATOM 6138 N N . GLY E 1 145 ? 15.541 16.733 36.627 1.00 23.30 145 GLY E N 1
ATOM 6139 C CA . GLY E 1 145 ? 14.139 16.797 36.770 1.00 22.52 145 GLY E CA 1
ATOM 6140 C C . GLY E 1 145 ? 13.834 17.680 37.928 1.00 22.37 145 GLY E C 1
ATOM 6141 O O . GLY E 1 145 ? 13.079 17.316 38.774 1.00 22.34 145 GLY E O 1
ATOM 6142 N N . GLU E 1 146 ? 14.450 18.843 37.941 1.00 22.04 146 GLU E N 1
ATOM 6143 C CA . GLU E 1 146 ? 14.203 19.867 38.941 1.00 21.58 146 GLU E CA 1
ATOM 6144 C C . GLU E 1 146 ? 13.222 20.920 38.509 1.00 20.86 146 GLU E C 1
ATOM 6145 O O . GLU E 1 146 ? 12.849 21.737 39.269 1.00 20.97 146 GLU E O 1
ATOM 6151 N N . GLY E 1 147 ? 12.807 20.868 37.259 1.00 20.40 147 GLY E N 1
ATOM 6152 C CA . GLY E 1 147 ? 11.915 21.884 36.702 1.00 19.40 147 GLY E CA 1
ATOM 6153 C C . GLY E 1 147 ? 12.615 22.661 35.607 1.00 18.99 147 GLY E C 1
ATOM 6154 O O . GLY E 1 147 ? 12.406 23.857 35.462 1.00 19.12 147 GLY E O 1
ATOM 6155 N N . ALA E 1 148 ? 13.450 21.967 34.841 1.00 18.89 148 ALA E N 1
ATOM 6156 C CA . ALA E 1 148 ? 14.248 22.556 33.770 1.00 18.67 148 ALA E CA 1
ATOM 6157 C C . ALA E 1 148 ? 13.419 23.037 32.582 1.00 18.81 148 ALA E C 1
ATOM 6158 O O . ALA E 1 148 ? 13.750 24.042 31.939 1.00 19.40 148 ALA E O 1
ATOM 6160 N N . LEU E 1 149 ? 12.350 22.318 32.285 1.00 18.67 149 LEU E N 1
ATOM 6161 C CA . LEU E 1 149 ? 11.500 22.660 31.157 1.00 18.49 149 LEU E CA 1
ATOM 6162 C C . LEU E 1 149 ? 10.741 23.950 31.436 1.00 18.50 149 LEU E C 1
ATOM 6163 O O . LEU E 1 149 ? 10.626 24.798 30.558 1.00 18.80 149 LEU E O 1
ATOM 6168 N N . ARG E 1 150 ? 10.245 24.090 32.667 1.00 18.49 150 ARG E N 1
ATOM 6169 C CA . ARG E 1 150 ? 9.620 25.317 33.159 1.00 18.18 150 ARG E CA 1
ATOM 6170 C C . ARG E 1 150 ? 10.577 26.494 33.111 1.00 17.68 150 ARG E C 1
ATOM 6171 O O . ARG E 1 150 ? 10.172 27.602 32.792 1.00 17.27 150 ARG E O 1
ATOM 6179 N N . GLU E 1 151 ? 11.845 26.245 33.426 1.00 17.31 151 GLU E N 1
ATOM 6180 C CA . GLU E 1 151 ? 12.859 27.300 33.395 1.00 17.29 151 GLU E CA 1
ATOM 6181 C C . GLU E 1 151 ? 13.046 27.889 31.998 1.00 17.18 151 GLU E C 1
ATOM 6182 O O . GLU E 1 151 ? 13.216 29.105 31.848 1.00 17.08 151 GLU E O 1
ATOM 6188 N N . VAL E 1 152 ? 12.991 27.025 30.985 1.00 17.34 152 VAL E N 1
ATOM 6189 C CA . VAL E 1 152 ? 13.062 27.454 29.587 1.00 17.28 152 VAL E CA 1
ATOM 6190 C C . VAL E 1 152 ? 11.802 28.244 29.204 1.00 17.51 152 VAL E C 1
ATOM 6191 O O . VAL E 1 152 ? 11.887 29.260 28.516 1.00 17.51 152 VAL E O 1
ATOM 6195 N N . ALA E 1 153 ? 10.649 27.788 29.688 1.00 17.74 153 ALA E N 1
ATOM 6196 C CA . ALA E 1 153 ? 9.366 28.424 29.410 1.00 17.96 153 ALA E CA 1
ATOM 6197 C C . ALA E 1 153 ? 9.242 29.809 30.024 1.00 18.27 153 ALA E C 1
ATOM 6198 O O . ALA E 1 153 ? 8.743 30.722 29.369 1.00 18.69 153 ALA E O 1
ATOM 6200 N N . GLU E 1 154 ? 9.696 29.965 31.266 1.00 18.82 154 GLU E N 1
ATOM 6201 C CA . GLU E 1 154 ? 9.751 31.277 31.940 1.00 19.25 154 GLU E CA 1
ATOM 6202 C C . GLU E 1 154 ? 10.594 32.276 31.163 1.00 19.61 154 GLU E C 1
ATOM 6203 O O . GLU E 1 154 ? 10.194 33.427 30.995 1.00 19.66 154 GLU E O 1
ATOM 6209 N N . LEU E 1 155 ? 11.772 31.814 30.739 1.00 20.02 155 LEU E N 1
ATOM 6210 C CA . LEU E 1 155 ? 12.752 32.586 29.984 1.00 20.68 155 LEU E CA 1
ATOM 6211 C C . LEU E 1 155 ? 12.199 33.125 28.666 1.00 21.25 155 LEU E C 1
ATOM 6212 O O . LEU E 1 155 ? 12.346 34.310 28.385 1.00 21.55 155 LEU E O 1
ATOM 6217 N N . ILE E 1 156 ? 11.564 32.251 27.877 1.00 22.00 156 ILE E N 1
ATOM 6218 C CA . ILE E 1 156 ? 10.875 32.614 26.627 1.00 22.28 156 ILE E CA 1
ATOM 6219 C C . ILE E 1 156 ? 9.804 33.674 26.882 1.00 22.63 156 ILE E C 1
ATOM 6220 O O . ILE E 1 156 ? 9.669 34.621 26.109 1.00 23.19 156 ILE E O 1
ATOM 6225 N N . HIS E 1 157 ? 9.060 33.510 27.971 1.00 23.02 157 HIS E N 1
ATOM 6226 C CA . HIS E 1 157 ? 8.003 34.439 28.355 1.00 23.46 157 HIS E CA 1
ATOM 6227 C C . HIS E 1 157 ? 8.556 35.783 28.824 1.00 23.68 157 HIS E C 1
ATOM 6228 O O . HIS E 1 157 ? 8.036 36.829 28.463 1.00 23.98 157 HIS E O 1
ATOM 6235 N N . PHE E 1 158 ? 9.609 35.754 29.632 1.00 24.31 158 PHE E N 1
ATOM 6236 C CA . PHE E 1 158 ? 10.237 36.980 30.106 1.00 24.53 158 PHE E CA 1
ATOM 6237 C C . PHE E 1 158 ? 10.849 37.767 28.943 1.00 25.19 158 PHE E C 1
ATOM 6238 O O . PHE E 1 158 ? 10.679 38.977 28.846 1.00 25.29 158 PHE E O 1
ATOM 6246 N N . LEU E 1 159 ? 11.550 37.059 28.068 1.00 26.32 159 LEU E N 1
ATOM 6247 C CA . LEU E 1 159 ? 12.293 37.653 26.959 1.00 27.42 159 LEU E CA 1
ATOM 6248 C C . LEU E 1 159 ? 11.398 38.154 25.826 1.00 28.26 159 LEU E C 1
ATOM 6249 O O . LEU E 1 159 ? 11.886 38.761 24.871 1.00 28.55 159 LEU E O 1
ATOM 6254 N N . LYS E 1 160 ? 10.097 37.900 25.931 1.00 29.50 160 LYS E N 1
ATOM 6255 C CA . LYS E 1 160 ? 9.137 38.372 24.940 1.00 30.94 160 LYS E CA 1
ATOM 6256 C C . LYS E 1 160 ? 9.024 39.893 24.894 1.00 31.96 160 LYS E C 1
ATOM 6257 O O . LYS E 1 160 ? 9.156 40.498 23.825 1.00 33.27 160 LYS E O 1
ATOM 6259 N N . ASN E 1 161 ? 8.798 40.500 26.053 1.00 32.73 161 ASN E N 1
ATOM 6260 C CA . ASN E 1 161 ? 8.184 41.830 26.159 1.00 33.61 161 ASN E CA 1
ATOM 6261 C C . ASN E 1 161 ? 7.025 41.773 27.116 1.00 33.58 161 ASN E C 1
ATOM 6262 O O . ASN E 1 161 ? 5.931 41.425 26.688 1.00 33.52 161 ASN E O 1
ATOM 6264 N N . LEU F 1 2 ? 20.890 45.161 54.542 1.00 17.21 2 LEU F N 1
ATOM 6265 C CA . LEU F 1 2 ? 20.321 43.804 54.770 1.00 17.47 2 LEU F CA 1
ATOM 6266 C C . LEU F 1 2 ? 19.892 43.636 56.229 1.00 17.24 2 LEU F C 1
ATOM 6267 O O . LEU F 1 2 ? 18.829 43.086 56.514 1.00 16.98 2 LEU F O 1
ATOM 6272 N N . ARG F 1 3 ? 20.724 44.132 57.140 1.00 17.11 3 ARG F N 1
ATOM 6273 C CA . ARG F 1 3 ? 20.389 44.207 58.555 1.00 16.88 3 ARG F CA 1
ATOM 6274 C C . ARG F 1 3 ? 19.275 45.222 58.827 1.00 17.49 3 ARG F C 1
ATOM 6275 O O . ARG F 1 3 ? 18.537 45.082 59.784 1.00 17.51 3 ARG F O 1
ATOM 6283 N N . ASP F 1 4 ? 19.144 46.215 57.952 1.00 18.31 4 ASP F N 1
ATOM 6284 C CA . ASP F 1 4 ? 18.071 47.202 58.010 1.00 19.00 4 ASP F CA 1
ATOM 6285 C C . ASP F 1 4 ? 16.735 46.633 57.555 1.00 19.38 4 ASP F C 1
ATOM 6286 O O . ASP F 1 4 ? 15.711 46.832 58.216 1.00 19.98 4 ASP F O 1
ATOM 6291 N N . ARG F 1 5 ? 16.755 45.955 56.409 1.00 19.71 5 ARG F N 1
ATOM 6292 C CA . ARG F 1 5 ? 15.565 45.382 55.786 1.00 20.01 5 ARG F CA 1
ATOM 6293 C C . ARG F 1 5 ? 14.890 44.366 56.691 1.00 20.17 5 ARG F C 1
ATOM 6294 O O . ARG F 1 5 ? 13.670 44.325 56.792 1.00 20.27 5 ARG F O 1
ATOM 6302 N N . VAL F 1 6 ? 15.720 43.560 57.340 1.00 20.23 6 VAL F N 1
ATOM 6303 C CA . VAL F 1 6 ? 15.294 42.480 58.210 1.00 20.44 6 VAL F CA 1
ATOM 6304 C C . VAL F 1 6 ? 14.637 42.975 59.516 1.00 20.46 6 VAL F C 1
ATOM 6305 O O . VAL F 1 6 ? 13.734 42.309 60.033 1.00 20.07 6 VAL F O 1
ATOM 6309 N N . LYS F 1 7 ? 15.067 44.141 60.016 1.00 20.50 7 LYS F N 1
ATOM 6310 C CA . LYS F 1 7 ? 14.480 44.740 61.230 1.00 21.27 7 LYS F CA 1
ATOM 6311 C C . LYS F 1 7 ? 13.007 45.127 61.073 1.00 21.39 7 LYS F C 1
ATOM 6312 O O . LYS F 1 7 ? 12.226 45.007 62.018 1.00 21.48 7 LYS F O 1
ATOM 6318 N N . LYS F 1 8 ? 12.645 45.586 59.879 1.00 21.52 8 LYS F N 1
ATOM 6319 C CA . LYS F 1 8 ? 11.302 46.075 59.590 1.00 21.52 8 LYS F CA 1
ATOM 6320 C C . LYS F 1 8 ? 10.299 44.945 59.291 1.00 21.66 8 LYS F C 1
ATOM 6321 O O . LYS F 1 8 ? 9.079 45.176 59.262 1.00 21.75 8 LYS F O 1
ATOM 6327 N N . LEU F 1 9 ? 10.818 43.736 59.080 1.00 21.29 9 LEU F N 1
ATOM 6328 C CA . LEU F 1 9 ? 10.042 42.601 58.575 1.00 21.18 9 LEU F CA 1
ATOM 6329 C C . LEU F 1 9 ? 8.954 42.080 59.520 1.00 21.23 9 LEU F C 1
ATOM 6330 O O . LEU F 1 9 ? 9.232 41.696 60.658 1.00 20.89 9 LEU F O 1
ATOM 6335 N N . LYS F 1 10 ? 7.724 42.048 59.013 1.00 21.14 10 LYS F N 1
ATOM 6336 C CA . LYS F 1 10 ? 6.561 41.581 59.761 1.00 21.66 10 LYS F CA 1
ATOM 6337 C C . LYS F 1 10 ? 5.743 40.528 58.995 1.00 21.11 10 LYS F C 1
ATOM 6338 O O . LYS F 1 10 ? 5.011 39.757 59.604 1.00 20.68 10 LYS F O 1
ATOM 6344 N N . LEU F 1 11 ? 5.881 40.498 57.667 1.00 20.86 11 LEU F N 1
ATOM 6345 C CA . LEU F 1 11 ? 5.215 39.487 56.845 1.00 20.80 11 LEU F CA 1
ATOM 6346 C C . LEU F 1 11 ? 6.154 38.874 55.803 1.00 20.52 11 LEU F C 1
ATOM 6347 O O . LEU F 1 11 ? 6.868 39.585 55.114 1.00 20.42 11 LEU F O 1
ATOM 6352 N N . LEU F 1 12 ? 6.133 37.547 55.692 1.00 20.48 12 LEU F N 1
ATOM 6353 C CA . LEU F 1 12 ? 6.921 36.838 54.684 1.00 20.11 12 LEU F CA 1
ATOM 6354 C C . LEU F 1 12 ? 6.040 35.943 53.814 1.00 19.70 12 LEU F C 1
ATOM 6355 O O . LEU F 1 12 ? 5.393 35.017 54.308 1.00 19.45 12 LEU F O 1
ATOM 6360 N N . ILE F 1 13 ? 6.010 36.260 52.520 1.00 19.35 13 ILE F N 1
ATOM 6361 C CA . ILE F 1 13 ? 5.230 35.522 51.534 1.00 19.06 13 ILE F CA 1
ATOM 6362 C C . ILE F 1 13 ? 6.163 34.568 50.796 1.00 18.68 13 ILE F C 1
ATOM 6363 O O . ILE F 1 13 ? 7.360 34.831 50.683 1.00 18.74 13 ILE F O 1
ATOM 6376 N N . ASP F 1 15 ? 6.333 31.225 47.538 1.00 18.44 15 ASP F N 1
ATOM 6377 C CA . ASP F 1 15 ? 5.852 30.141 46.708 1.00 18.89 15 ASP F CA 1
ATOM 6378 C C . ASP F 1 15 ? 5.943 28.823 47.483 1.00 18.94 15 ASP F C 1
ATOM 6379 O O . ASP F 1 15 ? 6.668 28.718 48.478 1.00 18.41 15 ASP F O 1
ATOM 6384 N N . ILE F 1 16 ? 5.191 27.831 47.010 1.00 19.17 16 ILE F N 1
ATOM 6385 C CA . ILE F 1 16 ? 5.313 26.457 47.468 1.00 19.64 16 ILE F CA 1
ATOM 6386 C C . ILE F 1 16 ? 6.262 25.650 46.573 1.00 19.36 16 ILE F C 1
ATOM 6387 O O . ILE F 1 16 ? 7.273 25.142 47.045 1.00 19.87 16 ILE F O 1
ATOM 6392 N N . ASP F 1 17 ? 5.934 25.557 45.285 1.00 19.11 17 ASP F N 1
ATOM 6393 C CA . ASP F 1 17 ? 6.673 24.725 44.333 1.00 18.65 17 ASP F CA 1
ATOM 6394 C C . ASP F 1 17 ? 7.985 25.360 43.896 1.00 18.60 17 ASP F C 1
ATOM 6395 O O . ASP F 1 17 ? 8.027 26.512 43.470 1.00 18.24 17 ASP F O 1
ATOM 6400 N N . GLY F 1 18 ? 9.056 24.588 44.010 1.00 18.77 18 GLY F N 1
ATOM 6401 C CA . GLY F 1 18 ? 10.394 25.077 43.727 1.00 19.20 18 GLY F CA 1
ATOM 6402 C C . GLY F 1 18 ? 11.015 25.802 44.908 1.00 19.09 18 GLY F C 1
ATOM 6403 O O . GLY F 1 18 ? 12.192 26.150 44.871 1.00 19.29 18 GLY F O 1
ATOM 6404 N N . VAL F 1 19 ? 10.217 26.034 45.949 1.00 18.96 19 VAL F N 1
ATOM 6405 C CA . VAL F 1 19 ? 10.669 26.764 47.135 1.00 18.80 19 VAL F CA 1
ATOM 6406 C C . VAL F 1 19 ? 10.660 25.838 48.349 1.00 18.96 19 VAL F C 1
ATOM 6407 O O . VAL F 1 19 ? 11.703 25.608 48.953 1.00 18.97 19 VAL F O 1
ATOM 6411 N N . LEU F 1 20 ? 9.477 25.314 48.678 1.00 19.10 20 LEU F N 1
ATOM 6412 C CA . LEU F 1 20 ? 9.285 24.346 49.755 1.00 19.58 20 LEU F CA 1
ATOM 6413 C C . LEU F 1 20 ? 9.480 22.926 49.234 1.00 19.98 20 LEU F C 1
ATOM 6414 O O . LEU F 1 20 ? 9.663 21.984 50.010 1.00 19.44 20 LEU F O 1
ATOM 6419 N N . THR F 1 21 ? 9.449 22.803 47.907 1.00 20.72 21 THR F N 1
ATOM 6420 C CA . THR F 1 21 ? 9.612 21.531 47.209 1.00 21.68 21 THR F CA 1
ATOM 6421 C C . THR F 1 21 ? 10.624 21.687 46.078 1.00 21.77 21 THR F C 1
ATOM 6422 O O . THR F 1 21 ? 10.968 22.800 45.703 1.00 21.95 21 THR F O 1
ATOM 6426 N N . ASP F 1 22 ? 11.108 20.566 45.553 1.00 22.13 22 ASP F N 1
ATOM 6427 C CA . ASP F 1 22 ? 11.926 20.573 44.347 1.00 22.40 22 ASP F CA 1
ATOM 6428 C C . ASP F 1 22 ? 11.058 20.451 43.086 1.00 22.41 22 ASP F C 1
ATOM 6429 O O . ASP F 1 22 ? 11.575 20.426 41.963 1.00 22.19 22 ASP F O 1
ATOM 6434 N N . GLY F 1 23 ? 9.745 20.366 43.294 1.00 22.78 23 GLY F N 1
ATOM 6435 C CA . GLY F 1 23 ? 8.762 20.213 42.219 1.00 23.28 23 GLY F CA 1
ATOM 6436 C C . GLY F 1 23 ? 8.414 18.778 41.857 1.00 24.06 23 GLY F C 1
ATOM 6437 O O . GLY F 1 23 ? 7.520 18.544 41.043 1.00 24.11 23 GLY F O 1
ATOM 6438 N N . LYS F 1 24 ? 9.115 17.813 42.451 1.00 24.97 24 LYS F N 1
ATOM 6439 C CA . LYS F 1 24 ? 8.925 16.400 42.112 1.00 26.24 24 LYS F CA 1
ATOM 6440 C C . LYS F 1 24 ? 7.534 15.926 42.498 1.00 27.11 24 LYS F C 1
ATOM 6441 O O . LYS F 1 24 ? 6.956 16.396 43.476 1.00 27.29 24 LYS F O 1
ATOM 6447 N N . LEU F 1 25 ? 7.006 14.998 41.710 1.00 28.25 25 LEU F N 1
ATOM 6448 C CA . LEU F 1 25 ? 5.754 14.333 42.017 1.00 29.59 25 LEU F CA 1
ATOM 6449 C C . LEU F 1 25 ? 6.035 12.835 42.015 1.00 30.51 25 LEU F C 1
ATOM 6450 O O . LEU F 1 25 ? 6.451 12.270 41.003 1.00 30.42 25 LEU F O 1
ATOM 6455 N N . TYR F 1 26 ? 5.840 12.209 43.170 1.00 31.98 26 TYR F N 1
ATOM 6456 C CA . TYR F 1 26 ? 5.998 10.768 43.307 1.00 33.28 26 TYR F CA 1
ATOM 6457 C C . TYR F 1 26 ? 4.628 10.085 43.246 1.00 34.83 26 TYR F C 1
ATOM 6458 O O . TYR F 1 26 ? 3.810 10.251 44.153 1.00 34.63 26 TYR F O 1
ATOM 6467 N N . TYR F 1 27 ? 4.379 9.367 42.144 1.00 36.83 27 TYR F N 1
ATOM 6468 C CA . TYR F 1 27 ? 3.186 8.524 41.977 1.00 38.71 27 TYR F CA 1
ATOM 6469 C C . TYR F 1 27 ? 3.588 7.102 41.611 1.00 38.78 27 TYR F C 1
ATOM 6470 O O . TYR F 1 27 ? 4.305 6.884 40.630 1.00 38.89 27 TYR F O 1
ATOM 6479 N N . THR F 1 33 ? 0.562 8.625 45.175 1.00 46.50 33 THR F N 1
ATOM 6480 C CA . THR F 1 33 ? 0.033 9.407 46.302 1.00 46.25 33 THR F CA 1
ATOM 6481 C C . THR F 1 33 ? 1.105 9.686 47.381 1.00 45.30 33 THR F C 1
ATOM 6482 O O . THR F 1 33 ? 0.861 9.492 48.582 1.00 45.37 33 THR F O 1
ATOM 6486 N N . ILE F 1 34 ? 2.285 10.145 46.944 1.00 43.51 34 ILE F N 1
ATOM 6487 C CA . ILE F 1 34 ? 3.405 10.402 47.858 1.00 41.56 34 ILE F CA 1
ATOM 6488 C C . ILE F 1 34 ? 3.720 11.902 47.957 1.00 39.90 34 ILE F C 1
ATOM 6489 O O . ILE F 1 34 ? 4.037 12.550 46.958 1.00 39.91 34 ILE F O 1
ATOM 6494 N N . LYS F 1 35 ? 3.621 12.447 49.168 1.00 37.79 35 LYS F N 1
ATOM 6495 C CA . LYS F 1 35 ? 3.962 13.845 49.442 1.00 35.65 35 LYS F CA 1
ATOM 6496 C C . LYS F 1 35 ? 5.336 13.966 50.115 1.00 34.07 35 LYS F C 1
ATOM 6497 O O . LYS F 1 35 ? 5.654 13.234 51.059 1.00 33.59 35 LYS F O 1
ATOM 6500 N N . VAL F 1 36 ? 6.148 14.900 49.631 1.00 31.99 36 VAL F N 1
ATOM 6501 C CA . VAL F 1 36 ? 7.434 15.182 50.260 1.00 29.65 36 VAL F CA 1
ATOM 6502 C C . VAL F 1 36 ? 7.463 16.592 50.850 1.00 28.28 36 VAL F C 1
ATOM 6503 O O . VAL F 1 36 ? 7.150 17.574 50.171 1.00 27.85 36 VAL F O 1
ATOM 6507 N N . PHE F 1 37 ? 7.787 16.670 52.139 1.00 26.85 37 PHE F N 1
ATOM 6508 C CA . PHE F 1 37 ? 7.928 17.951 52.823 1.00 25.49 37 PHE F CA 1
ATOM 6509 C C . PHE F 1 37 ? 9.205 17.988 53.634 1.00 25.09 37 PHE F C 1
ATOM 6510 O O . PHE F 1 37 ? 9.582 17.000 54.264 1.00 25.03 37 PHE F O 1
ATOM 6518 N N . ASN F 1 38 ? 9.853 19.149 53.630 1.00 24.37 38 ASN F N 1
ATOM 6519 C CA . ASN F 1 38 ? 11.091 19.322 54.337 1.00 23.83 38 ASN F CA 1
ATOM 6520 C C . ASN F 1 38 ? 10.860 19.750 55.770 1.00 23.55 38 ASN F C 1
ATOM 6521 O O . ASN F 1 38 ? 10.355 20.827 56.045 1.00 23.97 38 ASN F O 1
ATOM 6526 N N . VAL F 1 39 ? 11.232 18.854 56.668 1.00 23.43 39 VAL F N 1
ATOM 6527 C CA . VAL F 1 39 ? 11.173 19.016 58.118 1.00 23.13 39 VAL F CA 1
ATOM 6528 C C . VAL F 1 39 ? 11.923 20.261 58.614 1.00 23.03 39 VAL F C 1
ATOM 6529 O O . VAL F 1 39 ? 11.524 20.879 59.607 1.00 23.36 39 VAL F O 1
ATOM 6533 N N . LEU F 1 40 ? 13.003 20.621 57.923 1.00 22.48 40 LEU F N 1
ATOM 6534 C CA . LEU F 1 40 ? 13.759 21.838 58.228 1.00 22.06 40 LEU F CA 1
ATOM 6535 C C . LEU F 1 40 ? 12.922 23.089 58.031 1.00 21.52 40 LEU F C 1
ATOM 6536 O O . LEU F 1 40 ? 13.051 24.051 58.790 1.00 21.59 40 LEU F O 1
ATOM 6541 N N . ASP F 1 41 ? 12.059 23.058 57.021 1.00 20.77 41 ASP F N 1
ATOM 6542 C CA . ASP F 1 41 ? 11.134 24.151 56.753 1.00 20.21 41 ASP F CA 1
ATOM 6543 C C . ASP F 1 41 ? 10.070 24.304 57.847 1.00 19.94 41 ASP F C 1
ATOM 6544 O O . ASP F 1 41 ? 9.671 25.416 58.148 1.00 19.79 41 ASP F O 1
ATOM 6549 N N . GLY F 1 42 ? 9.629 23.186 58.428 1.00 19.85 42 GLY F N 1
ATOM 6550 C CA . GLY F 1 42 ? 8.773 23.183 59.617 1.00 19.74 42 GLY F CA 1
ATOM 6551 C C . GLY F 1 42 ? 9.402 23.902 60.799 1.00 19.90 42 GLY F C 1
ATOM 6552 O O . GLY F 1 42 ? 8.753 24.696 61.461 1.00 20.00 42 GLY F O 1
ATOM 6553 N N . ILE F 1 43 ? 10.677 23.626 61.043 1.00 20.41 43 ILE F N 1
ATOM 6554 C CA . ILE F 1 43 ? 11.469 24.306 62.068 1.00 21.11 43 ILE F CA 1
ATOM 6555 C C . ILE F 1 43 ? 11.662 25.812 61.745 1.00 20.74 43 ILE F C 1
ATOM 6556 O O . ILE F 1 43 ? 11.719 26.637 62.650 1.00 21.00 43 ILE F O 1
ATOM 6561 N N . GLY F 1 44 ? 11.756 26.147 60.458 1.00 20.48 44 GLY F N 1
ATOM 6562 C CA . GLY F 1 44 ? 11.898 27.525 60.002 1.00 19.70 44 GLY F CA 1
ATOM 6563 C C . GLY F 1 44 ? 10.629 28.326 60.213 1.00 19.80 44 GLY F C 1
ATOM 6564 O O . GLY F 1 44 ? 10.685 29.484 60.635 1.00 19.46 44 GLY F O 1
ATOM 6565 N N . ILE F 1 45 ? 9.485 27.693 59.937 1.00 19.66 45 ILE F N 1
ATOM 6566 C CA . ILE F 1 45 ? 8.173 28.294 60.144 1.00 19.90 45 ILE F CA 1
ATOM 6567 C C . ILE F 1 45 ? 7.958 28.689 61.617 1.00 20.32 45 ILE F C 1
ATOM 6568 O O . ILE F 1 45 ? 7.527 29.808 61.902 1.00 19.74 45 ILE F O 1
ATOM 6573 N N . LYS F 1 46 ? 8.294 27.774 62.534 1.00 20.82 46 LYS F N 1
ATOM 6574 C CA . LYS F 1 46 ? 8.124 28.004 63.971 1.00 21.23 46 LYS F CA 1
ATOM 6575 C C . LYS F 1 46 ? 9.038 29.107 64.479 1.00 21.03 46 LYS F C 1
ATOM 6576 O O . LYS F 1 46 ? 8.645 29.876 65.339 1.00 21.18 46 LYS F O 1
ATOM 6582 N N . LEU F 1 47 ? 10.250 29.188 63.930 1.00 20.69 47 LEU F N 1
ATOM 6583 C CA . LEU F 1 47 ? 11.197 30.227 64.322 1.00 20.33 47 LEU F CA 1
ATOM 6584 C C . LEU F 1 47 ? 10.673 31.600 63.898 1.00 20.35 47 LEU F C 1
ATOM 6585 O O . LEU F 1 47 ? 10.732 32.557 64.669 1.00 19.93 47 LEU F O 1
ATOM 6590 N N . LEU F 1 48 ? 10.141 31.668 62.681 1.00 20.64 48 LEU F N 1
ATOM 6591 C CA . LEU F 1 48 ? 9.540 32.892 62.145 1.00 21.15 48 LEU F CA 1
ATOM 6592 C C . LEU F 1 48 ? 8.323 33.357 62.973 1.00 21.35 48 LEU F C 1
ATOM 6593 O O . LEU F 1 48 ? 8.144 34.553 63.219 1.00 20.84 48 LEU F O 1
ATOM 6598 N N . GLN F 1 49 ? 7.520 32.387 63.412 1.00 22.39 49 GLN F N 1
ATOM 6599 C CA . GLN F 1 49 ? 6.362 32.606 64.292 1.00 23.03 49 GLN F CA 1
ATOM 6600 C C . GLN F 1 49 ? 6.758 33.054 65.701 1.00 23.91 49 GLN F C 1
ATOM 6601 O O . GLN F 1 49 ? 6.080 33.887 66.295 1.00 24.23 49 GLN F O 1
ATOM 6607 N N . LYS F 1 50 ? 7.856 32.500 66.215 1.00 24.95 50 LYS F N 1
ATOM 6608 C CA . LYS F 1 50 ? 8.449 32.906 67.496 1.00 26.20 50 LYS F CA 1
ATOM 6609 C C . LYS F 1 50 ? 8.897 34.366 67.403 1.00 26.83 50 LYS F C 1
ATOM 6610 O O . LYS F 1 50 ? 8.759 35.141 68.350 1.00 27.06 50 LYS F O 1
ATOM 6624 N N . GLY F 1 52 ? 7.611 36.680 65.533 1.00 26.24 52 GLY F N 1
ATOM 6625 C CA . GLY F 1 52 ? 6.499 37.619 65.305 1.00 24.81 52 GLY F CA 1
ATOM 6626 C C . GLY F 1 52 ? 6.262 37.953 63.841 1.00 23.71 52 GLY F C 1
ATOM 6627 O O . GLY F 1 52 ? 5.654 38.977 63.509 1.00 23.36 52 GLY F O 1
ATOM 6628 N N . ILE F 1 53 ? 6.757 37.085 62.964 1.00 22.58 53 ILE F N 1
ATOM 6629 C CA . ILE F 1 53 ? 6.628 37.275 61.539 1.00 21.45 53 ILE F CA 1
ATOM 6630 C C . ILE F 1 53 ? 5.469 36.423 61.014 1.00 21.25 53 ILE F C 1
ATOM 6631 O O . ILE F 1 53 ? 5.448 35.211 61.204 1.00 20.77 53 ILE F O 1
ATOM 6636 N N . THR F 1 54 ? 4.506 37.087 60.374 1.00 20.82 54 THR F N 1
ATOM 6637 C CA . THR F 1 54 ? 3.351 36.437 59.775 1.00 20.46 54 THR F CA 1
ATOM 6638 C C . THR F 1 54 ? 3.752 35.800 58.448 1.00 20.62 54 THR F C 1
ATOM 6639 O O . THR F 1 54 ? 4.448 36.423 57.638 1.00 20.20 54 THR F O 1
ATOM 6643 N N . LEU F 1 55 ? 3.292 34.567 58.236 1.00 20.69 55 LEU F N 1
ATOM 6644 C CA . LEU F 1 55 ? 3.582 33.815 57.018 1.00 21.09 55 LEU F CA 1
ATOM 6645 C C . LEU F 1 55 ? 2.406 33.739 56.051 1.00 20.94 55 LEU F C 1
ATOM 6646 O O . LEU F 1 55 ? 1.263 33.621 56.458 1.00 21.04 55 LEU F O 1
ATOM 6651 N N . ALA F 1 56 ? 2.709 33.831 54.764 1.00 21.17 56 ALA F N 1
ATOM 6652 C CA . ALA F 1 56 ? 1.699 33.806 53.709 1.00 21.26 56 ALA F CA 1
ATOM 6653 C C . ALA F 1 56 ? 2.252 33.081 52.481 1.00 21.56 56 ALA F C 1
ATOM 6654 O O . ALA F 1 56 ? 3.472 33.038 52.287 1.00 21.17 56 ALA F O 1
ATOM 6656 N N . VAL F 1 57 ? 1.364 32.487 51.679 1.00 22.02 57 VAL F N 1
ATOM 6657 C CA . VAL F 1 57 ? 1.762 31.914 50.391 1.00 22.77 57 VAL F CA 1
ATOM 6658 C C . VAL F 1 57 ? 0.909 32.463 49.247 1.00 23.25 57 VAL F C 1
ATOM 6659 O O . VAL F 1 57 ? -0.309 32.611 49.383 1.00 23.35 57 VAL F O 1
ATOM 6663 N N . ILE F 1 58 ? 1.568 32.811 48.143 1.00 23.84 58 ILE F N 1
ATOM 6664 C CA . ILE F 1 58 ? 0.879 33.087 46.881 1.00 24.30 58 ILE F CA 1
ATOM 6665 C C . ILE F 1 58 ? 1.365 32.074 45.868 1.00 25.17 58 ILE F C 1
ATOM 6666 O O . ILE F 1 58 ? 2.502 32.168 45.362 1.00 24.63 58 ILE F O 1
ATOM 6671 N N . SER F 1 59 ? 0.496 31.100 45.590 1.00 26.15 59 SER F N 1
ATOM 6672 C CA . SER F 1 59 ? 0.808 30.000 44.684 1.00 27.19 59 SER F CA 1
ATOM 6673 C C . SER F 1 59 ? -0.112 29.995 43.457 1.00 27.75 59 SER F C 1
ATOM 6674 O O . SER F 1 59 ? -1.240 30.488 43.506 1.00 28.40 59 SER F O 1
ATOM 6677 N N . GLY F 1 60 ? 0.397 29.476 42.347 1.00 28.29 60 GLY F N 1
ATOM 6678 C CA . GLY F 1 60 ? -0.413 29.243 41.154 1.00 28.67 60 GLY F CA 1
ATOM 6679 C C . GLY F 1 60 ? -0.443 27.764 40.807 1.00 28.86 60 GLY F C 1
ATOM 6680 O O . GLY F 1 60 ? -1.487 27.122 40.879 1.00 29.17 60 GLY F O 1
ATOM 6681 N N . ALA F 1 64 ? -0.033 22.386 46.059 1.00 40.48 64 ALA F N 1
ATOM 6682 C CA . ALA F 1 64 ? -1.464 22.216 46.326 1.00 40.25 64 ALA F CA 1
ATOM 6683 C C . ALA F 1 64 ? -1.765 21.135 47.377 1.00 40.37 64 ALA F C 1
ATOM 6684 O O . ALA F 1 64 ? -2.611 21.357 48.237 1.00 40.71 64 ALA F O 1
ATOM 6686 N N . PRO F 1 65 ? -1.105 19.954 47.306 1.00 40.31 65 PRO F N 1
ATOM 6687 C CA . PRO F 1 65 ? -1.197 19.000 48.423 1.00 40.05 65 PRO F CA 1
ATOM 6688 C C . PRO F 1 65 ? -0.442 19.409 49.698 1.00 39.76 65 PRO F C 1
ATOM 6689 O O . PRO F 1 65 ? -0.738 18.883 50.775 1.00 39.79 65 PRO F O 1
ATOM 6693 N N . LEU F 1 66 ? 0.524 20.320 49.586 1.00 39.42 66 LEU F N 1
ATOM 6694 C CA . LEU F 1 66 ? 1.246 20.819 50.770 1.00 39.09 66 LEU F CA 1
ATOM 6695 C C . LEU F 1 66 ? 0.412 21.770 51.651 1.00 39.01 66 LEU F C 1
ATOM 6696 O O . LEU F 1 66 ? 0.858 22.161 52.736 1.00 38.57 66 LEU F O 1
ATOM 6701 N N . ILE F 1 67 ? -0.794 22.119 51.189 1.00 38.92 67 ILE F N 1
ATOM 6702 C CA . ILE F 1 67 ? -1.659 23.092 51.868 1.00 39.21 67 ILE F CA 1
ATOM 6703 C C . ILE F 1 67 ? -2.124 22.650 53.251 1.00 38.57 67 ILE F C 1
ATOM 6704 O O . ILE F 1 67 ? -2.110 23.442 54.190 1.00 38.61 67 ILE F O 1
ATOM 6709 N N . THR F 1 68 ? -2.533 21.387 53.366 1.00 37.97 68 THR F N 1
ATOM 6710 C CA . THR F 1 68 ? -3.046 20.850 54.619 1.00 37.28 68 THR F CA 1
ATOM 6711 C C . THR F 1 68 ? -1.953 20.826 55.680 1.00 36.71 68 THR F C 1
ATOM 6712 O O . THR F 1 68 ? -2.211 21.184 56.821 1.00 37.02 68 THR F O 1
ATOM 6716 N N . ARG F 1 69 ? -0.736 20.430 55.306 1.00 36.13 69 ARG F N 1
ATOM 6717 C CA . ARG F 1 69 ? 0.386 20.523 56.236 1.00 35.63 69 ARG F CA 1
ATOM 6718 C C . ARG F 1 69 ? 0.721 21.968 56.606 1.00 34.66 69 ARG F C 1
ATOM 6719 O O . ARG F 1 69 ? 0.981 22.251 57.770 1.00 34.58 69 ARG F O 1
ATOM 6723 N N . LEU F 1 70 ? 0.696 22.873 55.628 1.00 33.84 70 LEU F N 1
ATOM 6724 C CA . LEU F 1 70 ? 0.939 24.304 55.872 1.00 33.21 70 LEU F CA 1
ATOM 6725 C C . LEU F 1 70 ? -0.054 24.952 56.853 1.00 32.98 70 LEU F C 1
ATOM 6726 O O . LEU F 1 70 ? 0.358 25.664 57.776 1.00 32.54 70 LEU F O 1
ATOM 6731 N N . LYS F 1 71 ? -1.348 24.698 56.653 1.00 32.80 71 LYS F N 1
ATOM 6732 C CA . LYS F 1 71 ? -2.390 25.205 57.545 1.00 32.96 71 LYS F CA 1
ATOM 6733 C C . LYS F 1 71 ? -2.231 24.649 58.956 1.00 32.73 71 LYS F C 1
ATOM 6734 O O . LYS F 1 71 ? -2.424 25.369 59.935 1.00 32.64 71 LYS F O 1
ATOM 6737 N N . GLU F 1 72 ? -1.868 23.369 59.043 1.00 32.55 72 GLU F N 1
ATOM 6738 C CA . GLU F 1 72 ? -1.605 22.706 60.318 1.00 32.42 72 GLU F CA 1
ATOM 6739 C C . GLU F 1 72 ? -0.404 23.298 61.041 1.00 31.87 72 GLU F C 1
ATOM 6740 O O . GLU F 1 72 ? -0.313 23.211 62.268 1.00 31.47 72 GLU F O 1
ATOM 6743 N N . LEU F 1 73 ? 0.520 23.870 60.268 1.00 31.46 73 LEU F N 1
ATOM 6744 C CA . LEU F 1 73 ? 1.731 24.484 60.813 1.00 31.04 73 LEU F CA 1
ATOM 6745 C C . LEU F 1 73 ? 1.514 25.961 61.165 1.00 30.93 73 LEU F C 1
ATOM 6746 O O . LEU F 1 73 ? 2.408 26.606 61.722 1.00 30.85 73 LEU F O 1
ATOM 6751 N N . GLY F 1 74 ? 0.319 26.467 60.839 1.00 30.61 74 GLY F N 1
ATOM 6752 C CA . GLY F 1 74 ? -0.128 27.809 61.200 1.00 30.62 74 GLY F CA 1
ATOM 6753 C C . GLY F 1 74 ? -0.019 28.884 60.126 1.00 30.76 74 GLY F C 1
ATOM 6754 O O . GLY F 1 74 ? -0.068 30.063 60.439 1.00 30.88 74 GLY F O 1
ATOM 6755 N N . VAL F 1 75 ? 0.134 28.490 58.865 1.00 30.89 75 VAL F N 1
ATOM 6756 C CA . VAL F 1 75 ? 0.241 29.459 57.775 1.00 31.01 75 VAL F CA 1
ATOM 6757 C C . VAL F 1 75 ? -1.147 30.026 57.413 1.00 31.45 75 VAL F C 1
ATOM 6758 O O . VAL F 1 75 ? -2.060 29.297 57.007 1.00 31.22 75 VAL F O 1
ATOM 6762 N N . GLU F 1 76 ? -1.268 31.342 57.562 1.00 31.54 76 GLU F N 1
ATOM 6763 C CA . GLU F 1 76 ? -2.535 32.050 57.444 1.00 32.21 76 GLU F CA 1
ATOM 6764 C C . GLU F 1 76 ? -3.046 32.264 56.015 1.00 31.63 76 GLU F C 1
ATOM 6765 O O . GLU F 1 76 ? -3.961 31.576 55.555 1.00 30.98 76 GLU F O 1
ATOM 6771 N N . GLU F 1 77 ? -2.430 33.222 55.325 1.00 31.60 77 GLU F N 1
ATOM 6772 C CA . GLU F 1 77 ? -2.824 33.603 53.980 1.00 31.40 77 GLU F CA 1
ATOM 6773 C C . GLU F 1 77 ? -2.305 32.607 52.967 1.00 31.53 77 GLU F C 1
ATOM 6774 O O . GLU F 1 77 ? -1.110 32.551 52.704 1.00 31.53 77 GLU F O 1
ATOM 6780 N N . ILE F 1 78 ? -3.215 31.806 52.417 1.00 31.84 78 ILE F N 1
ATOM 6781 C CA . ILE F 1 78 ? -2.888 30.863 51.357 1.00 31.85 78 ILE F CA 1
ATOM 6782 C C . ILE F 1 78 ? -3.734 31.140 50.114 1.00 32.29 78 ILE F C 1
ATOM 6783 O O . ILE F 1 78 ? -4.960 30.961 50.119 1.00 32.02 78 ILE F O 1
ATOM 6788 N N . TYR F 1 79 ? -3.070 31.587 49.053 1.00 32.77 79 TYR F N 1
ATOM 6789 C CA . TYR F 1 79 ? -3.735 31.823 47.777 1.00 33.36 79 TYR F CA 1
ATOM 6790 C C . TYR F 1 79 ? -3.166 30.863 46.742 1.00 33.52 79 TYR F C 1
ATOM 6791 O O . TYR F 1 79 ? -1.946 30.741 46.615 1.00 33.98 79 TYR F O 1
ATOM 6800 N N . THR F 1 80 ? -4.049 30.169 46.025 1.00 33.51 80 THR F N 1
ATOM 6801 C CA . THR F 1 80 ? -3.639 29.145 45.060 1.00 33.39 80 THR F CA 1
ATOM 6802 C C . THR F 1 80 ? -4.373 29.270 43.712 1.00 33.78 80 THR F C 1
ATOM 6803 O O . THR F 1 80 ? -5.603 29.346 43.664 1.00 33.36 80 THR F O 1
ATOM 6807 N N . GLY F 1 81 ? -3.600 29.303 42.628 1.00 34.05 81 GLY F N 1
ATOM 6808 C CA . GLY F 1 81 ? -4.137 29.158 41.280 1.00 34.83 81 GLY F CA 1
ATOM 6809 C C . GLY F 1 81 ? -4.352 30.414 40.455 1.00 35.35 81 GLY F C 1
ATOM 6810 O O . GLY F 1 81 ? -5.305 30.476 39.677 1.00 35.38 81 GLY F O 1
ATOM 6811 N N . SER F 1 82 ? -3.460 31.398 40.583 1.00 35.98 82 SER F N 1
ATOM 6812 C CA . SER F 1 82 ? -3.646 32.687 39.906 1.00 36.55 82 SER F CA 1
ATOM 6813 C C . SER F 1 82 ? -2.587 33.049 38.848 1.00 37.00 82 SER F C 1
ATOM 6814 O O . SER F 1 82 ? -2.904 33.110 37.653 1.00 37.33 82 SER F O 1
ATOM 6817 N N . TYR F 1 83 ? -1.351 33.288 39.294 1.00 37.05 83 TYR F N 1
ATOM 6818 C CA . TYR F 1 83 ? -0.267 33.857 38.467 1.00 37.13 83 TYR F CA 1
ATOM 6819 C C . TYR F 1 83 ? -0.478 35.337 38.161 1.00 36.98 83 TYR F C 1
ATOM 6820 O O . TYR F 1 83 ? -0.536 36.159 39.067 1.00 36.73 83 TYR F O 1
ATOM 6829 N N . LYS F 1 85 ? -0.118 37.967 40.707 1.00 35.42 85 LYS F N 1
ATOM 6830 C CA . LYS F 1 85 ? 0.419 37.917 42.074 1.00 35.40 85 LYS F CA 1
ATOM 6831 C C . LYS F 1 85 ? 0.521 39.301 42.722 1.00 35.14 85 LYS F C 1
ATOM 6832 O O . LYS F 1 85 ? 0.593 39.414 43.946 1.00 35.01 85 LYS F O 1
ATOM 6838 N N . LEU F 1 86 ? 0.528 40.342 41.893 1.00 35.01 86 LEU F N 1
ATOM 6839 C CA . LEU F 1 86 ? 0.535 41.715 42.372 1.00 35.12 86 LEU F CA 1
ATOM 6840 C C . LEU F 1 86 ? -0.804 42.114 42.962 1.00 34.27 86 LEU F C 1
ATOM 6841 O O . LEU F 1 86 ? -0.851 42.905 43.903 1.00 34.21 86 LEU F O 1
ATOM 6846 N N . GLU F 1 87 ? -1.882 41.577 42.389 1.00 33.35 87 GLU F N 1
ATOM 6847 C CA . GLU F 1 87 ? -3.240 41.882 42.830 1.00 32.67 87 GLU F CA 1
ATOM 6848 C C . GLU F 1 87 ? -3.535 41.227 44.173 1.00 32.08 87 GLU F C 1
ATOM 6849 O O . GLU F 1 87 ? -4.332 41.739 44.957 1.00 31.73 87 GLU F O 1
ATOM 6851 N N . ILE F 1 88 ? -2.873 40.096 44.417 1.00 31.33 88 ILE F N 1
ATOM 6852 C CA . ILE F 1 88 ? -3.037 39.311 45.633 1.00 30.96 88 ILE F CA 1
ATOM 6853 C C . ILE F 1 88 ? -2.104 39.849 46.713 1.00 30.89 88 ILE F C 1
ATOM 6854 O O . ILE F 1 88 ? -2.448 39.876 47.899 1.00 30.60 88 ILE F O 1
ATOM 6859 N N . TYR F 1 89 ? -0.922 40.284 46.285 1.00 30.44 89 TYR F N 1
ATOM 6860 C CA . TYR F 1 89 ? 0.021 40.947 47.173 1.00 30.32 89 TYR F CA 1
ATOM 6861 C C . TYR F 1 89 ? -0.588 42.219 47.744 1.00 30.43 89 TYR F C 1
ATOM 6862 O O . TYR F 1 89 ? -0.444 42.510 48.933 1.00 30.45 89 TYR F O 1
ATOM 6871 N N . GLU F 1 90 ? -1.277 42.959 46.876 1.00 30.86 90 GLU F N 1
ATOM 6872 C CA . GLU F 1 90 ? -1.854 44.263 47.198 1.00 31.00 90 GLU F CA 1
ATOM 6873 C C . GLU F 1 90 ? -2.960 44.176 48.243 1.00 30.82 90 GLU F C 1
ATOM 6874 O O . GLU F 1 90 ? -3.121 45.098 49.049 1.00 30.68 90 GLU F O 1
ATOM 6880 N N . LYS F 1 91 ? -3.717 43.077 48.222 1.00 30.77 91 LYS F N 1
ATOM 6881 C CA . LYS F 1 91 ? -4.748 42.837 49.243 1.00 31.17 91 LYS F CA 1
ATOM 6882 C C . LYS F 1 91 ? -4.225 42.212 50.542 1.00 31.07 91 LYS F C 1
ATOM 6883 O O . LYS F 1 91 ? -4.902 42.271 51.564 1.00 31.13 91 LYS F O 1
ATOM 6889 N N . ILE F 1 92 ? -3.033 41.611 50.495 1.00 31.02 92 ILE F N 1
ATOM 6890 C CA . ILE F 1 92 ? -2.342 41.157 51.699 1.00 30.84 92 ILE F CA 1
ATOM 6891 C C . ILE F 1 92 ? -1.843 42.403 52.454 1.00 31.28 92 ILE F C 1
ATOM 6892 O O . ILE F 1 92 ? -1.928 42.492 53.686 1.00 31.00 92 ILE F O 1
ATOM 6897 N N . LYS F 1 93 ? -1.343 43.355 51.675 1.00 31.68 93 LYS F N 1
ATOM 6898 C CA . LYS F 1 93 ? -0.841 44.633 52.149 1.00 32.00 93 LYS F CA 1
ATOM 6899 C C . LYS F 1 93 ? -1.956 45.426 52.821 1.00 32.39 93 LYS F C 1
ATOM 6900 O O . LYS F 1 93 ? -1.788 45.890 53.946 1.00 32.58 93 LYS F O 1
ATOM 6906 N N . GLU F 1 94 ? -3.088 45.571 52.127 1.00 32.86 94 GLU F N 1
ATOM 6907 C CA . GLU F 1 94 ? -4.276 46.262 52.655 1.00 33.36 94 GLU F CA 1
ATOM 6908 C C . GLU F 1 94 ? -4.791 45.589 53.932 1.00 33.16 94 GLU F C 1
ATOM 6909 O O . GLU F 1 94 ? -5.122 46.269 54.906 1.00 33.44 94 GLU F O 1
ATOM 6915 N N . LYS F 1 95 ? -4.821 44.254 53.917 1.00 32.73 95 LYS F N 1
ATOM 6916 C CA . LYS F 1 95 ? -5.325 43.427 55.020 1.00 32.22 95 LYS F CA 1
ATOM 6917 C C . LYS F 1 95 ? -4.589 43.630 56.352 1.00 31.88 95 LYS F C 1
ATOM 6918 O O . LYS F 1 95 ? -5.226 43.789 57.398 1.00 31.97 95 LYS F O 1
ATOM 6924 N N . TYR F 1 96 ? -3.257 43.629 56.304 1.00 31.28 96 TYR F N 1
ATOM 6925 C CA . TYR F 1 96 ? -2.432 43.715 57.509 1.00 30.51 96 TYR F CA 1
ATOM 6926 C C . TYR F 1 96 ? -1.920 45.134 57.781 1.00 30.33 96 TYR F C 1
ATOM 6927 O O . TYR F 1 96 ? -1.171 45.353 58.739 1.00 30.51 96 TYR F O 1
ATOM 6936 N N . SER F 1 97 ? -2.334 46.085 56.942 1.00 29.95 97 SER F N 1
ATOM 6937 C CA . SER F 1 97 ? -1.887 47.481 57.020 1.00 29.74 97 SER F CA 1
ATOM 6938 C C . SER F 1 97 ? -0.361 47.574 57.054 1.00 29.27 97 SER F C 1
ATOM 6939 O O . SER F 1 97 ? 0.230 48.237 57.915 1.00 29.75 97 SER F O 1
ATOM 6942 N N . LEU F 1 98 ? 0.272 46.896 56.106 1.00 28.42 98 LEU F N 1
ATOM 6943 C CA . LEU F 1 98 ? 1.722 46.877 56.029 1.00 27.39 98 LEU F CA 1
ATOM 6944 C C . LEU F 1 98 ? 2.226 47.666 54.833 1.00 26.92 98 LEU F C 1
ATOM 6945 O O . LEU F 1 98 ? 1.515 47.831 53.842 1.00 26.77 98 LEU F O 1
ATOM 6950 N N . LYS F 1 99 ? 3.444 48.182 54.961 1.00 26.40 99 LYS F N 1
ATOM 6951 C CA . LYS F 1 99 ? 4.144 48.822 53.856 1.00 26.24 99 LYS F CA 1
ATOM 6952 C C . LYS F 1 99 ? 4.945 47.763 53.096 1.00 25.58 99 LYS F C 1
ATOM 6953 O O . LYS F 1 99 ? 5.075 46.630 53.567 1.00 25.53 99 LYS F O 1
ATOM 6959 N N . ASP F 1 100 ? 5.458 48.137 51.923 1.00 24.87 100 ASP F N 1
ATOM 6960 C CA . ASP F 1 100 ? 6.322 47.286 51.109 1.00 24.08 100 ASP F CA 1
ATOM 6961 C C . ASP F 1 100 ? 7.573 46.855 51.885 1.00 23.86 100 ASP F C 1
ATOM 6962 O O . ASP F 1 100 ? 8.008 45.705 51.784 1.00 23.67 100 ASP F O 1
ATOM 6967 N N . GLU F 1 101 ? 8.144 47.795 52.641 1.00 23.34 101 GLU F N 1
ATOM 6968 C CA . GLU F 1 101 ? 9.403 47.606 53.382 1.00 22.70 101 GLU F CA 1
ATOM 6969 C C . GLU F 1 101 ? 9.286 46.605 54.537 1.00 21.92 101 GLU F C 1
ATOM 6970 O O . GLU F 1 101 ? 10.294 46.094 55.032 1.00 21.92 101 GLU F O 1
ATOM 6976 N N . GLU F 1 102 ? 8.053 46.322 54.946 1.00 21.01 102 GLU F N 1
ATOM 6977 C CA . GLU F 1 102 ? 7.782 45.400 56.053 1.00 20.20 102 GLU F CA 1
ATOM 6978 C C . GLU F 1 102 ? 7.510 43.971 55.584 1.00 19.51 102 GLU F C 1
ATOM 6979 O O . GLU F 1 102 ? 7.346 43.068 56.400 1.00 19.65 102 GLU F O 1
ATOM 6985 N N . ILE F 1 103 ? 7.470 43.775 54.269 1.00 18.52 103 ILE F N 1
ATOM 6986 C CA . ILE F 1 103 ? 7.157 42.489 53.684 1.00 18.02 103 ILE F CA 1
ATOM 6987 C C . ILE F 1 103 ? 8.369 41.892 52.980 1.00 17.92 103 ILE F C 1
ATOM 6988 O O . ILE F 1 103 ? 9.251 42.617 52.518 1.00 17.30 103 ILE F O 1
ATOM 6993 N N . GLY F 1 104 ? 8.398 40.557 52.937 1.00 18.04 104 GLY F N 1
ATOM 6994 C CA . GLY F 1 104 ? 9.380 39.785 52.171 1.00 18.18 104 GLY F CA 1
ATOM 6995 C C . GLY F 1 104 ? 8.693 38.794 51.247 1.00 18.28 104 GLY F C 1
ATOM 6996 O O . GLY F 1 104 ? 7.529 38.492 51.417 1.00 18.02 104 GLY F O 1
ATOM 6997 N N . PHE F 1 105 ? 9.427 38.301 50.257 1.00 18.81 105 PHE F N 1
ATOM 6998 C CA . PHE F 1 105 ? 8.921 37.318 49.309 1.00 18.73 105 PHE F CA 1
ATOM 6999 C C . PHE F 1 105 ? 10.021 36.314 48.922 1.00 18.77 105 PHE F C 1
ATOM 7000 O O . PHE F 1 105 ? 11.132 36.704 48.563 1.00 18.23 105 PHE F O 1
ATOM 7008 N N . ILE F 1 106 ? 9.692 35.025 49.023 1.00 18.95 106 ILE F N 1
ATOM 7009 C CA . ILE F 1 106 ? 10.571 33.951 48.586 1.00 19.61 106 ILE F CA 1
ATOM 7010 C C . ILE F 1 106 ? 9.990 33.239 47.368 1.00 19.70 106 ILE F C 1
ATOM 7011 O O . ILE F 1 106 ? 8.947 32.577 47.473 1.00 19.58 106 ILE F O 1
ATOM 7016 N N . GLY F 1 107 ? 10.678 33.371 46.232 1.00 19.51 107 GLY F N 1
ATOM 7017 C CA . GLY F 1 107 ? 10.219 32.805 44.972 1.00 19.74 107 GLY F CA 1
ATOM 7018 C C . GLY F 1 107 ? 11.315 32.185 44.130 1.00 20.22 107 GLY F C 1
ATOM 7019 O O . GLY F 1 107 ? 12.494 32.194 44.507 1.00 20.03 107 GLY F O 1
ATOM 7020 N N . ASP F 1 108 ? 10.915 31.645 42.983 1.00 20.57 108 ASP F N 1
ATOM 7021 C CA . ASP F 1 108 ? 11.836 31.012 42.035 1.00 21.42 108 ASP F CA 1
ATOM 7022 C C . ASP F 1 108 ? 11.367 31.204 40.580 1.00 21.76 108 ASP F C 1
ATOM 7023 O O . ASP F 1 108 ? 12.064 30.810 39.630 1.00 21.53 108 ASP F O 1
ATOM 7028 N N . ASP F 1 109 ? 10.193 31.825 40.434 1.00 22.24 109 ASP F N 1
ATOM 7029 C CA . ASP F 1 109 ? 9.545 32.053 39.133 1.00 22.65 109 ASP F CA 1
ATOM 7030 C C . ASP F 1 109 ? 9.463 33.530 38.709 1.00 22.26 109 ASP F C 1
ATOM 7031 O O . ASP F 1 109 ? 9.294 34.420 39.539 1.00 22.31 109 ASP F O 1
ATOM 7036 N N . VAL F 1 110 ? 9.589 33.763 37.401 1.00 21.94 110 VAL F N 1
ATOM 7037 C CA . VAL F 1 110 ? 9.485 35.096 36.791 1.00 21.13 110 VAL F CA 1
ATOM 7038 C C . VAL F 1 110 ? 8.168 35.809 37.093 1.00 21.03 110 VAL F C 1
ATOM 7039 O O . VAL F 1 110 ? 8.102 37.042 37.069 1.00 20.67 110 VAL F O 1
ATOM 7043 N N . VAL F 1 111 ? 7.127 35.032 37.370 1.00 20.82 111 VAL F N 1
ATOM 7044 C CA . VAL F 1 111 ? 5.854 35.585 37.814 1.00 21.48 111 VAL F CA 1
ATOM 7045 C C . VAL F 1 111 ? 5.963 36.297 39.181 1.00 21.29 111 VAL F C 1
ATOM 7046 O O . VAL F 1 111 ? 5.124 37.140 39.512 1.00 22.05 111 VAL F O 1
ATOM 7050 N N . ASP F 1 112 ? 7.007 35.980 39.949 1.00 20.80 112 ASP F N 1
ATOM 7051 C CA . ASP F 1 112 ? 7.207 36.569 41.282 1.00 20.45 112 ASP F CA 1
ATOM 7052 C C . ASP F 1 112 ? 7.925 37.945 41.199 1.00 20.00 112 ASP F C 1
ATOM 7053 O O . ASP F 1 112 ? 7.882 38.726 42.133 1.00 19.10 112 ASP F O 1
ATOM 7058 N N . ILE F 1 113 ? 8.539 38.238 40.052 1.00 20.50 113 ILE F N 1
ATOM 7059 C CA . ILE F 1 113 ? 9.490 39.362 39.894 1.00 20.70 113 ILE F CA 1
ATOM 7060 C C . ILE F 1 113 ? 8.926 40.734 40.254 1.00 21.35 113 ILE F C 1
ATOM 7061 O O . ILE F 1 113 ? 9.581 41.521 40.954 1.00 21.34 113 ILE F O 1
ATOM 7066 N N . GLU F 1 114 ? 7.716 41.015 39.783 1.00 21.93 114 GLU F N 1
ATOM 7067 C CA . GLU F 1 114 ? 7.103 42.321 39.994 1.00 22.73 114 GLU F CA 1
ATOM 7068 C C . GLU F 1 114 ? 6.761 42.579 41.453 1.00 22.49 114 GLU F C 1
ATOM 7069 O O . GLU F 1 114 ? 6.952 43.697 41.944 1.00 22.36 114 GLU F O 1
ATOM 7075 N N . VAL F 1 115 ? 6.272 41.533 42.127 1.00 22.25 115 VAL F N 1
ATOM 7076 C CA . VAL F 1 115 ? 6.034 41.532 43.571 1.00 22.61 115 VAL F CA 1
ATOM 7077 C C . VAL F 1 115 ? 7.339 41.602 44.395 1.00 23.00 115 VAL F C 1
ATOM 7078 O O . VAL F 1 115 ? 7.381 42.265 45.436 1.00 22.65 115 VAL F O 1
ATOM 7090 N N . LYS F 1 117 ? 10.094 43.027 43.409 1.00 22.73 117 LYS F N 1
ATOM 7091 C CA . LYS F 1 117 ? 10.637 44.378 43.211 1.00 22.75 117 LYS F CA 1
ATOM 7092 C C . LYS F 1 117 ? 10.081 45.398 44.201 1.00 22.22 117 LYS F C 1
ATOM 7093 O O . LYS F 1 117 ? 10.762 46.365 44.557 1.00 22.36 117 LYS F O 1
ATOM 7099 N N . LYS F 1 118 ? 8.840 45.182 44.621 1.00 21.71 118 LYS F N 1
ATOM 7100 C CA . LYS F 1 118 ? 8.177 46.035 45.585 1.00 21.57 118 LYS F CA 1
ATOM 7101 C C . LYS F 1 118 ? 8.605 45.736 47.035 1.00 20.99 118 LYS F C 1
ATOM 7102 O O . LYS F 1 118 ? 8.862 46.661 47.805 1.00 20.86 118 LYS F O 1
ATOM 7108 N N . VAL F 1 119 ? 8.701 44.455 47.403 1.00 20.32 119 VAL F N 1
ATOM 7109 C CA . VAL F 1 119 ? 8.928 44.084 48.809 1.00 19.69 119 VAL F CA 1
ATOM 7110 C C . VAL F 1 119 ? 10.307 44.501 49.336 1.00 19.29 119 VAL F C 1
ATOM 7111 O O . VAL F 1 119 ? 11.239 44.686 48.571 1.00 19.06 119 VAL F O 1
ATOM 7115 N N . GLY F 1 120 ? 10.410 44.648 50.651 1.00 18.94 120 GLY F N 1
ATOM 7116 C CA . GLY F 1 120 ? 11.661 45.017 51.297 1.00 18.61 120 GLY F CA 1
ATOM 7117 C C . GLY F 1 120 ? 12.680 43.898 51.434 1.00 18.29 120 GLY F C 1
ATOM 7118 O O . GLY F 1 120 ? 13.871 44.170 51.544 1.00 18.86 120 GLY F O 1
ATOM 7119 N N . PHE F 1 121 ? 12.231 42.646 51.426 1.00 17.59 121 PHE F N 1
ATOM 7120 C CA . PHE F 1 121 ? 13.131 41.518 51.592 1.00 17.00 121 PHE F CA 1
ATOM 7121 C C . PHE F 1 121 ? 12.836 40.407 50.564 1.00 16.70 121 PHE F C 1
ATOM 7122 O O . PHE F 1 121 ? 12.280 39.347 50.903 1.00 16.11 121 PHE F O 1
ATOM 7130 N N . PRO F 1 122 ? 13.223 40.645 49.291 1.00 16.50 122 PRO F N 1
ATOM 7131 C CA . PRO F 1 122 ? 12.962 39.632 48.264 1.00 16.19 122 PRO F CA 1
ATOM 7132 C C . PRO F 1 122 ? 14.038 38.557 48.317 1.00 15.82 122 PRO F C 1
ATOM 7133 O O . PRO F 1 122 ? 15.208 38.874 48.408 1.00 15.35 122 PRO F O 1
ATOM 7137 N N . VAL F 1 123 ? 13.632 37.295 48.301 1.00 16.06 123 VAL F N 1
ATOM 7138 C CA . VAL F 1 123 ? 14.589 36.198 48.370 1.00 16.04 123 VAL F CA 1
ATOM 7139 C C . VAL F 1 123 ? 14.371 35.284 47.178 1.00 15.98 123 VAL F C 1
ATOM 7140 O O . VAL F 1 123 ? 13.243 35.022 46.806 1.00 16.01 123 VAL F O 1
ATOM 7144 N N . ALA F 1 124 ? 15.461 34.829 46.572 1.00 16.15 124 ALA F N 1
ATOM 7145 C CA . ALA F 1 124 ? 15.394 33.797 45.540 1.00 16.21 124 ALA F CA 1
ATOM 7146 C C . ALA F 1 124 ? 16.156 32.549 45.985 1.00 16.09 124 ALA F C 1
ATOM 7147 O O . ALA F 1 124 ? 17.077 32.623 46.784 1.00 16.17 124 ALA F O 1
ATOM 7149 N N . VAL F 1 125 ? 15.739 31.404 45.469 1.00 16.12 125 VAL F N 1
ATOM 7150 C CA . VAL F 1 125 ? 16.326 30.125 45.811 1.00 16.68 125 VAL F CA 1
ATOM 7151 C C . VAL F 1 125 ? 17.561 29.885 44.910 1.00 17.35 125 VAL F C 1
ATOM 7152 O O . VAL F 1 125 ? 17.692 30.529 43.859 1.00 17.17 125 VAL F O 1
ATOM 7156 N N . ARG F 1 126 ? 18.469 29.000 45.333 1.00 17.86 126 ARG F N 1
ATOM 7157 C CA . ARG F 1 126 ? 19.743 28.792 44.627 1.00 18.74 126 ARG F CA 1
ATOM 7158 C C . ARG F 1 126 ? 19.551 28.562 43.130 1.00 18.93 126 ARG F C 1
ATOM 7159 O O . ARG F 1 126 ? 20.146 29.277 42.321 1.00 18.85 126 ARG F O 1
ATOM 7167 N N . ASN F 1 127 ? 18.688 27.602 42.783 1.00 18.98 127 ASN F N 1
ATOM 7168 C CA . ASN F 1 127 ? 18.473 27.198 41.390 1.00 19.31 127 ASN F CA 1
ATOM 7169 C C . ASN F 1 127 ? 17.354 27.943 40.630 1.00 19.13 127 ASN F C 1
ATOM 7170 O O . ASN F 1 127 ? 16.829 27.443 39.635 1.00 19.42 127 ASN F O 1
ATOM 7175 N N . ALA F 1 128 ? 17.009 29.138 41.093 1.00 19.02 128 ALA F N 1
ATOM 7176 C CA . ALA F 1 128 ? 16.058 29.998 40.375 1.00 18.78 128 ALA F CA 1
ATOM 7177 C C . ALA F 1 128 ? 16.709 30.631 39.145 1.00 18.96 128 ALA F C 1
ATOM 7178 O O . ALA F 1 128 ? 17.942 30.774 39.073 1.00 18.64 128 ALA F O 1
ATOM 7180 N N . VAL F 1 129 ? 15.859 30.984 38.180 1.00 19.11 129 VAL F N 1
ATOM 7181 C CA . VAL F 1 129 ? 16.248 31.694 36.969 1.00 19.12 129 VAL F CA 1
ATOM 7182 C C . VAL F 1 129 ? 16.976 32.974 37.348 1.00 18.68 129 VAL F C 1
ATOM 7183 O O . VAL F 1 129 ? 16.556 33.673 38.267 1.00 19.14 129 VAL F O 1
ATOM 7187 N N . GLU F 1 130 ? 18.056 33.275 36.640 1.00 18.03 130 GLU F N 1
ATOM 7188 C CA . GLU F 1 130 ? 18.850 34.466 36.900 1.00 18.37 130 GLU F CA 1
ATOM 7189 C C . GLU F 1 130 ? 18.014 35.760 37.010 1.00 18.10 130 GLU F C 1
ATOM 7190 O O . GLU F 1 130 ? 18.353 36.657 37.775 1.00 17.84 130 GLU F O 1
ATOM 7196 N N . GLU F 1 131 ? 16.932 35.826 36.241 1.00 18.19 131 GLU F N 1
ATOM 7197 C CA . GLU F 1 131 ? 15.997 36.949 36.223 1.00 18.07 131 GLU F CA 1
ATOM 7198 C C . GLU F 1 131 ? 15.371 37.217 37.578 1.00 17.31 131 GLU F C 1
ATOM 7199 O O . GLU F 1 131 ? 15.175 38.365 37.961 1.00 16.83 131 GLU F O 1
ATOM 7205 N N . VAL F 1 132 ? 15.028 36.127 38.259 1.00 17.09 132 VAL F N 1
ATOM 7206 C CA . VAL F 1 132 ? 14.493 36.097 39.619 1.00 16.63 132 VAL F CA 1
ATOM 7207 C C . VAL F 1 132 ? 15.600 36.393 40.657 1.00 16.78 132 VAL F C 1
ATOM 7208 O O . VAL F 1 132 ? 15.383 37.134 41.616 1.00 15.91 132 VAL F O 1
ATOM 7212 N N . ARG F 1 133 ? 16.780 35.806 40.449 1.00 16.82 133 ARG F N 1
ATOM 7213 C CA . ARG F 1 133 ? 17.904 35.981 41.363 1.00 17.52 133 ARG F CA 1
ATOM 7214 C C . ARG F 1 133 ? 18.469 37.413 41.405 1.00 17.53 133 ARG F C 1
ATOM 7215 O O . ARG F 1 133 ? 18.937 37.870 42.456 1.00 17.86 133 ARG F O 1
ATOM 7223 N N . LYS F 1 134 ? 18.405 38.125 40.282 1.00 17.20 134 LYS F N 1
ATOM 7224 C CA . LYS F 1 134 ? 18.992 39.470 40.201 1.00 17.29 134 LYS F CA 1
ATOM 7225 C C . LYS F 1 134 ? 18.145 40.556 40.893 1.00 17.00 134 LYS F C 1
ATOM 7226 O O . LYS F 1 134 ? 18.622 41.640 41.217 1.00 16.04 134 LYS F O 1
ATOM 7232 N N . VAL F 1 135 ? 16.895 40.200 41.164 1.00 17.20 135 VAL F N 1
ATOM 7233 C CA . VAL F 1 135 ? 15.947 41.050 41.866 1.00 16.81 135 VAL F CA 1
ATOM 7234 C C . VAL F 1 135 ? 15.868 40.664 43.360 1.00 16.45 135 VAL F C 1
ATOM 7235 O O . VAL F 1 135 ? 15.144 41.297 44.135 1.00 16.75 135 VAL F O 1
ATOM 7239 N N . ALA F 1 136 ? 16.634 39.650 43.761 1.00 15.69 136 ALA F N 1
ATOM 7240 C CA . ALA F 1 136 ? 16.696 39.234 45.176 1.00 15.49 136 ALA F CA 1
ATOM 7241 C C . ALA F 1 136 ? 17.785 39.952 45.959 1.00 15.18 136 ALA F C 1
ATOM 7242 O O . ALA F 1 136 ? 18.896 40.157 45.459 1.00 15.13 136 ALA F O 1
ATOM 7244 N N . VAL F 1 137 ? 17.462 40.320 47.195 1.00 14.98 137 VAL F N 1
ATOM 7245 C CA . VAL F 1 137 ? 18.464 40.865 48.108 1.00 15.53 137 VAL F CA 1
ATOM 7246 C C . VAL F 1 137 ? 19.332 39.755 48.697 1.00 15.36 137 VAL F C 1
ATOM 7247 O O . VAL F 1 137 ? 20.483 39.980 49.051 1.00 15.80 137 VAL F O 1
ATOM 7251 N N . TYR F 1 138 ? 18.760 38.559 48.795 1.00 15.05 138 TYR F N 1
ATOM 7252 C CA . TYR F 1 138 ? 19.463 37.404 49.285 1.00 14.29 138 TYR F CA 1
ATOM 7253 C C . TYR F 1 138 ? 19.108 36.184 48.446 1.00 14.48 138 TYR F C 1
ATOM 7254 O O . TYR F 1 138 ? 17.953 35.985 48.088 1.00 14.84 138 TYR F O 1
ATOM 7263 N N . ILE F 1 139 ? 20.118 35.379 48.134 1.00 14.26 139 ILE F N 1
ATOM 7264 C CA . ILE F 1 139 ? 19.938 34.119 47.436 1.00 14.17 139 ILE F CA 1
ATOM 7265 C C . ILE F 1 139 ? 20.371 32.956 48.347 1.00 13.94 139 ILE F C 1
ATOM 7266 O O . ILE F 1 139 ? 21.508 32.906 48.826 1.00 13.67 139 ILE F O 1
ATOM 7271 N N . THR F 1 140 ? 19.463 32.020 48.566 1.00 13.85 140 THR F N 1
ATOM 7272 C CA . THR F 1 140 ? 19.729 30.900 49.463 1.00 14.12 140 THR F CA 1
ATOM 7273 C C . THR F 1 140 ? 20.795 29.956 48.926 1.00 14.56 140 THR F C 1
ATOM 7274 O O . THR F 1 140 ? 20.987 29.846 47.708 1.00 14.70 140 THR F O 1
ATOM 7278 N N . GLN F 1 141 ? 21.491 29.302 49.855 1.00 15.07 141 GLN F N 1
ATOM 7279 C CA . GLN F 1 141 ? 22.450 28.237 49.557 1.00 16.07 141 GLN F CA 1
ATOM 7280 C C . GLN F 1 141 ? 21.750 26.901 49.276 1.00 16.21 141 GLN F C 1
ATOM 7281 O O . GLN F 1 141 ? 22.267 26.058 48.552 1.00 16.06 141 GLN F O 1
ATOM 7287 N N . ARG F 1 142 ? 20.571 26.725 49.862 1.00 16.86 142 ARG F N 1
ATOM 7288 C CA . ARG F 1 142 ? 19.749 25.557 49.616 1.00 17.69 142 ARG F CA 1
ATOM 7289 C C . ARG F 1 142 ? 18.939 25.680 48.308 1.00 18.08 142 ARG F C 1
ATOM 7290 O O . ARG F 1 142 ? 18.515 26.772 47.915 1.00 18.14 142 ARG F O 1
ATOM 7298 N N . ASN F 1 143 ? 18.750 24.544 47.640 1.00 18.82 143 ASN F N 1
ATOM 7299 C CA . ASN F 1 143 ? 18.072 24.487 46.341 1.00 19.55 143 ASN F CA 1
ATOM 7300 C C . ASN F 1 143 ? 16.550 24.526 46.411 1.00 19.71 143 ASN F C 1
ATOM 7301 O O . ASN F 1 143 ? 15.897 24.761 45.399 1.00 20.95 143 ASN F O 1
ATOM 7306 N N . GLY F 1 144 ? 15.963 24.277 47.571 1.00 19.66 144 GLY F N 1
ATOM 7307 C CA . GLY F 1 144 ? 14.496 24.254 47.618 1.00 19.74 144 GLY F CA 1
ATOM 7308 C C . GLY F 1 144 ? 13.964 22.840 47.587 1.00 18.85 144 GLY F C 1
ATOM 7309 O O . GLY F 1 144 ? 14.280 22.062 46.689 1.00 18.41 144 GLY F O 1
ATOM 7310 N N . GLY F 1 145 ? 13.153 22.528 48.590 1.00 18.20 145 GLY F N 1
ATOM 7311 C CA . GLY F 1 145 ? 12.937 21.158 49.011 1.00 17.59 145 GLY F CA 1
ATOM 7312 C C . GLY F 1 145 ? 14.106 20.692 49.859 1.00 17.39 145 GLY F C 1
ATOM 7313 O O . GLY F 1 145 ? 14.094 19.591 50.373 1.00 17.45 145 GLY F O 1
ATOM 7314 N N . GLU F 1 146 ? 15.119 21.539 50.010 1.00 17.69 146 GLU F N 1
ATOM 7315 C CA . GLU F 1 146 ? 16.283 21.218 50.841 1.00 18.38 146 GLU F CA 1
ATOM 7316 C C . GLU F 1 146 ? 16.223 21.906 52.190 1.00 17.73 146 GLU F C 1
ATOM 7317 O O . GLU F 1 146 ? 16.989 21.568 53.080 1.00 18.15 146 GLU F O 1
ATOM 7323 N N . GLY F 1 147 ? 15.315 22.866 52.343 1.00 17.38 147 GLY F N 1
ATOM 7324 C CA . GLY F 1 147 ? 15.180 23.603 53.601 1.00 17.26 147 GLY F CA 1
ATOM 7325 C C . GLY F 1 147 ? 15.460 25.096 53.486 1.00 17.30 147 GLY F C 1
ATOM 7326 O O . GLY F 1 147 ? 15.965 25.693 54.424 1.00 17.76 147 GLY F O 1
ATOM 7327 N N . ALA F 1 148 ? 15.115 25.696 52.343 1.00 16.74 148 ALA F N 1
ATOM 7328 C CA . ALA F 1 148 ? 15.423 27.099 52.041 1.00 16.14 148 ALA F CA 1
ATOM 7329 C C . ALA F 1 148 ? 14.690 28.092 52.937 1.00 16.05 148 ALA F C 1
ATOM 7330 O O . ALA F 1 148 ? 15.157 29.207 53.144 1.00 15.75 148 ALA F O 1
ATOM 7332 N N . LEU F 1 149 ? 13.544 27.671 53.459 1.00 16.21 149 LEU F N 1
ATOM 7333 C CA . LEU F 1 149 ? 12.783 28.437 54.439 1.00 16.16 149 LEU F CA 1
ATOM 7334 C C . LEU F 1 149 ? 13.419 28.411 55.850 1.00 16.00 149 LEU F C 1
ATOM 7335 O O . LEU F 1 149 ? 13.363 29.411 56.572 1.00 16.16 149 LEU F O 1
ATOM 7340 N N . ARG F 1 150 ? 14.037 27.296 56.234 1.00 16.01 150 ARG F N 1
ATOM 7341 C CA . ARG F 1 150 ? 14.871 27.292 57.443 1.00 15.97 150 ARG F CA 1
ATOM 7342 C C . ARG F 1 150 ? 16.029 28.284 57.299 1.00 15.57 150 ARG F C 1
ATOM 7343 O O . ARG F 1 150 ? 16.353 29.008 58.257 1.00 15.85 150 ARG F O 1
ATOM 7351 N N . GLU F 1 151 ? 16.624 28.324 56.107 1.00 14.40 151 GLU F N 1
ATOM 7352 C CA . GLU F 1 151 ? 17.762 29.186 55.846 1.00 14.51 151 GLU F CA 1
ATOM 7353 C C . GLU F 1 151 ? 17.416 30.684 56.011 1.00 14.60 151 GLU F C 1
ATOM 7354 O O . GLU F 1 151 ? 18.155 31.435 56.641 1.00 14.53 151 GLU F O 1
ATOM 7360 N N . VAL F 1 152 ? 16.278 31.087 55.463 1.00 14.58 152 VAL F N 1
ATOM 7361 C CA . VAL F 1 152 ? 15.804 32.461 55.531 1.00 14.71 152 VAL F CA 1
ATOM 7362 C C . VAL F 1 152 ? 15.453 32.859 56.975 1.00 15.65 152 VAL F C 1
ATOM 7363 O O . VAL F 1 152 ? 15.829 33.942 57.434 1.00 15.83 152 VAL F O 1
ATOM 7367 N N . ALA F 1 153 ? 14.738 31.974 57.675 1.00 16.13 153 ALA F N 1
ATOM 7368 C CA . ALA F 1 153 ? 14.471 32.117 59.104 1.00 16.91 153 ALA F CA 1
ATOM 7369 C C . ALA F 1 153 ? 15.733 32.329 59.936 1.00 17.51 153 ALA F C 1
ATOM 7370 O O . ALA F 1 153 ? 15.747 33.180 60.821 1.00 17.43 153 ALA F O 1
ATOM 7372 N N . GLU F 1 154 ? 16.778 31.543 59.665 1.00 18.48 154 GLU F N 1
ATOM 7373 C CA . GLU F 1 154 ? 17.981 31.592 60.502 1.00 19.11 154 GLU F CA 1
ATOM 7374 C C . GLU F 1 154 ? 18.867 32.786 60.167 1.00 18.63 154 GLU F C 1
ATOM 7375 O O . GLU F 1 154 ? 19.550 33.318 61.040 1.00 18.63 154 GLU F O 1
ATOM 7381 N N . LEU F 1 155 ? 18.807 33.232 58.913 1.00 18.43 155 LEU F N 1
ATOM 7382 C CA . LEU F 1 155 ? 19.436 34.488 58.487 1.00 18.15 155 LEU F CA 1
ATOM 7383 C C . LEU F 1 155 ? 18.843 35.706 59.192 1.00 17.81 155 LEU F C 1
ATOM 7384 O O . LEU F 1 155 ? 19.563 36.556 59.681 1.00 16.96 155 LEU F O 1
ATOM 7389 N N . ILE F 1 156 ? 17.516 35.777 59.222 1.00 18.38 156 ILE F N 1
ATOM 7390 C CA . ILE F 1 156 ? 16.795 36.868 59.863 1.00 18.42 156 ILE F CA 1
ATOM 7391 C C . ILE F 1 156 ? 17.176 36.922 61.344 1.00 18.82 156 ILE F C 1
ATOM 7392 O O . ILE F 1 156 ? 17.572 37.975 61.851 1.00 18.38 156 ILE F O 1
ATOM 7397 N N . HIS F 1 157 ? 17.093 35.773 62.013 1.00 19.17 157 HIS F N 1
ATOM 7398 C CA . HIS F 1 157 ? 17.526 35.651 63.398 1.00 19.85 157 HIS F CA 1
ATOM 7399 C C . HIS F 1 157 ? 18.971 36.107 63.616 1.00 20.00 157 HIS F C 1
ATOM 7400 O O . HIS F 1 157 ? 19.238 36.892 64.533 1.00 20.59 157 HIS F O 1
ATOM 7407 N N . PHE F 1 158 ? 19.895 35.623 62.784 1.00 19.72 158 PHE F N 1
ATOM 7408 C CA . PHE F 1 158 ? 21.300 35.977 62.926 1.00 19.73 158 PHE F CA 1
ATOM 7409 C C . PHE F 1 158 ? 21.522 37.497 62.809 1.00 20.13 158 PHE F C 1
ATOM 7410 O O . PHE F 1 158 ? 22.223 38.110 63.622 1.00 19.15 158 PHE F O 1
ATOM 7418 N N . LEU F 1 159 ? 20.910 38.085 61.782 1.00 20.68 159 LEU F N 1
ATOM 7419 C CA . LEU F 1 159 ? 21.115 39.483 61.428 1.00 21.61 159 LEU F CA 1
ATOM 7420 C C . LEU F 1 159 ? 20.426 40.416 62.416 1.00 21.99 159 LEU F C 1
ATOM 7421 O O . LEU F 1 159 ? 20.619 41.632 62.378 1.00 22.45 159 LEU F O 1
ATOM 7426 N N . LYS F 1 160 ? 19.634 39.819 63.300 1.00 22.72 160 LYS F N 1
ATOM 7427 C CA . LYS F 1 160 ? 18.889 40.518 64.326 1.00 23.28 160 LYS F CA 1
ATOM 7428 C C . LYS F 1 160 ? 19.550 40.418 65.686 1.00 24.28 160 LYS F C 1
ATOM 7429 O O . LYS F 1 160 ? 19.570 41.391 66.441 1.00 24.20 160 LYS F O 1
ATOM 7435 N N . ASN F 1 161 ? 20.078 39.233 65.999 1.00 25.62 161 ASN F N 1
ATOM 7436 C CA . ASN F 1 161 ? 20.348 38.845 67.377 1.00 26.83 161 ASN F CA 1
ATOM 7437 C C . ASN F 1 161 ? 20.784 37.396 67.436 1.00 27.41 161 ASN F C 1
ATOM 7438 O O . ASN F 1 161 ? 19.939 36.498 67.473 1.00 28.22 161 ASN F O 1
ATOM 7443 N N . ALA G 1 1 ? 46.556 24.220 59.304 1.00 32.55 1 ALA G N 1
ATOM 7444 C CA . ALA G 1 1 ? 46.102 23.368 58.167 1.00 32.32 1 ALA G CA 1
ATOM 7445 C C . ALA G 1 1 ? 45.279 22.187 58.684 1.00 32.17 1 ALA G C 1
ATOM 7446 O O . ALA G 1 1 ? 45.331 21.860 59.868 1.00 32.34 1 ALA G O 1
ATOM 7448 N N . LEU G 1 2 ? 44.522 21.552 57.793 1.00 31.86 2 LEU G N 1
ATOM 7449 C CA . LEU G 1 2 ? 43.644 20.436 58.160 1.00 31.10 2 LEU G CA 1
ATOM 7450 C C . LEU G 1 2 ? 44.350 19.351 58.968 1.00 30.60 2 LEU G C 1
ATOM 7451 O O . LEU G 1 2 ? 43.788 18.813 59.924 1.00 30.49 2 LEU G O 1
ATOM 7456 N N . ARG G 1 3 ? 45.590 19.053 58.581 1.00 29.91 3 ARG G N 1
ATOM 7457 C CA . ARG G 1 3 ? 46.342 17.917 59.110 1.00 28.89 3 ARG G CA 1
ATOM 7458 C C . ARG G 1 3 ? 46.688 18.038 60.593 1.00 28.74 3 ARG G C 1
ATOM 7459 O O . ARG G 1 3 ? 46.790 17.030 61.289 1.00 28.25 3 ARG G O 1
ATOM 7467 N N . ASP G 1 4 ? 46.877 19.275 61.050 1.00 28.76 4 ASP G N 1
ATOM 7468 C CA . ASP G 1 4 ? 47.199 19.573 62.444 1.00 28.83 4 ASP G CA 1
ATOM 7469 C C . ASP G 1 4 ? 45.988 19.305 63.340 1.00 28.52 4 ASP G C 1
ATOM 7470 O O . ASP G 1 4 ? 46.125 18.748 64.430 1.00 28.42 4 ASP G O 1
ATOM 7475 N N . ARG G 1 5 ? 44.815 19.724 62.861 1.00 27.91 5 ARG G N 1
ATOM 7476 C CA . ARG G 1 5 ? 43.554 19.631 63.588 1.00 27.69 5 ARG G CA 1
ATOM 7477 C C . ARG G 1 5 ? 42.949 18.223 63.603 1.00 27.47 5 ARG G C 1
ATOM 7478 O O . ARG G 1 5 ? 42.329 17.822 64.585 1.00 27.63 5 ARG G O 1
ATOM 7486 N N . VAL G 1 6 ? 43.106 17.504 62.495 1.00 27.21 6 VAL G N 1
ATOM 7487 C CA . VAL G 1 6 ? 42.679 16.112 62.374 1.00 27.27 6 VAL G CA 1
ATOM 7488 C C . VAL G 1 6 ? 43.547 15.212 63.271 1.00 27.62 6 VAL G C 1
ATOM 7489 O O . VAL G 1 6 ? 43.102 14.157 63.732 1.00 27.35 6 VAL G O 1
ATOM 7493 N N . LYS G 1 7 ? 44.780 15.660 63.512 1.00 27.85 7 LYS G N 1
ATOM 7494 C CA . LYS G 1 7 ? 45.767 14.941 64.319 1.00 28.28 7 LYS G CA 1
ATOM 7495 C C . LYS G 1 7 ? 45.387 14.897 65.809 1.00 28.05 7 LYS G C 1
ATOM 7496 O O . LYS G 1 7 ? 45.656 13.904 66.494 1.00 28.45 7 LYS G O 1
ATOM 7502 N N . LYS G 1 8 ? 44.768 15.967 66.303 1.00 26.96 8 LYS G N 1
ATOM 7503 C CA . LYS G 1 8 ? 44.360 16.037 67.703 1.00 26.07 8 LYS G CA 1
ATOM 7504 C C . LYS G 1 8 ? 42.987 15.405 67.948 1.00 25.67 8 LYS G C 1
ATOM 7505 O O . LYS G 1 8 ? 42.642 15.086 69.089 1.00 25.65 8 LYS G O 1
ATOM 7511 N N . LEU G 1 9 ? 42.218 15.233 66.871 1.00 24.69 9 LEU G N 1
ATOM 7512 C CA . LEU G 1 9 ? 40.812 14.821 66.923 1.00 23.91 9 LEU G CA 1
ATOM 7513 C C . LEU G 1 9 ? 40.507 13.499 67.649 1.00 23.57 9 LEU G C 1
ATOM 7514 O O . LEU G 1 9 ? 41.009 12.422 67.285 1.00 23.54 9 LEU G O 1
ATOM 7519 N N . LYS G 1 10 ? 39.653 13.594 68.662 1.00 22.83 10 LYS G N 1
ATOM 7520 C CA . LYS G 1 10 ? 39.249 12.429 69.445 1.00 22.45 10 LYS G CA 1
ATOM 7521 C C . LYS G 1 10 ? 37.733 12.291 69.526 1.00 22.00 10 LYS G C 1
ATOM 7522 O O . LYS G 1 10 ? 37.212 11.187 69.709 1.00 21.67 10 LYS G O 1
ATOM 7528 N N . LEU G 1 11 ? 37.032 13.416 69.382 1.00 21.63 11 LEU G N 1
ATOM 7529 C CA . LEU G 1 11 ? 35.582 13.442 69.522 1.00 21.44 11 LEU G CA 1
ATOM 7530 C C . LEU G 1 11 ? 34.921 14.325 68.467 1.00 21.19 11 LEU G C 1
ATOM 7531 O O . LEU G 1 11 ? 35.251 15.497 68.338 1.00 21.29 11 LEU G O 1
ATOM 7536 N N . LEU G 1 12 ? 33.956 13.761 67.751 1.00 20.91 12 LEU G N 1
ATOM 7537 C CA . LEU G 1 12 ? 33.244 14.478 66.705 1.00 20.80 12 LEU G CA 1
ATOM 7538 C C . LEU G 1 12 ? 31.730 14.569 66.980 1.00 21.23 12 LEU G C 1
ATOM 7539 O O . LEU G 1 12 ? 31.043 13.546 67.087 1.00 21.18 12 LEU G O 1
ATOM 754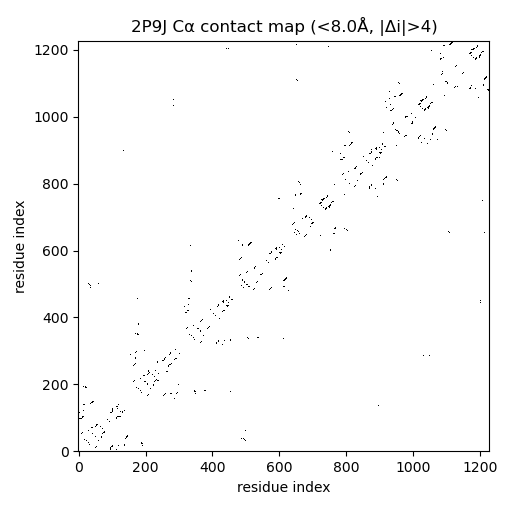4 N N . ILE G 1 13 ? 31.225 15.801 67.079 1.00 21.59 13 ILE G N 1
ATOM 7545 C CA . ILE G 1 13 ? 29.791 16.072 67.287 1.00 22.19 13 ILE G CA 1
ATOM 7546 C C . ILE G 1 13 ? 29.094 16.401 65.956 1.00 22.56 13 ILE G C 1
ATOM 7547 O O . ILE G 1 13 ? 29.733 16.887 65.031 1.00 22.63 13 ILE G O 1
ATOM 7560 N N . ASP G 1 15 ? 24.930 17.300 63.779 1.00 24.69 15 ASP G N 1
ATOM 7561 C CA . ASP G 1 15 ? 23.547 17.835 63.832 1.00 25.51 15 ASP G CA 1
ATOM 7562 C C . ASP G 1 15 ? 22.360 16.925 63.446 1.00 25.94 15 ASP G C 1
ATOM 7563 O O . ASP G 1 15 ? 21.236 17.157 63.899 1.00 26.84 15 ASP G O 1
ATOM 7568 N N . ILE G 1 16 ? 22.587 15.926 62.600 1.00 26.40 16 ILE G N 1
ATOM 7569 C CA . ILE G 1 16 ? 21.489 15.164 61.938 1.00 26.61 16 ILE G CA 1
ATOM 7570 C C . ILE G 1 16 ? 20.686 15.931 60.889 1.00 26.03 16 ILE G C 1
ATOM 7571 O O . ILE G 1 16 ? 20.732 15.593 59.706 1.00 26.25 16 ILE G O 1
ATOM 7576 N N . ASP G 1 17 ? 19.949 16.943 61.347 1.00 25.55 17 ASP G N 1
ATOM 7577 C CA . ASP G 1 17 ? 19.112 17.809 60.505 1.00 24.96 17 ASP G CA 1
ATOM 7578 C C . ASP G 1 17 ? 19.932 18.638 59.531 1.00 24.18 17 ASP G C 1
ATOM 7579 O O . ASP G 1 17 ? 20.594 19.589 59.938 1.00 24.01 17 ASP G O 1
ATOM 7584 N N . GLY G 1 18 ? 19.858 18.290 58.250 1.00 23.83 18 GLY G N 1
ATOM 7585 C CA . GLY G 1 18 ? 20.618 18.969 57.199 1.00 23.47 18 GLY G CA 1
ATOM 7586 C C . GLY G 1 18 ? 22.056 18.504 57.043 1.00 23.41 18 GLY G C 1
ATOM 7587 O O . GLY G 1 18 ? 22.776 18.993 56.177 1.00 23.06 18 GLY G O 1
ATOM 7588 N N . VAL G 1 19 ? 22.461 17.554 57.884 1.00 23.70 19 VAL G N 1
ATOM 7589 C CA . VAL G 1 19 ? 23.806 16.992 57.885 1.00 24.30 19 VAL G CA 1
ATOM 7590 C C . VAL G 1 19 ? 23.765 15.498 57.517 1.00 24.90 19 VAL G C 1
ATOM 7591 O O . VAL G 1 19 ? 24.410 15.052 56.566 1.00 24.85 19 VAL G O 1
ATOM 7595 N N . LEU G 1 20 ? 23.003 14.736 58.292 1.00 25.69 20 LEU G N 1
ATOM 7596 C CA . LEU G 1 20 ? 22.803 13.314 58.054 1.00 26.30 20 LEU G CA 1
ATOM 7597 C C . LEU G 1 20 ? 21.560 13.091 57.183 1.00 26.72 20 LEU G C 1
ATOM 7598 O O . LEU G 1 20 ? 21.308 11.975 56.699 1.00 26.80 20 LEU G O 1
ATOM 7603 N N . THR G 1 21 ? 20.832 14.190 56.968 1.00 26.81 21 THR G N 1
ATOM 7604 C CA . THR G 1 21 ? 19.495 14.217 56.392 1.00 26.87 21 THR G CA 1
ATOM 7605 C C . THR G 1 21 ? 19.404 15.420 55.459 1.00 26.69 21 THR G C 1
ATOM 7606 O O . THR G 1 21 ? 20.055 16.441 55.693 1.00 26.38 21 THR G O 1
ATOM 7610 N N . ASP G 1 22 ? 18.618 15.298 54.388 1.00 26.53 22 ASP G N 1
ATOM 7611 C CA . ASP G 1 22 ? 18.338 16.452 53.530 1.00 26.11 22 ASP G CA 1
ATOM 7612 C C . ASP G 1 22 ? 17.115 17.235 54.016 1.00 25.80 22 ASP G C 1
ATOM 7613 O O . ASP G 1 22 ? 16.806 18.297 53.492 1.00 25.73 22 ASP G O 1
ATOM 7618 N N . GLY G 1 23 ? 16.434 16.693 55.021 1.00 25.64 23 GLY G N 1
ATOM 7619 C CA . GLY G 1 23 ? 15.247 17.301 55.611 1.00 26.13 23 GLY G CA 1
ATOM 7620 C C . GLY G 1 23 ? 13.963 16.692 55.084 1.00 26.61 23 GLY G C 1
ATOM 7621 O O . GLY G 1 23 ? 12.909 16.817 55.705 1.00 26.40 23 GLY G O 1
ATOM 7622 N N . LYS G 1 24 ? 14.057 16.020 53.938 1.00 27.12 24 LYS G N 1
ATOM 7623 C CA . LYS G 1 24 ? 12.880 15.510 53.260 1.00 27.86 24 LYS G CA 1
ATOM 7624 C C . LYS G 1 24 ? 12.189 14.393 54.041 1.00 28.56 24 LYS G C 1
ATOM 7625 O O . LYS G 1 24 ? 12.819 13.410 54.450 1.00 28.19 24 LYS G O 1
ATOM 7631 N N . LEU G 1 25 ? 10.894 14.606 54.274 1.00 29.76 25 LEU G N 1
ATOM 7632 C CA . LEU G 1 25 ? 10.002 13.621 54.874 1.00 30.36 25 LEU G CA 1
ATOM 7633 C C . LEU G 1 25 ? 9.059 13.126 53.786 1.00 30.60 25 LEU G C 1
ATOM 7634 O O . LEU G 1 25 ? 8.353 13.909 53.148 1.00 30.28 25 LEU G O 1
ATOM 7639 N N . TYR G 1 26 ? 9.065 11.820 53.575 1.00 31.09 26 TYR G N 1
ATOM 7640 C CA . TYR G 1 26 ? 8.241 11.206 52.555 1.00 31.60 26 TYR G CA 1
ATOM 7641 C C . TYR G 1 26 ? 7.016 10.570 53.211 1.00 32.50 26 TYR G C 1
ATOM 7642 O O . TYR G 1 26 ? 7.144 9.699 54.081 1.00 32.05 26 TYR G O 1
ATOM 7651 N N . TYR G 1 27 ? 5.831 11.029 52.806 1.00 33.66 27 TYR G N 1
ATOM 7652 C CA . TYR G 1 27 ? 4.579 10.529 53.370 1.00 34.91 27 TYR G CA 1
ATOM 7653 C C . TYR G 1 27 ? 3.415 10.542 52.368 1.00 34.56 27 TYR G C 1
ATOM 7654 O O . TYR G 1 27 ? 3.099 11.559 51.754 1.00 33.80 27 TYR G O 1
ATOM 7663 N N . THR G 1 33 ? 4.432 7.291 56.138 1.00 51.35 33 THR G N 1
ATOM 7664 C CA . THR G 1 33 ? 5.855 7.618 56.266 1.00 51.75 33 THR G CA 1
ATOM 7665 C C . THR G 1 33 ? 6.777 6.549 55.653 1.00 51.76 33 THR G C 1
ATOM 7666 O O . THR G 1 33 ? 7.113 5.539 56.280 1.00 51.87 33 THR G O 1
ATOM 7670 N N . ILE G 1 34 ? 7.176 6.791 54.409 1.00 51.91 34 ILE G N 1
ATOM 7671 C CA . ILE G 1 34 ? 8.080 5.898 53.690 1.00 52.01 34 ILE G CA 1
ATOM 7672 C C . ILE G 1 34 ? 9.463 6.525 53.630 1.00 51.60 34 ILE G C 1
ATOM 7673 O O . ILE G 1 34 ? 10.262 6.214 52.735 1.00 52.01 34 ILE G O 1
ATOM 7678 N N . LYS G 1 35 ? 9.744 7.408 54.586 1.00 50.80 35 LYS G N 1
ATOM 7679 C CA . LYS G 1 35 ? 10.995 8.153 54.573 1.00 50.09 35 LYS G CA 1
ATOM 7680 C C . LYS G 1 35 ? 12.143 7.264 55.056 1.00 49.21 35 LYS G C 1
ATOM 7681 O O . LYS G 1 35 ? 11.929 6.356 55.869 1.00 49.14 35 LYS G O 1
ATOM 7685 N N . VAL G 1 36 ? 13.341 7.525 54.520 1.00 47.90 36 VAL G N 1
ATOM 7686 C CA . VAL G 1 36 ? 14.558 6.766 54.827 1.00 46.74 36 VAL G CA 1
ATOM 7687 C C . VAL G 1 36 ? 15.867 7.417 54.347 1.00 45.44 36 VAL G C 1
ATOM 7688 O O . VAL G 1 36 ? 15.846 8.391 53.593 1.00 45.48 36 VAL G O 1
ATOM 7692 N N . PHE G 1 37 ? 16.997 6.850 54.771 1.00 43.66 37 PHE G N 1
ATOM 7693 C CA . PHE G 1 37 ? 18.258 7.586 54.791 1.00 42.07 37 PHE G CA 1
ATOM 7694 C C . PHE G 1 37 ? 19.491 6.917 54.156 1.00 40.47 37 PHE G C 1
ATOM 7695 O O . PHE G 1 37 ? 19.395 5.853 53.547 1.00 40.67 37 PHE G O 1
ATOM 7698 N N . ASN G 1 38 ? 20.644 7.565 54.334 1.00 38.18 38 ASN G N 1
ATOM 7699 C CA . ASN G 1 38 ? 21.855 7.322 53.554 1.00 35.81 38 ASN G CA 1
ATOM 7700 C C . ASN G 1 38 ? 22.791 6.258 54.152 1.00 34.65 38 ASN G C 1
ATOM 7701 O O . ASN G 1 38 ? 23.006 6.222 55.360 1.00 34.31 38 ASN G O 1
ATOM 7706 N N . VAL G 1 39 ? 23.347 5.408 53.286 1.00 33.09 39 VAL G N 1
ATOM 7707 C CA . VAL G 1 39 ? 24.197 4.282 53.698 1.00 31.76 39 VAL G CA 1
ATOM 7708 C C . VAL G 1 39 ? 25.693 4.666 53.762 1.00 30.99 39 VAL G C 1
ATOM 7709 O O . VAL G 1 39 ? 26.447 4.105 54.559 1.00 30.69 39 VAL G O 1
ATOM 7713 N N . LEU G 1 40 ? 26.106 5.632 52.941 1.00 30.02 40 LEU G N 1
ATOM 7714 C CA . LEU G 1 40 ? 27.463 6.193 53.016 1.00 29.19 40 LEU G CA 1
ATOM 7715 C C . LEU G 1 40 ? 27.789 6.688 54.430 1.00 28.35 40 LEU G C 1
ATOM 7716 O O . LEU G 1 40 ? 28.872 6.431 54.936 1.00 28.55 40 LEU G O 1
ATOM 7721 N N . ASP G 1 41 ? 26.840 7.380 55.060 1.00 27.10 41 ASP G N 1
ATOM 7722 C CA . ASP G 1 41 ? 27.019 7.893 56.411 1.00 26.01 41 ASP G CA 1
ATOM 7723 C C . ASP G 1 41 ? 27.159 6.812 57.460 1.00 25.54 41 ASP G C 1
ATOM 7724 O O . ASP G 1 41 ? 27.909 6.979 58.420 1.00 25.31 41 ASP G O 1
ATOM 7729 N N . GLY G 1 42 ? 26.435 5.710 57.271 1.00 25.41 42 GLY G N 1
ATOM 7730 C CA . GLY G 1 42 ? 26.588 4.517 58.098 1.00 25.40 42 GLY G CA 1
ATOM 7731 C C . GLY G 1 42 ? 27.990 3.932 58.017 1.00 25.76 42 GLY G C 1
ATOM 7732 O O . GLY G 1 42 ? 28.534 3.471 59.019 1.00 25.72 42 GLY G O 1
ATOM 7733 N N . ILE G 1 43 ? 28.572 3.951 56.820 1.00 25.85 43 ILE G N 1
ATOM 7734 C CA . ILE G 1 43 ? 29.926 3.446 56.614 1.00 26.43 43 ILE G CA 1
ATOM 7735 C C . ILE G 1 43 ? 30.981 4.445 57.143 1.00 26.33 43 ILE G C 1
ATOM 7736 O O . ILE G 1 43 ? 32.023 4.028 57.666 1.00 26.55 43 ILE G O 1
ATOM 7741 N N . GLY G 1 44 ? 30.696 5.745 57.020 1.00 26.01 44 GLY G N 1
ATOM 7742 C CA . GLY G 1 44 ? 31.482 6.789 57.683 1.00 25.98 44 GLY G CA 1
ATOM 7743 C C . GLY G 1 44 ? 31.497 6.656 59.205 1.00 26.06 44 GLY G C 1
ATOM 7744 O O . GLY G 1 44 ? 32.535 6.850 59.836 1.00 25.81 44 GLY G O 1
ATOM 7745 N N . ILE G 1 45 ? 30.346 6.314 59.789 1.00 26.20 45 ILE G N 1
ATOM 7746 C CA . ILE G 1 45 ? 30.208 6.126 61.242 1.00 26.38 45 ILE G CA 1
ATOM 7747 C C . ILE G 1 45 ? 31.047 4.943 61.738 1.00 26.40 45 ILE G C 1
ATOM 7748 O O . ILE G 1 45 ? 31.767 5.060 62.726 1.00 26.18 45 ILE G O 1
ATOM 7753 N N . LYS G 1 46 ? 30.952 3.820 61.027 1.00 26.59 46 LYS G N 1
ATOM 7754 C CA . LYS G 1 46 ? 31.775 2.633 61.277 1.00 26.73 46 LYS G CA 1
ATOM 7755 C C . LYS G 1 46 ? 33.261 2.975 61.245 1.00 26.62 46 LYS G C 1
ATOM 7756 O O . LYS G 1 46 ? 34.004 2.602 62.148 1.00 26.82 46 LYS G O 1
ATOM 7762 N N . LEU G 1 47 ? 33.671 3.701 60.205 1.00 26.49 47 LEU G N 1
ATOM 7763 C CA . LEU G 1 47 ? 35.048 4.147 60.044 1.00 26.82 47 LEU G CA 1
ATOM 7764 C C . LEU G 1 47 ? 35.573 5.037 61.179 1.00 26.46 47 LEU G C 1
ATOM 7765 O O . LEU G 1 47 ? 36.736 4.933 61.547 1.00 26.80 47 LEU G O 1
ATOM 7770 N N . LEU G 1 48 ? 34.723 5.904 61.722 1.00 26.53 48 LEU G N 1
ATOM 7771 C CA . LEU G 1 48 ? 35.115 6.789 62.826 1.00 26.14 48 LEU G CA 1
ATOM 7772 C C . LEU G 1 48 ? 35.257 6.019 64.139 1.00 26.17 48 LEU G C 1
ATOM 7773 O O . LEU G 1 48 ? 36.197 6.240 64.892 1.00 25.34 48 LEU G O 1
ATOM 7778 N N . GLN G 1 49 ? 34.323 5.100 64.379 1.00 26.53 49 GLN G N 1
ATOM 7779 C CA . GLN G 1 49 ? 34.335 4.238 65.556 1.00 26.92 49 GLN G CA 1
ATOM 7780 C C . GLN G 1 49 ? 35.517 3.256 65.530 1.00 27.63 49 GLN G C 1
ATOM 7781 O O . GLN G 1 49 ? 36.049 2.894 66.581 1.00 27.75 49 GLN G O 1
ATOM 7787 N N . LYS G 1 50 ? 35.915 2.822 64.336 1.00 27.90 50 LYS G N 1
ATOM 7788 C CA . LYS G 1 50 ? 37.099 1.981 64.187 1.00 28.64 50 LYS G CA 1
ATOM 7789 C C . LYS G 1 50 ? 38.390 2.803 64.359 1.00 28.48 50 LYS G C 1
ATOM 7790 O O . LYS G 1 50 ? 39.425 2.270 64.753 1.00 28.66 50 LYS G O 1
ATOM 7804 N N . GLY G 1 52 ? 38.770 5.058 66.563 1.00 27.23 52 GLY G N 1
ATOM 7805 C CA . GLY G 1 52 ? 38.846 5.426 67.976 1.00 26.84 52 GLY G CA 1
ATOM 7806 C C . GLY G 1 52 ? 38.361 6.830 68.265 1.00 26.87 52 GLY G C 1
ATOM 7807 O O . GLY G 1 52 ? 38.749 7.439 69.271 1.00 27.24 52 GLY G O 1
ATOM 7808 N N . ILE G 1 53 ? 37.526 7.354 67.373 1.00 26.60 53 ILE G N 1
ATOM 7809 C CA . ILE G 1 53 ? 36.879 8.653 67.561 1.00 26.24 53 ILE G CA 1
ATOM 7810 C C . ILE G 1 53 ? 35.473 8.438 68.138 1.00 25.68 53 ILE G C 1
ATOM 7811 O O . ILE G 1 53 ? 34.672 7.679 67.589 1.00 25.38 53 ILE G O 1
ATOM 7816 N N . THR G 1 54 ? 35.206 9.107 69.257 1.00 25.15 54 THR G N 1
ATOM 7817 C CA . THR G 1 54 ? 33.917 9.079 69.929 1.00 24.47 54 THR G CA 1
ATOM 7818 C C . THR G 1 54 ? 32.944 9.956 69.150 1.00 24.45 54 THR G C 1
ATOM 7819 O O . THR G 1 54 ? 33.320 11.028 68.672 1.00 23.96 54 THR G O 1
ATOM 7823 N N . LEU G 1 55 ? 31.703 9.490 69.014 1.00 24.42 55 LEU G N 1
ATOM 7824 C CA . LEU G 1 55 ? 30.688 10.216 68.254 1.00 24.73 55 LEU G CA 1
ATOM 7825 C C . LEU G 1 55 ? 29.573 10.741 69.150 1.00 25.14 55 LEU G C 1
ATOM 7826 O O . LEU G 1 55 ? 29.102 10.047 70.050 1.00 24.86 55 LEU G O 1
ATOM 7831 N N . ALA G 1 56 ? 29.186 11.988 68.901 1.00 25.79 56 ALA G N 1
ATOM 7832 C CA . ALA G 1 56 ? 28.157 12.671 69.673 1.00 26.53 56 ALA G CA 1
ATOM 7833 C C . ALA G 1 56 ? 27.153 13.362 68.750 1.00 27.32 56 ALA G C 1
ATOM 7834 O O . ALA G 1 56 ? 27.432 13.585 67.564 1.00 27.52 56 ALA G O 1
ATOM 7836 N N . VAL G 1 57 ? 25.985 13.693 69.299 1.00 28.09 57 VAL G N 1
ATOM 7837 C CA . VAL G 1 57 ? 24.960 14.420 68.554 1.00 29.04 57 VAL G CA 1
ATOM 7838 C C . VAL G 1 57 ? 24.173 15.413 69.420 1.00 29.63 57 VAL G C 1
ATOM 7839 O O . VAL G 1 57 ? 23.684 15.085 70.504 1.00 29.44 57 VAL G O 1
ATOM 7843 N N . ILE G 1 58 ? 24.100 16.645 68.929 1.00 30.61 58 ILE G N 1
ATOM 7844 C CA . ILE G 1 58 ? 23.361 17.719 69.580 1.00 31.49 58 ILE G CA 1
ATOM 7845 C C . ILE G 1 58 ? 22.371 18.231 68.550 1.00 32.28 58 ILE G C 1
ATOM 7846 O O . ILE G 1 58 ? 22.701 19.102 67.745 1.00 32.65 58 ILE G O 1
ATOM 7851 N N . SER G 1 59 ? 21.174 17.644 68.562 1.00 33.23 59 SER G N 1
ATOM 7852 C CA . SER G 1 59 ? 20.116 17.971 67.610 1.00 34.16 59 SER G CA 1
ATOM 7853 C C . SER G 1 59 ? 19.097 18.914 68.237 1.00 35.10 59 SER G C 1
ATOM 7854 O O . SER G 1 59 ? 18.783 18.797 69.432 1.00 35.38 59 SER G O 1
ATOM 7857 N N . GLY G 1 60 ? 18.594 19.850 67.428 1.00 35.93 60 GLY G N 1
ATOM 7858 C CA . GLY G 1 60 ? 17.531 20.764 67.850 1.00 37.06 60 GLY G CA 1
ATOM 7859 C C . GLY G 1 60 ? 16.165 20.090 67.891 1.00 37.82 60 GLY G C 1
ATOM 7860 O O . GLY G 1 60 ? 15.356 20.348 68.782 1.00 37.42 60 GLY G O 1
ATOM 7861 N N . ARG G 1 61 ? 15.910 19.227 66.914 1.00 38.85 61 ARG G N 1
ATOM 7862 C CA . ARG G 1 61 ? 14.649 18.499 66.844 1.00 40.02 61 ARG G CA 1
ATOM 7863 C C . ARG G 1 61 ? 14.714 17.226 67.685 1.00 40.76 61 ARG G C 1
ATOM 7864 O O . ARG G 1 61 ? 15.687 16.465 67.607 1.00 41.10 61 ARG G O 1
ATOM 7872 N N . ASP G 1 62 ? 13.682 17.018 68.499 1.00 41.68 62 ASP G N 1
ATOM 7873 C CA . ASP G 1 62 ? 13.542 15.810 69.303 1.00 42.52 62 ASP G CA 1
ATOM 7874 C C . ASP G 1 62 ? 12.734 14.800 68.495 1.00 42.83 62 ASP G C 1
ATOM 7875 O O . ASP G 1 62 ? 11.507 14.696 68.653 1.00 43.07 62 ASP G O 1
ATOM 7880 N N . SER G 1 63 ? 13.428 14.074 67.616 1.00 43.07 63 SER G N 1
ATOM 7881 C CA . SER G 1 63 ? 12.790 13.157 66.655 1.00 43.17 63 SER G CA 1
ATOM 7882 C C . SER G 1 63 ? 12.643 11.712 67.149 1.00 43.41 63 SER G C 1
ATOM 7883 O O . SER G 1 63 ? 12.991 11.383 68.286 1.00 43.67 63 SER G O 1
ATOM 7886 N N . LEU G 1 66 ? 14.254 8.772 64.807 1.00 44.97 66 LEU G N 1
ATOM 7887 C CA . LEU G 1 66 ? 15.500 8.709 64.045 1.00 45.09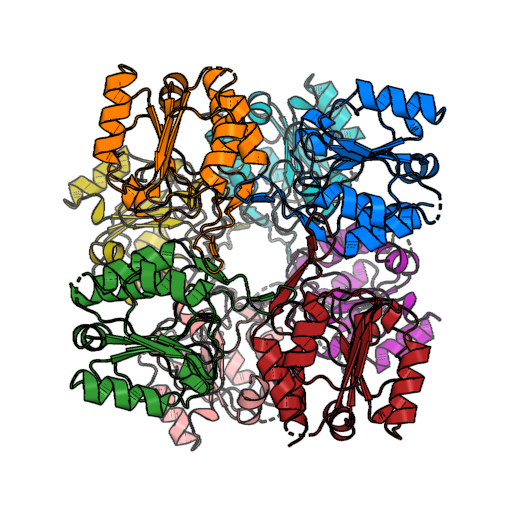 66 LEU G CA 1
ATOM 7888 C C . LEU G 1 66 ? 16.753 8.865 64.929 1.00 45.02 66 LEU G C 1
ATOM 7889 O O . LEU G 1 66 ? 17.880 8.913 64.428 1.00 45.13 66 LEU G O 1
ATOM 7894 N N . ILE G 1 67 ? 16.558 8.944 66.243 1.00 44.85 67 ILE G N 1
ATOM 7895 C CA . ILE G 1 67 ? 17.658 8.720 67.171 1.00 44.47 67 ILE G CA 1
ATOM 7896 C C . ILE G 1 67 ? 17.963 7.222 67.149 1.00 44.31 67 ILE G C 1
ATOM 7897 O O . ILE G 1 67 ? 19.068 6.799 67.481 1.00 44.09 67 ILE G O 1
ATOM 7902 N N . THR G 1 68 ? 16.956 6.446 66.741 1.00 44.16 68 THR G N 1
ATOM 7903 C CA . THR G 1 68 ? 17.007 4.985 66.632 1.00 44.02 68 THR G CA 1
ATOM 7904 C C . THR G 1 68 ? 18.037 4.504 65.610 1.00 43.61 68 THR G C 1
ATOM 7905 O O . THR G 1 68 ? 18.742 3.530 65.856 1.00 43.53 68 THR G O 1
ATOM 7909 N N . ARG G 1 69 ? 18.112 5.187 64.469 1.00 43.14 69 ARG G N 1
ATOM 7910 C CA . ARG G 1 69 ? 19.117 4.886 63.449 1.00 42.80 69 ARG G CA 1
ATOM 7911 C C . ARG G 1 69 ? 20.527 5.136 63.993 1.00 41.89 69 ARG G C 1
ATOM 7912 O O . ARG G 1 69 ? 21.455 4.374 63.714 1.00 41.55 69 ARG G O 1
ATOM 7920 N N . LEU G 1 70 ? 20.662 6.207 64.772 1.00 41.06 70 LEU G N 1
ATOM 7921 C CA . LEU G 1 70 ? 21.921 6.584 65.400 1.00 40.46 70 LEU G CA 1
ATOM 7922 C C . LEU G 1 70 ? 22.312 5.597 66.514 1.00 40.11 70 LEU G C 1
ATOM 7923 O O . LEU G 1 70 ? 23.435 5.086 66.516 1.00 39.88 70 LEU G O 1
ATOM 7928 N N . LYS G 1 71 ? 21.385 5.331 67.441 1.00 39.60 71 LYS G N 1
ATOM 7929 C CA . LYS G 1 71 ? 21.525 4.255 68.439 1.00 39.14 71 LYS G CA 1
ATOM 7930 C C . LYS G 1 71 ? 21.962 2.958 67.763 1.00 38.95 71 LYS G C 1
ATOM 7931 O O . LYS G 1 71 ? 22.921 2.322 68.188 1.00 38.81 71 LYS G O 1
ATOM 7937 N N . GLU G 1 72 ? 21.246 2.594 66.701 1.00 38.86 72 GLU G N 1
ATOM 7938 C CA . GLU G 1 72 ? 21.485 1.378 65.923 1.00 38.88 72 GLU G CA 1
ATOM 7939 C C . GLU G 1 72 ? 22.873 1.314 65.273 1.00 38.80 72 GLU G C 1
ATOM 7940 O O . GLU G 1 72 ? 23.454 0.229 65.130 1.00 39.04 72 GLU G O 1
ATOM 7946 N N . LEU G 1 73 ? 23.385 2.468 64.856 1.00 38.48 73 LEU G N 1
ATOM 7947 C CA . LEU G 1 73 ? 24.712 2.545 64.250 1.00 38.15 73 LEU G CA 1
ATOM 7948 C C . LEU G 1 73 ? 25.809 2.648 65.313 1.00 38.04 73 LEU G C 1
ATOM 7949 O O . LEU G 1 73 ? 26.992 2.496 65.013 1.00 38.08 73 LEU G O 1
ATOM 7954 N N . GLY G 1 74 ? 25.401 2.901 66.553 1.00 38.01 74 GLY G N 1
ATOM 7955 C CA . GLY G 1 74 ? 26.302 2.847 67.693 1.00 37.95 74 GLY G CA 1
ATOM 7956 C C . GLY G 1 74 ? 26.743 4.182 68.240 1.00 38.12 74 GLY G C 1
ATOM 7957 O O . GLY G 1 74 ? 27.755 4.252 68.936 1.00 38.22 74 GLY G O 1
ATOM 7958 N N . VAL G 1 75 ? 25.985 5.237 67.940 1.00 38.41 75 VAL G N 1
ATOM 7959 C CA . VAL G 1 75 ? 26.311 6.590 68.408 1.00 38.80 75 VAL G CA 1
ATOM 7960 C C . VAL G 1 75 ? 26.181 6.718 69.930 1.00 39.13 75 VAL G C 1
ATOM 7961 O O . VAL G 1 75 ? 25.166 6.334 70.522 1.00 39.01 75 VAL G O 1
ATOM 7965 N N . GLU G 1 76 ? 27.231 7.268 70.535 1.00 39.52 76 GLU G N 1
ATOM 7966 C CA . GLU G 1 76 ? 27.394 7.328 71.981 1.00 40.08 76 GLU G CA 1
ATOM 7967 C C . GLU G 1 76 ? 26.543 8.410 72.682 1.00 40.36 76 GLU G C 1
ATOM 7968 O O . GLU G 1 76 ? 25.494 8.099 73.259 1.00 40.19 76 GLU G O 1
ATOM 7974 N N . GLU G 1 77 ? 26.990 9.665 72.628 1.00 40.46 77 GLU G N 1
ATOM 7975 C CA . GLU G 1 77 ? 26.281 10.767 73.265 1.00 40.91 77 GLU G CA 1
ATOM 7976 C C . GLU G 1 77 ? 25.140 11.260 72.397 1.00 41.13 77 GLU G C 1
ATOM 7977 O O . GLU G 1 77 ? 25.344 11.581 71.229 1.00 41.25 77 GLU G O 1
ATOM 7983 N N . ILE G 1 78 ? 23.937 11.321 72.959 1.00 41.31 78 ILE G N 1
ATOM 7984 C CA . ILE G 1 78 ? 22.797 11.848 72.212 1.00 41.48 78 ILE G CA 1
ATOM 7985 C C . ILE G 1 78 ? 22.025 12.884 73.017 1.00 41.59 78 ILE G C 1
ATOM 7986 O O . ILE G 1 78 ? 21.473 12.588 74.080 1.00 41.67 78 ILE G O 1
ATOM 7991 N N . TYR G 1 79 ? 22.006 14.104 72.496 1.00 41.76 79 TYR G N 1
ATOM 7992 C CA . TYR G 1 79 ? 21.251 15.193 73.086 1.00 41.77 79 TYR G CA 1
ATOM 7993 C C . TYR G 1 79 ? 20.274 15.701 72.042 1.00 41.54 79 TYR G C 1
ATOM 7994 O O . TYR G 1 79 ? 20.672 16.013 70.920 1.00 41.60 79 TYR G O 1
ATOM 8003 N N . THR G 1 80 ? 18.995 15.757 72.410 1.00 41.39 80 THR G N 1
ATOM 8004 C CA . THR G 1 80 ? 17.920 16.130 71.483 1.00 41.36 80 THR G CA 1
ATOM 8005 C C . THR G 1 80 ? 16.905 17.080 72.122 1.00 41.17 80 THR G C 1
ATOM 8006 O O . THR G 1 80 ? 16.679 17.041 73.332 1.00 40.96 80 THR G O 1
ATOM 8010 N N . GLY G 1 81 ? 16.293 17.929 71.297 1.00 41.18 81 GLY G N 1
ATOM 8011 C CA . GLY G 1 81 ? 15.303 18.904 71.763 1.00 41.10 81 GLY G CA 1
ATOM 8012 C C . GLY G 1 81 ? 15.903 20.238 72.177 1.00 41.01 81 GLY G C 1
ATOM 8013 O O . GLY G 1 81 ? 17.091 20.494 71.962 1.00 40.83 81 GLY G O 1
ATOM 8014 N N . LYS G 1 85 ? 24.310 23.715 71.111 1.00 34.32 85 LYS G N 1
ATOM 8015 C CA . LYS G 1 85 ? 24.230 24.606 72.265 1.00 34.57 85 LYS G CA 1
ATOM 8016 C C . LYS G 1 85 ? 25.446 24.457 73.180 1.00 34.02 85 LYS G C 1
ATOM 8017 O O . LYS G 1 85 ? 25.978 23.357 73.363 1.00 33.89 85 LYS G O 1
ATOM 8023 N N . LEU G 1 86 ? 25.859 25.582 73.757 1.00 33.43 86 LEU G N 1
ATOM 8024 C CA . LEU G 1 86 ? 27.115 25.705 74.488 1.00 33.08 86 LEU G CA 1
ATOM 8025 C C . LEU G 1 86 ? 27.154 24.939 75.811 1.00 32.92 86 LEU G C 1
ATOM 8026 O O . LEU G 1 86 ? 28.178 24.341 76.154 1.00 32.42 86 LEU G O 1
ATOM 8031 N N . GLU G 1 87 ? 26.046 24.977 76.553 1.00 33.03 87 GLU G N 1
ATOM 8032 C CA . GLU G 1 87 ? 25.937 24.280 77.837 1.00 33.00 87 GLU G CA 1
ATOM 8033 C C . GLU G 1 87 ? 26.020 22.761 77.688 1.00 32.83 87 GLU G C 1
ATOM 8034 O O . GLU G 1 87 ? 26.663 22.094 78.499 1.00 32.60 87 GLU G O 1
ATOM 8040 N N . ILE G 1 88 ? 25.374 22.243 76.639 1.00 32.72 88 ILE G N 1
ATOM 8041 C CA . ILE G 1 88 ? 25.413 20.824 76.264 1.00 32.95 88 ILE G CA 1
ATOM 8042 C C . ILE G 1 88 ? 26.819 20.391 75.820 1.00 33.06 88 ILE G C 1
ATOM 8043 O O . ILE G 1 88 ? 27.310 19.350 76.254 1.00 33.27 88 ILE G O 1
ATOM 8048 N N . TYR G 1 89 ? 27.448 21.194 74.954 1.00 32.98 89 TYR G N 1
ATOM 8049 C CA . TYR G 1 89 ? 28.832 20.983 74.506 1.00 32.43 89 TYR G CA 1
ATOM 8050 C C . TYR G 1 89 ? 29.823 20.895 75.675 1.00 32.74 89 TYR G C 1
ATOM 8051 O O . TYR G 1 89 ? 30.720 20.047 75.663 1.00 32.53 89 TYR G O 1
ATOM 8060 N N . GLU G 1 90 ? 29.654 21.776 76.667 1.00 33.22 90 GLU G N 1
ATOM 8061 C CA . GLU G 1 90 ? 30.498 21.802 77.880 1.00 33.83 90 GLU G CA 1
ATOM 8062 C C . GLU G 1 90 ? 30.323 20.554 78.747 1.00 33.18 90 GLU G C 1
ATOM 8063 O O . GLU G 1 90 ? 31.248 20.160 79.467 1.00 33.17 90 GLU G O 1
ATOM 8069 N N . LYS G 1 91 ? 29.130 19.957 78.685 1.00 32.71 91 LYS G N 1
ATOM 8070 C CA . LYS G 1 91 ? 28.834 18.699 79.365 1.00 32.48 91 LYS G CA 1
ATOM 8071 C C . LYS G 1 91 ? 29.654 17.546 78.806 1.00 31.96 91 LYS G C 1
ATOM 8072 O O . LYS G 1 91 ? 30.159 16.720 79.561 1.00 31.76 91 LYS G O 1
ATOM 8075 N N . ILE G 1 92 ? 29.772 17.509 77.481 1.00 31.54 92 ILE G N 1
ATOM 8076 C CA . ILE G 1 92 ? 30.497 16.468 76.765 1.00 31.50 92 ILE G CA 1
ATOM 8077 C C . ILE G 1 92 ? 31.995 16.621 76.998 1.00 31.54 92 ILE G C 1
ATOM 8078 O O . ILE G 1 92 ? 32.717 15.638 77.188 1.00 31.45 92 ILE G O 1
ATOM 8083 N N . LYS G 1 93 ? 32.445 17.869 77.003 1.00 31.58 93 LYS G N 1
ATOM 8084 C CA . LYS G 1 93 ? 33.850 18.202 77.200 1.00 31.67 93 LYS G CA 1
ATOM 8085 C C . LYS G 1 93 ? 34.370 17.719 78.558 1.00 31.77 93 LYS G C 1
ATOM 8086 O O . LYS G 1 93 ? 35.494 17.211 78.656 1.00 31.54 93 LYS G O 1
ATOM 8092 N N . GLU G 1 94 ? 33.543 17.855 79.592 1.00 32.08 94 GLU G N 1
ATOM 8093 C CA . GLU G 1 94 ? 33.935 17.425 80.938 1.00 32.76 94 GLU G CA 1
ATOM 8094 C C . GLU G 1 94 ? 33.799 15.915 81.150 1.00 32.01 94 GLU G C 1
ATOM 8095 O O . GLU G 1 94 ? 34.643 15.302 81.808 1.00 32.02 94 GLU G O 1
ATOM 8101 N N . LYS G 1 95 ? 32.748 15.324 80.582 1.00 31.49 95 LYS G N 1
ATOM 8102 C CA . LYS G 1 95 ? 32.535 13.879 80.643 1.00 30.94 95 LYS G CA 1
ATOM 8103 C C . LYS G 1 95 ? 33.709 13.089 80.047 1.00 30.61 95 LYS G C 1
ATOM 8104 O O . LYS G 1 95 ? 34.124 12.073 80.606 1.00 30.52 95 LYS G O 1
ATOM 8110 N N . TYR G 1 96 ? 34.238 13.558 78.919 1.00 29.93 96 TYR G N 1
ATOM 8111 C CA . TYR G 1 96 ? 35.328 12.859 78.235 1.00 29.54 96 TYR G CA 1
ATOM 8112 C C . TYR G 1 96 ? 36.713 13.444 78.520 1.00 29.53 96 TYR G C 1
ATOM 8113 O O . TYR G 1 96 ? 37.722 12.973 77.974 1.00 29.68 96 TYR G O 1
ATOM 8122 N N . SER G 1 97 ? 36.751 14.462 79.382 1.00 29.38 97 SER G N 1
ATOM 8123 C CA . SER G 1 97 ? 37.994 15.122 79.784 1.00 29.30 97 SER G CA 1
ATOM 8124 C C . SER G 1 97 ? 38.842 15.515 78.579 1.00 29.05 97 SER G C 1
ATOM 8125 O O . SER G 1 97 ? 39.997 15.101 78.438 1.00 29.15 97 SER G O 1
ATOM 8128 N N . LEU G 1 98 ? 38.248 16.320 77.706 1.00 28.76 98 LEU G N 1
ATOM 8129 C CA . LEU G 1 98 ? 38.911 16.749 76.485 1.00 28.19 98 LEU G CA 1
ATOM 8130 C C . LEU G 1 98 ? 39.028 18.250 76.435 1.00 27.86 98 LEU G C 1
ATOM 8131 O O . LEU G 1 98 ? 38.248 18.954 77.064 1.00 28.00 98 LEU G O 1
ATOM 8136 N N . LYS G 1 99 ? 40.026 18.735 75.705 1.00 27.60 99 LYS G N 1
ATOM 8137 C CA . LYS G 1 99 ? 40.114 20.155 75.380 1.00 27.66 99 LYS G CA 1
ATOM 8138 C C . LYS G 1 99 ? 39.328 20.481 74.100 1.00 27.18 99 LYS G C 1
ATOM 8139 O O . LYS G 1 99 ? 38.965 19.588 73.340 1.00 27.24 99 LYS G O 1
ATOM 8145 N N . ASP G 1 100 ? 39.051 21.766 73.897 1.00 26.87 100 ASP G N 1
ATOM 8146 C CA . ASP G 1 100 ? 38.478 22.279 72.656 1.00 26.36 100 ASP G CA 1
ATOM 8147 C C . ASP G 1 100 ? 39.171 21.735 71.404 1.00 25.77 100 ASP G C 1
ATOM 8148 O O . ASP G 1 100 ? 38.498 21.356 70.448 1.00 25.40 100 ASP G O 1
ATOM 8153 N N . GLU G 1 101 ? 40.507 21.708 71.432 1.00 25.29 101 GLU G N 1
ATOM 8154 C CA . GLU G 1 101 ? 41.368 21.284 70.299 1.00 25.33 101 GLU G CA 1
ATOM 8155 C C . GLU G 1 101 ? 41.168 19.822 69.832 1.00 24.49 101 GLU G C 1
ATOM 8156 O O . GLU G 1 101 ? 41.457 19.480 68.690 1.00 24.09 101 GLU G O 1
ATOM 8162 N N . GLU G 1 102 ? 40.667 18.980 70.733 1.00 24.07 102 GLU G N 1
ATOM 8163 C CA . GLU G 1 102 ? 40.464 17.558 70.484 1.00 23.58 102 GLU G CA 1
ATOM 8164 C C . GLU G 1 102 ? 39.041 17.246 69.987 1.00 23.06 102 GLU G C 1
ATOM 8165 O O . GLU G 1 102 ? 38.704 16.087 69.707 1.00 22.87 102 GLU G O 1
ATOM 8171 N N . ILE G 1 103 ? 38.216 18.286 69.868 1.00 22.35 103 ILE G N 1
ATOM 8172 C CA . ILE G 1 103 ? 36.819 18.110 69.496 1.00 21.74 103 ILE G CA 1
ATOM 8173 C C . ILE G 1 103 ? 36.543 18.699 68.109 1.00 21.85 103 ILE G C 1
ATOM 8174 O O . ILE G 1 103 ? 37.126 19.710 67.718 1.00 21.58 103 ILE G O 1
ATOM 8179 N N . GLY G 1 104 ? 35.665 18.025 67.374 1.00 21.56 104 GLY G N 1
ATOM 8180 C CA . GLY G 1 104 ? 35.184 18.499 66.093 1.00 21.90 104 GLY G CA 1
ATOM 8181 C C . GLY G 1 104 ? 33.678 18.647 66.135 1.00 21.90 104 GLY G C 1
ATOM 8182 O O . GLY G 1 104 ? 33.023 18.090 67.014 1.00 21.66 104 GLY G O 1
ATOM 8183 N N . PHE G 1 105 ? 33.136 19.407 65.186 1.00 21.99 105 PHE G N 1
ATOM 8184 C CA . PHE G 1 105 ? 31.704 19.657 65.117 1.00 22.09 105 PHE G CA 1
ATOM 8185 C C . PHE G 1 105 ? 31.256 19.893 63.672 1.00 22.11 105 PHE G C 1
ATOM 8186 O O . PHE G 1 105 ? 31.635 20.888 63.057 1.00 21.89 105 PHE G O 1
ATOM 8194 N N . ILE G 1 106 ? 30.444 18.975 63.146 1.00 22.21 106 ILE G N 1
ATOM 8195 C CA . ILE G 1 106 ? 29.803 19.159 61.841 1.00 22.63 106 ILE G CA 1
ATOM 8196 C C . ILE G 1 106 ? 28.385 19.751 61.958 1.00 22.80 106 ILE G C 1
ATOM 8197 O O . ILE G 1 106 ? 27.496 19.153 62.558 1.00 22.47 106 ILE G O 1
ATOM 8202 N N . GLY G 1 107 ? 28.203 20.945 61.394 1.00 23.41 107 GLY G N 1
ATOM 8203 C CA . GLY G 1 107 ? 26.964 21.698 61.541 1.00 24.20 107 GLY G CA 1
ATOM 8204 C C . GLY G 1 107 ? 26.424 22.271 60.251 1.00 25.06 107 GLY G C 1
ATOM 8205 O O . GLY G 1 107 ? 27.082 22.235 59.212 1.00 24.91 107 GLY G O 1
ATOM 8206 N N . ASP G 1 108 ? 25.194 22.775 60.316 1.00 26.11 108 ASP G N 1
ATOM 8207 C CA . ASP G 1 108 ? 24.587 23.502 59.197 1.00 27.07 108 ASP G CA 1
ATOM 8208 C C . ASP G 1 108 ? 23.645 24.593 59.710 1.00 27.56 108 ASP G C 1
ATOM 8209 O O . ASP G 1 108 ? 23.009 25.298 58.917 1.00 27.99 108 ASP G O 1
ATOM 8214 N N . ASP G 1 109 ? 23.607 24.745 61.034 1.00 27.92 109 ASP G N 1
ATOM 8215 C CA . ASP G 1 109 ? 22.703 25.669 61.705 1.00 28.31 109 ASP G CA 1
ATOM 8216 C C . ASP G 1 109 ? 23.423 26.833 62.395 1.00 28.13 109 ASP G C 1
ATOM 8217 O O . ASP G 1 109 ? 24.543 26.692 62.894 1.00 27.63 109 ASP G O 1
ATOM 8222 N N . VAL G 1 110 ? 22.743 27.973 62.437 1.00 28.16 110 VAL G N 1
ATOM 8223 C CA . VAL G 1 110 ? 23.275 29.204 63.025 1.00 28.37 110 VAL G CA 1
ATOM 8224 C C . VAL G 1 110 ? 23.469 29.098 64.554 1.00 28.63 110 VAL G C 1
ATOM 8225 O O . VAL G 1 110 ? 24.329 29.751 65.129 1.00 28.25 110 VAL G O 1
ATOM 8229 N N . VAL G 1 111 ? 22.695 28.231 65.196 1.00 29.52 111 VAL G N 1
ATOM 8230 C CA . VAL G 1 111 ? 22.856 27.971 66.630 1.00 30.30 111 VAL G CA 1
ATOM 8231 C C . VAL G 1 111 ? 24.114 27.128 66.941 1.00 29.63 111 VAL G C 1
ATOM 8232 O O . VAL G 1 111 ? 24.558 27.074 68.108 1.00 29.66 111 VAL G O 1
ATOM 8236 N N . ASP G 1 112 ? 24.683 26.505 65.900 1.00 28.28 112 ASP G N 1
ATOM 8237 C CA . ASP G 1 112 ? 25.921 25.724 66.010 1.00 27.57 112 ASP G CA 1
ATOM 8238 C C . ASP G 1 112 ? 27.178 26.580 66.030 1.00 26.02 112 ASP G C 1
ATOM 8239 O O . ASP G 1 112 ? 28.228 26.124 66.484 1.00 25.52 112 ASP G O 1
ATOM 8242 N N . ILE G 1 113 ? 27.064 27.798 65.505 1.00 24.80 113 ILE G N 1
ATOM 8243 C CA . ILE G 1 113 ? 28.218 28.669 65.248 1.00 23.45 113 ILE G CA 1
ATOM 8244 C C . ILE G 1 113 ? 29.142 28.865 66.459 1.00 23.16 113 ILE G C 1
ATOM 8245 O O . ILE G 1 113 ? 30.349 28.752 66.325 1.00 22.71 113 ILE G O 1
ATOM 8250 N N . GLU G 1 114 ? 28.572 29.131 67.632 1.00 23.22 114 GLU G N 1
ATOM 8251 C CA . GLU G 1 114 ? 29.374 29.464 68.825 1.00 23.44 114 GLU G CA 1
ATOM 8252 C C . GLU G 1 114 ? 30.197 28.290 69.375 1.00 23.00 114 GLU G C 1
ATOM 8253 O O . GLU G 1 114 ? 31.306 28.485 69.873 1.00 22.71 114 GLU G O 1
ATOM 8259 N N . VAL G 1 115 ? 29.641 27.080 69.295 1.00 22.57 115 VAL G N 1
ATOM 8260 C CA . VAL G 1 115 ? 30.397 25.860 69.580 1.00 22.17 115 VAL G CA 1
ATOM 8261 C C . VAL G 1 115 ? 31.440 25.569 68.476 1.00 22.20 115 VAL G C 1
ATOM 8262 O O . VAL G 1 115 ? 32.543 25.095 68.755 1.00 21.57 115 VAL G O 1
ATOM 8274 N N . LYS G 1 117 ? 33.077 27.780 66.699 1.00 21.32 117 LYS G N 1
ATOM 8275 C CA . LYS G 1 117 ? 34.187 28.716 66.884 1.00 21.20 117 LYS G CA 1
ATOM 8276 C C . LYS G 1 117 ? 35.188 28.208 67.920 1.00 20.65 117 LYS G C 1
ATOM 8277 O O . LYS G 1 117 ? 36.356 28.558 67.876 1.00 20.51 117 LYS G O 1
ATOM 8283 N N . LYS G 1 118 ? 34.711 27.383 68.846 1.00 20.40 118 LYS G N 1
ATOM 8284 C CA . LYS G 1 118 ? 35.524 26.850 69.940 1.00 20.28 118 LYS G CA 1
ATOM 8285 C C . LYS G 1 118 ? 36.339 25.607 69.571 1.00 19.47 118 LYS G C 1
ATOM 8286 O O . LYS G 1 118 ? 37.529 25.532 69.889 1.00 19.26 118 LYS G O 1
ATOM 8292 N N . VAL G 1 119 ? 35.697 24.649 68.897 1.00 18.99 119 VAL G N 1
ATOM 8293 C CA . VAL G 1 119 ? 36.310 23.340 68.593 1.00 18.26 119 VAL G CA 1
ATOM 8294 C C . VAL G 1 119 ? 37.476 23.424 67.592 1.00 17.77 119 VAL G C 1
ATOM 8295 O O . VAL G 1 119 ? 37.617 24.397 66.860 1.00 17.82 119 VAL G O 1
ATOM 8299 N N . GLY G 1 120 ? 38.316 22.403 67.594 1.00 17.04 120 GLY G N 1
ATOM 8300 C CA . GLY G 1 120 ? 39.468 22.352 66.719 1.00 16.87 120 GLY G CA 1
ATOM 8301 C C . GLY G 1 120 ? 39.174 21.884 65.305 1.00 16.87 120 GLY G C 1
ATOM 8302 O O . GLY G 1 120 ? 39.916 22.208 64.397 1.00 16.84 120 GLY G O 1
ATOM 8303 N N . PHE G 1 121 ? 38.096 21.122 65.114 1.00 16.73 121 PHE G N 1
ATOM 8304 C CA . PHE G 1 121 ? 37.713 20.665 63.785 1.00 16.50 121 PHE G CA 1
ATOM 8305 C C . PHE G 1 121 ? 36.250 21.020 63.394 1.00 16.40 121 PHE G C 1
ATOM 8306 O O . PHE G 1 121 ? 35.409 20.132 63.264 1.00 16.88 121 PHE G O 1
ATOM 8314 N N . PRO G 1 122 ? 35.942 22.319 63.199 1.00 15.99 122 PRO G N 1
ATOM 8315 C CA . PRO G 1 122 ? 34.578 22.642 62.775 1.00 15.85 122 PRO G CA 1
ATOM 8316 C C . PRO G 1 122 ? 34.303 22.404 61.276 1.00 15.59 122 PRO G C 1
ATOM 8317 O O . PRO G 1 122 ? 35.030 22.890 60.409 1.00 15.85 122 PRO G O 1
ATOM 8321 N N . VAL G 1 123 ? 33.246 21.651 61.001 1.00 15.28 123 VAL G N 1
ATOM 8322 C CA . VAL G 1 123 ? 32.849 21.301 59.638 1.00 14.78 123 VAL G CA 1
ATOM 8323 C C . VAL G 1 123 ? 31.452 21.840 59.279 1.00 14.72 123 VAL G C 1
ATOM 8324 O O . VAL G 1 123 ? 30.518 21.774 60.070 1.00 14.07 123 VAL G O 1
ATOM 8328 N N . ALA G 1 124 ? 31.338 22.386 58.076 1.00 15.05 124 ALA G N 1
ATOM 8329 C CA . ALA G 1 124 ? 30.058 22.792 57.518 1.00 15.33 124 ALA G CA 1
ATOM 8330 C C . ALA G 1 124 ? 29.748 21.938 56.299 1.00 15.79 124 ALA G C 1
ATOM 8331 O O . ALA G 1 124 ? 30.657 21.569 55.552 1.00 15.85 124 ALA G O 1
ATOM 8333 N N . VAL G 1 125 ? 28.468 21.619 56.105 1.00 16.47 125 VAL G N 1
ATOM 8334 C CA . VAL G 1 125 ? 28.018 20.962 54.879 1.00 17.19 125 VAL G CA 1
ATOM 8335 C C . VAL G 1 125 ? 28.003 21.969 53.721 1.00 17.73 125 VAL G C 1
ATOM 8336 O O . VAL G 1 125 ? 28.040 23.179 53.945 1.00 18.13 125 VAL G O 1
ATOM 8340 N N . ARG G 1 126 ? 27.938 21.465 52.489 1.00 18.44 126 ARG G N 1
ATOM 8341 C CA . ARG G 1 126 ? 28.057 22.305 51.290 1.00 18.72 126 ARG G CA 1
ATOM 8342 C C . ARG G 1 126 ? 26.999 23.423 51.172 1.00 18.46 126 ARG G C 1
ATOM 8343 O O . ARG G 1 126 ? 27.335 24.564 50.863 1.00 19.15 126 ARG G O 1
ATOM 8351 N N . ASN G 1 127 ? 25.745 23.091 51.438 1.00 18.06 127 ASN G N 1
ATOM 8352 C CA . ASN G 1 127 ? 24.646 24.037 51.301 1.00 17.89 127 ASN G CA 1
ATOM 8353 C C . ASN G 1 127 ? 24.195 24.711 52.603 1.00 17.74 127 ASN G C 1
ATOM 8354 O O . ASN G 1 127 ? 23.088 25.253 52.676 1.00 17.92 127 ASN G O 1
ATOM 8359 N N . ALA G 1 128 ? 25.054 24.665 53.620 1.00 17.54 128 ALA G N 1
ATOM 8360 C CA . ALA G 1 128 ? 24.871 25.457 54.832 1.00 17.38 128 ALA G CA 1
ATOM 8361 C C . ALA G 1 128 ? 24.955 26.954 54.501 1.00 17.45 128 ALA G C 1
ATOM 8362 O O . ALA G 1 128 ? 25.588 27.359 53.511 1.00 17.28 128 ALA G O 1
ATOM 8364 N N . VAL G 1 129 ? 24.319 27.760 55.343 1.00 17.37 129 VAL G N 1
ATOM 8365 C CA . VAL G 1 129 ? 24.333 29.217 55.224 1.00 17.73 129 VAL G CA 1
ATOM 8366 C C . VAL G 1 129 ? 25.768 29.738 55.363 1.00 17.68 129 VAL G C 1
ATOM 8367 O O . VAL G 1 129 ? 26.555 29.169 56.111 1.00 18.28 129 VAL G O 1
ATOM 8371 N N . GLU G 1 130 ? 26.122 30.786 54.621 1.00 18.29 130 GLU G N 1
ATOM 8372 C CA . GLU G 1 130 ? 27.509 31.314 54.594 1.00 18.06 130 GLU G CA 1
ATOM 8373 C C . GLU G 1 130 ? 28.062 31.587 55.993 1.00 17.80 130 GLU G C 1
ATOM 8374 O O . GLU G 1 130 ? 29.194 31.241 56.314 1.00 17.75 130 GLU G O 1
ATOM 8380 N N . GLU G 1 131 ? 27.221 32.175 56.828 1.00 17.68 131 GLU G N 1
ATOM 8381 C CA . GLU G 1 131 ? 27.513 32.419 58.235 1.00 17.16 131 GLU G CA 1
ATOM 8382 C C . GLU G 1 131 ? 28.124 31.230 58.987 1.00 17.02 131 GLU G C 1
ATOM 8383 O O . GLU G 1 131 ? 29.090 31.397 59.755 1.00 16.73 131 GLU G O 1
ATOM 8389 N N . VAL G 1 132 ? 27.552 30.044 58.761 1.00 16.66 132 VAL G N 1
ATOM 8390 C CA . VAL G 1 132 ? 28.049 28.781 59.327 1.00 16.26 132 VAL G CA 1
ATOM 8391 C C . VAL G 1 132 ? 29.314 28.320 58.607 1.00 16.50 132 VAL G C 1
ATOM 8392 O O . VAL G 1 132 ? 30.281 27.889 59.232 1.00 16.32 132 VAL G O 1
ATOM 8396 N N . ARG G 1 133 ? 29.301 28.427 57.284 1.00 16.92 133 ARG G N 1
ATOM 8397 C CA . ARG G 1 133 ? 30.434 28.010 56.462 1.00 17.64 133 ARG G CA 1
ATOM 8398 C C . ARG G 1 133 ? 31.744 28.786 56.719 1.00 17.59 133 ARG G C 1
ATOM 8399 O O . ARG G 1 133 ? 32.833 28.244 56.531 1.00 17.99 133 ARG G O 1
ATOM 8407 N N . LYS G 1 134 ? 31.655 30.030 57.172 1.00 17.14 134 LYS G N 1
ATOM 8408 C CA . LYS G 1 134 ? 32.892 30.794 57.354 1.00 17.39 134 LYS G CA 1
ATOM 8409 C C . LYS G 1 134 ? 33.581 30.562 58.705 1.00 16.92 134 LYS G C 1
ATOM 8410 O O . LYS G 1 134 ? 34.699 30.991 58.934 1.00 16.57 134 LYS G O 1
ATOM 8416 N N . VAL G 1 135 ? 32.893 29.837 59.563 1.00 16.85 135 VAL G N 1
ATOM 8417 C CA . VAL G 1 135 ? 33.385 29.447 60.865 1.00 16.76 135 VAL G CA 1
ATOM 8418 C C . VAL G 1 135 ? 34.027 28.059 60.771 1.00 16.52 135 VAL G C 1
ATOM 8419 O O . VAL G 1 135 ? 34.733 27.644 61.680 1.00 17.28 135 VAL G O 1
ATOM 8423 N N . ALA G 1 136 ? 33.833 27.382 59.639 1.00 16.03 136 ALA G N 1
ATOM 8424 C CA . ALA G 1 136 ? 34.349 26.026 59.421 1.00 15.50 136 ALA G CA 1
ATOM 8425 C C . ALA G 1 136 ? 35.787 25.970 58.906 1.00 14.99 136 ALA G C 1
ATOM 8426 O O . ALA G 1 136 ? 36.212 26.805 58.112 1.00 15.53 136 ALA G O 1
ATOM 8428 N N . VAL G 1 137 ? 36.533 24.970 59.357 1.00 14.62 137 VAL G N 1
ATOM 8429 C CA . VAL G 1 137 ? 37.860 24.690 58.804 1.00 14.12 137 VAL G CA 1
ATOM 8430 C C . VAL G 1 137 ? 37.730 23.860 57.513 1.00 13.82 137 VAL G C 1
ATOM 8431 O O . VAL G 1 137 ? 38.584 23.911 56.624 1.00 13.36 137 VAL G O 1
ATOM 8435 N N . TYR G 1 138 ? 36.655 23.088 57.436 1.00 13.35 138 TYR G N 1
ATOM 8436 C CA . TYR G 1 138 ? 36.403 22.276 56.279 1.00 13.02 138 TYR G CA 1
ATOM 8437 C C . TYR G 1 138 ? 34.946 22.384 55.861 1.00 12.85 138 TYR G C 1
ATOM 8438 O O . TYR G 1 138 ? 34.037 22.235 56.670 1.00 12.63 138 TYR G O 1
ATOM 8447 N N . ILE G 1 139 ? 34.744 22.676 54.586 1.00 13.30 139 ILE G N 1
ATOM 8448 C CA . ILE G 1 139 ? 33.406 22.675 53.995 1.00 14.04 139 ILE G CA 1
ATOM 8449 C C . ILE G 1 139 ? 33.315 21.464 53.066 1.00 14.33 139 ILE G C 1
ATOM 8450 O O . ILE G 1 139 ? 34.158 21.288 52.193 1.00 13.99 139 ILE G O 1
ATOM 8455 N N . THR G 1 140 ? 32.298 20.640 53.273 1.00 14.55 140 THR G N 1
ATOM 8456 C CA . THR G 1 140 ? 32.161 19.407 52.518 1.00 15.61 140 THR G CA 1
ATOM 8457 C C . THR G 1 140 ? 31.707 19.661 51.087 1.00 16.42 140 THR G C 1
ATOM 8458 O O . THR G 1 140 ? 31.118 20.694 50.779 1.00 16.82 140 THR G O 1
ATOM 8462 N N . GLN G 1 141 ? 32.007 18.697 50.226 1.00 17.18 141 GLN G N 1
ATOM 8463 C CA . GLN G 1 141 ? 31.623 18.734 48.833 1.00 18.32 141 GLN G CA 1
ATOM 8464 C C . GLN G 1 141 ? 30.195 18.192 48.670 1.00 18.85 141 GLN G C 1
ATOM 8465 O O . GLN G 1 141 ? 29.469 18.582 47.747 1.00 18.96 141 GLN G O 1
ATOM 8471 N N . ARG G 1 142 ? 29.797 17.332 49.605 1.00 19.61 142 ARG G N 1
ATOM 8472 C CA . ARG G 1 142 ? 28.428 16.816 49.692 1.00 20.43 142 ARG G CA 1
ATOM 8473 C C . ARG G 1 142 ? 27.485 17.708 50.515 1.00 20.81 142 ARG G C 1
ATOM 8474 O O . ARG G 1 142 ? 27.909 18.382 51.451 1.00 20.75 142 ARG G O 1
ATOM 8482 N N . ASN G 1 143 ? 26.206 17.698 50.145 1.00 21.71 143 ASN G N 1
ATOM 8483 C CA . ASN G 1 143 ? 25.190 18.599 50.709 1.00 22.51 143 ASN G CA 1
ATOM 8484 C C . ASN G 1 143 ? 24.597 18.192 52.080 1.00 22.92 143 ASN G C 1
ATOM 8485 O O . ASN G 1 143 ? 23.886 18.979 52.712 1.00 23.34 143 ASN G O 1
ATOM 8490 N N . GLY G 1 144 ? 24.886 16.991 52.564 1.00 22.93 144 GLY G N 1
ATOM 8491 C CA . GLY G 1 144 ? 24.252 16.565 53.815 1.00 22.95 144 GLY G CA 1
ATOM 8492 C C . GLY G 1 144 ? 22.957 15.854 53.492 1.00 22.83 144 GLY G C 1
ATOM 8493 O O . GLY G 1 144 ? 22.027 16.441 52.945 1.00 22.82 144 GLY G O 1
ATOM 8494 N N . GLY G 1 145 ? 22.914 14.574 53.834 1.00 22.99 145 GLY G N 1
ATOM 8495 C CA . GLY G 1 145 ? 21.951 13.643 53.273 1.00 23.03 145 GLY G CA 1
ATOM 8496 C C . GLY G 1 145 ? 22.607 12.917 52.106 1.00 23.02 145 GLY G C 1
ATOM 8497 O O . GLY G 1 145 ? 22.271 11.777 51.811 1.00 23.09 145 GLY G O 1
ATOM 8498 N N . GLU G 1 146 ? 23.554 13.592 51.458 1.00 22.78 146 GLU G N 1
ATOM 8499 C CA . GLU G 1 146 ? 24.287 13.062 50.320 1.00 23.22 146 GLU G CA 1
ATOM 8500 C C . GLU G 1 146 ? 25.507 12.229 50.711 1.00 22.43 146 GLU G C 1
ATOM 8501 O O . GLU G 1 146 ? 26.155 11.650 49.847 1.00 22.77 146 GLU G O 1
ATOM 8507 N N . GLY G 1 147 ? 25.833 12.199 52.003 1.00 21.99 147 GLY G N 1
ATOM 8508 C CA . GLY G 1 147 ? 26.939 11.403 52.522 1.00 20.85 147 GLY G CA 1
ATOM 8509 C C . GLY G 1 147 ? 28.089 12.220 53.088 1.00 20.63 147 GLY G C 1
ATOM 8510 O O . GLY G 1 147 ? 29.243 11.842 52.939 1.00 20.27 147 GLY G O 1
ATOM 8511 N N . ALA G 1 148 ? 27.769 13.328 53.757 1.00 20.32 148 ALA G N 1
ATOM 8512 C CA . ALA G 1 148 ? 28.783 14.241 54.315 1.00 20.27 148 ALA G CA 1
ATOM 8513 C C . ALA G 1 148 ? 29.684 13.580 55.367 1.00 20.24 148 ALA G C 1
ATOM 8514 O O . ALA G 1 148 ? 30.898 13.797 55.379 1.00 19.90 148 ALA G O 1
ATOM 8516 N N . LEU G 1 149 ? 29.065 12.775 56.228 1.00 19.87 149 LEU G N 1
ATOM 8517 C CA . LEU G 1 149 ? 29.733 12.076 57.304 1.00 19.84 149 LEU G CA 1
ATOM 8518 C C . LEU G 1 149 ? 30.767 11.062 56.808 1.00 19.91 149 LEU G C 1
ATOM 8519 O O . LEU G 1 149 ? 31.795 10.880 57.450 1.00 20.13 149 LEU G O 1
ATOM 8524 N N . ARG G 1 150 ? 30.486 10.404 55.680 1.00 19.90 150 ARG G N 1
ATOM 8525 C CA . ARG G 1 150 ? 31.450 9.525 55.018 1.00 19.94 150 ARG G CA 1
ATOM 8526 C C . ARG G 1 150 ? 32.643 10.321 54.506 1.00 19.33 150 ARG G C 1
ATOM 8527 O O . ARG G 1 150 ? 33.788 9.921 54.716 1.00 19.39 150 ARG G O 1
ATOM 8535 N N . GLU G 1 151 ? 32.355 11.453 53.856 1.00 18.61 151 GLU G N 1
ATOM 8536 C CA . GLU G 1 151 ? 33.360 12.403 53.367 1.00 18.14 151 GLU G CA 1
ATOM 8537 C C . GLU G 1 151 ? 34.310 12.896 54.475 1.00 18.24 151 GLU G C 1
ATOM 8538 O O . GLU G 1 151 ? 35.525 12.897 54.295 1.00 17.87 151 GLU G O 1
ATOM 8544 N N . VAL G 1 152 ? 33.738 13.308 55.607 1.00 18.70 152 VAL G N 1
ATOM 8545 C CA . VAL G 1 152 ? 34.495 13.699 56.800 1.00 19.11 152 VAL G CA 1
ATOM 8546 C C . VAL G 1 152 ? 35.398 12.547 57.318 1.00 19.83 152 VAL G C 1
ATOM 8547 O O . VAL G 1 152 ? 36.601 12.721 57.463 1.00 19.22 152 VAL G O 1
ATOM 8551 N N . ALA G 1 153 ? 34.805 11.377 57.556 1.00 21.07 153 ALA G N 1
ATOM 8552 C CA . ALA G 1 153 ? 35.516 10.190 58.067 1.00 22.40 153 ALA G CA 1
ATOM 8553 C C . ALA G 1 153 ? 36.648 9.729 57.151 1.00 23.13 153 ALA G C 1
ATOM 8554 O O . ALA G 1 153 ? 37.643 9.153 57.594 1.00 23.46 153 ALA G O 1
ATOM 8556 N N . GLU G 1 154 ? 36.476 9.995 55.868 1.00 24.19 154 GLU G N 1
ATOM 8557 C CA . GLU G 1 154 ? 37.404 9.558 54.852 1.00 24.90 154 GLU G CA 1
ATOM 8558 C C . GLU G 1 154 ? 38.522 10.573 54.665 1.00 24.65 154 GLU G C 1
ATOM 8559 O O . GLU G 1 154 ? 39.624 10.226 54.259 1.00 25.03 154 GLU G O 1
ATOM 8565 N N . LEU G 1 155 ? 38.222 11.831 54.953 1.00 24.64 155 LEU G N 1
ATOM 8566 C CA . LEU G 1 155 ? 39.225 12.886 54.988 1.00 24.60 155 LEU G CA 1
ATOM 8567 C C . LEU G 1 155 ? 40.113 12.724 56.223 1.00 24.70 155 LEU G C 1
ATOM 8568 O O . LEU G 1 155 ? 41.338 12.857 56.133 1.00 24.73 155 LEU G O 1
ATOM 8573 N N . ILE G 1 156 ? 39.480 12.432 57.367 1.00 24.45 156 ILE G N 1
ATOM 8574 C CA . ILE G 1 156 ? 40.184 12.122 58.617 1.00 24.12 156 ILE G CA 1
ATOM 8575 C C . ILE G 1 156 ? 41.147 10.930 58.492 1.00 24.51 156 ILE G C 1
ATOM 8576 O O . ILE G 1 156 ? 42.277 10.993 58.991 1.00 24.00 156 ILE G O 1
ATOM 8581 N N . HIS G 1 157 ? 40.686 9.862 57.831 1.00 24.72 157 HIS G N 1
ATOM 8582 C CA . HIS G 1 157 ? 41.481 8.648 57.609 1.00 25.17 157 HIS G CA 1
ATOM 8583 C C . HIS G 1 157 ? 42.665 8.932 56.718 1.00 25.14 157 HIS G C 1
ATOM 8584 O O . HIS G 1 157 ? 43.777 8.483 56.998 1.00 25.40 157 HIS G O 1
ATOM 8591 N N . PHE G 1 158 ? 42.410 9.673 55.642 1.00 25.09 158 PHE G N 1
ATOM 8592 C CA . PHE G 1 158 ? 43.442 10.056 54.677 1.00 25.08 158 PHE G CA 1
ATOM 8593 C C . PHE G 1 158 ? 44.537 10.945 55.275 1.00 25.15 158 PHE G C 1
ATOM 8594 O O . PHE G 1 158 ? 45.719 10.691 55.059 1.00 25.37 158 PHE G O 1
ATOM 8602 N N . LEU G 1 159 ? 44.134 11.971 56.026 1.00 25.01 159 LEU G N 1
ATOM 8603 C CA . LEU G 1 159 ? 45.043 13.010 56.519 1.00 25.05 159 LEU G CA 1
ATOM 8604 C C . LEU G 1 159 ? 46.018 12.574 57.624 1.00 25.64 159 LEU G C 1
ATOM 8605 O O . LEU G 1 159 ? 46.017 11.421 58.083 1.00 26.47 159 LEU G O 1
ATOM 8610 N N . ALA H 1 1 ? 45.838 14.928 24.944 1.00 34.63 1 ALA H N 1
ATOM 8611 C CA . ALA H 1 1 ? 45.873 14.747 26.422 1.00 34.55 1 ALA H CA 1
ATOM 8612 C C . ALA H 1 1 ? 44.811 13.744 26.893 1.00 34.35 1 ALA H C 1
ATOM 8613 O O . ALA H 1 1 ? 45.136 12.625 27.280 1.00 34.09 1 ALA H O 1
ATOM 8615 N N . LEU H 1 2 ? 43.548 14.162 26.852 1.00 33.94 2 LEU H N 1
ATOM 8616 C CA . LEU H 1 2 ? 42.421 13.329 27.255 1.00 33.69 2 LEU H CA 1
ATOM 8617 C C . LEU H 1 2 ? 42.114 12.291 26.174 1.00 33.39 2 LEU H C 1
ATOM 8618 O O . LEU H 1 2 ? 41.788 11.147 26.481 1.00 32.98 2 LEU H O 1
ATOM 8623 N N . ARG H 1 3 ? 42.248 12.704 24.913 1.00 33.18 3 ARG H N 1
ATOM 8624 C CA . ARG H 1 3 ? 42.008 11.853 23.747 1.00 33.13 3 ARG H CA 1
ATOM 8625 C C . ARG H 1 3 ? 43.070 10.773 23.578 1.00 33.23 3 ARG H C 1
ATOM 8626 O O . ARG H 1 3 ? 42.832 9.747 22.937 1.00 33.51 3 ARG H O 1
ATOM 8634 N N . ASP H 1 4 ? 44.243 11.029 24.151 1.00 33.38 4 ASP H N 1
ATOM 8635 C CA . ASP H 1 4 ? 45.361 10.098 24.161 1.00 33.28 4 ASP H CA 1
ATOM 8636 C C . ASP H 1 4 ? 45.150 8.982 25.179 1.00 32.95 4 ASP H C 1
ATOM 8637 O O . ASP H 1 4 ? 45.556 7.835 24.960 1.00 32.88 4 ASP H O 1
ATOM 8642 N N . ARG H 1 5 ? 44.513 9.326 26.293 1.00 32.19 5 ARG H N 1
ATOM 8643 C CA . ARG H 1 5 ? 44.181 8.348 27.310 1.00 31.44 5 ARG H CA 1
ATOM 8644 C C . ARG H 1 5 ? 43.030 7.462 26.869 1.00 31.06 5 ARG H C 1
ATOM 8645 O O . ARG H 1 5 ? 43.080 6.249 27.036 1.00 31.12 5 ARG H O 1
ATOM 8653 N N . VAL H 1 6 ? 42.000 8.085 26.308 1.00 30.83 6 VAL H N 1
ATOM 8654 C CA . VAL H 1 6 ? 40.811 7.396 25.828 1.00 30.80 6 VAL H CA 1
ATOM 8655 C C . VAL H 1 6 ? 41.163 6.409 24.700 1.00 30.95 6 VAL H C 1
ATOM 8656 O O . VAL H 1 6 ? 40.559 5.333 24.586 1.00 30.83 6 VAL H O 1
ATOM 8660 N N . LYS H 1 7 ? 42.163 6.768 23.895 1.00 30.86 7 LYS H N 1
ATOM 8661 C CA . LYS H 1 7 ? 42.570 5.945 22.756 1.00 30.57 7 LYS H CA 1
ATOM 8662 C C . LYS H 1 7 ? 43.000 4.546 23.185 1.00 29.75 7 LYS H C 1
ATOM 8663 O O . LYS H 1 7 ? 42.654 3.573 22.527 1.00 29.65 7 LYS H O 1
ATOM 8669 N N . LYS H 1 8 ? 43.737 4.460 24.292 1.00 29.13 8 LYS H N 1
ATOM 8670 C CA . LYS H 1 8 ? 44.308 3.194 24.786 1.00 28.67 8 LYS H CA 1
ATOM 8671 C C . LYS H 1 8 ? 43.327 2.376 25.648 1.00 27.99 8 LYS H C 1
ATOM 8672 O O . LYS H 1 8 ? 43.591 1.214 25.970 1.00 27.58 8 LYS H O 1
ATOM 8678 N N . LEU H 1 9 ? 42.209 2.997 26.021 1.00 27.36 9 LEU H N 1
ATOM 8679 C CA . LEU H 1 9 ? 41.266 2.426 26.981 1.00 27.01 9 LEU H CA 1
ATOM 8680 C C . LEU H 1 9 ? 40.607 1.132 26.469 1.00 26.52 9 LEU H C 1
ATOM 8681 O O . LEU H 1 9 ? 40.028 1.095 25.380 1.00 26.24 9 LEU H O 1
ATOM 8686 N N . LYS H 1 10 ? 40.716 0.077 27.273 1.00 25.94 10 LYS H N 1
ATOM 8687 C CA . LYS H 1 10 ? 40.145 -1.223 26.936 1.00 25.98 10 LYS H CA 1
ATOM 8688 C C . LYS H 1 10 ? 39.343 -1.833 28.085 1.00 25.23 10 LYS H C 1
ATOM 8689 O O . LYS H 1 10 ? 38.599 -2.779 27.889 1.00 24.90 10 LYS H O 1
ATOM 8695 N N . LEU H 1 11 ? 39.503 -1.288 29.286 1.00 24.87 11 LEU H N 1
ATOM 8696 C CA . LEU H 1 11 ? 38.758 -1.756 30.443 1.00 24.22 11 LEU H CA 1
ATOM 8697 C C . LEU H 1 11 ? 38.482 -0.593 31.390 1.00 24.20 11 LEU H C 1
ATOM 8698 O O . LEU H 1 11 ? 39.371 0.211 31.671 1.00 24.09 11 LEU H O 1
ATOM 8703 N N . LEU H 1 12 ? 37.237 -0.511 31.855 1.00 23.96 12 LEU H N 1
ATOM 8704 C CA . LEU H 1 12 ? 36.805 0.494 32.823 1.00 23.78 12 LEU H CA 1
ATOM 8705 C C . LEU H 1 12 ? 36.288 -0.159 34.116 1.00 23.97 12 LEU H C 1
ATOM 8706 O O . LEU H 1 12 ? 35.222 -0.779 34.117 1.00 23.54 12 LEU H O 1
ATOM 8711 N N . ILE H 1 13 ? 37.073 -0.042 35.191 1.00 24.47 13 ILE H N 1
ATOM 8712 C CA . ILE H 1 13 ? 36.655 -0.447 36.541 1.00 25.22 13 ILE H CA 1
ATOM 8713 C C . ILE H 1 13 ? 35.856 0.688 37.195 1.00 25.91 13 ILE H C 1
ATOM 8714 O O . ILE H 1 13 ? 36.150 1.857 36.971 1.00 25.84 13 ILE H O 1
ATOM 8727 N N . ASP H 1 15 ? 33.314 1.959 40.906 1.00 26.58 15 ASP H N 1
ATOM 8728 C CA . ASP H 1 15 ? 32.736 1.766 42.219 1.00 26.19 15 ASP H CA 1
ATOM 8729 C C . ASP H 1 15 ? 31.231 1.646 42.060 1.00 25.98 15 ASP H C 1
ATOM 8730 O O . ASP H 1 15 ? 30.687 1.917 40.997 1.00 25.62 15 ASP H O 1
ATOM 8735 N N . ILE H 1 16 ? 30.570 1.241 43.138 1.00 26.28 16 ILE H N 1
ATOM 8736 C CA . ILE H 1 16 ? 29.110 1.258 43.251 1.00 25.99 16 ILE H CA 1
ATOM 8737 C C . ILE H 1 16 ? 28.659 2.520 43.989 1.00 25.94 16 ILE H C 1
ATOM 8738 O O . ILE H 1 16 ? 27.974 3.383 43.431 1.00 25.83 16 ILE H O 1
ATOM 8743 N N . ASP H 1 17 ? 29.075 2.616 45.248 1.00 26.11 17 ASP H N 1
ATOM 8744 C CA . ASP H 1 17 ? 28.651 3.682 46.146 1.00 26.01 17 ASP H CA 1
ATOM 8745 C C . ASP H 1 17 ? 29.231 5.024 45.735 1.00 25.70 17 ASP H C 1
ATOM 8746 O O . ASP H 1 17 ? 30.437 5.152 45.541 1.00 25.96 17 ASP H O 1
ATOM 8751 N N . GLY H 1 18 ? 28.351 6.008 45.584 1.00 25.51 18 GLY H N 1
ATOM 8752 C CA . GLY H 1 18 ? 28.734 7.361 45.190 1.00 25.18 18 GLY H CA 1
ATOM 8753 C C . GLY H 1 18 ? 28.943 7.572 43.703 1.00 24.92 18 GLY H C 1
ATOM 8754 O O . GLY H 1 18 ? 29.164 8.693 43.260 1.00 24.99 18 GLY H O 1
ATOM 8755 N N . VAL H 1 19 ? 28.880 6.492 42.933 1.00 25.32 19 VAL H N 1
ATOM 8756 C CA . VAL H 1 19 ? 29.114 6.539 41.488 1.00 25.63 19 VAL H CA 1
ATOM 8757 C C . VAL H 1 19 ? 27.866 6.082 40.737 1.00 25.90 19 VAL H C 1
ATOM 8758 O O . VAL H 1 19 ? 27.421 6.734 39.786 1.00 25.83 19 VAL H O 1
ATOM 8762 N N . LEU H 1 20 ? 27.321 4.950 41.173 1.00 26.33 20 LEU H N 1
ATOM 8763 C CA . LEU H 1 20 ? 26.092 4.392 40.620 1.00 26.67 20 LEU H CA 1
ATOM 8764 C C . LEU H 1 20 ? 24.876 4.787 41.474 1.00 26.93 20 LEU H C 1
ATOM 8765 O O . LEU H 1 20 ? 23.735 4.707 41.013 1.00 26.86 20 LEU H O 1
ATOM 8770 N N . THR H 1 21 ? 25.146 5.212 42.712 1.00 27.10 21 THR H N 1
ATOM 8771 C CA . THR H 1 21 ? 24.128 5.676 43.658 1.00 27.03 21 THR H CA 1
ATOM 8772 C C . THR H 1 21 ? 24.555 6.994 44.298 1.00 27.17 21 THR H C 1
ATOM 8773 O O . THR H 1 21 ? 25.705 7.401 44.191 1.00 27.32 21 THR H O 1
ATOM 8777 N N . ASP H 1 22 ? 23.613 7.656 44.965 1.00 27.40 22 ASP H N 1
ATOM 8778 C CA . ASP H 1 22 ? 23.893 8.818 45.792 1.00 27.20 22 ASP H CA 1
ATOM 8779 C C . ASP H 1 22 ? 24.054 8.396 47.253 1.00 27.24 22 ASP H C 1
ATOM 8780 O O . ASP H 1 22 ? 24.182 9.241 48.141 1.00 26.86 22 ASP H O 1
ATOM 8785 N N . GLY H 1 23 ? 24.030 7.084 47.493 1.00 27.47 23 GLY H N 1
ATOM 8786 C CA . GLY H 1 23 ? 24.142 6.535 48.847 1.00 27.78 23 GLY H CA 1
ATOM 8787 C C . GLY H 1 23 ? 22.826 6.320 49.578 1.00 28.19 23 GLY H C 1
ATOM 8788 O O . GLY H 1 23 ? 22.791 5.634 50.596 1.00 27.85 23 GLY H O 1
ATOM 8789 N N . LYS H 1 24 ? 21.736 6.888 49.062 1.00 28.76 24 LYS H N 1
ATOM 8790 C CA . LYS H 1 24 ? 20.444 6.818 49.760 1.00 29.72 24 LYS H CA 1
ATOM 8791 C C . LYS H 1 24 ? 19.794 5.436 49.701 1.00 30.39 24 LYS H C 1
ATOM 8792 O O . LYS H 1 24 ? 19.867 4.748 48.684 1.00 30.46 24 LYS H O 1
ATOM 8798 N N . LEU H 1 25 ? 19.202 5.028 50.821 1.00 31.42 25 LEU H N 1
ATOM 8799 C CA . LEU H 1 25 ? 18.389 3.812 50.897 1.00 32.37 25 LEU H CA 1
ATOM 8800 C C . LEU H 1 25 ? 16.961 4.214 51.215 1.00 33.11 25 LEU H C 1
ATOM 8801 O O . LEU H 1 25 ? 16.728 5.112 52.032 1.00 32.98 25 LEU H O 1
ATOM 8806 N N . TYR H 1 26 ? 16.015 3.541 50.566 1.00 34.10 26 TYR H N 1
ATOM 8807 C CA . TYR H 1 26 ? 14.595 3.814 50.746 1.00 34.96 26 TYR H CA 1
ATOM 8808 C C . TYR H 1 26 ? 13.866 2.583 51.306 1.00 35.82 26 TYR H C 1
ATOM 8809 O O . TYR H 1 26 ? 14.013 1.487 50.780 1.00 35.92 26 TYR H O 1
ATOM 8818 N N . TYR H 1 27 ? 13.094 2.772 52.376 1.00 37.15 27 TYR H N 1
ATOM 8819 C CA . TYR H 1 27 ? 12.415 1.666 53.063 1.00 38.70 27 TYR H CA 1
ATOM 8820 C C . TYR H 1 27 ? 10.919 1.893 53.287 1.00 39.36 27 TYR H C 1
ATOM 8821 O O . TYR H 1 27 ? 10.521 2.819 53.994 1.00 39.48 27 TYR H O 1
ATOM 8830 N N . THR H 1 28 ? 10.106 1.029 52.685 1.00 40.32 28 THR H N 1
ATOM 8831 C CA . THR H 1 28 ? 8.670 0.965 52.956 1.00 41.23 28 THR H CA 1
ATOM 8832 C C . THR H 1 28 ? 8.444 0.175 54.250 1.00 41.47 28 THR H C 1
ATOM 8833 O O . THR H 1 28 ? 8.930 -0.955 54.388 1.00 41.81 28 THR H O 1
ATOM 8837 N N . GLU H 1 29 ? 7.709 0.777 55.184 1.00 41.66 29 GLU H N 1
ATOM 8838 C CA . GLU H 1 29 ? 7.361 0.155 56.469 1.00 41.78 29 GLU H CA 1
ATOM 8839 C C . GLU H 1 29 ? 6.455 -1.068 56.325 1.00 41.64 29 GLU H C 1
ATOM 8840 O O . GLU H 1 29 ? 6.869 -2.118 55.835 1.00 41.64 29 GLU H O 1
ATOM 8843 N N . GLU H 1 32 ? 10.517 -3.232 53.970 1.00 34.11 32 GLU H N 1
ATOM 8844 C CA . GLU H 1 32 ? 10.745 -3.308 52.531 1.00 34.59 32 GLU H CA 1
ATOM 8845 C C . GLU H 1 32 ? 11.780 -2.292 52.075 1.00 34.60 32 GLU H C 1
ATOM 8846 O O . GLU H 1 32 ? 12.164 -1.399 52.834 1.00 34.62 32 GLU H O 1
ATOM 8848 N N . THR H 1 33 ? 12.233 -2.441 50.833 1.00 34.32 33 THR H N 1
ATOM 8849 C CA . THR H 1 33 ? 13.227 -1.538 50.261 1.00 34.07 33 THR H CA 1
ATOM 8850 C C . THR H 1 33 ? 12.815 -1.110 48.854 1.00 33.41 33 THR H C 1
ATOM 8851 O O . THR H 1 33 ? 12.519 -1.955 48.004 1.00 33.55 33 THR H O 1
ATOM 8855 N N . ILE H 1 34 ? 12.759 0.200 48.623 1.00 32.61 34 ILE H N 1
ATOM 8856 C CA . ILE H 1 34 ? 12.579 0.716 47.268 1.00 31.92 34 ILE H CA 1
ATOM 8857 C C . ILE H 1 34 ? 13.929 0.733 46.553 1.00 31.47 34 ILE H C 1
ATOM 8858 O O . ILE H 1 34 ? 14.875 1.386 46.987 1.00 30.84 34 ILE H O 1
ATOM 8863 N N . LYS H 1 35 ? 13.995 -0.028 45.468 1.00 31.43 35 LYS H N 1
ATOM 8864 C CA . LYS H 1 35 ? 15.182 -0.153 44.631 1.00 31.43 35 LYS H CA 1
ATOM 8865 C C . LYS H 1 35 ? 15.358 1.123 43.811 1.00 31.09 35 LYS H C 1
ATOM 8866 O O . LYS H 1 35 ? 14.391 1.649 43.253 1.00 31.14 35 LYS H O 1
ATOM 8872 N N . VAL H 1 36 ? 16.584 1.639 43.769 1.00 30.78 36 VAL H N 1
ATOM 8873 C CA . VAL H 1 36 ? 16.897 2.795 42.916 1.00 30.43 36 VAL H CA 1
ATOM 8874 C C . VAL H 1 36 ? 18.076 2.503 41.974 1.00 29.84 36 VAL H C 1
ATOM 8875 O O . VAL H 1 36 ? 19.190 2.233 42.417 1.00 29.94 36 VAL H O 1
ATOM 8879 N N . PHE H 1 37 ? 17.792 2.509 40.673 1.00 29.41 37 PHE H N 1
ATOM 8880 C CA . PHE H 1 37 ? 18.822 2.411 39.636 1.00 28.96 37 PHE H CA 1
ATOM 8881 C C . PHE H 1 37 ? 18.632 3.501 38.598 1.00 28.29 37 PHE H C 1
ATOM 8882 O O . PHE H 1 37 ? 17.514 3.771 38.178 1.00 28.69 37 PHE H O 1
ATOM 8890 N N . ASN H 1 38 ? 19.727 4.116 38.170 1.00 27.40 38 ASN H N 1
ATOM 8891 C CA . ASN H 1 38 ? 19.660 5.126 37.119 1.00 26.28 38 ASN H CA 1
ATOM 8892 C C . ASN H 1 38 ? 19.605 4.498 35.728 1.00 25.69 38 ASN H C 1
ATOM 8893 O O . ASN H 1 38 ? 20.490 3.731 35.348 1.00 25.55 38 ASN H O 1
ATOM 8898 N N . VAL H 1 39 ? 18.540 4.830 34.999 1.00 24.83 39 VAL H N 1
ATOM 8899 C CA . VAL H 1 39 ? 18.264 4.346 33.643 1.00 24.32 39 VAL H CA 1
ATOM 8900 C C . VAL H 1 39 ? 19.351 4.717 32.622 1.00 23.84 39 VAL H C 1
ATOM 8901 O O . VAL H 1 39 ? 19.645 3.955 31.699 1.00 23.95 39 VAL H O 1
ATOM 8905 N N . LEU H 1 40 ? 19.932 5.898 32.801 1.00 23.25 40 LEU H N 1
ATOM 8906 C CA . LEU H 1 40 ? 21.014 6.389 31.962 1.00 22.42 40 LEU H CA 1
ATOM 8907 C C . LEU H 1 40 ? 22.309 5.591 32.131 1.00 22.03 40 LEU H C 1
ATOM 8908 O O . LEU H 1 40 ? 23.057 5.415 31.165 1.00 21.52 40 LEU H O 1
ATOM 8913 N N . ASP H 1 41 ? 22.556 5.113 33.353 1.00 21.12 41 ASP H N 1
ATOM 8914 C CA . ASP H 1 41 ? 23.698 4.247 33.645 1.00 20.57 41 ASP H CA 1
ATOM 8915 C C . ASP H 1 41 ? 23.630 2.883 32.942 1.00 20.55 41 ASP H C 1
ATOM 8916 O O . ASP H 1 41 ? 24.659 2.327 32.579 1.00 20.70 41 ASP H O 1
ATOM 8921 N N . GLY H 1 42 ? 22.426 2.343 32.771 1.00 20.33 42 GLY H N 1
ATOM 8922 C CA . GLY H 1 42 ? 22.230 1.121 31.994 1.00 19.93 42 GLY H CA 1
ATOM 8923 C C . GLY H 1 42 ? 22.524 1.303 30.510 1.00 19.62 42 GLY H C 1
ATOM 8924 O O . GLY H 1 42 ? 23.092 0.417 29.872 1.00 19.89 42 GLY H O 1
ATOM 8925 N N . ILE H 1 43 ? 22.119 2.447 29.960 1.00 19.20 43 ILE H N 1
ATOM 8926 C CA . ILE H 1 43 ? 22.447 2.829 28.579 1.00 18.98 43 ILE H CA 1
ATOM 8927 C C . ILE H 1 43 ? 23.954 3.074 28.424 1.00 18.92 43 ILE H C 1
ATOM 8928 O O . ILE H 1 43 ? 24.563 2.630 27.448 1.00 18.67 43 ILE H O 1
ATOM 8933 N N . GLY H 1 44 ? 24.544 3.771 29.398 1.00 18.92 44 GLY H N 1
ATOM 8934 C CA . GLY H 1 44 ? 26.000 3.931 29.498 1.00 18.73 44 GLY H CA 1
ATOM 8935 C C . GLY H 1 44 ? 26.758 2.613 29.484 1.00 18.69 44 GLY H C 1
ATOM 8936 O O . GLY H 1 44 ? 27.764 2.488 28.787 1.00 18.72 44 GLY H O 1
ATOM 8937 N N . ILE H 1 45 ? 26.258 1.630 30.233 1.00 18.45 45 ILE H N 1
ATOM 8938 C CA . ILE H 1 45 ? 26.854 0.299 30.293 1.00 18.78 45 ILE H CA 1
ATOM 8939 C C . ILE H 1 45 ? 26.836 -0.439 28.936 1.00 18.94 45 ILE H C 1
ATOM 8940 O O . ILE H 1 45 ? 27.863 -1.004 28.525 1.00 18.94 45 ILE H O 1
ATOM 8945 N N . LYS H 1 46 ? 25.685 -0.426 28.263 1.00 18.75 46 LYS H N 1
ATOM 8946 C CA . LYS H 1 46 ? 25.537 -1.002 26.924 1.00 19.04 46 LYS H CA 1
ATOM 8947 C C . LYS H 1 46 ? 26.378 -0.287 25.864 1.00 19.01 46 LYS H C 1
ATOM 8948 O O . LYS H 1 46 ? 26.936 -0.924 24.973 1.00 19.14 46 LYS H O 1
ATOM 8954 N N . LEU H 1 47 ? 26.457 1.038 25.972 1.00 19.09 47 LEU H N 1
ATOM 8955 C CA . LEU H 1 47 ? 27.247 1.888 25.080 1.00 19.03 47 LEU H CA 1
ATOM 8956 C C . LEU H 1 47 ? 28.741 1.572 25.172 1.00 18.77 47 LEU H C 1
ATOM 8957 O O . LEU H 1 47 ? 29.445 1.545 24.158 1.00 17.89 47 LEU H O 1
ATOM 8962 N N . LEU H 1 48 ? 29.207 1.345 26.403 1.00 18.77 48 LEU H N 1
ATOM 8963 C CA . LEU H 1 48 ? 30.604 1.031 26.679 1.00 18.74 48 LEU H CA 1
ATOM 8964 C C . LEU H 1 48 ? 30.966 -0.356 26.167 1.00 18.90 48 LEU H C 1
ATOM 8965 O O . LEU H 1 48 ? 32.099 -0.593 25.755 1.00 18.73 48 LEU H O 1
ATOM 8970 N N . GLN H 1 49 ? 29.991 -1.263 26.208 1.00 19.24 49 GLN H N 1
ATOM 8971 C CA . GLN H 1 49 ? 30.168 -2.640 25.745 1.00 20.05 49 GLN H CA 1
ATOM 8972 C C . GLN H 1 49 ? 30.267 -2.714 24.229 1.00 20.26 49 GLN H C 1
ATOM 8973 O O . GLN H 1 49 ? 31.110 -3.423 23.698 1.00 20.13 49 GLN H O 1
ATOM 8979 N N . LYS H 1 50 ? 29.395 -1.961 23.559 1.00 21.17 50 LYS H N 1
ATOM 8980 C CA . LYS H 1 50 ? 29.392 -1.791 22.117 1.00 22.13 50 LYS H CA 1
ATOM 8981 C C . LYS H 1 50 ? 30.703 -1.210 21.591 1.00 23.05 50 LYS H C 1
ATOM 8982 O O . LYS H 1 50 ? 31.061 -1.408 20.429 1.00 22.89 50 LYS H O 1
ATOM 8996 N N . GLY H 1 52 ? 33.583 -2.010 22.855 1.00 24.29 52 GLY H N 1
ATOM 8997 C CA . GLY H 1 52 ? 34.601 -3.008 23.188 1.00 23.46 52 GLY H CA 1
ATOM 8998 C C . GLY H 1 52 ? 35.345 -2.771 24.489 1.00 22.97 52 GLY H C 1
ATOM 8999 O O . GLY H 1 52 ? 36.449 -3.274 24.681 1.00 23.18 52 GLY H O 1
ATOM 9000 N N . ILE H 1 53 ? 34.751 -2.003 25.390 1.00 22.56 53 ILE H N 1
ATOM 9001 C CA . ILE H 1 53 ? 35.382 -1.718 26.673 1.00 21.96 53 ILE H CA 1
ATOM 9002 C C . ILE H 1 53 ? 34.785 -2.675 27.708 1.00 22.25 53 ILE H C 1
ATOM 9003 O O . ILE H 1 53 ? 33.578 -2.641 27.972 1.00 22.52 53 ILE H O 1
ATOM 9008 N N . THR H 1 54 ? 35.631 -3.541 28.268 1.00 22.16 54 THR H N 1
ATOM 9009 C CA . THR H 1 54 ? 35.241 -4.439 29.354 1.00 21.92 54 THR H CA 1
ATOM 9010 C C . THR H 1 54 ? 34.914 -3.643 30.621 1.00 21.66 54 THR H C 1
ATOM 9011 O O . THR H 1 54 ? 35.601 -2.673 30.951 1.00 21.21 54 THR H O 1
ATOM 9015 N N . LEU H 1 55 ? 33.863 -4.078 31.317 1.00 21.95 55 LEU H N 1
ATOM 9016 C CA . LEU H 1 55 ? 33.368 -3.433 32.540 1.00 22.07 55 LEU H CA 1
ATOM 9017 C C . LEU H 1 55 ? 33.575 -4.261 33.808 1.00 22.19 55 LEU H C 1
ATOM 9018 O O . LEU H 1 55 ? 33.285 -5.461 33.847 1.00 22.24 55 LEU H O 1
ATOM 9023 N N . ALA H 1 56 ? 34.093 -3.607 34.844 1.00 22.39 56 ALA H N 1
ATOM 9024 C CA . ALA H 1 56 ? 34.402 -4.276 36.109 1.00 22.48 56 ALA H CA 1
ATOM 9025 C C . ALA H 1 56 ? 33.985 -3.418 37.297 1.00 22.55 56 ALA H C 1
ATOM 9026 O O . ALA H 1 56 ? 33.943 -2.198 37.203 1.00 22.51 56 ALA H O 1
ATOM 9028 N N . VAL H 1 57 ? 33.681 -4.078 38.407 1.00 23.31 57 VAL H N 1
ATOM 9029 C CA . VAL H 1 57 ? 33.243 -3.424 39.630 1.00 24.03 57 VAL H CA 1
ATOM 9030 C C . VAL H 1 57 ? 34.129 -3.876 40.786 1.00 24.82 57 VAL H C 1
ATOM 9031 O O . VAL H 1 57 ? 34.331 -5.078 40.991 1.00 25.24 57 VAL H O 1
ATOM 9035 N N . ILE H 1 58 ? 34.662 -2.896 41.520 1.00 25.50 58 ILE H N 1
ATOM 9036 C CA . ILE H 1 58 ? 35.381 -3.116 42.772 1.00 25.66 58 ILE H CA 1
ATOM 9037 C C . ILE H 1 58 ? 34.776 -2.188 43.830 1.00 26.41 58 ILE H C 1
ATOM 9038 O O . ILE H 1 58 ? 34.995 -0.967 43.809 1.00 26.07 58 ILE H O 1
ATOM 9043 N N . SER H 1 59 ? 33.991 -2.769 44.735 1.00 27.22 59 SER H N 1
ATOM 9044 C CA . SER H 1 59 ? 33.445 -2.017 45.858 1.00 28.22 59 SER H CA 1
ATOM 9045 C C . SER H 1 59 ? 33.583 -2.784 47.174 1.00 28.69 59 SER H C 1
ATOM 9046 O O . SER H 1 59 ? 33.391 -4.001 47.214 1.00 28.74 59 SER H O 1
ATOM 9049 N N . GLY H 1 60 ? 33.926 -2.063 48.242 1.00 29.28 60 GLY H N 1
ATOM 9050 C CA . GLY H 1 60 ? 34.020 -2.647 49.582 1.00 29.48 60 GLY H CA 1
ATOM 9051 C C . GLY H 1 60 ? 32.662 -3.124 50.055 1.00 30.08 60 GLY H C 1
ATOM 9052 O O . GLY H 1 60 ? 32.525 -4.232 50.560 1.00 30.20 60 GLY H O 1
ATOM 9053 N N . ARG H 1 61 ? 31.651 -2.278 49.881 1.00 30.91 61 ARG H N 1
ATOM 9054 C CA . ARG H 1 61 ? 30.282 -2.633 50.208 1.00 31.52 61 ARG H CA 1
ATOM 9055 C C . ARG H 1 61 ? 29.675 -3.440 49.071 1.00 32.02 61 ARG H C 1
ATOM 9056 O O . ARG H 1 61 ? 29.781 -3.056 47.899 1.00 32.66 61 ARG H O 1
ATOM 9064 N N . ASP H 1 62 ? 29.060 -4.564 49.434 1.00 32.27 62 ASP H N 1
ATOM 9065 C CA . ASP H 1 62 ? 28.255 -5.382 48.532 1.00 32.18 62 ASP H CA 1
ATOM 9066 C C . ASP H 1 62 ? 26.898 -4.692 48.392 1.00 32.46 62 ASP H C 1
ATOM 9067 O O . ASP H 1 62 ? 26.442 -4.005 49.322 1.00 32.72 62 ASP H O 1
ATOM 9072 N N . SER H 1 63 ? 26.266 -4.843 47.228 1.00 32.49 63 SER H N 1
ATOM 9073 C CA . SER H 1 63 ? 24.921 -4.311 46.996 1.00 32.30 63 SER H CA 1
ATOM 9074 C C . SER H 1 63 ? 24.089 -5.297 46.181 1.00 32.24 63 SER H C 1
ATOM 9075 O O . SER H 1 63 ? 24.300 -5.462 44.983 1.00 32.21 63 SER H O 1
ATOM 9078 N N . ALA H 1 64 ? 23.146 -5.957 46.845 1.00 32.05 64 ALA H N 1
ATOM 9079 C CA . ALA H 1 64 ? 22.347 -7.001 46.211 1.00 31.99 64 ALA H CA 1
ATOM 9080 C C . ALA H 1 64 ? 21.438 -6.531 45.060 1.00 31.80 64 ALA H C 1
ATOM 9081 O O . ALA H 1 64 ? 21.369 -7.221 44.046 1.00 31.40 64 ALA H O 1
ATOM 9083 N N . PRO H 1 65 ? 20.735 -5.380 45.218 1.00 31.76 65 PRO H N 1
ATOM 9084 C CA . PRO H 1 65 ? 19.844 -4.908 44.146 1.00 32.02 65 PRO H CA 1
ATOM 9085 C C . PRO H 1 65 ? 20.568 -4.468 42.867 1.00 32.14 65 PRO H C 1
ATOM 9086 O O . PRO H 1 65 ? 20.193 -4.902 41.784 1.00 32.51 65 PRO H O 1
ATOM 9090 N N . LEU H 1 66 ? 21.578 -3.611 42.986 1.00 32.39 66 LEU H N 1
ATOM 9091 C CA . LEU H 1 66 ? 22.541 -3.432 41.903 1.00 32.98 66 LEU H CA 1
ATOM 9092 C C . LEU H 1 66 ? 23.360 -4.720 41.868 1.00 33.11 66 LEU H C 1
ATOM 9093 O O . LEU H 1 66 ? 23.220 -5.556 42.756 1.00 33.83 66 LEU H O 1
ATOM 9098 N N . ILE H 1 67 ? 24.216 -4.904 40.870 1.00 32.89 67 ILE H N 1
ATOM 9099 C CA . ILE H 1 67 ? 24.949 -6.175 40.731 1.00 32.57 67 ILE H CA 1
ATOM 9100 C C . ILE H 1 67 ? 24.019 -7.238 40.167 1.00 32.24 67 ILE H C 1
ATOM 9101 O O . ILE H 1 67 ? 24.386 -7.940 39.230 1.00 32.42 67 ILE H O 1
ATOM 9106 N N . THR H 1 68 ? 22.818 -7.355 40.733 1.00 32.02 68 THR H N 1
ATOM 9107 C CA . THR H 1 68 ? 21.747 -8.105 40.074 1.00 31.79 68 THR H CA 1
ATOM 9108 C C . THR H 1 68 ? 21.413 -7.440 38.736 1.00 31.42 68 THR H C 1
ATOM 9109 O O . THR H 1 68 ? 21.426 -8.096 37.700 1.00 31.31 68 THR H O 1
ATOM 9113 N N . ARG H 1 69 ? 21.143 -6.136 38.783 1.00 31.40 69 ARG H N 1
ATOM 9114 C CA . ARG H 1 69 ? 20.918 -5.305 37.600 1.00 31.55 69 ARG H CA 1
ATOM 9115 C C . ARG H 1 69 ? 22.129 -5.307 36.670 1.00 30.84 69 ARG H C 1
ATOM 9116 O O . ARG H 1 69 ? 21.975 -5.519 35.476 1.00 30.85 69 ARG H O 1
ATOM 9124 N N . LEU H 1 70 ? 23.322 -5.089 37.225 1.00 30.09 70 LEU H N 1
ATOM 9125 C CA . LEU H 1 70 ? 24.567 -5.069 36.444 1.00 29.78 70 LEU H CA 1
ATOM 9126 C C . LEU H 1 70 ? 24.838 -6.395 35.726 1.00 29.51 70 LEU H C 1
ATOM 9127 O O . LEU H 1 70 ? 25.237 -6.394 34.561 1.00 29.58 70 LEU H O 1
ATOM 9132 N N . LYS H 1 71 ? 24.602 -7.512 36.415 1.00 29.20 71 LYS H N 1
ATOM 9133 C CA . LYS H 1 71 ? 24.743 -8.846 35.832 1.00 29.23 71 LYS H CA 1
ATOM 9134 C C . LYS H 1 71 ? 23.733 -9.109 34.720 1.00 28.88 71 LYS H C 1
ATOM 9135 O O . LYS H 1 71 ? 24.071 -9.758 33.729 1.00 28.84 71 LYS H O 1
ATOM 9141 N N . GLU H 1 72 ? 22.504 -8.617 34.905 1.00 28.64 72 GLU H N 1
ATOM 9142 C CA . GLU H 1 72 ? 21.455 -8.620 33.876 1.00 28.76 72 GLU H CA 1
ATOM 9143 C C . GLU H 1 72 ? 21.832 -7.786 32.650 1.00 28.51 72 GLU H C 1
ATOM 9144 O O . GLU H 1 72 ? 21.478 -8.131 31.516 1.00 28.25 72 GLU H O 1
ATOM 9150 N N . LEU H 1 73 ? 22.533 -6.680 32.900 1.00 28.22 73 LEU H N 1
ATOM 9151 C CA . LEU H 1 73 ? 23.007 -5.787 31.855 1.00 28.08 73 LEU H CA 1
ATOM 9152 C C . LEU H 1 73 ? 24.283 -6.309 31.183 1.00 27.99 73 LEU H C 1
ATOM 9153 O O . LEU H 1 73 ? 24.718 -5.769 30.163 1.00 27.98 73 LEU H O 1
ATOM 9158 N N . GLY H 1 74 ? 24.875 -7.351 31.762 1.00 27.92 74 GLY H N 1
ATOM 9159 C CA . GLY H 1 74 ? 26.010 -8.038 31.154 1.00 27.88 74 GLY H CA 1
ATOM 9160 C C . GLY H 1 74 ? 27.356 -7.874 31.834 1.00 28.13 74 GLY H C 1
ATOM 9161 O O . GLY H 1 74 ? 28.352 -8.413 31.349 1.00 28.34 74 GLY H O 1
ATOM 9162 N N . VAL H 1 75 ? 27.400 -7.137 32.943 1.00 28.16 75 VAL H N 1
ATOM 9163 C CA . VAL H 1 75 ? 28.648 -6.961 33.698 1.00 28.71 75 VAL H CA 1
ATOM 9164 C C . VAL H 1 75 ? 28.964 -8.242 34.475 1.00 29.14 75 VAL H C 1
ATOM 9165 O O . VAL H 1 75 ? 28.137 -8.724 35.251 1.00 29.16 75 VAL H O 1
ATOM 9169 N N . GLU H 1 76 ? 30.161 -8.786 34.254 1.00 29.70 76 GLU H N 1
ATOM 9170 C CA . GLU H 1 76 ? 30.543 -10.097 34.791 1.00 30.59 76 GLU H CA 1
ATOM 9171 C C . GLU H 1 76 ? 31.708 -10.023 35.783 1.00 30.32 76 GLU H C 1
ATOM 9172 O O . GLU H 1 76 ? 31.736 -10.781 36.756 1.00 30.14 76 GLU H O 1
ATOM 9178 N N . GLU H 1 77 ? 32.662 -9.124 35.532 1.00 30.37 77 GLU H N 1
ATOM 9179 C CA . GLU H 1 77 ? 33.803 -8.917 36.439 1.00 30.87 77 GLU H CA 1
ATOM 9180 C C . GLU H 1 77 ? 33.428 -8.127 37.695 1.00 30.75 77 GLU H C 1
ATOM 9181 O O . GLU H 1 77 ? 33.544 -6.906 37.721 1.00 30.92 77 GLU H O 1
ATOM 9187 N N . ILE H 1 78 ? 32.986 -8.829 38.733 1.00 30.95 78 ILE H N 1
ATOM 9188 C CA . ILE H 1 78 ? 32.425 -8.187 39.920 1.00 31.12 78 ILE H CA 1
ATOM 9189 C C . ILE H 1 78 ? 33.145 -8.630 41.190 1.00 31.80 78 ILE H C 1
ATOM 9190 O O . ILE H 1 78 ? 33.261 -9.825 41.462 1.00 31.44 78 ILE H O 1
ATOM 9195 N N . TYR H 1 79 ? 33.631 -7.646 41.949 1.00 32.87 79 TYR H N 1
ATOM 9196 C CA . TYR H 1 79 ? 34.409 -7.874 43.171 1.00 34.15 79 TYR H CA 1
ATOM 9197 C C . TYR H 1 79 ? 33.834 -7.103 44.357 1.00 34.83 79 TYR H C 1
ATOM 9198 O O . TYR H 1 79 ? 33.813 -5.869 44.356 1.00 34.72 79 TYR H O 1
ATOM 9207 N N . THR H 1 80 ? 33.373 -7.834 45.370 1.00 36.20 80 THR H N 1
ATOM 9208 C CA . THR H 1 80 ? 32.759 -7.205 46.553 1.00 37.50 80 THR H CA 1
ATOM 9209 C C . THR H 1 80 ? 33.420 -7.588 47.876 1.00 38.80 80 THR H C 1
ATOM 9210 O O . THR H 1 80 ? 33.932 -8.697 48.027 1.00 38.86 80 THR H O 1
ATOM 9214 N N . GLY H 1 81 ? 33.387 -6.666 48.835 1.00 40.36 81 GLY H N 1
ATOM 9215 C CA . GLY H 1 81 ? 34.051 -6.854 50.128 1.00 42.65 81 GLY H CA 1
ATOM 9216 C C . GLY H 1 81 ? 35.463 -6.319 50.068 1.00 44.11 81 GLY H C 1
ATOM 9217 O O . GLY H 1 81 ? 36.360 -6.773 50.771 1.00 44.51 81 GLY H O 1
ATOM 9218 N N . LYS H 1 84 ? 40.368 -3.805 49.855 1.00 45.50 84 LYS H N 1
ATOM 9219 C CA . LYS H 1 84 ? 41.615 -4.461 49.492 1.00 43.67 84 LYS H CA 1
ATOM 9220 C C . LYS H 1 84 ? 41.972 -4.101 48.053 1.00 42.26 84 LYS H C 1
ATOM 9221 O O . LYS H 1 84 ? 42.555 -4.908 47.336 1.00 42.07 84 LYS H O 1
ATOM 9223 N N . LYS H 1 85 ? 41.609 -2.889 47.640 1.00 40.50 85 LYS H N 1
ATOM 9224 C CA . LYS H 1 85 ? 41.847 -2.424 46.276 1.00 39.05 85 LYS H CA 1
ATOM 9225 C C . LYS H 1 85 ? 43.343 -2.249 46.041 1.00 38.52 85 LYS H C 1
ATOM 9226 O O . LYS H 1 85 ? 44.107 -2.009 46.989 1.00 38.70 85 LYS H O 1
ATOM 9232 N N . LEU H 1 86 ? 43.742 -2.369 44.777 1.00 37.17 86 LEU H N 1
ATOM 9233 C CA . LEU H 1 86 ? 45.149 -2.492 44.354 1.00 36.32 86 LEU H CA 1
ATOM 9234 C C . LEU H 1 86 ? 45.825 -3.846 44.513 1.00 35.44 86 LEU H C 1
ATOM 9235 O O . LEU H 1 86 ? 46.944 -4.033 44.057 1.00 35.80 86 LEU H O 1
ATOM 9240 N N . GLU H 1 87 ? 45.139 -4.787 45.143 1.00 34.49 87 GLU H N 1
ATOM 9241 C CA . GLU H 1 87 ? 45.298 -6.227 45.012 1.00 33.98 87 GLU H CA 1
ATOM 9242 C C . GLU H 1 87 ? 44.338 -6.770 43.951 1.00 33.53 87 GLU H C 1
ATOM 9243 O O . GLU H 1 87 ? 44.716 -7.590 43.116 1.00 33.43 87 GLU H O 1
ATOM 9245 N N . ILE H 1 88 ? 43.100 -6.283 43.986 1.00 32.80 88 ILE H N 1
ATOM 9246 C CA . ILE H 1 88 ? 42.062 -6.706 43.055 1.00 31.89 88 ILE H CA 1
ATOM 9247 C C . ILE H 1 88 ? 42.318 -6.143 41.654 1.00 31.28 88 ILE H C 1
ATOM 9248 O O . ILE H 1 88 ? 42.115 -6.837 40.650 1.00 30.96 88 ILE H O 1
ATOM 9253 N N . TYR H 1 89 ? 42.780 -4.891 41.607 1.00 30.34 89 TYR H N 1
ATOM 9254 C CA . TYR H 1 89 ? 43.161 -4.230 40.363 1.00 29.27 89 TYR H CA 1
ATOM 9255 C C . TYR H 1 89 ? 44.185 -5.067 39.609 1.00 29.18 89 TYR H C 1
ATOM 9256 O O . TYR H 1 89 ? 44.034 -5.302 38.419 1.00 28.76 89 TYR H O 1
ATOM 9265 N N . GLU H 1 90 ? 45.212 -5.524 40.323 1.00 29.72 90 GLU H N 1
ATOM 9266 C CA . GLU H 1 90 ? 46.291 -6.321 39.735 1.00 30.19 90 GLU H CA 1
ATOM 9267 C C . GLU H 1 90 ? 45.789 -7.664 39.206 1.00 30.43 90 GLU H C 1
ATOM 9268 O O . GLU H 1 90 ? 46.289 -8.161 38.200 1.00 30.31 90 GLU H O 1
ATOM 9274 N N . LYS H 1 91 ? 44.787 -8.233 39.877 1.00 31.19 91 LYS H N 1
ATOM 9275 C CA . LYS H 1 91 ? 44.113 -9.450 39.401 1.00 31.78 91 LYS H CA 1
ATOM 9276 C C . LYS H 1 91 ? 43.374 -9.255 38.064 1.00 31.79 91 LYS H C 1
ATOM 9277 O O . LYS H 1 91 ? 43.542 -10.048 37.139 1.00 32.15 91 LYS H O 1
ATOM 9283 N N . ILE H 1 92 ? 42.568 -8.202 37.953 1.00 31.84 92 ILE H N 1
ATOM 9284 C CA . ILE H 1 92 ? 41.849 -7.926 36.701 1.00 31.83 92 ILE H CA 1
ATOM 9285 C C . ILE H 1 92 ? 42.844 -7.600 35.569 1.00 31.79 92 ILE H C 1
ATOM 9286 O O . ILE H 1 92 ? 42.729 -8.119 34.460 1.00 31.77 92 ILE H O 1
ATOM 9291 N N . LYS H 1 93 ? 43.810 -6.733 35.878 1.00 31.67 93 LYS H N 1
ATOM 9292 C CA . LYS H 1 93 ? 44.910 -6.370 34.992 1.00 31.61 93 LYS H CA 1
ATOM 9293 C C . LYS H 1 93 ? 45.625 -7.588 34.379 1.00 32.07 93 LYS H C 1
ATOM 9294 O O . LYS H 1 93 ? 45.843 -7.640 33.159 1.00 31.90 93 LYS H O 1
ATOM 9300 N N . GLU H 1 94 ? 45.987 -8.554 35.225 1.00 32.44 94 GLU H N 1
ATOM 9301 C CA . GLU H 1 94 ? 46.673 -9.760 34.770 1.00 32.80 94 GLU H CA 1
ATOM 9302 C C . GLU H 1 94 ? 45.733 -10.699 34.025 1.00 32.40 94 GLU H C 1
ATOM 9303 O O . GLU H 1 94 ? 46.125 -11.312 33.027 1.00 32.24 94 GLU H O 1
ATOM 9309 N N . LYS H 1 95 ? 44.499 -10.798 34.512 1.00 31.84 95 LYS H N 1
ATOM 9310 C CA . LYS H 1 95 ? 43.491 -11.671 33.921 1.00 31.37 95 LYS H CA 1
ATOM 9311 C C . LYS H 1 95 ? 43.195 -11.296 32.476 1.00 31.03 95 LYS H C 1
ATOM 9312 O O . LYS H 1 95 ? 42.980 -12.169 31.641 1.00 31.37 95 LYS H O 1
ATOM 9318 N N . TYR H 1 96 ? 43.206 -9.999 32.182 1.00 30.69 96 TYR H N 1
ATOM 9319 C CA . TYR H 1 96 ? 42.911 -9.500 30.840 1.00 30.05 96 TYR H CA 1
ATOM 9320 C C . TYR H 1 96 ? 44.191 -9.123 30.084 1.00 29.87 96 TYR H C 1
ATOM 9321 O O . TYR H 1 96 ? 44.137 -8.607 28.953 1.00 29.27 96 TYR H O 1
ATOM 9330 N N . SER H 1 97 ? 45.330 -9.408 30.725 1.00 29.50 97 SER H N 1
ATOM 9331 C CA . SER H 1 97 ? 46.675 -9.114 30.205 1.00 29.47 97 SER H CA 1
ATOM 9332 C C . SER H 1 97 ? 46.797 -7.694 29.634 1.00 29.16 97 SER H C 1
ATOM 9333 O O . SER H 1 97 ? 47.073 -7.497 28.442 1.00 29.20 97 SER H O 1
ATOM 9336 N N . LEU H 1 98 ? 46.568 -6.710 30.501 1.00 28.68 98 LEU H N 1
ATOM 9337 C CA . LEU H 1 98 ? 46.614 -5.300 30.109 1.00 28.11 98 LEU H CA 1
ATOM 9338 C C . LEU H 1 98 ? 47.718 -4.538 30.833 1.00 27.99 98 LEU H C 1
ATOM 9339 O O . LEU H 1 98 ? 48.258 -5.000 31.843 1.00 28.02 98 LEU H O 1
ATOM 9344 N N . LYS H 1 99 ? 48.051 -3.374 30.282 1.00 27.60 99 LYS H N 1
ATOM 9345 C CA . LYS H 1 99 ? 48.926 -2.415 30.918 1.00 27.31 99 LYS H CA 1
ATOM 9346 C C . LYS H 1 99 ? 48.094 -1.417 31.722 1.00 26.52 99 LYS H C 1
ATOM 9347 O O . LYS H 1 99 ? 46.888 -1.302 31.525 1.00 26.67 99 LYS H O 1
ATOM 9353 N N . ASP H 1 100 ? 48.755 -0.696 32.624 1.00 25.97 100 ASP H N 1
ATOM 9354 C CA . ASP H 1 100 ? 48.137 0.351 33.426 1.00 25.01 100 ASP H CA 1
ATOM 9355 C C . ASP H 1 100 ? 47.458 1.399 32.555 1.00 24.50 100 ASP H C 1
ATOM 9356 O O . ASP H 1 100 ? 46.358 1.859 32.886 1.00 24.30 100 ASP H O 1
ATOM 9361 N N . GLU H 1 101 ? 48.119 1.756 31.449 1.00 23.51 101 GLU H N 1
ATOM 9362 C CA . GLU H 1 101 ? 47.649 2.771 30.497 1.00 23.21 101 GLU H CA 1
ATOM 9363 C C . GLU H 1 101 ? 46.338 2.423 29.789 1.00 22.40 101 GLU H C 1
ATOM 9364 O O . GLU H 1 101 ? 45.708 3.281 29.178 1.00 21.61 101 GLU H O 1
ATOM 9370 N N . GLU H 1 102 ? 45.953 1.155 29.868 1.00 22.24 102 GLU H N 1
ATOM 9371 C CA . GLU H 1 102 ? 44.815 0.621 29.117 1.00 22.31 102 GLU H CA 1
ATOM 9372 C C . GLU H 1 102 ? 43.560 0.518 29.989 1.00 22.03 102 GLU H C 1
ATOM 9373 O O . GLU H 1 102 ? 42.459 0.257 29.483 1.00 21.99 102 GLU H O 1
ATOM 9379 N N . ILE H 1 103 ? 43.746 0.733 31.293 1.00 21.49 103 ILE H N 1
ATOM 9380 C CA . ILE H 1 103 ? 42.667 0.658 32.272 1.00 21.47 103 ILE H CA 1
ATOM 9381 C C . ILE H 1 103 ? 42.194 2.052 32.689 1.00 21.40 103 ILE H C 1
ATOM 9382 O O . ILE H 1 103 ? 42.976 2.993 32.760 1.00 21.51 103 ILE H O 1
ATOM 9387 N N . GLY H 1 104 ? 40.891 2.172 32.906 1.00 21.60 104 GLY H N 1
ATOM 9388 C CA . GLY H 1 104 ? 40.283 3.359 33.490 1.00 21.41 104 GLY H CA 1
ATOM 9389 C C . GLY H 1 104 ? 39.639 2.989 34.813 1.00 21.49 104 GLY H C 1
ATOM 9390 O O . GLY H 1 104 ? 39.376 1.811 35.073 1.00 21.09 104 GLY H O 1
ATOM 9391 N N . PHE H 1 105 ? 39.393 3.993 35.654 1.00 21.59 105 PHE H N 1
ATOM 9392 C CA . PHE H 1 105 ? 38.788 3.770 36.965 1.00 21.72 105 PHE H CA 1
ATOM 9393 C C . PHE H 1 105 ? 37.868 4.919 37.362 1.00 21.48 105 PHE H C 1
ATOM 9394 O O . PHE H 1 105 ? 38.274 6.085 37.352 1.00 21.33 105 PHE H O 1
ATOM 9402 N N . ILE H 1 106 ? 36.624 4.602 37.708 1.00 21.33 106 ILE H N 1
ATOM 9403 C CA . ILE H 1 106 ? 35.747 5.647 38.235 1.00 21.23 106 ILE H CA 1
ATOM 9404 C C . ILE H 1 106 ? 35.471 5.507 39.729 1.00 20.99 106 ILE H C 1
ATOM 9405 O O . ILE H 1 106 ? 34.868 4.534 40.182 1.00 21.19 106 ILE H O 1
ATOM 9410 N N . GLY H 1 107 ? 35.945 6.499 40.475 1.00 20.67 107 GLY H N 1
ATOM 9411 C CA . GLY H 1 107 ? 35.986 6.431 41.916 1.00 20.89 107 GLY H CA 1
ATOM 9412 C C . GLY H 1 107 ? 35.340 7.581 42.647 1.00 21.36 107 GLY H C 1
ATOM 9413 O O . GLY H 1 107 ? 35.200 8.700 42.125 1.00 20.94 107 GLY H O 1
ATOM 9414 N N . ASP H 1 108 ? 34.953 7.284 43.882 1.00 21.88 108 ASP H N 1
ATOM 9415 C CA . ASP H 1 108 ? 34.334 8.248 44.767 1.00 22.54 108 ASP H CA 1
ATOM 9416 C C . ASP H 1 108 ? 34.803 7.983 46.200 1.00 23.10 108 ASP H C 1
ATOM 9417 O O . ASP H 1 108 ? 34.096 8.272 47.162 1.00 23.22 108 ASP H O 1
ATOM 9422 N N . ASP H 1 109 ? 36.018 7.451 46.325 1.00 23.60 109 ASP H N 1
ATOM 9423 C CA . ASP H 1 109 ? 36.552 6.991 47.601 1.00 24.09 109 ASP H CA 1
ATOM 9424 C C . ASP H 1 109 ? 38.056 7.229 47.670 1.00 24.10 109 ASP H C 1
ATOM 9425 O O . ASP H 1 109 ? 38.737 7.158 46.648 1.00 24.19 109 ASP H O 1
ATOM 9430 N N . VAL H 1 110 ? 38.574 7.499 48.871 1.00 24.23 110 VAL H N 1
ATOM 9431 C CA . VAL H 1 110 ? 40.027 7.661 49.056 1.00 24.21 110 VAL H CA 1
ATOM 9432 C C . VAL H 1 110 ? 40.800 6.359 48.898 1.00 23.99 110 VAL H C 1
ATOM 9433 O O . VAL H 1 110 ? 42.003 6.386 48.649 1.00 24.01 110 VAL H O 1
ATOM 9437 N N . VAL H 1 111 ? 40.097 5.236 49.039 1.00 23.99 111 VAL H N 1
ATOM 9438 C CA . VAL H 1 111 ? 40.670 3.902 48.850 1.00 24.06 111 VAL H CA 1
ATOM 9439 C C . VAL H 1 111 ? 40.968 3.645 47.366 1.00 23.98 111 VAL H C 1
ATOM 9440 O O . VAL H 1 111 ? 41.763 2.761 47.020 1.00 24.53 111 VAL H O 1
ATOM 9444 N N . ASP H 1 112 ? 40.345 4.433 46.494 1.00 23.50 112 ASP H N 1
ATOM 9445 C CA . ASP H 1 112 ? 40.574 4.324 45.056 1.00 22.96 112 ASP H CA 1
ATOM 9446 C C . ASP H 1 112 ? 41.841 5.053 44.622 1.00 22.74 112 ASP H C 1
ATOM 9447 O O . ASP H 1 112 ? 42.390 4.755 43.565 1.00 22.79 112 ASP H O 1
ATOM 9452 N N . ILE H 1 113 ? 42.290 6.013 45.423 1.00 22.64 113 ILE H N 1
ATOM 9453 C CA . ILE H 1 113 ? 43.338 6.955 45.000 1.00 22.64 113 ILE H CA 1
ATOM 9454 C C . ILE H 1 113 ? 44.601 6.289 44.442 1.00 23.00 113 ILE H C 1
ATOM 9455 O O . ILE H 1 113 ? 45.062 6.669 43.362 1.00 23.03 113 ILE H O 1
ATOM 9460 N N . GLU H 1 114 ? 45.138 5.301 45.160 1.00 23.27 114 GLU H N 1
ATOM 9461 C CA . GLU H 1 114 ? 46.367 4.614 44.741 1.00 24.17 114 GLU H CA 1
ATOM 9462 C C . GLU H 1 114 ? 46.215 3.844 43.428 1.00 24.18 114 GLU H C 1
ATOM 9463 O O . GLU H 1 114 ? 47.160 3.784 42.639 1.00 24.22 114 GLU H O 1
ATOM 9469 N N . VAL H 1 115 ? 45.024 3.277 43.204 1.00 24.51 115 VAL H N 1
ATOM 9470 C CA . VAL H 1 115 ? 44.668 2.643 41.930 1.00 24.50 115 VAL H CA 1
ATOM 9471 C C . VAL H 1 115 ? 44.499 3.672 40.807 1.00 24.53 115 VAL H C 1
ATOM 9472 O O . VAL H 1 115 ? 44.964 3.457 39.693 1.00 24.44 115 VAL H O 1
ATOM 9484 N N . LYS H 1 117 ? 45.937 6.495 40.529 1.00 24.62 117 LYS H N 1
ATOM 9485 C CA . LYS H 1 117 ? 47.263 7.041 40.234 1.00 24.19 117 LYS H CA 1
ATOM 9486 C C . LYS H 1 117 ? 47.984 6.189 39.198 1.00 23.30 117 LYS H C 1
ATOM 9487 O O . LYS H 1 117 ? 48.792 6.696 38.425 1.00 23.30 117 LYS H O 1
ATOM 9493 N N . LYS H 1 118 ? 47.665 4.900 39.187 1.00 22.48 118 LYS H N 1
ATOM 9494 C CA . LYS H 1 118 ? 48.262 3.932 38.262 1.00 21.85 118 LYS H CA 1
ATOM 9495 C C . LYS H 1 118 ? 47.585 3.912 36.898 1.00 20.89 118 LYS H C 1
ATOM 9496 O O . LYS H 1 118 ? 48.262 3.799 35.880 1.00 21.25 118 LYS H O 1
ATOM 9502 N N . VAL H 1 119 ? 46.256 4.021 36.888 1.00 20.07 119 VAL H N 1
ATOM 9503 C CA . VAL H 1 119 ? 45.446 3.797 35.678 1.00 19.04 119 VAL H CA 1
ATOM 9504 C C . VAL H 1 119 ? 45.558 4.925 34.671 1.00 18.83 119 VAL H C 1
ATOM 9505 O O . VAL H 1 119 ? 45.773 6.078 35.041 1.00 19.08 119 VAL H O 1
ATOM 9509 N N . GLY H 1 120 ? 45.406 4.579 33.396 1.00 18.59 120 GLY H N 1
ATOM 9510 C CA . GLY H 1 120 ? 45.428 5.552 32.302 1.00 18.12 120 GLY H CA 1
ATOM 9511 C C . GLY H 1 120 ? 44.282 6.554 32.286 1.00 17.87 120 GLY H C 1
ATOM 9512 O O . GLY H 1 120 ? 44.472 7.709 31.908 1.00 18.05 120 GLY H O 1
ATOM 9513 N N . PHE H 1 121 ? 43.092 6.129 32.700 1.00 17.71 121 PHE H N 1
ATOM 9514 C CA . PHE H 1 121 ? 41.900 6.991 32.615 1.00 17.66 121 PHE H CA 1
ATOM 9515 C C . PHE H 1 121 ? 41.141 7.081 33.954 1.00 17.48 121 PHE H C 1
ATOM 9516 O O . PHE H 1 121 ? 40.064 6.508 34.097 1.00 17.32 121 PHE H O 1
ATOM 9524 N N . PRO H 1 122 ? 41.720 7.791 34.947 1.00 17.56 122 PRO H N 1
ATOM 9525 C CA . PRO H 1 122 ? 41.046 7.931 36.246 1.00 17.69 122 PRO H CA 1
ATOM 9526 C C . PRO H 1 122 ? 39.938 8.988 36.189 1.00 17.72 122 PRO H C 1
ATOM 9527 O O . PRO H 1 122 ? 40.142 10.080 35.636 1.00 18.05 122 PRO H O 1
ATOM 9531 N N . VAL H 1 123 ? 38.773 8.642 36.727 1.00 17.38 123 VAL H N 1
ATOM 9532 C CA . VAL H 1 123 ? 37.604 9.518 36.704 1.00 17.51 123 VAL H CA 1
ATOM 9533 C C . VAL H 1 123 ? 37.101 9.696 38.134 1.00 17.45 123 VAL H C 1
ATOM 9534 O O . VAL H 1 123 ? 37.047 8.727 38.898 1.00 17.30 123 VAL H O 1
ATOM 9538 N N . ALA H 1 124 ? 36.774 10.942 38.485 1.00 17.50 124 ALA H N 1
ATOM 9539 C CA . ALA H 1 124 ? 36.154 11.291 39.759 1.00 17.60 124 ALA H CA 1
ATOM 9540 C C . ALA H 1 124 ? 34.768 11.889 39.563 1.00 17.86 124 ALA H C 1
ATOM 9541 O O . ALA H 1 124 ? 34.515 12.628 38.617 1.00 17.70 124 ALA H O 1
ATOM 9543 N N . VAL H 1 125 ? 33.870 11.567 40.480 1.00 18.59 125 VAL H N 1
ATOM 9544 C CA . VAL H 1 125 ? 32.536 12.161 40.491 1.00 19.50 125 VAL H CA 1
ATOM 9545 C C . VAL H 1 125 ? 32.562 13.609 41.024 1.00 19.68 125 VAL H C 1
ATOM 9546 O O . VAL H 1 125 ? 33.352 13.940 41.904 1.00 19.63 125 VAL H O 1
ATOM 9550 N N . ARG H 1 126 ? 31.712 14.451 40.443 1.00 20.24 126 ARG H N 1
ATOM 9551 C CA . ARG H 1 126 ? 31.516 15.860 40.814 1.00 21.10 126 ARG H CA 1
ATOM 9552 C C . ARG H 1 126 ? 31.747 16.211 42.298 1.00 21.25 126 ARG H C 1
ATOM 9553 O O . ARG H 1 126 ? 32.621 17.026 42.619 1.00 21.62 126 ARG H O 1
ATOM 9561 N N . ASN H 1 127 ? 30.971 15.584 43.183 1.00 20.85 127 ASN H N 1
ATOM 9562 C CA . ASN H 1 127 ? 30.985 15.903 44.607 1.00 20.77 127 ASN H CA 1
ATOM 9563 C C . ASN H 1 127 ? 31.921 15.026 45.459 1.00 20.60 127 ASN H C 1
ATOM 9564 O O . ASN H 1 127 ? 31.892 15.090 46.684 1.00 20.81 127 ASN H O 1
ATOM 9569 N N . ALA H 1 128 ? 32.758 14.219 44.806 1.00 20.54 128 ALA H N 1
ATOM 9570 C CA . ALA H 1 128 ? 33.829 13.478 45.480 1.00 19.88 128 ALA H CA 1
ATOM 9571 C C . ALA H 1 128 ? 34.768 14.445 46.188 1.00 19.69 128 ALA H C 1
ATOM 9572 O O . ALA H 1 128 ? 34.944 15.587 45.747 1.00 19.43 128 ALA H O 1
ATOM 9574 N N . VAL H 1 129 ? 35.368 13.978 47.281 1.00 19.65 129 VAL H N 1
ATOM 9575 C CA . VAL H 1 129 ? 36.339 14.762 48.054 1.00 19.36 129 VAL H CA 1
ATOM 9576 C C . VAL H 1 129 ? 37.523 15.132 47.164 1.00 19.25 129 VAL H C 1
ATOM 9577 O O . VAL H 1 129 ? 37.926 14.349 46.315 1.00 19.19 129 VAL H O 1
ATOM 9581 N N . GLU H 1 130 ? 38.046 16.343 47.350 1.00 19.36 130 GLU H N 1
ATOM 9582 C CA . GLU H 1 130 ? 39.093 16.911 46.498 1.00 19.55 130 GLU H CA 1
ATOM 9583 C C . GLU H 1 130 ? 40.326 16.010 46.346 1.00 19.30 130 GLU H C 1
ATOM 9584 O O . GLU H 1 130 ? 40.992 16.050 45.311 1.00 19.03 130 GLU H O 1
ATOM 9590 N N . GLU H 1 131 ? 40.602 15.182 47.357 1.00 19.05 131 GLU H N 1
ATOM 9591 C CA . GLU H 1 131 ? 41.721 14.247 47.305 1.00 18.79 131 GLU H CA 1
ATOM 9592 C C . GLU H 1 131 ? 41.577 13.309 46.121 1.00 18.52 131 GLU H C 1
ATOM 9593 O O . GLU H 1 131 ? 42.515 13.122 45.344 1.00 18.25 131 GLU H O 1
ATOM 9599 N N . VAL H 1 132 ? 40.380 12.749 45.977 1.00 18.68 132 VAL H N 1
ATOM 9600 C CA . VAL H 1 132 ? 39.998 11.938 44.812 1.00 18.67 132 VAL H CA 1
ATOM 9601 C C . VAL H 1 132 ? 40.004 12.736 43.493 1.00 19.33 132 VAL H C 1
ATOM 9602 O O . VAL H 1 132 ? 40.543 12.277 42.479 1.00 19.50 132 VAL H O 1
ATOM 9606 N N . ARG H 1 133 ? 39.409 13.928 43.514 1.00 19.67 133 ARG H N 1
ATOM 9607 C CA . ARG H 1 133 ? 39.251 14.738 42.309 1.00 19.90 133 ARG H CA 1
ATOM 9608 C C . ARG H 1 133 ? 40.565 15.159 41.662 1.00 20.08 133 ARG H C 1
ATOM 9609 O O . ARG H 1 133 ? 40.669 15.195 40.432 1.00 19.55 133 ARG H O 1
ATOM 9617 N N . LYS H 1 134 ? 41.569 15.476 42.481 1.00 20.54 134 LYS H N 1
ATOM 9618 C CA . LYS H 1 134 ? 42.838 15.964 41.936 1.00 21.04 134 LYS H CA 1
ATOM 9619 C C . LYS H 1 134 ? 43.690 14.890 41.255 1.00 21.02 134 LYS H C 1
ATOM 9620 O O . LYS H 1 134 ? 44.623 15.207 40.511 1.00 21.28 134 LYS H O 1
ATOM 9626 N N . VAL H 1 135 ? 43.309 13.636 41.467 1.00 20.76 135 VAL H N 1
ATOM 9627 C CA . VAL H 1 135 ? 43.990 12.476 40.904 1.00 20.97 135 VAL H CA 1
ATOM 9628 C C . VAL H 1 135 ? 43.377 12.025 39.558 1.00 20.99 135 VAL H C 1
ATOM 9629 O O . VAL H 1 135 ? 44.024 11.312 38.779 1.00 21.19 135 VAL H O 1
ATOM 9633 N N . ALA H 1 136 ? 42.152 12.477 39.280 1.00 20.65 136 ALA H N 1
ATOM 9634 C CA . ALA H 1 136 ? 41.409 12.096 38.075 1.00 20.30 136 ALA H CA 1
ATOM 9635 C C . ALA H 1 136 ? 41.745 12.985 36.889 1.00 20.34 136 ALA H C 1
ATOM 9636 O O . ALA H 1 136 ? 42.049 14.164 37.067 1.00 20.87 136 ALA H O 1
ATOM 9638 N N . VAL H 1 137 ? 41.704 12.422 35.681 1.00 20.03 137 VAL H N 1
ATOM 9639 C CA . VAL H 1 137 ? 41.937 13.203 34.460 1.00 19.73 137 VAL H CA 1
ATOM 9640 C C . VAL H 1 137 ? 40.638 13.892 33.996 1.00 19.68 137 VAL H C 1
ATOM 9641 O O . VAL H 1 137 ? 40.669 14.893 33.275 1.00 19.45 137 VAL H O 1
ATOM 9645 N N . TYR H 1 138 ? 39.508 13.340 34.440 1.00 19.40 138 TYR H N 1
ATOM 9646 C CA . TYR H 1 138 ? 38.187 13.878 34.164 1.00 18.87 138 TYR H CA 1
ATOM 9647 C C . TYR H 1 138 ? 37.303 13.827 35.410 1.00 18.52 138 TYR H C 1
ATOM 9648 O O . TYR H 1 138 ? 37.286 12.831 36.140 1.00 17.97 138 TYR H O 1
ATOM 9657 N N . ILE H 1 139 ? 36.574 14.918 35.636 1.00 18.20 139 ILE H N 1
ATOM 9658 C CA . ILE H 1 139 ? 35.596 15.010 36.714 1.00 17.99 139 ILE H CA 1
ATOM 9659 C C . ILE H 1 139 ? 34.230 15.220 36.075 1.00 18.25 139 ILE H C 1
ATOM 9660 O O . ILE H 1 139 ? 34.066 16.104 35.228 1.00 17.86 139 ILE H O 1
ATOM 9665 N N . THR H 1 140 ? 33.254 14.409 36.484 1.00 18.66 140 THR H N 1
ATOM 9666 C CA . THR H 1 140 ? 31.923 14.441 35.878 1.00 19.01 140 THR H CA 1
ATOM 9667 C C . THR H 1 140 ? 31.096 15.632 36.333 1.00 19.56 140 THR H C 1
ATOM 9668 O O . THR H 1 140 ? 31.309 16.188 37.410 1.00 19.58 140 THR H O 1
ATOM 9672 N N . GLN H 1 141 ? 30.152 16.024 35.487 1.00 20.43 141 GLN H N 1
ATOM 9673 C CA . GLN H 1 141 ? 29.227 17.103 35.795 1.00 21.15 141 GLN H CA 1
ATOM 9674 C C . GLN H 1 141 ? 28.133 16.584 36.715 1.00 21.49 141 GLN H C 1
ATOM 9675 O O . GLN H 1 141 ? 27.596 17.319 37.544 1.00 21.76 141 GLN H O 1
ATOM 9681 N N . ARG H 1 142 ? 27.834 15.298 36.580 1.00 22.12 142 ARG H N 1
ATOM 9682 C CA . ARG H 1 142 ? 26.797 14.661 37.361 1.00 23.04 142 ARG H CA 1
ATOM 9683 C C . ARG H 1 142 ? 27.321 13.972 38.615 1.00 23.59 142 ARG H C 1
ATOM 9684 O O . ARG H 1 142 ? 28.416 13.393 38.623 1.00 23.79 142 ARG H O 1
ATOM 9692 N N . ASN H 1 143 ? 26.535 14.055 39.661 1.00 23.96 143 ASN H N 1
ATOM 9693 C CA . ASN H 1 143 ? 26.740 13.286 40.853 1.00 24.43 143 ASN H CA 1
ATOM 9694 C C . ASN H 1 143 ? 26.554 11.808 40.745 1.00 24.52 143 ASN H C 1
ATOM 9695 O O . ASN H 1 143 ? 26.111 11.283 39.759 1.00 24.71 143 ASN H O 1
ATOM 9700 N N . GLY H 1 144 ? 26.944 11.131 41.798 1.00 24.90 144 GLY H N 1
ATOM 9701 C CA . GLY H 1 144 ? 26.678 9.741 41.892 1.00 24.81 144 GLY H CA 1
ATOM 9702 C C . GLY H 1 144 ? 25.203 9.574 41.840 1.00 24.94 144 GLY H C 1
ATOM 9703 O O . GLY H 1 144 ? 24.482 10.178 42.590 1.00 25.49 144 GLY H O 1
ATOM 9704 N N . GLY H 1 145 ? 24.748 8.771 40.934 1.00 24.41 145 GLY H N 1
ATOM 9705 C CA . GLY H 1 145 ? 23.399 8.342 41.000 1.00 23.98 145 GLY H CA 1
ATOM 9706 C C . GLY H 1 145 ? 22.535 9.117 40.058 1.00 23.82 145 GLY H C 1
ATOM 9707 O O . GLY H 1 145 ? 21.440 8.737 39.835 1.00 23.89 145 GLY H O 1
ATOM 9708 N N . GLU H 1 146 ? 23.038 10.216 39.534 1.00 23.27 146 GLU H N 1
ATOM 9709 C CA . GLU H 1 146 ? 22.336 10.951 38.518 1.00 23.38 146 GLU H CA 1
ATOM 9710 C C . GLU H 1 146 ? 22.672 10.645 37.040 1.00 22.26 146 GLU H C 1
ATOM 9711 O O . GLU H 1 146 ? 22.191 11.258 36.162 1.00 22.14 146 GLU H O 1
ATOM 9717 N N . GLY H 1 147 ? 23.508 9.653 36.825 1.00 21.70 147 GLY H N 1
ATOM 9718 C CA . GLY H 1 147 ? 23.914 9.208 35.493 1.00 20.64 147 GLY H CA 1
ATOM 9719 C C . GLY H 1 147 ? 25.376 9.450 35.158 1.00 20.17 147 GLY H C 1
ATOM 9720 O O . GLY H 1 147 ? 25.709 9.739 34.007 1.00 20.06 147 GLY H O 1
ATOM 9721 N N . ALA H 1 148 ? 26.242 9.316 36.161 1.00 19.57 148 ALA H N 1
ATOM 9722 C CA . ALA H 1 148 ? 27.679 9.596 36.034 1.00 19.38 148 ALA H CA 1
ATOM 9723 C C . ALA H 1 148 ? 28.404 8.652 35.087 1.00 19.30 148 ALA H C 1
ATOM 9724 O O . ALA H 1 148 ? 29.285 9.072 34.346 1.00 19.57 148 ALA H O 1
ATOM 9726 N N . LEU H 1 149 ? 28.019 7.379 35.112 1.00 19.34 149 LEU H N 1
ATOM 9727 C CA . LEU H 1 149 ? 28.612 6.366 34.243 1.00 19.01 149 LEU H CA 1
ATOM 9728 C C . LEU H 1 149 ? 28.289 6.608 32.770 1.00 18.74 149 LEU H C 1
ATOM 9729 O O . LEU H 1 149 ? 29.145 6.429 31.912 1.00 18.71 149 LEU H O 1
ATOM 9734 N N . ARG H 1 150 ? 27.056 7.019 32.490 1.00 18.87 150 ARG H N 1
ATOM 9735 C CA . ARG H 1 150 ? 26.622 7.374 31.142 1.00 18.86 150 ARG H CA 1
ATOM 9736 C C . ARG H 1 150 ? 27.403 8.567 30.597 1.00 18.60 150 ARG H C 1
ATOM 9737 O O . ARG H 1 150 ? 27.709 8.621 29.407 1.00 18.81 150 ARG H O 1
ATOM 9745 N N . GLU H 1 151 ? 27.719 9.521 31.468 1.00 18.46 151 GLU H N 1
ATOM 9746 C CA . GLU H 1 151 ? 28.489 10.695 31.074 1.00 18.10 151 GLU H CA 1
ATOM 9747 C C . GLU H 1 151 ? 29.890 10.294 30.650 1.00 18.05 151 GLU H C 1
ATOM 9748 O O . GLU H 1 151 ? 30.435 10.843 29.697 1.00 18.08 151 GLU H O 1
ATOM 9754 N N . VAL H 1 152 ? 30.464 9.329 31.362 1.00 17.89 152 VAL H N 1
ATOM 9755 C CA . VAL H 1 152 ? 31.785 8.805 31.022 1.00 17.81 152 VAL H CA 1
ATOM 9756 C C . VAL H 1 152 ? 31.717 8.082 29.675 1.00 17.85 152 VAL H C 1
ATOM 9757 O O . VAL H 1 152 ? 32.602 8.258 28.843 1.00 17.86 152 VAL H O 1
ATOM 9761 N N . ALA H 1 153 ? 30.641 7.319 29.455 1.00 18.12 153 ALA H N 1
ATOM 9762 C CA . ALA H 1 153 ? 30.388 6.648 28.160 1.00 18.20 153 ALA H CA 1
ATOM 9763 C C . ALA H 1 153 ? 30.230 7.632 26.990 1.00 18.61 153 ALA H C 1
ATOM 9764 O O . ALA H 1 153 ? 30.789 7.413 25.912 1.00 18.11 153 ALA H O 1
ATOM 9766 N N . GLU H 1 154 ? 29.455 8.697 27.225 1.00 19.44 154 GLU H N 1
ATOM 9767 C CA . GLU H 1 154 ? 29.302 9.833 26.304 1.00 20.38 154 GLU H CA 1
ATOM 9768 C C . GLU H 1 154 ? 30.643 10.434 25.900 1.00 20.35 154 GLU H C 1
ATOM 9769 O O . GLU H 1 154 ? 30.901 10.644 24.712 1.00 20.85 154 GLU H O 1
ATOM 9775 N N . LEU H 1 155 ? 31.481 10.720 26.903 1.00 20.26 155 LEU H N 1
ATOM 9776 C CA . LEU H 1 155 ? 32.777 11.347 26.703 1.00 20.11 155 LEU H CA 1
ATOM 9777 C C . LEU H 1 155 ? 33.751 10.506 25.866 1.00 20.27 155 LEU H C 1
ATOM 9778 O O . LEU H 1 155 ? 34.360 11.023 24.932 1.00 20.23 155 LEU H O 1
ATOM 9783 N N . ILE H 1 156 ? 33.890 9.226 26.206 1.00 20.44 156 ILE H N 1
ATOM 9784 C CA . ILE H 1 156 ? 34.785 8.309 25.486 1.00 20.80 156 ILE H CA 1
ATOM 9785 C C . ILE H 1 156 ? 34.423 8.244 24.006 1.00 21.53 156 ILE H C 1
ATOM 9786 O O . ILE H 1 156 ? 35.283 8.360 23.132 1.00 21.88 156 ILE H O 1
ATOM 9791 N N . HIS H 1 157 ? 33.133 8.091 23.753 1.00 22.04 157 HIS H N 1
ATOM 9792 C CA . HIS H 1 157 ? 32.559 8.058 22.422 1.00 23.00 157 HIS H CA 1
ATOM 9793 C C . HIS H 1 157 ? 32.779 9.339 21.593 1.00 22.99 157 HIS H C 1
ATOM 9794 O O . HIS H 1 157 ? 33.038 9.273 20.387 1.00 22.30 157 HIS H O 1
ATOM 9801 N N . PHE H 1 158 ? 32.664 10.495 22.247 1.00 23.45 158 PHE H N 1
ATOM 9802 C CA . PHE H 1 158 ? 32.913 11.783 21.606 1.00 23.39 158 PHE H CA 1
ATOM 9803 C C . PHE H 1 158 ? 34.384 11.960 21.257 1.00 23.55 158 PHE H C 1
ATOM 9804 O O . PHE H 1 158 ? 34.716 12.579 20.252 1.00 23.50 158 PHE H O 1
ATOM 9812 N N . LEU H 1 159 ? 35.259 11.422 22.096 1.00 23.84 159 LEU H N 1
ATOM 9813 C CA . LEU H 1 159 ? 36.697 11.581 21.923 1.00 24.24 159 LEU H CA 1
ATOM 9814 C C . LEU H 1 159 ? 37.318 10.567 20.936 1.00 24.73 159 LEU H C 1
ATOM 9815 O O . LEU H 1 159 ? 38.529 10.604 20.682 1.00 24.93 159 LEU H O 1
ATOM 9820 N N . LYS H 1 160 ? 36.493 9.677 20.380 1.00 24.83 160 LYS H N 1
ATOM 9821 C CA . LYS H 1 160 ? 36.955 8.685 19.397 1.00 25.15 160 LYS H CA 1
ATOM 9822 C C . LYS H 1 160 ? 36.609 9.051 17.947 1.00 24.98 160 LYS H C 1
ATOM 9823 O O . LYS H 1 160 ? 35.480 9.425 17.634 1.00 24.58 160 LYS H O 1
#

Organism: Aquifex aeolicus (strain VF5) (NCBI:txid224324)

Radius of gyration: 30.38 Å; Cα contacts (8 Å, |Δi|>4): 2766; chains: 8; bounding box: 82×83×84 Å

CATH classification: 3.40.50.1000

Foldseek 3Di:
DLLVLLVLAQEEEEAQFAQHVNDADADPVGRADDDGDPLLLVLLLLCVCRYQYAYAYLADYPVVVVSCVVSVRDHYHYNGPVVVVVVVCVVVVHAQSHYEYEDADPVCLVNLSHNAYEYEQNHDVSSVVSHPYYAPHRHSRNRSSVVSVVSVVSD/DQLQLLLLAAEEEEPQFAQAVNDADDDPVGRADGAGAPLLLVLLLLCVVRHAYAYAYLADYPVVVVVCVVSVHDHYHYNHLQVVVVLVVVCVVVVDAQSRYEYEDAEPSCLVNLSHNAYEYEQNHDPSSVVSGPYYAPHIHRRNSSSRVSVVSVVSNVD/DLLVLLLLAQEEEECQWAQAVNDADQDPVGRADDAGAPLLLVLLLLCVCRYQYAYEYQDDYPVVVVSCVVSVNPHYHYHPDQPVVVVVVVCVVVVDAQSHYEYEDAEPSCQVNLRHSAYEYEPNHDVSSVVSGPYYAPHIHRRNRSSVVSVSSVVSNVD/DQLQLLLLAAEEEEAQWAQAVNDADDDPVGRADGAGAPLLLVLLVLCVVGYAYAYAYCADDPVVVVVCVVSVHDHYHYNDLQCVVVLVVVCVVVVHALSHYEYEDQDPSCLVNLSHSAYEYEQNHDPSRNVSGPYYAPDIRRGNSSSRVSVVSVVSND/DLLQLLQLAQEEEECFFQQAVNDDDPCDDDGQVLLLVLLVLCVCRYQYAYAELDPPVVVVCVVSPHDRYHHRDLCVVVLVVVCVVVVHAQSHYEYEDQDPSCQVNLRHNAYEYEQPHDVSSVVSGPYYAPHGGSPNNSSRVSVVSVVSND/DLQLLVLAAEEEECDQAQAVNDDPPPDDAGDPLLLVLLVLCVCGHAYEYAELDVCVVVCVVSPHDHYHHNDLPVVPLVVVCVVVVHAQSHYEYEDQDPSCQVNLSHNAYEYEQPGDVSSVVSGPYYAPHRHSRNRSSVVSVVSVVSHD/DQVQLLVLAAEEEEQCFAQAVNDCPPPPDDADVLLLVLLVLCVVGHAYEYAYCAPDCVVVVVVSPHDHYHYVADVVVVVVCVVVVHALSHYEYEDQDPRCLVNLRHNAYEYEQPRDVSSVVSGPYYAPHRHSRNRSSVVSVVSVVD/DQLQLLVLAQEEEECDWAQAVNDWADDCHTDDAGDPLLLVLLVLCVCGYAYAYDYLADDDSPVVVCVVSPHDHYHYRDPPVSLVVVCVVVVHAQSHYEYEDQDPVCQVNLSHNAYEYEPPRDVSSVVSGPYYAPDIHNNNNSSRVSVVSVVSD

InterPro domains:
  IPR006549 HAD-superfamily hydrolase,subfamily IIIA [TIGR01662] (11-125)
  IPR010023 KdsC family [PIRSF006118] (3-159)
  IPR010023 KdsC family [SFLDG01138] (2-162)
  IPR010023 KdsC family [TIGR01670] (10-163)
  IPR023214 HAD superfamily [G3DSA:3.40.50.1000] (2-163)
  IPR036412 HAD-like superfamily [SSF56784] (7-158)
  IPR050793 CMP-NeuNAc synthase [PTHR21485] (6-161)